Protein AF-0000000085122090 (afdb_homodimer)

pLDDT: mean 95.07, std 5.49, range [49.62, 98.88]

Structure (mmCIF, N/CA/C/O backbone):
data_AF-0000000085122090-model_v1
#
loop_
_entity.id
_entity.type
_entity.pdbx_description
1 polymer 'CoA-binding domain protein'
#
loop_
_atom_site.group_PDB
_atom_site.id
_atom_site.type_symbol
_atom_site.label_atom_id
_atom_site.label_alt_id
_atom_site.label_comp_id
_atom_site.label_asym_id
_atom_site.label_entity_id
_atom_site.label_seq_id
_atom_site.pdbx_PDB_ins_code
_atom_site.Cartn_x
_atom_site.Cartn_y
_atom_site.Cartn_z
_atom_site.occupancy
_atom_site.B_iso_or_equiv
_atom_site.auth_seq_id
_atom_site.auth_comp_id
_atom_site.auth_asym_id
_atom_site.auth_atom_id
_atom_site.pdbx_PDB_model_num
ATOM 1 N N . MET A 1 1 ? 7.195 28.812 26.5 1 97.75 1 MET A N 1
ATOM 2 C CA . MET A 1 1 ? 5.957 28.672 25.75 1 97.75 1 MET A CA 1
ATOM 3 C C . MET A 1 1 ? 4.746 28.672 26.672 1 97.75 1 MET A C 1
ATOM 5 O O . MET A 1 1 ? 4.875 28.375 27.859 1 97.75 1 MET A O 1
ATOM 9 N N . ALA A 1 2 ? 3.619 29.109 26.172 1 98.75 2 ALA A N 1
ATOM 10 C CA . ALA A 1 2 ? 2.371 29.094 26.922 1 98.75 2 ALA A CA 1
ATOM 11 C C . ALA A 1 2 ? 1.312 28.234 26.234 1 98.75 2 ALA A C 1
ATOM 13 O O . ALA A 1 2 ? 1.296 28.141 25 1 98.75 2 ALA A O 1
ATOM 14 N N . VAL A 1 3 ? 0.524 27.562 27.047 1 98.88 3 VAL A N 1
ATOM 15 C CA . VAL A 1 3 ? -0.64 26.844 26.531 1 98.88 3 VAL A CA 1
ATOM 16 C C . VAL A 1 3 ? -1.918 27.484 27.062 1 98.88 3 VAL A C 1
ATOM 18 O O . VAL A 1 3 ? -2.279 27.281 28.234 1 98.88 3 VAL A O 1
ATOM 21 N N . VAL A 1 4 ? -2.518 28.25 26.188 1 98.88 4 VAL A N 1
ATOM 22 C CA . VAL A 1 4 ? -3.76 28.922 26.547 1 98.88 4 VAL A CA 1
ATOM 23 C C . VAL A 1 4 ? -4.93 27.953 26.406 1 98.88 4 VAL A C 1
ATOM 25 O O . VAL A 1 4 ? -5.125 27.359 25.359 1 98.88 4 VAL A O 1
ATOM 28 N N . GLY A 1 5 ? -5.727 27.891 27.375 1 98.12 5 GLY A N 1
ATOM 29 C CA . GLY A 1 5 ? -6.789 26.891 27.406 1 98.12 5 GLY A CA 1
ATOM 30 C C . GLY A 1 5 ? -6.363 25.578 28.047 1 98.12 5 GLY A C 1
ATOM 31 O O . GLY A 1 5 ? -7.027 24.562 27.875 1 98.12 5 GLY A O 1
ATOM 32 N N . ALA A 1 6 ? -5.191 25.578 28.672 1 98.12 6 ALA A N 1
ATOM 33 C CA . ALA A 1 6 ? -4.812 24.422 29.469 1 98.12 6 ALA A CA 1
ATOM 34 C C . ALA A 1 6 ? -5.934 24.031 30.438 1 98.12 6 ALA A C 1
ATOM 36 O O . ALA A 1 6 ? -6.613 24.891 30.984 1 98.12 6 ALA A O 1
ATOM 37 N N . SER A 1 7 ? -6.07 22.688 30.594 1 97.25 7 SER A N 1
ATOM 38 C CA . SER A 1 7 ? -7.219 22.234 31.359 1 97.25 7 SER A CA 1
ATOM 39 C C . SER A 1 7 ? -6.824 21.125 32.344 1 97.25 7 SER A C 1
ATOM 41 O O . SER A 1 7 ? -5.879 20.375 32.094 1 97.25 7 SER A O 1
ATOM 43 N N . ARG A 1 8 ? -7.559 21.016 33.469 1 96.25 8 ARG A N 1
ATOM 44 C CA . ARG A 1 8 ? -7.402 19.906 34.406 1 96.25 8 ARG A CA 1
ATOM 45 C C . ARG A 1 8 ? -8.117 18.672 33.906 1 96.25 8 ARG A C 1
ATOM 47 O O . ARG A 1 8 ? -7.855 17.562 34.375 1 96.25 8 ARG A O 1
ATOM 54 N N . ASN A 1 9 ? -9 18.922 33 1 94.44 9 ASN A N 1
ATOM 55 C CA . ASN A 1 9 ? -9.734 17.812 32.406 1 94.44 9 ASN A CA 1
ATOM 56 C C . ASN A 1 9 ? -8.906 17.094 31.328 1 94.44 9 ASN A C 1
ATOM 58 O O . ASN A 1 9 ? -8.617 17.672 30.281 1 94.44 9 ASN A O 1
ATOM 62 N N . PRO A 1 10 ? -8.586 15.852 31.578 1 91.75 10 PRO A N 1
ATOM 63 C CA . PRO A 1 10 ? -7.676 15.117 30.688 1 91.75 10 PRO A CA 1
ATOM 64 C C . PRO A 1 10 ? -8.266 14.906 29.297 1 91.75 10 PRO A C 1
ATOM 66 O O . PRO A 1 10 ? -7.539 14.555 28.359 1 91.75 10 PRO A O 1
ATOM 69 N N . ARG A 1 11 ? -9.516 15.094 29.078 1 86.31 11 ARG A N 1
ATOM 70 C CA . ARG A 1 11 ? -10.172 14.828 27.812 1 86.31 11 ARG A CA 1
ATOM 71 C C . ARG A 1 11 ? -10.18 16.078 26.938 1 86.31 11 ARG A C 1
ATOM 73 O O . ARG A 1 11 ? -10.477 16 25.734 1 86.31 11 ARG A O 1
ATOM 80 N N . LYS A 1 12 ? -9.773 17.156 27.484 1 91.88 12 LYS A N 1
ATOM 81 C CA . LYS A 1 12 ? -9.797 18.406 26.734 1 91.88 12 LYS A CA 1
ATOM 82 C C . LYS A 1 12 ? -8.508 18.609 25.938 1 91.88 12 LYS A C 1
ATOM 84 O O . LYS A 1 12 ? -7.43 18.203 26.391 1 91.88 12 LYS A O 1
ATOM 89 N N . VAL A 1 13 ? -8.633 19.297 24.859 1 93.56 13 VAL A N 1
ATOM 90 C CA . VAL A 1 13 ? -7.535 19.516 23.922 1 93.56 13 VAL A CA 1
ATOM 91 C C . VAL A 1 13 ? -6.383 20.219 24.641 1 93.56 13 VAL A C 1
ATOM 93 O O . VAL A 1 13 ? -5.223 19.828 24.484 1 93.56 13 VAL A O 1
ATOM 96 N N . GLY A 1 14 ? -6.723 21.219 25.422 1 96.81 14 GLY A N 1
ATOM 97 C CA . GLY A 1 14 ? -5.695 21.969 26.109 1 96.81 14 GLY A CA 1
ATOM 98 C C . GLY A 1 14 ? -4.883 21.141 27.078 1 96.81 14 GLY A C 1
ATOM 99 O O . GLY A 1 14 ? -3.695 21.391 27.281 1 96.81 14 GLY A O 1
ATOM 100 N N . HIS A 1 15 ? -5.574 20.172 27.703 1 96.81 15 HIS A N 1
ATOM 101 C CA . HIS A 1 15 ? -4.871 19.25 28.594 1 96.81 15 HIS A CA 1
ATOM 102 C C . HIS A 1 15 ? -3.904 18.359 27.828 1 96.81 15 HIS A C 1
ATOM 104 O O . HIS A 1 15 ? -2.754 18.188 28.234 1 96.81 15 HIS A O 1
ATOM 110 N N . ILE A 1 16 ? -4.355 17.828 26.766 1 94.38 16 ILE A N 1
ATOM 111 C CA . ILE A 1 16 ? -3.582 16.875 25.969 1 94.38 16 ILE A CA 1
ATOM 112 C C . ILE A 1 16 ? -2.336 17.578 25.422 1 94.38 16 ILE A C 1
ATOM 114 O O . ILE A 1 16 ? -1.239 17.016 25.453 1 94.38 16 ILE A O 1
ATOM 118 N N . ILE A 1 17 ? -2.498 18.781 24.938 1 97.69 17 ILE A N 1
ATOM 119 C CA . ILE A 1 17 ? -1.385 19.531 24.375 1 97.69 17 ILE A CA 1
ATOM 120 C C . ILE A 1 17 ? -0.321 19.75 25.453 1 97.69 17 ILE A C 1
ATOM 122 O O . ILE A 1 17 ? 0.864 19.5 25.219 1 97.69 17 ILE A O 1
ATOM 126 N N . LEU A 1 18 ? -0.775 20.203 26.594 1 98.5 18 LEU A N 1
ATOM 127 C CA . LEU A 1 18 ? 0.164 20.453 27.688 1 98.5 18 LEU A CA 1
ATOM 128 C C . LEU A 1 18 ? 0.885 19.172 28.078 1 98.5 18 LEU A C 1
ATOM 130 O O . LEU A 1 18 ? 2.105 19.172 28.25 1 98.5 18 LEU A O 1
ATOM 134 N N . ARG A 1 19 ? 0.146 18.156 28.219 1 97.5 19 ARG A N 1
ATOM 135 C CA . ARG A 1 19 ? 0.72 16.859 28.578 1 97.5 19 ARG A CA 1
ATOM 136 C C . ARG A 1 19 ? 1.755 16.406 27.562 1 97.5 19 ARG A C 1
ATOM 138 O O . ARG A 1 19 ? 2.834 15.945 27.922 1 97.5 19 ARG A O 1
ATOM 145 N N . ASN A 1 20 ? 1.426 16.5 26.281 1 97 20 ASN A N 1
ATOM 146 C CA . ASN A 1 20 ? 2.338 16.094 25.219 1 97 20 ASN A CA 1
ATOM 147 C C . ASN A 1 20 ? 3.629 16.906 25.234 1 97 20 ASN A C 1
ATOM 149 O O . ASN A 1 20 ? 4.715 16.359 25.031 1 97 20 ASN A O 1
ATOM 153 N N . ILE A 1 21 ? 3.486 18.219 25.469 1 98.44 21 ILE A N 1
ATOM 154 C CA . ILE A 1 21 ? 4.668 19.062 25.547 1 98.44 21 ILE A CA 1
ATOM 155 C C . ILE A 1 21 ? 5.578 18.578 26.688 1 98.44 21 ILE A C 1
ATOM 157 O O . ILE A 1 21 ? 6.781 18.406 26.484 1 98.44 21 ILE A O 1
ATOM 161 N N . LEU A 1 22 ? 4.984 18.328 27.812 1 98.06 22 LEU A N 1
ATOM 162 C CA . LEU A 1 22 ? 5.742 17.953 29 1 98.06 22 LEU A CA 1
ATOM 163 C C . LEU A 1 22 ? 6.328 16.562 28.844 1 98.06 22 LEU A C 1
ATOM 165 O O . LEU A 1 22 ? 7.523 16.359 29.078 1 98.06 22 LEU A O 1
ATOM 169 N N . GLU A 1 23 ? 5.531 15.664 28.422 1 97.56 23 GLU A N 1
ATOM 170 C CA . GLU A 1 23 ? 5.91 14.258 28.453 1 97.56 23 GLU A CA 1
ATOM 171 C C . GLU A 1 23 ? 6.797 13.891 27.266 1 97.56 23 GLU A C 1
ATOM 173 O O . GLU A 1 23 ? 7.547 12.922 27.328 1 97.56 23 GLU A O 1
ATOM 178 N N . TYR A 1 24 ? 6.641 14.617 26.156 1 97 24 TYR A N 1
ATOM 179 C CA . TYR A 1 24 ? 7.512 14.367 25.016 1 97 24 TYR A CA 1
ATOM 180 C C . TYR A 1 24 ? 8.93 14.852 25.297 1 97 24 TYR A C 1
ATOM 182 O O . TYR A 1 24 ? 9.867 14.461 24.594 1 97 24 TYR A O 1
ATOM 190 N N . GLY A 1 25 ? 9.078 15.758 26.266 1 97.25 25 GLY A N 1
ATOM 191 C CA . GLY A 1 25 ? 10.414 16.062 26.75 1 97.25 25 GLY A CA 1
ATOM 192 C C . GLY A 1 25 ? 10.891 17.453 26.359 1 97.25 25 GLY A C 1
ATOM 193 O O . GLY A 1 25 ? 12.094 17.688 26.234 1 97.25 25 GLY A O 1
ATOM 194 N N . PHE A 1 26 ? 9.977 18.328 26.078 1 97.69 26 PHE A N 1
ATOM 195 C CA . PHE A 1 26 ? 10.367 19.703 25.797 1 97.69 26 PHE A CA 1
ATOM 196 C C . PHE A 1 26 ? 11.164 20.297 26.953 1 97.69 26 PHE A C 1
ATOM 198 O O . PHE A 1 26 ? 10.789 20.125 28.109 1 97.69 26 PHE A O 1
ATOM 205 N N . ARG A 1 27 ? 12.211 21.016 26.578 1 96.44 27 ARG A N 1
ATOM 206 C CA . ARG A 1 27 ? 13.125 21.438 27.625 1 96.44 27 ARG A CA 1
ATOM 207 C C . ARG A 1 27 ? 12.906 22.906 27.969 1 96.44 27 ARG A C 1
ATOM 209 O O . ARG A 1 27 ? 13.453 23.422 28.953 1 96.44 27 ARG A O 1
ATOM 216 N N . GLY A 1 28 ? 12.172 23.609 27.141 1 96.81 28 GLY A N 1
ATOM 217 C CA . GLY A 1 28 ? 11.875 25 27.453 1 96.81 28 GLY A CA 1
ATOM 218 C C . GLY A 1 28 ? 10.852 25.156 28.562 1 96.81 28 GLY A C 1
ATOM 219 O O . GLY A 1 28 ? 10.266 24.172 29.031 1 96.81 28 GLY A O 1
ATOM 220 N N . ARG A 1 29 ? 10.703 26.312 29.094 1 97.38 29 ARG A N 1
ATOM 221 C CA . ARG A 1 29 ? 9.695 26.609 30.109 1 97.38 29 ARG A CA 1
ATOM 222 C C . ARG A 1 29 ? 8.289 26.625 29.516 1 97.38 29 ARG A C 1
ATOM 224 O O . ARG A 1 29 ? 8.094 27.109 28.406 1 97.38 29 ARG A O 1
ATOM 231 N N . VAL A 1 30 ? 7.414 26 30.297 1 98.5 30 VAL A N 1
ATOM 232 C CA . VAL A 1 30 ? 6.039 25.891 29.812 1 98.5 30 VAL A CA 1
ATOM 233 C C . VAL A 1 30 ? 5.086 26.484 30.859 1 98.5 30 VAL A C 1
ATOM 235 O O . VAL A 1 30 ? 5.207 26.188 32.062 1 98.5 30 VAL A O 1
ATOM 238 N N . TYR A 1 31 ? 4.148 27.297 30.406 1 98.69 31 TYR A N 1
ATOM 239 C CA . TYR A 1 31 ? 3.203 27.953 31.297 1 98.69 31 TYR A CA 1
ATOM 240 C C . TYR A 1 31 ? 1.766 27.656 30.891 1 98.69 31 TYR A C 1
ATOM 242 O O . TYR A 1 31 ? 1.312 28.078 29.812 1 98.69 31 TYR A O 1
ATOM 250 N N . PRO A 1 32 ? 1.01 26.922 31.75 1 98.69 32 PRO A N 1
ATOM 251 C CA . PRO A 1 32 ? -0.425 26.797 31.484 1 98.69 32 PRO A CA 1
ATOM 252 C C . PRO A 1 32 ? -1.19 28.094 31.75 1 98.69 32 PRO A C 1
ATOM 254 O O . PRO A 1 32 ? -0.901 28.797 32.719 1 98.69 32 PRO A O 1
ATOM 257 N N . VAL A 1 33 ? -2.002 28.453 30.891 1 98.81 33 VAL A N 1
ATOM 258 C CA . VAL A 1 33 ? -2.861 29.609 31.062 1 98.81 33 VAL A CA 1
ATOM 259 C C . VAL A 1 33 ? -4.32 29.172 31.172 1 98.81 33 VAL A C 1
ATOM 261 O O . VAL A 1 33 ? -4.867 28.594 30.234 1 98.81 33 VAL A O 1
ATOM 264 N N . ASN A 1 34 ? -4.953 29.375 32.188 1 98.06 34 ASN A N 1
ATOM 265 C CA . ASN A 1 34 ? -6.332 29.047 32.531 1 98.06 34 ASN A CA 1
ATOM 266 C C . ASN A 1 34 ? -6.871 29.953 33.656 1 98.06 34 ASN A C 1
ATOM 268 O O . ASN A 1 34 ? -6.34 29.969 34.75 1 98.06 34 ASN A O 1
ATOM 272 N N . PRO A 1 35 ? -7.961 30.625 33.344 1 96.44 35 PRO A N 1
ATOM 273 C CA . PRO A 1 35 ? -8.453 31.594 34.344 1 96.44 35 PRO A CA 1
ATOM 274 C C . PRO A 1 35 ? -9.078 30.922 35.562 1 96.44 35 PRO A C 1
ATOM 276 O O . PRO A 1 35 ? -9.312 31.578 36.562 1 96.44 35 PRO A O 1
ATOM 279 N N . HIS A 1 36 ? -9.32 29.625 35.562 1 96.19 36 HIS A N 1
ATOM 280 C CA . HIS A 1 36 ? -10.109 28.984 36.594 1 96.19 36 HIS A CA 1
ATOM 281 C C . HIS A 1 36 ? -9.258 28 37.406 1 96.19 36 HIS A C 1
ATOM 283 O O . HIS A 1 36 ? -9.758 27.344 38.312 1 96.19 36 HIS A O 1
ATOM 289 N N . ALA A 1 37 ? -8.055 27.797 36.969 1 95.75 37 ALA A N 1
ATOM 290 C CA . ALA A 1 37 ? -7.203 26.812 37.656 1 95.75 37 ALA A CA 1
ATOM 291 C C . ALA A 1 37 ? -5.926 27.469 38.156 1 95.75 37 ALA A C 1
ATOM 293 O O . ALA A 1 37 ? -5.359 28.344 37.5 1 95.75 37 ALA A O 1
ATOM 294 N N . SER A 1 38 ? -5.449 26.984 39.312 1 96.25 38 SER A N 1
ATOM 295 C CA . SER A 1 38 ? -4.203 27.484 39.875 1 96.25 38 SER A CA 1
ATOM 296 C C . SER A 1 38 ? -3.023 26.594 39.5 1 96.25 38 SER A C 1
ATOM 298 O O . SER A 1 38 ? -1.885 27.062 39.438 1 96.25 38 SER A O 1
ATOM 300 N N . THR A 1 39 ? -3.334 25.297 39.344 1 97.5 39 THR A N 1
ATOM 301 C CA . THR A 1 39 ? -2.311 24.328 38.969 1 97.5 39 THR A CA 1
ATOM 302 C C . THR A 1 39 ? -2.855 23.328 37.969 1 97.5 39 THR A C 1
ATOM 304 O O . THR A 1 39 ? -4 22.875 38.062 1 97.5 39 THR A O 1
ATOM 307 N N . ILE A 1 40 ? -2.078 23 37.031 1 98.19 40 ILE A N 1
ATOM 308 C CA . ILE A 1 40 ? -2.406 22 36 1 98.19 40 ILE A CA 1
ATOM 309 C C . ILE A 1 40 ? -1.176 21.141 35.719 1 98.19 40 ILE A C 1
ATOM 311 O O . ILE A 1 40 ? -0.129 21.672 35.312 1 98.19 40 ILE A O 1
ATOM 315 N N . LEU A 1 41 ? -1.269 19.828 35.812 1 97.62 41 LEU A N 1
ATOM 316 C CA . LEU A 1 41 ? -0.192 18.875 35.594 1 97.62 41 LEU A CA 1
ATOM 317 C C . LEU A 1 41 ? 1.059 19.266 36.375 1 97.62 41 LEU A C 1
ATOM 319 O O . LEU A 1 41 ? 2.168 19.234 35.844 1 97.62 41 LEU A O 1
ATOM 323 N N . GLY A 1 42 ? 0.836 19.766 37.562 1 96.94 42 GLY A N 1
ATOM 324 C CA . GLY A 1 42 ? 1.931 20.078 38.469 1 96.94 42 GLY A CA 1
ATOM 325 C C . GLY A 1 42 ? 2.551 21.438 38.219 1 96.94 42 GLY A C 1
ATOM 326 O O . GLY A 1 42 ? 3.479 21.844 38.938 1 96.94 42 GLY A O 1
ATOM 327 N N . LEU A 1 43 ? 2.043 22.203 37.281 1 98.12 43 LEU A N 1
ATOM 328 C CA . LEU A 1 43 ? 2.568 23.531 36.969 1 98.12 43 LEU A CA 1
ATOM 329 C C . LEU A 1 43 ? 1.612 24.625 37.438 1 98.12 43 LEU A C 1
ATOM 331 O O . LEU A 1 43 ? 0.392 24.469 37.344 1 98.12 43 LEU A O 1
ATOM 335 N N . ARG A 1 44 ? 2.162 25.703 37.844 1 97.94 44 ARG A N 1
ATOM 336 C CA . ARG A 1 44 ? 1.331 26.844 38.156 1 97.94 44 ARG A CA 1
ATOM 337 C C . ARG A 1 44 ? 0.627 27.391 36.938 1 97.94 44 ARG A C 1
ATOM 339 O O . ARG A 1 44 ? 1.258 27.578 35.875 1 97.94 44 ARG A O 1
ATOM 346 N N . ALA A 1 45 ? -0.669 27.562 37.062 1 98.44 45 ALA A N 1
ATOM 347 C CA . ALA A 1 45 ? -1.458 28.125 35.969 1 98.44 45 ALA A CA 1
ATOM 348 C C . ALA A 1 45 ? -1.647 29.641 36.125 1 98.44 45 ALA A C 1
ATOM 350 O O . ALA A 1 45 ? -1.661 30.141 37.25 1 98.44 45 ALA A O 1
ATOM 351 N N . TYR A 1 46 ? -1.72 30.359 35.062 1 98.62 46 TYR A N 1
ATOM 352 C CA . TYR A 1 46 ? -1.919 31.812 35.062 1 98.62 46 TYR A CA 1
ATOM 353 C C . TYR A 1 46 ? -3.23 32.156 34.375 1 98.62 46 TYR A C 1
ATOM 355 O O . TYR A 1 46 ? -3.688 31.453 33.469 1 98.62 46 TYR A O 1
ATOM 363 N N . PRO A 1 47 ? -3.898 33.219 34.688 1 97.62 47 PRO A N 1
ATOM 364 C CA . PRO A 1 47 ? -5.23 33.5 34.156 1 97.62 47 PRO A CA 1
ATOM 365 C C . PRO A 1 47 ? -5.188 34.062 32.75 1 97.62 47 PRO A C 1
ATOM 367 O O . PRO A 1 47 ? -6.18 33.969 32 1 97.62 47 PRO A O 1
ATOM 370 N N . SER A 1 48 ? -4.059 34.688 32.375 1 97.69 48 SER A N 1
ATOM 371 C CA . SER A 1 48 ? -3.912 35.281 31.047 1 97.69 48 SER A CA 1
ATOM 372 C C . SER A 1 48 ? -2.449 35.312 30.609 1 97.69 48 SER A C 1
ATOM 374 O O . SER A 1 48 ? -1.552 35.062 31.422 1 97.69 48 SER A O 1
ATOM 376 N N . LEU A 1 49 ? -2.287 35.625 29.312 1 98.62 49 LEU A N 1
ATOM 377 C CA . LEU A 1 49 ? -0.929 35.719 28.781 1 98.62 49 LEU A CA 1
ATOM 378 C C . LEU A 1 49 ? -0.2 36.938 29.391 1 98.62 49 LEU A C 1
ATOM 380 O O . LEU A 1 49 ? 1.013 36.875 29.594 1 98.62 49 LEU A O 1
ATOM 384 N N . THR A 1 50 ? -0.931 37.969 29.703 1 98.19 50 THR A N 1
ATOM 385 C CA . THR A 1 50 ? -0.322 39.188 30.219 1 98.19 50 THR A CA 1
ATOM 386 C C . THR A 1 50 ? 0.101 39 31.672 1 98.19 50 THR A C 1
ATOM 388 O O . THR A 1 50 ? 0.875 39.781 32.219 1 98.19 50 THR A O 1
ATOM 391 N N . SER A 1 51 ? -0.381 37.969 32.312 1 97.94 51 SER A N 1
ATOM 392 C CA . SER A 1 51 ? -0.077 37.719 33.719 1 97.94 51 SER A CA 1
ATOM 393 C C . SER A 1 51 ? 1.149 36.844 33.875 1 97.94 51 SER A C 1
ATOM 395 O O . SER A 1 51 ? 1.606 36.594 35 1 97.94 51 SER A O 1
ATOM 397 N N . LEU A 1 52 ? 1.695 36.375 32.812 1 98.19 52 LEU A N 1
ATOM 398 C CA . LEU A 1 52 ? 2.855 35.469 32.875 1 98.19 52 LEU A CA 1
ATOM 399 C C . LEU A 1 52 ? 4.051 36.188 33.5 1 98.19 52 LEU A C 1
ATOM 401 O O . LEU A 1 52 ? 4.191 37.406 33.344 1 98.19 52 LEU A O 1
ATOM 405 N N . PRO A 1 53 ? 4.93 35.469 34.156 1 97.19 53 PRO A N 1
ATOM 406 C CA . PRO A 1 53 ? 6.086 36.094 34.812 1 97.19 53 PRO A CA 1
ATOM 407 C C . PRO A 1 53 ? 7.156 36.531 33.812 1 97.19 53 PRO A C 1
ATOM 409 O O . PRO A 1 53 ? 8.062 37.281 34.188 1 97.19 53 PRO A O 1
ATOM 412 N N . GLU A 1 54 ? 7.184 36.031 32.625 1 97.19 54 GLU A N 1
ATOM 413 C CA . GLU A 1 54 ? 8.086 36.406 31.531 1 97.19 54 GLU A CA 1
ATOM 414 C C . GLU A 1 54 ? 7.402 36.312 30.172 1 97.19 54 GLU A C 1
ATOM 416 O O . GLU A 1 54 ? 6.352 35.688 30.047 1 97.19 54 GLU A O 1
ATOM 421 N N . THR A 1 55 ? 8.016 37.062 29.234 1 97.06 55 THR A N 1
ATOM 422 C CA . THR A 1 55 ? 7.512 36.938 27.859 1 97.06 55 THR A CA 1
ATOM 423 C C . THR A 1 55 ? 7.941 35.594 27.234 1 97.06 55 THR A C 1
ATOM 425 O O . THR A 1 55 ? 9.117 35.25 27.281 1 97.06 55 THR A O 1
ATOM 428 N N . VAL A 1 56 ? 6.945 34.906 26.688 1 97.81 56 VAL A N 1
ATOM 429 C CA . VAL A 1 56 ? 7.266 33.625 26.062 1 97.81 56 VAL A CA 1
ATOM 430 C C . VAL A 1 56 ? 7.43 33.812 24.547 1 97.81 56 VAL A C 1
ATOM 432 O O . VAL A 1 56 ? 7.062 34.844 24.016 1 97.81 56 VAL A O 1
ATOM 435 N N . ASP A 1 57 ? 8.023 32.844 23.891 1 97.44 57 ASP A N 1
ATOM 436 C CA . ASP A 1 57 ? 8.297 32.906 22.469 1 97.44 57 ASP A CA 1
ATOM 437 C C . ASP A 1 57 ? 7.066 32.5 21.656 1 97.44 57 ASP A C 1
ATOM 439 O O . ASP A 1 57 ? 6.863 32.969 20.531 1 97.44 57 ASP A O 1
ATOM 443 N N . VAL A 1 58 ? 6.305 31.531 22.156 1 98.19 58 VAL A N 1
ATOM 444 C CA . VAL A 1 58 ? 5.176 30.953 21.438 1 98.19 58 VAL A CA 1
ATOM 445 C C . VAL A 1 58 ? 4.039 30.656 22.406 1 98.19 58 VAL A C 1
ATOM 447 O O . VAL A 1 58 ? 4.281 30.281 23.562 1 98.19 58 VAL A O 1
ATOM 450 N N . ALA A 1 59 ? 2.83 30.906 21.969 1 98.81 59 ALA A N 1
ATOM 451 C CA . ALA A 1 59 ? 1.652 30.453 22.719 1 98.81 59 ALA A CA 1
ATOM 452 C C . ALA A 1 59 ? 0.774 29.547 21.844 1 98.81 59 ALA A C 1
ATOM 454 O O . ALA A 1 59 ? 0.502 29.875 20.688 1 98.81 59 ALA A O 1
ATOM 455 N N . VAL A 1 60 ? 0.422 28.422 22.391 1 98.88 60 VAL A N 1
ATOM 456 C CA . VAL A 1 60 ? -0.536 27.516 21.766 1 98.88 60 VAL A CA 1
ATOM 457 C C . VAL A 1 60 ? -1.935 27.766 22.328 1 98.88 60 VAL A C 1
ATOM 459 O O . VAL A 1 60 ? -2.15 27.703 23.531 1 98.88 60 VAL A O 1
ATOM 462 N N . VAL A 1 61 ? -2.844 28.062 21.422 1 98.88 61 VAL A N 1
ATOM 463 C CA . VAL A 1 61 ? -4.152 28.547 21.828 1 98.88 61 VAL A CA 1
ATOM 464 C C . VAL A 1 61 ? -5.211 27.484 21.594 1 98.88 61 VAL A C 1
ATOM 466 O O . VAL A 1 61 ? -5.492 27.125 20.438 1 98.88 61 VAL A O 1
ATOM 469 N N . ALA A 1 62 ? -5.793 27 22.625 1 97.69 62 ALA A N 1
ATOM 470 C CA . ALA A 1 62 ? -6.844 25.984 22.578 1 97.69 62 ALA A CA 1
ATOM 471 C C . ALA A 1 62 ? -8.062 26.406 23.391 1 97.69 62 ALA A C 1
ATOM 473 O O . ALA A 1 62 ? -8.422 25.766 24.375 1 97.69 62 ALA A O 1
ATOM 474 N N . VAL A 1 63 ? -8.719 27.484 22.984 1 97.75 63 VAL A N 1
ATOM 475 C CA . VAL A 1 63 ? -9.938 27.984 23.594 1 97.75 63 VAL A CA 1
ATOM 476 C C . VAL A 1 63 ? -11.023 28.125 22.531 1 97.75 63 VAL A C 1
ATOM 478 O O . VAL A 1 63 ? -10.75 28.047 21.344 1 97.75 63 VAL A O 1
ATOM 481 N N . PRO A 1 64 ? -12.234 28.266 22.938 1 96.12 64 PRO A N 1
ATOM 482 C CA . PRO A 1 64 ? -13.289 28.469 21.938 1 96.12 64 PRO A CA 1
ATOM 483 C C . PRO A 1 64 ? -13.008 29.656 21.016 1 96.12 64 PRO A C 1
ATOM 485 O O . PRO A 1 64 ? -12.445 30.656 21.453 1 96.12 64 PRO A O 1
ATOM 488 N N . ALA A 1 65 ? -13.461 29.562 19.828 1 96.75 65 ALA A N 1
ATOM 489 C CA . ALA A 1 65 ? -13.148 30.5 18.766 1 96.75 65 ALA A CA 1
ATOM 490 C C . ALA A 1 65 ? -13.492 31.938 19.172 1 96.75 65 ALA A C 1
ATOM 492 O O . ALA A 1 65 ? -12.75 32.875 18.875 1 96.75 65 ALA A O 1
ATOM 493 N N . GLU A 1 66 ? -14.531 32.094 19.891 1 97 66 GLU A N 1
ATOM 494 C CA . GLU A 1 66 ? -15.031 33.406 20.25 1 97 66 GLU A CA 1
ATOM 495 C C . GLU A 1 66 ? -14.078 34.125 21.203 1 97 66 GLU A C 1
ATOM 497 O O . GLU A 1 66 ? -14.094 35.344 21.312 1 97 66 GLU A O 1
ATOM 502 N N . LYS A 1 67 ? -13.25 33.375 21.844 1 98 67 LYS A N 1
ATOM 503 C CA . LYS A 1 67 ? -12.328 33.906 22.828 1 98 67 LYS A CA 1
ATOM 504 C C . LYS A 1 67 ? -10.961 34.219 22.219 1 98 67 LYS A C 1
ATOM 506 O O . LYS A 1 67 ? -10.141 34.906 22.828 1 98 67 LYS A O 1
ATOM 511 N N . VAL A 1 68 ? -10.711 33.781 21.047 1 98.69 68 VAL A N 1
ATOM 512 C CA . VAL A 1 68 ? -9.391 33.812 20.438 1 98.69 68 VAL A CA 1
ATOM 513 C C . VAL A 1 68 ? -8.961 35.25 20.172 1 98.69 68 VAL A C 1
ATOM 515 O O . VAL A 1 68 ? -7.801 35.594 20.391 1 98.69 68 VAL A O 1
ATOM 518 N N . PRO A 1 69 ? -9.891 36.156 19.719 1 98.56 69 PRO A N 1
ATOM 519 C CA . PRO A 1 69 ? -9.461 37.531 19.5 1 98.56 69 PRO A CA 1
ATOM 520 C C . PRO A 1 69 ? -8.867 38.188 20.766 1 98.56 69 PRO A C 1
ATOM 522 O O . PRO A 1 69 ? -7.848 38.875 20.672 1 98.56 69 PRO A O 1
ATOM 525 N N . ARG A 1 70 ? -9.5 37.906 21.812 1 98.25 70 ARG A N 1
ATOM 526 C CA . ARG A 1 70 ? -8.984 38.438 23.078 1 98.25 70 ARG A CA 1
ATOM 527 C C . ARG A 1 70 ? -7.609 37.844 23.391 1 98.25 70 ARG A C 1
ATOM 529 O O . ARG A 1 70 ? -6.73 38.562 23.891 1 98.25 70 ARG A O 1
ATOM 536 N N . VAL A 1 71 ? -7.422 36.594 23.203 1 98.69 71 VAL A N 1
ATOM 537 C CA . VAL A 1 71 ? -6.145 35.938 23.453 1 98.69 71 VAL A CA 1
ATOM 538 C C . VAL A 1 71 ? -5.07 36.562 22.562 1 98.69 71 VAL A C 1
ATOM 540 O O . VAL A 1 71 ? -3.934 36.75 23 1 98.69 71 VAL A O 1
ATOM 543 N N . VAL A 1 72 ? -5.398 36.812 21.297 1 98.75 72 VAL A N 1
ATOM 544 C CA . VAL A 1 72 ? -4.445 37.438 20.375 1 98.75 72 VAL A CA 1
ATOM 545 C C . VAL A 1 72 ? -4.051 38.812 20.875 1 98.75 72 VAL A C 1
ATOM 547 O O . VAL A 1 72 ? -2.879 39.188 20.812 1 98.75 72 VAL A O 1
ATOM 550 N N . GLN A 1 73 ? -5.023 39.531 21.359 1 98.5 73 GLN A N 1
ATOM 551 C CA . GLN A 1 73 ? -4.746 40.844 21.922 1 98.5 73 GLN A CA 1
ATOM 552 C C . GLN A 1 73 ? -3.805 40.75 23.125 1 98.5 73 GLN A C 1
ATOM 554 O O . GLN A 1 73 ? -2.828 41.5 23.219 1 98.5 73 GLN A O 1
ATOM 559 N N . ASP A 1 74 ? -4.133 39.812 24 1 98.5 74 ASP A N 1
ATOM 560 C CA . ASP A 1 74 ? -3.281 39.562 25.172 1 98.5 74 ASP A CA 1
ATOM 561 C C . ASP A 1 74 ? -1.852 39.25 24.734 1 98.5 74 ASP A C 1
ATOM 563 O O . ASP A 1 74 ? -0.893 39.719 25.359 1 98.5 74 ASP A O 1
ATOM 567 N N . ALA A 1 75 ? -1.706 38.406 23.75 1 98.69 75 ALA A N 1
ATOM 568 C CA . ALA A 1 75 ? -0.388 38 23.25 1 98.69 75 ALA A CA 1
ATOM 569 C C . ALA A 1 75 ? 0.387 39.219 22.75 1 98.69 75 ALA A C 1
ATOM 571 O O . ALA A 1 75 ? 1.575 39.375 23.047 1 98.69 75 ALA A O 1
ATOM 572 N N . GLY A 1 76 ? -0.299 40.062 21.953 1 98.38 76 GLY A N 1
ATOM 573 C CA . GLY A 1 76 ? 0.32 41.281 21.469 1 98.38 76 GLY A CA 1
ATOM 574 C C . GLY A 1 76 ? 0.8 42.188 22.594 1 98.38 76 GLY A C 1
ATOM 575 O O . GLY A 1 76 ? 1.922 42.688 22.547 1 98.38 76 GLY A O 1
ATOM 576 N N . GLU A 1 77 ? -0.069 42.344 23.547 1 98.19 77 GLU A N 1
ATOM 577 C CA . GLU A 1 77 ? 0.248 43.188 24.688 1 98.19 77 GLU A CA 1
ATOM 578 C C . GLU A 1 77 ? 1.409 42.625 25.5 1 98.19 77 GLU A C 1
ATOM 580 O O . GLU A 1 77 ? 2.209 43.375 26.062 1 98.19 77 GLU A O 1
ATOM 585 N N . ALA A 1 78 ? 1.49 41.375 25.516 1 98.25 78 ALA A N 1
ATOM 586 C CA . ALA A 1 78 ? 2.535 40.688 26.281 1 98.25 78 ALA A CA 1
ATOM 587 C C . ALA A 1 78 ? 3.814 40.562 25.453 1 98.25 78 ALA A C 1
ATOM 589 O O . ALA A 1 78 ? 4.844 40.094 25.969 1 98.25 78 ALA A O 1
ATOM 590 N N . GLY A 1 79 ? 3.803 40.906 24.172 1 98.19 79 GLY A N 1
ATOM 591 C CA . GLY A 1 79 ? 4.98 40.875 23.312 1 98.19 79 GLY A CA 1
ATOM 592 C C . GLY A 1 79 ? 5.285 39.5 22.766 1 98.19 79 GLY A C 1
ATOM 593 O O . GLY A 1 79 ? 6.434 39.188 22.422 1 98.19 79 GLY A O 1
ATOM 594 N N . ILE A 1 80 ? 4.363 38.594 22.766 1 98.25 80 ILE A N 1
ATOM 595 C CA . ILE A 1 80 ? 4.543 37.25 22.234 1 98.25 80 ILE A CA 1
ATOM 596 C C . ILE A 1 80 ? 4.477 37.281 20.719 1 98.25 80 ILE A C 1
ATOM 598 O O . ILE A 1 80 ? 3.465 37.688 20.141 1 98.25 80 ILE A O 1
ATOM 602 N N . PRO A 1 81 ? 5.465 36.844 20.062 1 98.06 81 PRO A N 1
ATOM 603 C CA . PRO A 1 81 ? 5.535 37.062 18.609 1 98.06 81 PRO A CA 1
ATOM 604 C C . PRO A 1 81 ? 4.797 36 17.812 1 98.06 81 PRO A C 1
ATOM 606 O O . PRO A 1 81 ? 4.469 36.219 16.641 1 98.06 81 PRO A O 1
ATOM 609 N N . PHE A 1 82 ? 4.547 34.781 18.391 1 98.12 82 PHE A N 1
ATOM 610 C CA . PHE A 1 82 ? 4.047 33.688 17.594 1 98.12 82 PHE A CA 1
ATOM 611 C C . PHE A 1 82 ? 2.908 32.969 18.312 1 98.12 82 PHE A C 1
ATOM 613 O O . PHE A 1 82 ? 3.004 32.688 19.5 1 98.12 82 PHE A O 1
ATOM 620 N N . LEU A 1 83 ? 1.833 32.719 17.562 1 98.75 83 LEU A N 1
ATOM 621 C CA . LEU A 1 83 ? 0.699 31.984 18.078 1 98.75 83 LEU A CA 1
ATOM 622 C C . LEU A 1 83 ? 0.402 30.766 17.203 1 98.75 83 LEU A C 1
ATOM 624 O O . LEU A 1 83 ? 0.494 30.844 15.969 1 98.75 83 LEU A O 1
ATOM 628 N N . VAL A 1 84 ? 0.154 29.641 17.812 1 98.81 84 VAL A N 1
ATOM 629 C CA . VAL A 1 84 ? -0.455 28.469 17.172 1 98.81 84 VAL A CA 1
ATOM 630 C C . VAL A 1 84 ? -1.898 28.312 17.641 1 98.81 84 VAL A C 1
ATOM 632 O O . VAL A 1 84 ? -2.145 27.953 18.797 1 98.81 84 VAL A O 1
ATOM 635 N N . ILE A 1 85 ? -2.832 28.594 16.75 1 98.75 85 ILE A N 1
ATOM 636 C CA . ILE A 1 85 ? -4.234 28.594 17.156 1 98.75 85 ILE A CA 1
ATOM 637 C C . ILE A 1 85 ? -4.879 27.266 16.75 1 98.75 85 ILE A C 1
ATOM 639 O O . ILE A 1 85 ? -5.32 27.109 15.617 1 98.75 85 ILE A O 1
ATOM 643 N N . VAL A 1 86 ? -5.039 26.406 17.703 1 97.06 86 VAL A N 1
ATOM 644 C CA . VAL A 1 86 ? -5.566 25.062 17.516 1 97.06 86 VAL A CA 1
ATOM 645 C C . VAL A 1 86 ? -7.086 25.125 17.359 1 97.06 86 VAL A C 1
ATOM 647 O O . VAL A 1 86 ? -7.68 24.281 16.672 1 97.06 86 VAL A O 1
ATOM 650 N N . SER A 1 87 ? -7.691 26.156 17.812 1 95.62 87 SER A N 1
ATOM 651 C CA . SER A 1 87 ? -9.141 26.312 17.875 1 95.62 87 SER A CA 1
ATOM 652 C C . SER A 1 87 ? -9.766 26.281 16.484 1 95.62 87 SER A C 1
ATOM 654 O O . SER A 1 87 ? -9.211 26.844 15.539 1 95.62 87 SER A O 1
ATOM 656 N N . SER A 1 88 ? -10.836 25.562 16.422 1 91.94 88 SER A N 1
ATOM 657 C CA . SER A 1 88 ? -11.68 25.578 15.227 1 91.94 88 SER A CA 1
ATOM 658 C C . SER A 1 88 ? -12.852 26.547 15.398 1 91.94 88 SER A C 1
ATOM 660 O O . SER A 1 88 ? -13.008 27.156 16.469 1 91.94 88 SER A O 1
ATOM 662 N N . GLY A 1 89 ? -13.633 26.781 14.297 1 91.12 89 GLY A N 1
ATOM 663 C CA . GLY A 1 89 ? -14.82 27.609 14.406 1 91.12 89 GLY A CA 1
ATOM 664 C C . GLY A 1 89 ? -14.695 28.938 13.68 1 91.12 89 GLY A C 1
ATOM 665 O O . GLY A 1 89 ? -15.328 29.922 14.055 1 91.12 89 GLY A O 1
ATOM 666 N N . PHE A 1 90 ? -13.961 28.953 12.734 1 94.25 90 PHE A N 1
ATOM 667 C CA . PHE A 1 90 ? -13.727 30.172 11.984 1 94.25 90 PHE A CA 1
ATOM 668 C C . PHE A 1 90 ? -14.297 30.062 10.578 1 94.25 90 PHE A C 1
ATOM 670 O O . PHE A 1 90 ? -15.477 29.734 10.406 1 94.25 90 PHE A O 1
ATOM 677 N N . ARG A 1 91 ? -13.516 30.328 9.508 1 91.44 91 ARG A N 1
ATOM 678 C CA . ARG A 1 91 ? -14.07 30.406 8.164 1 91.44 91 ARG A CA 1
ATOM 679 C C . ARG A 1 91 ? -14.617 29.062 7.711 1 91.44 91 ARG A C 1
ATOM 681 O O . ARG A 1 91 ? -15.57 29 6.934 1 91.44 91 ARG A O 1
ATOM 688 N N . GLU A 1 92 ? -14.047 27.922 8.203 1 86.75 92 GLU A N 1
ATOM 689 C CA . GLU A 1 92 ? -14.484 26.594 7.781 1 86.75 92 GLU A CA 1
ATOM 690 C C . GLU A 1 92 ? -15.938 26.344 8.18 1 86.75 92 GLU A C 1
ATOM 692 O O . GLU A 1 92 ? -16.594 25.453 7.629 1 86.75 92 GLU A O 1
ATOM 697 N N . VAL A 1 93 ? -16.406 27.172 9.18 1 86.31 93 VAL A N 1
ATOM 698 C CA . VAL A 1 93 ? -17.812 27.031 9.57 1 86.31 93 VAL A CA 1
ATOM 699 C C . VAL A 1 93 ? -18.562 28.328 9.234 1 86.31 93 VAL A C 1
ATOM 701 O O . VAL A 1 93 ? -19.609 28.609 9.82 1 86.31 93 VAL A O 1
ATOM 704 N N . GLY A 1 94 ? -17.953 29.156 8.453 1 88.06 94 GLY A N 1
ATOM 705 C CA . GLY A 1 94 ? -18.641 30.328 7.922 1 88.06 94 GLY A CA 1
ATOM 706 C C . GLY A 1 94 ? -18.359 31.594 8.703 1 88.06 94 GLY A C 1
ATOM 707 O O . GLY A 1 94 ? -18.859 32.656 8.359 1 88.06 94 GLY A O 1
ATOM 708 N N . ARG A 1 95 ? -17.5 31.469 9.711 1 92.69 95 ARG A N 1
ATOM 709 C CA . ARG A 1 95 ? -17.219 32.625 10.539 1 92.69 95 ARG A CA 1
ATOM 710 C C . ARG A 1 95 ? -15.992 33.375 10.039 1 92.69 95 ARG A C 1
ATOM 712 O O . ARG A 1 95 ? -15 33.5 10.75 1 92.69 95 ARG A O 1
ATOM 719 N N . HIS A 1 96 ? -16.141 33.938 8.891 1 94.25 96 HIS A N 1
ATOM 720 C CA . HIS A 1 96 ? -15.086 34.75 8.273 1 94.25 96 HIS A CA 1
ATOM 721 C C . HIS A 1 96 ? -14.797 36 9.102 1 94.25 96 HIS A C 1
ATOM 723 O O . HIS A 1 96 ? -13.648 36.438 9.188 1 94.25 96 HIS A O 1
ATOM 729 N N . ASP A 1 97 ? -15.812 36.469 9.664 1 96.44 97 ASP A N 1
ATOM 730 C CA . ASP A 1 97 ? -15.711 37.688 10.469 1 96.44 97 ASP A CA 1
ATOM 731 C C . ASP A 1 97 ? -14.734 37.5 11.633 1 96.44 97 ASP A C 1
ATOM 733 O O . ASP A 1 97 ? -13.875 38.344 11.875 1 96.44 97 ASP A O 1
ATOM 737 N N . LEU A 1 98 ? -14.914 36.438 12.312 1 96.38 98 LEU A N 1
ATOM 738 C CA . LEU A 1 98 ? -14.062 36.125 13.453 1 96.38 98 LEU A CA 1
ATOM 739 C C . LEU A 1 98 ? -12.609 35.969 13.023 1 96.38 98 LEU A C 1
ATOM 741 O O . LEU A 1 98 ? -11.695 36.438 13.727 1 96.38 98 LEU A O 1
ATOM 745 N N . GLU A 1 99 ? -12.391 35.312 12 1 95.81 99 GLU A N 1
ATOM 746 C CA . GLU A 1 99 ? -11.047 35.094 11.469 1 95.81 99 GLU A CA 1
ATOM 747 C C . GLU A 1 99 ? -10.398 36.438 11.055 1 95.81 99 GLU A C 1
ATOM 749 O O . GLU A 1 99 ? -9.211 36.656 11.32 1 95.81 99 GLU A O 1
ATOM 754 N N . GLU A 1 100 ? -11.156 37.281 10.398 1 97.38 100 GLU A N 1
ATOM 755 C CA . GLU A 1 100 ? -10.664 38.594 10 1 97.38 100 GLU A CA 1
ATOM 756 C C . GLU A 1 100 ? -10.297 39.438 11.219 1 97.38 100 GLU A C 1
ATOM 758 O O . GLU A 1 100 ? -9.312 40.188 11.195 1 97.38 100 GLU A O 1
ATOM 763 N N . GLU A 1 101 ? -11.094 39.312 12.211 1 98.31 101 GLU A N 1
ATOM 764 C CA . GLU A 1 101 ? -10.812 40.031 13.453 1 98.31 101 GLU A CA 1
ATOM 765 C C . GLU A 1 101 ? -9.484 39.562 14.062 1 98.31 101 GLU A C 1
ATOM 767 O O . GLU A 1 101 ? -8.672 40.406 14.469 1 98.31 101 GLU A O 1
ATOM 772 N N . VAL A 1 102 ? -9.305 38.312 14.109 1 98.44 102 VAL A N 1
ATOM 773 C CA . VAL A 1 102 ? -8.07 37.75 14.633 1 98.44 102 VAL A CA 1
ATOM 774 C C . VAL A 1 102 ? -6.875 38.281 13.852 1 98.44 102 VAL A C 1
ATOM 776 O O . VAL A 1 102 ? -5.875 38.688 14.438 1 98.44 102 VAL A O 1
ATOM 779 N N . LEU A 1 103 ? -6.949 38.281 12.547 1 98.25 103 LEU A N 1
ATOM 780 C CA . LEU A 1 103 ? -5.863 38.719 11.688 1 98.25 103 LEU A CA 1
ATOM 781 C C . LEU A 1 103 ? -5.582 40.219 11.898 1 98.25 103 LEU A C 1
ATOM 783 O O . LEU A 1 103 ? -4.426 40.625 11.93 1 98.25 103 LEU A O 1
ATOM 787 N N . ARG A 1 104 ? -6.652 40.969 11.992 1 98.31 104 ARG A N 1
ATOM 788 C CA . ARG A 1 104 ? -6.52 42.406 12.195 1 98.31 104 ARG A CA 1
ATOM 789 C C . ARG A 1 104 ? -5.758 42.719 13.484 1 98.31 104 ARG A C 1
ATOM 791 O O . ARG A 1 104 ? -4.84 43.531 13.5 1 98.31 104 ARG A O 1
ATOM 798 N N . ILE A 1 105 ? -6.133 42.062 14.555 1 98.69 105 ILE A N 1
ATOM 799 C CA . ILE A 1 105 ? -5.488 42.281 15.844 1 98.69 105 ILE A CA 1
ATOM 800 C C . ILE A 1 105 ? -4.027 41.844 15.773 1 98.69 105 ILE A C 1
ATOM 802 O O . ILE A 1 105 ? -3.135 42.531 16.266 1 98.69 105 ILE A O 1
ATOM 806 N N . ALA A 1 106 ? -3.768 40.688 15.227 1 98.69 106 ALA A N 1
ATOM 807 C CA . ALA A 1 106 ? -2.414 40.156 15.102 1 98.69 106 ALA A CA 1
ATOM 808 C C . ALA A 1 106 ? -1.508 41.125 14.359 1 98.69 106 ALA A C 1
ATOM 810 O O . ALA A 1 106 ? -0.367 41.375 14.773 1 98.69 106 ALA A O 1
ATOM 811 N N . ARG A 1 107 ? -2.012 41.688 13.25 1 98.12 107 ARG A N 1
ATOM 812 C CA . ARG A 1 107 ? -1.24 42.625 12.445 1 98.12 107 ARG A CA 1
ATOM 813 C C . ARG A 1 107 ? -0.922 43.906 13.242 1 98.12 107 ARG A C 1
ATOM 815 O O . ARG A 1 107 ? 0.177 44.438 13.133 1 98.12 107 ARG A O 1
ATOM 822 N N . LYS A 1 108 ? -1.88 44.312 13.961 1 98.19 108 LYS A N 1
ATOM 823 C CA . LYS A 1 108 ? -1.692 45.5 14.797 1 98.19 108 LYS A CA 1
ATOM 824 C C . LYS A 1 108 ? -0.497 45.312 15.727 1 98.19 108 LYS A C 1
ATOM 826 O O . LYS A 1 108 ? 0.263 46.281 15.945 1 98.19 108 LYS A O 1
ATOM 831 N N . TYR A 1 109 ? -0.273 44.156 16.281 1 98.25 109 TYR A N 1
ATOM 832 C CA . TYR A 1 109 ? 0.741 43.938 17.297 1 98.25 109 TYR A CA 1
ATOM 833 C C . TYR A 1 109 ? 1.957 43.219 16.719 1 98.25 109 TYR A C 1
ATOM 835 O O . TYR A 1 109 ? 2.945 42.969 17.422 1 98.25 109 TYR A O 1
ATOM 843 N N . GLY A 1 110 ? 1.863 42.875 15.438 1 97.88 110 GLY A N 1
ATOM 844 C CA . GLY A 1 110 ? 2.969 42.188 14.797 1 97.88 110 GLY A CA 1
ATOM 845 C C . GLY A 1 110 ? 3.088 40.719 15.219 1 97.88 110 GLY A C 1
ATOM 846 O O . GLY A 1 110 ? 4.191 40.188 15.289 1 97.88 110 GLY A O 1
ATOM 847 N N . VAL A 1 111 ? 1.993 40.094 15.625 1 98.31 111 VAL A N 1
ATOM 848 C CA . VAL A 1 111 ? 1.965 38.688 16.016 1 98.31 111 VAL A CA 1
ATOM 849 C C . VAL A 1 111 ? 1.749 37.781 14.797 1 98.31 111 VAL A C 1
ATOM 851 O O . VAL A 1 111 ? 0.855 38.062 13.984 1 98.31 111 VAL A O 1
ATOM 854 N N . ARG A 1 112 ? 2.588 36.781 14.602 1 98.5 112 ARG A N 1
ATOM 855 C CA . ARG A 1 112 ? 2.404 35.812 13.516 1 98.5 112 ARG A CA 1
ATOM 856 C C . ARG A 1 112 ? 1.587 34.625 13.984 1 98.5 112 ARG A C 1
ATOM 858 O O . ARG A 1 112 ? 1.648 34.25 15.156 1 98.5 112 ARG A O 1
ATOM 865 N N . ILE A 1 113 ? 0.848 34.062 13.016 1 98.69 113 ILE A N 1
ATOM 866 C CA . ILE A 1 113 ? -0.119 33.062 13.43 1 98.69 113 ILE A CA 1
ATOM 867 C C . ILE A 1 113 ? -0.016 31.828 12.523 1 98.69 113 ILE A C 1
ATOM 869 O O . ILE A 1 113 ? -0.011 31.969 11.297 1 98.69 113 ILE A O 1
ATOM 873 N N . ILE A 1 114 ? 0.126 30.641 13.086 1 98.25 114 ILE A N 1
ATOM 874 C CA . ILE A 1 114 ? -0.219 29.391 12.414 1 98.25 114 ILE A CA 1
ATOM 875 C C . ILE A 1 114 ? -1.659 29 12.75 1 98.25 114 ILE A C 1
ATOM 877 O O . ILE A 1 114 ? -2.029 28.922 13.922 1 98.25 114 ILE A O 1
ATOM 881 N N . GLY A 1 115 ? -2.477 28.719 11.734 1 97.25 115 GLY A N 1
ATOM 882 C CA . GLY A 1 115 ? -3.877 28.391 11.945 1 97.25 115 GLY A CA 1
ATOM 883 C C . GLY A 1 115 ? -4.82 29.516 11.539 1 97.25 115 GLY A C 1
ATOM 884 O O . GLY A 1 115 ? -4.504 30.297 10.648 1 97.25 115 GLY A O 1
ATOM 885 N N . PRO A 1 116 ? -5.949 29.578 12.125 1 97.19 116 PRO A N 1
ATOM 886 C CA . PRO A 1 116 ? -6.5 28.688 13.148 1 97.19 116 PRO A CA 1
ATOM 887 C C . PRO A 1 116 ? -6.898 27.312 12.602 1 97.19 116 PRO A C 1
ATOM 889 O O . PRO A 1 116 ? -6.547 26.984 11.469 1 97.19 116 PRO A O 1
ATOM 892 N N . ASN A 1 117 ? -7.59 26.484 13.391 1 93.94 117 ASN A N 1
ATOM 893 C CA . ASN A 1 117 ? -8.086 25.172 13.008 1 93.94 117 ASN A CA 1
ATOM 894 C C . ASN A 1 117 ? -6.945 24.234 12.609 1 93.94 117 ASN A C 1
ATOM 896 O O . ASN A 1 117 ? -6.93 23.703 11.5 1 93.94 117 ASN A O 1
ATOM 900 N N . VAL A 1 118 ? -6.035 24.062 13.609 1 96.12 118 VAL A N 1
ATOM 901 C CA . VAL A 1 118 ? -4.875 23.219 13.32 1 96.12 118 VAL A CA 1
ATOM 902 C C . VAL A 1 118 ? -4.742 22.141 14.398 1 96.12 118 VAL A C 1
ATOM 904 O O . VAL A 1 118 ? -5.363 22.234 15.461 1 96.12 118 VAL A O 1
ATOM 907 N N . ALA A 1 119 ? -3.949 21.125 14.055 1 95.12 119 ALA A N 1
ATOM 908 C CA . ALA A 1 119 ? -3.639 20.062 15.023 1 95.12 119 ALA A CA 1
ATOM 909 C C . ALA A 1 119 ? -2.463 20.469 15.906 1 95.12 119 ALA A C 1
ATOM 911 O O . ALA A 1 119 ? -2.236 19.859 16.953 1 95.12 119 ALA A O 1
ATOM 912 N N . GLY A 1 120 ? -1.709 21.422 15.523 1 97.12 120 GLY A N 1
ATOM 913 C CA . GLY A 1 120 ? -0.537 21.859 16.266 1 97.12 120 GLY A CA 1
ATOM 914 C C . GLY A 1 120 ? 0.763 21.625 15.516 1 97.12 120 GLY A C 1
ATOM 915 O O . GLY A 1 120 ? 0.775 21.578 14.281 1 97.12 120 GLY A O 1
ATOM 916 N N . ILE A 1 121 ? 1.865 21.609 16.297 1 98.12 121 ILE A N 1
ATOM 917 C CA . ILE A 1 121 ? 3.176 21.484 15.664 1 98.12 121 ILE A CA 1
ATOM 918 C C . ILE A 1 121 ? 4.035 20.5 16.453 1 98.12 121 ILE A C 1
ATOM 920 O O . ILE A 1 121 ? 3.93 20.422 17.672 1 98.12 121 ILE A O 1
ATOM 924 N N . VAL A 1 122 ? 4.785 19.797 15.766 1 98.19 122 VAL A N 1
ATOM 925 C CA . VAL A 1 122 ? 5.832 18.938 16.297 1 98.19 122 VAL A CA 1
ATOM 926 C C . VAL A 1 122 ? 7.184 19.344 15.719 1 98.19 122 VAL A C 1
ATOM 928 O O . VAL A 1 122 ? 7.289 19.641 14.523 1 98.19 122 VAL A O 1
ATOM 931 N N . TYR A 1 123 ? 8.18 19.484 16.5 1 98.38 123 TYR A N 1
ATOM 932 C CA . TYR A 1 123 ? 9.578 19.656 16.094 1 98.38 123 TYR A CA 1
ATOM 933 C C . TYR A 1 123 ? 10.492 18.781 16.953 1 98.38 123 TYR A C 1
ATOM 935 O O . TYR A 1 123 ? 10.898 19.172 18.047 1 98.38 123 TYR A O 1
ATOM 943 N N . THR A 1 124 ? 10.883 17.688 16.469 1 98 124 THR A N 1
ATOM 944 C CA . THR A 1 124 ? 11.492 16.625 17.25 1 98 124 THR A CA 1
ATOM 945 C C . THR A 1 124 ? 12.883 17.031 17.734 1 98 124 THR A C 1
ATOM 947 O O . THR A 1 124 ? 13.32 16.625 18.812 1 98 124 THR A O 1
ATOM 950 N N . PRO A 1 125 ? 13.656 17.844 16.938 1 98 125 PRO A N 1
ATOM 951 C CA . PRO A 1 125 ? 14.961 18.25 17.453 1 98 125 PRO A CA 1
ATOM 952 C C . PRO A 1 125 ? 14.859 19.016 18.781 1 98 125 PRO A C 1
ATOM 954 O O . PRO A 1 125 ? 15.797 18.984 19.578 1 98 125 PRO A O 1
ATOM 957 N N . ALA A 1 126 ? 13.758 19.625 18.984 1 97.75 126 ALA A N 1
ATOM 958 C CA . ALA A 1 126 ? 13.539 20.375 20.234 1 97.75 126 ALA A CA 1
ATOM 959 C C . ALA A 1 126 ? 12.703 19.562 21.219 1 97.75 126 ALA A C 1
ATOM 961 O O . ALA A 1 126 ? 12.297 20.078 22.266 1 97.75 126 ALA A O 1
ATOM 962 N N . ARG A 1 127 ? 12.328 18.328 20.812 1 97.88 127 ARG A N 1
ATOM 963 C CA . ARG A 1 127 ? 11.461 17.469 21.594 1 97.88 127 ARG A CA 1
ATOM 964 C C . ARG A 1 127 ? 10.133 18.156 21.891 1 97.88 127 ARG A C 1
ATOM 966 O O . ARG A 1 127 ? 9.641 18.094 23.031 1 97.88 127 ARG A O 1
ATOM 973 N N . LEU A 1 128 ? 9.664 18.859 20.938 1 98.31 128 LEU A N 1
ATOM 974 C CA . LEU A 1 128 ? 8.414 19.594 21.078 1 98.31 128 LEU A CA 1
ATOM 975 C C . LEU A 1 128 ? 7.27 18.875 20.359 1 98.31 128 LEU A C 1
ATOM 977 O O . LEU A 1 128 ? 7.32 18.656 19.156 1 98.31 128 LEU A O 1
ATOM 981 N N . ASN A 1 129 ? 6.309 18.422 21.062 1 97.94 129 ASN A N 1
ATOM 982 C CA . ASN A 1 129 ? 5.016 17.969 20.547 1 97.94 129 ASN A CA 1
ATOM 983 C C . ASN A 1 129 ? 3.873 18.812 21.109 1 97.94 129 ASN A C 1
ATOM 985 O O . ASN A 1 129 ? 3.324 18.484 22.172 1 97.94 129 ASN A O 1
ATOM 989 N N . ALA A 1 130 ? 3.529 19.859 20.406 1 98.25 130 ALA A N 1
ATOM 990 C CA . ALA A 1 130 ? 2.424 20.734 20.812 1 98.25 130 ALA A CA 1
ATOM 991 C C . ALA A 1 130 ? 1.169 20.422 20 1 98.25 130 ALA A C 1
ATOM 993 O O . ALA A 1 130 ? 0.66 21.297 19.281 1 98.25 130 ALA A O 1
ATOM 994 N N . THR A 1 131 ? 0.756 19.156 20.031 1 96.38 131 THR A N 1
ATOM 995 C CA . THR A 1 131 ? -0.439 18.688 19.344 1 96.38 131 THR A CA 1
ATOM 996 C C . THR A 1 131 ? -1.358 17.938 20.297 1 96.38 131 THR A C 1
ATOM 998 O O . THR A 1 131 ? -0.99 17.672 21.453 1 96.38 131 THR A O 1
ATOM 1001 N N . PHE A 1 132 ? -2.498 17.719 19.891 1 92.62 132 PHE A N 1
ATOM 1002 C CA . PHE A 1 132 ? -3.396 16.859 20.656 1 92.62 132 PHE A CA 1
ATOM 1003 C C . PHE A 1 132 ? -3.469 15.469 20.047 1 92.62 132 PHE A C 1
ATOM 1005 O O . PHE A 1 132 ? -4.484 14.781 20.172 1 92.62 132 PHE A O 1
ATOM 1012 N N . GLY A 1 133 ? -2.43 15.133 19.25 1 91.31 133 GLY A N 1
ATOM 1013 C CA . GLY A 1 133 ? -2.266 13.789 18.719 1 91.31 133 GLY A CA 1
ATOM 1014 C C . GLY A 1 133 ? -1.484 12.875 19.656 1 91.31 133 GLY A C 1
ATOM 1015 O O . GLY A 1 133 ? -1.36 13.148 20.844 1 91.31 133 GLY A O 1
ATOM 1016 N N . PRO A 1 134 ? -0.986 11.812 19.109 1 89.38 134 PRO A N 1
ATOM 1017 C CA . PRO A 1 134 ? -0.169 10.906 19.906 1 89.38 134 PRO A CA 1
ATOM 1018 C C . PRO A 1 134 ? 1.083 11.578 20.469 1 89.38 134 PRO A C 1
ATOM 1020 O O . PRO A 1 134 ? 1.668 12.445 19.812 1 89.38 134 PRO A O 1
ATOM 1023 N N . ARG A 1 135 ? 1.434 11.125 21.625 1 89.56 135 ARG A N 1
ATOM 1024 C CA . ARG A 1 135 ? 2.574 11.703 22.328 1 89.56 135 ARG A CA 1
ATOM 1025 C C . ARG A 1 135 ? 3.877 11.406 21.594 1 89.56 135 ARG A C 1
ATOM 1027 O O . ARG A 1 135 ? 4.688 12.312 21.359 1 89.56 135 ARG A O 1
ATOM 1034 N N . ASP A 1 136 ? 3.992 10.117 21.266 1 90 136 ASP A N 1
ATOM 1035 C CA . ASP A 1 136 ? 5.293 9.672 20.766 1 90 136 ASP A CA 1
ATOM 1036 C C . ASP A 1 136 ? 5.398 9.836 19.266 1 90 136 ASP A C 1
ATOM 1038 O O . ASP A 1 136 ? 4.496 9.43 18.516 1 90 136 ASP A O 1
ATOM 1042 N N . VAL A 1 137 ? 6.332 10.516 18.828 1 94.19 137 VAL A N 1
ATOM 1043 C CA . VAL A 1 137 ? 6.73 10.711 17.438 1 94.19 137 VAL A CA 1
ATOM 1044 C C . VAL A 1 137 ? 8.211 10.375 17.281 1 94.19 137 VAL A C 1
ATOM 1046 O O . VAL A 1 137 ? 9.039 10.766 18.094 1 94.19 137 VAL A O 1
ATOM 1049 N N . ILE A 1 138 ? 8.531 9.609 16.266 1 94.5 138 ILE A N 1
ATOM 1050 C CA . ILE A 1 138 ? 9.914 9.18 16.062 1 94.5 138 ILE A CA 1
ATOM 1051 C C . ILE A 1 138 ? 10.688 10.281 15.336 1 94.5 138 ILE A C 1
ATOM 1053 O O . ILE A 1 138 ? 10.242 10.789 14.305 1 94.5 138 ILE A O 1
ATOM 1057 N N . PRO A 1 139 ? 11.836 10.648 15.969 1 96.12 139 PRO A N 1
ATOM 1058 C CA . PRO A 1 139 ? 12.633 11.68 15.305 1 96.12 139 PRO A CA 1
ATOM 1059 C C . PRO A 1 139 ? 13.234 11.211 13.984 1 96.12 139 PRO A C 1
ATOM 1061 O O . PRO A 1 139 ? 13.531 10.023 13.82 1 96.12 139 PRO A O 1
ATOM 1064 N N . GLY A 1 140 ? 13.375 12.094 13.094 1 96.12 140 GLY A N 1
ATOM 1065 C CA . GLY A 1 140 ? 13.969 11.859 11.781 1 96.12 140 GLY A CA 1
ATOM 1066 C C . GLY A 1 140 ? 14.188 13.133 10.984 1 96.12 140 GLY A C 1
ATOM 1067 O O . GLY A 1 140 ? 14.383 14.203 11.562 1 96.12 140 GLY A O 1
ATOM 1068 N N . SER A 1 141 ? 14.219 13.055 9.664 1 97.31 141 SER A N 1
ATOM 1069 C CA . SER A 1 141 ? 14.641 14.203 8.875 1 97.31 141 SER A CA 1
ATOM 1070 C C . SER A 1 141 ? 13.562 14.625 7.883 1 97.31 141 SER A C 1
ATOM 1072 O O . SER A 1 141 ? 13.828 15.391 6.953 1 97.31 141 SER A O 1
ATOM 1074 N N . ILE A 1 142 ? 12.359 14.094 8.031 1 97.5 142 ILE A N 1
ATOM 1075 C CA . ILE A 1 142 ? 11.242 14.43 7.148 1 97.5 142 ILE A CA 1
ATOM 1076 C C . ILE A 1 142 ? 10.383 15.516 7.797 1 97.5 142 ILE A C 1
ATOM 1078 O O . ILE A 1 142 ? 9.961 15.375 8.945 1 97.5 142 ILE A O 1
ATOM 1082 N N . ALA A 1 143 ? 10.133 16.562 7.176 1 98.62 143 ALA A N 1
ATOM 1083 C CA . ALA A 1 143 ? 9.148 17.547 7.621 1 98.62 143 ALA A CA 1
ATOM 1084 C C . ALA A 1 143 ? 7.812 17.359 6.902 1 98.62 143 ALA A C 1
ATOM 1086 O O . ALA A 1 143 ? 7.781 17.156 5.688 1 98.62 143 ALA A O 1
ATOM 1087 N N . PHE A 1 144 ? 6.789 17.375 7.621 1 97.81 144 PHE A N 1
ATOM 1088 C CA . PHE A 1 144 ? 5.453 17.219 7.062 1 97.81 144 PHE A CA 1
ATOM 1089 C C . PHE A 1 144 ? 4.598 18.438 7.324 1 97.81 144 PHE A C 1
ATOM 1091 O O . PHE A 1 144 ? 4.301 18.766 8.477 1 97.81 144 PHE A O 1
ATOM 1098 N N . ILE A 1 145 ? 4.223 19.156 6.293 1 98.31 145 ILE A N 1
ATOM 1099 C CA . ILE A 1 145 ? 3.299 20.281 6.34 1 98.31 145 ILE A CA 1
ATOM 1100 C C . ILE A 1 145 ? 1.919 19.828 5.855 1 98.31 145 ILE A C 1
ATOM 1102 O O . ILE A 1 145 ? 1.771 19.375 4.723 1 98.31 145 ILE A O 1
ATOM 1106 N N . SER A 1 146 ? 0.933 20.016 6.703 1 97 146 SER A N 1
ATOM 1107 C CA . SER A 1 146 ? -0.362 19.469 6.312 1 97 146 SER A CA 1
ATOM 1108 C C . SER A 1 146 ? -1.479 20.484 6.516 1 97 146 SER A C 1
ATOM 1110 O O . SER A 1 146 ? -1.635 21.047 7.605 1 97 146 SER A O 1
ATOM 1112 N N . GLN A 1 147 ? -2.199 20.734 5.539 1 94.62 147 GLN A N 1
ATOM 1113 C CA . GLN A 1 147 ? -3.414 21.516 5.684 1 94.62 147 GLN A CA 1
ATOM 1114 C C . GLN A 1 147 ? -4.484 20.75 6.453 1 94.62 147 GLN A C 1
ATOM 1116 O O . GLN A 1 147 ? -5.316 21.359 7.137 1 94.62 147 GLN A O 1
ATOM 1121 N N . SER A 1 148 ? -4.504 19.469 6.387 1 93.44 148 SER A N 1
ATOM 1122 C CA . SER A 1 148 ? -5.414 18.609 7.133 1 93.44 148 SER A CA 1
ATOM 1123 C C . SER A 1 148 ? -4.844 18.266 8.508 1 93.44 148 SER A C 1
ATOM 1125 O O . SER A 1 148 ? -3.844 17.547 8.609 1 93.44 148 SER A O 1
ATOM 1127 N N . GLY A 1 149 ? -5.527 18.734 9.531 1 93.5 149 GLY A N 1
ATOM 1128 C CA . GLY A 1 149 ? -5.109 18.391 10.875 1 93.5 149 GLY A CA 1
ATOM 1129 C C . GLY A 1 149 ? -5.148 16.891 11.141 1 93.5 149 GLY A C 1
ATOM 1130 O O . GLY A 1 149 ? -4.258 16.359 11.805 1 93.5 149 GLY A O 1
ATOM 1131 N N . ALA A 1 150 ? -6.156 16.25 10.594 1 91.62 150 ALA A N 1
ATOM 1132 C CA . ALA A 1 150 ? -6.293 14.812 10.773 1 91.62 150 ALA A CA 1
ATOM 1133 C C . ALA A 1 150 ? -5.109 14.07 10.164 1 91.62 150 ALA A C 1
ATOM 1135 O O . ALA A 1 150 ? -4.605 13.109 10.75 1 91.62 150 ALA A O 1
ATOM 1136 N N . PHE A 1 151 ? -4.66 14.445 9.008 1 92.5 151 PHE A N 1
ATOM 1137 C CA . PHE A 1 151 ? -3.508 13.812 8.375 1 92.5 151 PHE A CA 1
ATOM 1138 C C . PHE A 1 151 ? -2.232 14.102 9.156 1 92.5 151 PHE A C 1
ATOM 1140 O O . PHE A 1 151 ? -1.35 13.242 9.25 1 92.5 151 PHE A O 1
ATOM 1147 N N . ALA A 1 152 ? -2.145 15.281 9.695 1 94.44 152 ALA A N 1
ATOM 1148 C CA . ALA A 1 152 ? -0.998 15.602 10.539 1 94.44 152 ALA A CA 1
ATOM 1149 C C . ALA A 1 152 ? -0.904 14.648 11.727 1 94.44 152 ALA A C 1
ATOM 1151 O O . ALA A 1 152 ? 0.16 14.086 12 1 94.44 152 ALA A O 1
ATOM 1152 N N . ILE A 1 153 ? -1.99 14.508 12.359 1 92 153 ILE A N 1
ATOM 1153 C CA . ILE A 1 153 ? -2.021 13.664 13.547 1 92 153 ILE A CA 1
ATOM 1154 C C . ILE A 1 153 ? -1.803 12.203 13.148 1 92 153 ILE A C 1
ATOM 1156 O O . ILE A 1 153 ? -1.057 11.477 13.812 1 92 153 ILE A O 1
ATOM 1160 N N . ALA A 1 154 ? -2.434 11.828 12.094 1 87.12 154 ALA A N 1
ATOM 1161 C CA . ALA A 1 154 ? -2.297 10.445 11.641 1 87.12 154 ALA A CA 1
ATOM 1162 C C . ALA A 1 154 ? -0.842 10.117 11.312 1 87.12 154 ALA A C 1
ATOM 1164 O O . ALA A 1 154 ? -0.379 9.008 11.562 1 87.12 154 ALA A O 1
ATOM 1165 N N . LEU A 1 155 ? -0.175 11.078 10.727 1 89.06 155 LEU A N 1
ATOM 1166 C CA . LEU A 1 155 ? 1.234 10.875 10.414 1 89.06 155 LEU A CA 1
ATOM 1167 C C . LEU A 1 155 ? 2.045 10.625 11.68 1 89.06 155 LEU A C 1
ATOM 1169 O O . LEU A 1 155 ? 2.996 9.836 11.672 1 89.06 155 LEU A O 1
ATOM 1173 N N . MET A 1 156 ? 1.72 11.266 12.758 1 91.88 156 MET A N 1
ATOM 1174 C CA . MET A 1 156 ? 2.436 11.07 14.016 1 91.88 156 MET A CA 1
ATOM 1175 C C . MET A 1 156 ? 2.434 9.594 14.414 1 91.88 156 MET A C 1
ATOM 1177 O O . MET A 1 156 ? 3.48 9.039 14.75 1 91.88 156 MET A O 1
ATOM 1181 N N . GLY A 1 157 ? 1.261 9.047 14.281 1 87.5 157 GLY A N 1
ATOM 1182 C CA . GLY A 1 157 ? 1.164 7.625 14.586 1 87.5 157 GLY A CA 1
ATOM 1183 C C . GLY A 1 157 ? 1.895 6.754 13.578 1 87.5 157 GLY A C 1
ATOM 1184 O O . GLY A 1 157 ? 2.504 5.75 13.953 1 87.5 157 GLY A O 1
ATOM 1185 N N . ALA A 1 158 ? 1.809 7.148 12.352 1 84.94 158 ALA A N 1
ATOM 1186 C CA . ALA A 1 158 ? 2.402 6.375 11.266 1 84.94 158 ALA A CA 1
ATOM 1187 C C . ALA A 1 158 ? 3.922 6.32 11.398 1 84.94 158 ALA A C 1
ATOM 1189 O O . ALA A 1 158 ? 4.559 5.379 10.922 1 84.94 158 ALA A O 1
ATOM 1190 N N . THR A 1 159 ? 4.551 7.328 12.055 1 90 159 THR A N 1
ATOM 1191 C CA . THR A 1 159 ? 5.992 7.316 12.266 1 90 159 THR A CA 1
ATOM 1192 C C . THR A 1 159 ? 6.414 6.066 13.031 1 90 159 THR A C 1
ATOM 1194 O O . THR A 1 159 ? 7.465 5.48 12.75 1 90 159 THR A O 1
ATOM 1197 N N . ILE A 1 160 ? 5.562 5.668 13.883 1 88.38 160 ILE A N 1
ATOM 1198 C CA . ILE A 1 160 ? 5.863 4.512 14.719 1 88.38 160 ILE A CA 1
ATOM 1199 C C . ILE A 1 160 ? 5.703 3.23 13.914 1 88.38 160 ILE A C 1
ATOM 1201 O O . ILE A 1 160 ? 6.598 2.379 13.898 1 88.38 160 ILE A O 1
ATOM 1205 N N . ASN A 1 161 ? 4.664 3.145 13.195 1 86.62 161 ASN A N 1
ATOM 1206 C CA . ASN A 1 161 ? 4.367 1.952 12.414 1 86.62 161 ASN A CA 1
ATOM 1207 C C . ASN A 1 161 ? 5.449 1.69 11.367 1 86.62 161 ASN A C 1
ATOM 1209 O O . ASN A 1 161 ? 5.832 0.542 11.141 1 86.62 161 ASN A O 1
ATOM 1213 N N . GLU A 1 162 ? 5.871 2.75 10.734 1 83.25 162 GLU A N 1
ATOM 1214 C CA . GLU A 1 162 ? 6.754 2.627 9.578 1 83.25 162 GLU A CA 1
ATOM 1215 C C . GLU A 1 162 ? 8.211 2.807 9.969 1 83.25 162 GLU A C 1
ATOM 1217 O O . GLU A 1 162 ? 9.117 2.602 9.156 1 83.25 162 GLU A O 1
ATOM 1222 N N . GLY A 1 163 ? 8.43 3.209 11.172 1 85 163 GLY A N 1
ATOM 1223 C CA . GLY A 1 163 ? 9.781 3.521 11.594 1 85 163 GLY A CA 1
ATOM 1224 C C . GLY A 1 163 ? 10.367 4.73 10.891 1 85 163 GLY A C 1
ATOM 1225 O O . GLY A 1 163 ? 11.586 4.855 10.766 1 85 163 GLY A O 1
ATOM 1226 N N . MET A 1 164 ? 9.469 5.445 10.328 1 87.44 164 MET A N 1
ATOM 1227 C CA . MET A 1 164 ? 9.891 6.656 9.633 1 87.44 164 MET A CA 1
ATOM 1228 C C . MET A 1 164 ? 9.945 7.844 10.586 1 87.44 164 MET A C 1
ATOM 1230 O O . MET A 1 164 ? 9.016 8.062 11.367 1 87.44 164 MET A O 1
ATOM 1234 N N . GLY A 1 165 ? 11.047 8.539 10.68 1 92.88 165 GLY A N 1
ATOM 1235 C CA . GLY A 1 165 ? 11.211 9.664 11.602 1 92.88 165 GLY A CA 1
ATOM 1236 C C . GLY A 1 165 ? 10.945 11.008 10.953 1 92.88 165 GLY A C 1
ATOM 1237 O O . GLY A 1 165 ? 11.18 11.18 9.75 1 92.88 165 GLY A O 1
ATOM 1238 N N . VAL A 1 166 ? 10.445 11.938 11.742 1 97 166 VAL A N 1
ATOM 1239 C CA . VAL A 1 166 ? 10.125 13.266 11.234 1 97 166 VAL A CA 1
ATOM 1240 C C . VAL A 1 166 ? 10.938 14.312 11.992 1 97 166 VAL A C 1
ATOM 1242 O O . VAL A 1 166 ? 11.258 14.133 13.164 1 97 166 VAL A O 1
ATOM 1245 N N . SER A 1 167 ? 11.359 15.32 11.289 1 98.25 167 SER A N 1
ATOM 1246 C CA . SER A 1 167 ? 11.93 16.5 11.938 1 98.25 167 SER A CA 1
ATOM 1247 C C . SER A 1 167 ? 10.836 17.422 12.469 1 98.25 167 SER A C 1
ATOM 1249 O O . SER A 1 167 ? 10.953 17.969 13.562 1 98.25 167 SER A O 1
ATOM 1251 N N . ALA A 1 168 ? 9.742 17.438 11.633 1 98.5 168 ALA A N 1
ATOM 1252 C CA . ALA A 1 168 ? 8.664 18.359 12.008 1 98.5 168 ALA A CA 1
ATOM 1253 C C . ALA A 1 168 ? 7.332 17.891 11.422 1 98.5 168 ALA A C 1
ATOM 1255 O O . ALA A 1 168 ? 7.297 17.25 10.367 1 98.5 168 ALA A O 1
ATOM 1256 N N . ILE A 1 169 ? 6.32 18.125 12.102 1 98 169 ILE A N 1
ATOM 1257 C CA . ILE A 1 169 ? 4.941 18.078 11.625 1 98 169 ILE A CA 1
ATOM 1258 C C . ILE A 1 169 ? 4.254 19.406 11.922 1 98 169 ILE A C 1
ATOM 1260 O O . ILE A 1 169 ? 4.168 19.828 13.078 1 98 169 ILE A O 1
ATOM 1264 N N . VAL A 1 170 ? 3.771 20.062 10.891 1 98.56 170 VAL A N 1
ATOM 1265 C CA . VAL A 1 170 ? 3.105 21.344 11.086 1 98.56 170 VAL A CA 1
ATOM 1266 C C . VAL A 1 170 ? 1.733 21.328 10.414 1 98.56 170 VAL A C 1
ATOM 1268 O O . VAL A 1 170 ? 1.634 21.219 9.195 1 98.56 170 VAL A O 1
ATOM 1271 N N . SER A 1 171 ? 0.745 21.359 11.195 1 97.31 171 SER A N 1
ATOM 1272 C CA . SER A 1 171 ? -0.608 21.578 10.695 1 97.31 171 SER A CA 1
ATOM 1273 C C . SER A 1 171 ? -0.869 23.062 10.438 1 97.31 171 SER A C 1
ATOM 1275 O O . SER A 1 171 ? -0.712 23.891 11.336 1 97.31 171 SER A O 1
ATOM 1277 N N . VAL A 1 172 ? -1.382 23.391 9.219 1 96.94 172 VAL A N 1
ATOM 1278 C CA . VAL A 1 172 ? -1.478 24.812 8.906 1 96.94 172 VAL A CA 1
ATOM 1279 C C . VAL A 1 172 ? -2.943 25.234 8.898 1 96.94 172 VAL A C 1
ATOM 1281 O O . VAL A 1 172 ? -3.248 26.422 9.008 1 96.94 172 VAL A O 1
ATOM 1284 N N . GLY A 1 173 ? -3.848 24.359 8.703 1 94.62 173 GLY A N 1
ATOM 1285 C CA . GLY A 1 173 ? -5.266 24.656 8.836 1 94.62 173 GLY A CA 1
ATOM 1286 C C . GLY A 1 173 ? -5.738 25.734 7.875 1 94.62 173 GLY A C 1
ATOM 1287 O O . GLY A 1 173 ? -5.504 25.641 6.668 1 94.62 173 GLY A O 1
ATOM 1288 N N . ASN A 1 174 ? -6.363 26.844 8.438 1 94.38 174 ASN A N 1
ATOM 1289 C CA . ASN A 1 174 ? -6.98 27.875 7.621 1 94.38 174 ASN A CA 1
ATOM 1290 C C . ASN A 1 174 ? -5.938 28.828 7.043 1 94.38 174 ASN A C 1
ATOM 1292 O O . ASN A 1 174 ? -6.23 29.578 6.109 1 94.38 174 ASN A O 1
ATOM 1296 N N . LYS A 1 175 ? -4.797 28.812 7.539 1 94.94 175 LYS A N 1
ATOM 1297 C CA . LYS A 1 175 ? -3.688 29.609 7.008 1 94.94 175 LYS A CA 1
ATOM 1298 C C . LYS A 1 175 ? -4.043 31.094 6.941 1 94.94 175 LYS A C 1
ATOM 1300 O O . LYS A 1 175 ? -3.9 31.719 5.895 1 94.94 175 LYS A O 1
ATOM 1305 N N . VAL A 1 176 ? -4.406 31.625 8.062 1 95.31 176 VAL A N 1
ATOM 1306 C CA . VAL A 1 176 ? -4.832 33.031 8.039 1 95.31 176 VAL A CA 1
ATOM 1307 C C . VAL A 1 176 ? -3.615 33.938 7.863 1 95.31 176 VAL A C 1
ATOM 1309 O O . VAL A 1 176 ? -3.725 35.031 7.305 1 95.31 176 VAL A O 1
ATOM 1312 N N . ASP A 1 177 ? -2.445 33.5 8.32 1 97 177 ASP A N 1
ATOM 1313 C CA . ASP A 1 177 ? -1.212 34.281 8.25 1 97 177 ASP A CA 1
ATOM 1314 C C . ASP A 1 177 ? -0.064 33.438 7.691 1 97 177 ASP A C 1
ATOM 1316 O O . ASP A 1 177 ? 0.098 33.312 6.477 1 97 177 ASP A O 1
ATOM 1320 N N . ILE A 1 178 ? 0.609 32.594 8.516 1 97.06 178 ILE A N 1
ATOM 1321 C CA . ILE A 1 178 ? 1.668 31.703 8.047 1 97.06 178 ILE A CA 1
ATOM 1322 C C . ILE A 1 178 ? 1.064 30.562 7.219 1 97.06 178 ILE A C 1
ATOM 1324 O O . ILE A 1 178 ? 0.105 29.922 7.641 1 97.06 178 ILE A O 1
ATOM 1328 N N . ASP A 1 179 ? 1.604 30.422 5.996 1 95.75 179 ASP A N 1
ATOM 1329 C CA . ASP A 1 179 ? 1.049 29.375 5.133 1 95.75 179 ASP A CA 1
ATOM 1330 C C . ASP A 1 179 ? 2.125 28.375 4.711 1 95.75 179 ASP A C 1
ATOM 1332 O O . ASP A 1 179 ? 3.215 28.359 5.285 1 95.75 179 ASP A O 1
ATOM 1336 N N . ASP A 1 180 ? 1.784 27.484 3.777 1 94.44 180 ASP A N 1
ATOM 1337 C CA . ASP A 1 180 ? 2.646 26.406 3.289 1 94.44 180 ASP A CA 1
ATOM 1338 C C . ASP A 1 180 ? 3.967 26.969 2.762 1 94.44 180 ASP A C 1
ATOM 1340 O O . ASP A 1 180 ? 5.027 26.391 2.994 1 94.44 180 ASP A O 1
ATOM 1344 N N . VAL A 1 181 ? 3.859 28.047 2.113 1 96.56 181 VAL A N 1
ATOM 1345 C CA . VAL A 1 181 ? 5.016 28.609 1.416 1 96.56 181 VAL A CA 1
ATOM 1346 C C . VAL A 1 181 ? 6.008 29.172 2.43 1 96.56 181 VAL A C 1
ATOM 1348 O O . VAL A 1 181 ? 7.223 29.047 2.262 1 96.56 181 VAL A O 1
ATOM 1351 N N . ASP A 1 182 ? 5.469 29.875 3.467 1 97.38 182 ASP A N 1
ATOM 1352 C CA . ASP A 1 182 ? 6.316 30.344 4.559 1 97.38 182 ASP A CA 1
ATOM 1353 C C . ASP A 1 182 ? 7.113 29.203 5.176 1 97.38 182 ASP A C 1
ATOM 1355 O O . ASP A 1 182 ? 8.312 29.328 5.434 1 97.38 182 ASP A O 1
ATOM 1359 N N . LEU A 1 183 ? 6.441 28.141 5.402 1 98.06 183 LEU A N 1
ATOM 1360 C CA . LEU A 1 183 ? 7.07 26.984 6.039 1 98.06 183 LEU A CA 1
ATOM 1361 C C . LEU A 1 183 ? 8.078 26.328 5.102 1 98.06 183 LEU A C 1
ATOM 1363 O O . LEU A 1 183 ? 9.125 25.859 5.543 1 98.06 183 LEU A O 1
ATOM 1367 N N . LEU A 1 184 ? 7.699 26.234 3.869 1 97.62 184 LEU A N 1
ATOM 1368 C CA . LEU A 1 184 ? 8.633 25.703 2.883 1 97.62 184 LEU A CA 1
ATOM 1369 C C . LEU A 1 184 ? 9.938 26.5 2.891 1 97.62 184 LEU A C 1
ATOM 1371 O O . LEU A 1 184 ? 11.023 25.922 2.822 1 97.62 184 LEU A O 1
ATOM 1375 N N . GLU A 1 185 ? 9.797 27.781 2.943 1 97 185 GLU A N 1
ATOM 1376 C CA . GLU A 1 185 ? 10.977 28.641 3.01 1 97 185 GLU A CA 1
ATOM 1377 C C . GLU A 1 185 ? 11.797 28.359 4.266 1 97 185 GLU A C 1
ATOM 1379 O O . GLU A 1 185 ? 13.023 28.328 4.215 1 97 185 GLU A O 1
ATOM 1384 N N . TYR A 1 186 ? 11.141 28.203 5.352 1 97.44 186 TYR A N 1
ATOM 1385 C CA . TYR A 1 186 ? 11.828 27.891 6.598 1 97.44 186 TYR A CA 1
ATOM 1386 C C . TYR A 1 186 ? 12.617 26.594 6.465 1 97.44 186 TYR A C 1
ATOM 1388 O O . TYR A 1 186 ? 13.781 26.516 6.883 1 97.44 186 TYR A O 1
ATOM 1396 N N . PHE A 1 187 ? 12.031 25.547 5.891 1 98.06 187 PHE A N 1
ATOM 1397 C CA . PHE A 1 187 ? 12.633 24.219 5.859 1 98.06 187 PHE A CA 1
ATOM 1398 C C . PHE A 1 187 ? 13.75 24.141 4.824 1 98.06 187 PHE A C 1
ATOM 1400 O O . PHE A 1 187 ? 14.562 23.219 4.836 1 98.06 187 PHE A O 1
ATOM 1407 N N . GLU A 1 188 ? 13.75 25.141 3.916 1 97.12 188 GLU A N 1
ATOM 1408 C CA . GLU A 1 188 ? 14.867 25.234 2.986 1 97.12 188 GLU A CA 1
ATOM 1409 C C . GLU A 1 188 ? 16.203 25.219 3.729 1 97.12 188 GLU A C 1
ATOM 1411 O O . GLU A 1 188 ? 17.156 24.562 3.301 1 97.12 188 GLU A O 1
ATOM 1416 N N . THR A 1 189 ? 16.234 25.938 4.871 1 96.81 189 THR A N 1
ATOM 1417 C CA . THR A 1 189 ? 17.516 26.141 5.551 1 96.81 189 THR A CA 1
ATOM 1418 C C . THR A 1 189 ? 17.578 25.328 6.84 1 96.81 189 THR A C 1
ATOM 1420 O O . THR A 1 189 ? 18.609 25.281 7.508 1 96.81 189 THR A O 1
ATOM 1423 N N . ASP A 1 190 ? 16.5 24.688 7.207 1 97.94 190 ASP A N 1
ATOM 1424 C CA . ASP A 1 190 ? 16.516 23.859 8.398 1 97.94 190 ASP A CA 1
ATOM 1425 C C . ASP A 1 190 ? 17.422 22.641 8.211 1 97.94 190 ASP A C 1
ATOM 1427 O O . ASP A 1 190 ? 17.109 21.734 7.438 1 97.94 190 ASP A O 1
ATOM 1431 N N . SER A 1 191 ? 18.5 22.562 8.969 1 97.88 191 SER A N 1
ATOM 1432 C CA . SER A 1 191 ? 19.516 21.531 8.781 1 97.88 191 SER A CA 1
ATOM 1433 C C . SER A 1 191 ? 19.016 20.172 9.273 1 97.88 191 SER A C 1
ATOM 1435 O O . SER A 1 191 ? 19.609 19.141 8.945 1 97.88 191 SER A O 1
ATOM 1437 N N . ASN A 1 192 ? 17.906 20.156 10.039 1 98.19 192 ASN A N 1
ATOM 1438 C CA . ASN A 1 192 ? 17.375 18.906 10.57 1 98.19 192 ASN A CA 1
ATOM 1439 C C . ASN A 1 192 ? 16.406 18.234 9.594 1 98.19 192 ASN A C 1
ATOM 1441 O O . ASN A 1 192 ? 15.953 17.125 9.828 1 98.19 192 ASN A O 1
ATOM 1445 N N . THR A 1 193 ? 16.125 18.875 8.469 1 98.25 193 THR A N 1
ATOM 1446 C CA . THR A 1 193 ? 15.172 18.391 7.488 1 98.25 193 THR A CA 1
ATOM 1447 C C . THR A 1 193 ? 15.867 18.094 6.156 1 98.25 193 THR A C 1
ATOM 1449 O O . THR A 1 193 ? 16.578 18.953 5.621 1 98.25 193 THR A O 1
ATOM 1452 N N . SER A 1 194 ? 15.648 16.906 5.668 1 97.62 194 SER A N 1
ATOM 1453 C CA . SER A 1 194 ? 16.266 16.547 4.395 1 97.62 194 SER A CA 1
ATOM 1454 C C . SER A 1 194 ? 15.219 16.438 3.289 1 97.62 194 SER A C 1
ATOM 1456 O O . SER A 1 194 ? 15.547 16.516 2.104 1 97.62 194 SER A O 1
ATOM 1458 N N . VAL A 1 195 ? 13.984 16.203 3.625 1 98.12 195 VAL A N 1
ATOM 1459 C CA . VAL A 1 195 ? 12.875 16.078 2.68 1 98.12 195 VAL A CA 1
ATOM 1460 C C . VAL A 1 195 ? 11.625 16.734 3.254 1 98.12 195 VAL A C 1
ATOM 1462 O O . VAL A 1 195 ? 11.375 16.672 4.461 1 98.12 195 VAL A O 1
ATOM 1465 N N . VAL A 1 196 ? 10.844 17.422 2.416 1 98.62 196 VAL A N 1
ATOM 1466 C CA . VAL A 1 196 ? 9.609 18.078 2.84 1 98.62 196 VAL A CA 1
ATOM 1467 C C . VAL A 1 196 ? 8.414 17.406 2.168 1 98.62 196 VAL A C 1
ATOM 1469 O O . VAL A 1 196 ? 8.383 17.266 0.944 1 98.62 196 VAL A O 1
ATOM 1472 N N . LEU A 1 197 ? 7.539 16.938 2.945 1 97.69 197 LEU A N 1
ATOM 1473 C CA . LEU A 1 197 ? 6.258 16.391 2.514 1 97.69 197 LEU A CA 1
ATOM 1474 C C . LEU A 1 197 ? 5.125 17.375 2.799 1 97.69 197 LEU A C 1
ATOM 1476 O O . LEU A 1 197 ? 5.066 17.969 3.881 1 97.69 197 LEU A O 1
ATOM 1480 N N . MET A 1 198 ? 4.23 17.562 1.813 1 97.88 198 MET A N 1
ATOM 1481 C CA . MET A 1 198 ? 3.141 18.516 1.995 1 97.88 198 MET A CA 1
ATOM 1482 C C . MET A 1 198 ? 1.808 17.906 1.566 1 97.88 198 MET A C 1
ATOM 1484 O O . MET A 1 198 ? 1.72 17.266 0.515 1 97.88 198 MET A O 1
ATOM 1488 N N . TYR A 1 199 ? 0.859 18.047 2.359 1 97 199 TYR A N 1
ATOM 1489 C CA . TYR A 1 199 ? -0.526 17.859 1.945 1 97 199 TYR A CA 1
ATOM 1490 C C . TYR A 1 199 ? -1.214 19.203 1.703 1 97 199 TYR A C 1
ATOM 1492 O O . TYR A 1 199 ? -1.398 19.984 2.633 1 97 199 TYR A O 1
ATOM 1500 N N . VAL A 1 200 ? -1.718 19.391 0.434 1 95.5 200 VAL A N 1
ATOM 1501 C CA . VAL A 1 200 ? -2.186 20.703 0.028 1 95.5 200 VAL A CA 1
ATOM 1502 C C . VAL A 1 200 ? -3.596 20.594 -0.549 1 95.5 200 VAL A C 1
ATOM 1504 O O . VAL A 1 200 ? -3.834 19.828 -1.48 1 95.5 200 VAL A O 1
ATOM 1507 N N . GLU A 1 201 ? -4.48 21.328 -0.014 1 93.5 201 GLU A N 1
ATOM 1508 C CA . GLU A 1 201 ? -5.828 21.438 -0.571 1 93.5 201 GLU A CA 1
ATOM 1509 C C . GLU A 1 201 ? -5.969 22.672 -1.441 1 93.5 201 GLU A C 1
ATOM 1511 O O . GLU A 1 201 ? -6.734 22.688 -2.408 1 93.5 201 GLU A O 1
ATOM 1516 N N . GLY A 1 202 ? -5.215 23.688 -1.103 1 91.5 202 GLY A N 1
ATOM 1517 C CA . GLY A 1 202 ? -5.172 24.938 -1.841 1 91.5 202 GLY A CA 1
ATOM 1518 C C . GLY A 1 202 ? -3.996 25.812 -1.462 1 91.5 202 GLY A C 1
ATOM 1519 O O . GLY A 1 202 ? -3.514 25.766 -0.329 1 91.5 202 GLY A O 1
ATOM 1520 N N . LEU A 1 203 ? -3.535 26.594 -2.418 1 90.81 203 LEU A N 1
ATOM 1521 C CA . LEU A 1 203 ? -2.482 27.578 -2.188 1 90.81 203 LEU A CA 1
ATOM 1522 C C . LEU A 1 203 ? -3.006 29 -2.391 1 90.81 203 LEU A C 1
ATOM 1524 O O . LEU A 1 203 ? -3.811 29.25 -3.293 1 90.81 203 LEU A O 1
ATOM 1528 N N . ARG A 1 204 ? -2.574 29.844 -1.624 1 86.31 204 ARG A N 1
ATOM 1529 C CA . ARG A 1 204 ? -3.049 31.234 -1.677 1 86.31 204 ARG A CA 1
ATOM 1530 C C . ARG A 1 204 ? -2.348 32 -2.785 1 86.31 204 ARG A C 1
ATOM 1532 O O . ARG A 1 204 ? -2.984 32.781 -3.516 1 86.31 204 ARG A O 1
ATOM 1539 N N . ASP A 1 205 ? -1.059 31.875 -2.891 1 90.19 205 ASP A N 1
ATOM 1540 C CA . ASP A 1 205 ? -0.23 32.625 -3.83 1 90.19 205 ASP A CA 1
ATOM 1541 C C . ASP A 1 205 ? 0.596 31.688 -4.707 1 90.19 205 ASP A C 1
ATOM 1543 O O . ASP A 1 205 ? 1.722 31.328 -4.352 1 90.19 205 ASP A O 1
ATOM 1547 N N . GLY A 1 206 ? 0.076 31.484 -5.914 1 91.75 206 GLY A N 1
ATOM 1548 C CA . GLY A 1 206 ? 0.72 30.547 -6.816 1 91.75 206 GLY A CA 1
ATOM 1549 C C . GLY A 1 206 ? 2.088 31 -7.281 1 91.75 206 GLY A C 1
ATOM 1550 O O . GLY A 1 206 ? 3.008 30.203 -7.422 1 91.75 206 GLY A O 1
ATOM 1551 N N . ARG A 1 207 ? 2.195 32.281 -7.512 1 93.94 207 ARG A N 1
ATOM 1552 C CA . ARG A 1 207 ? 3.463 32.844 -7.984 1 93.94 207 ARG A CA 1
ATOM 1553 C C . ARG A 1 207 ? 4.543 32.719 -6.91 1 93.94 207 ARG A C 1
ATOM 1555 O O . ARG A 1 207 ? 5.684 32.375 -7.207 1 93.94 207 ARG A O 1
ATOM 1562 N N . ARG A 1 208 ? 4.148 33.125 -5.77 1 95.56 208 ARG A N 1
ATOM 1563 C CA . ARG A 1 208 ? 5.098 33 -4.664 1 95.56 208 ARG A CA 1
ATOM 1564 C C . ARG A 1 208 ? 5.5 31.547 -4.449 1 95.56 208 ARG A C 1
ATOM 1566 O O . ARG A 1 208 ? 6.672 31.25 -4.195 1 95.56 208 ARG A O 1
ATOM 1573 N N . PHE A 1 209 ? 4.559 30.703 -4.582 1 96.12 209 PHE A N 1
ATOM 1574 C CA . PHE A 1 209 ? 4.84 29.281 -4.438 1 96.12 209 PHE A CA 1
ATOM 1575 C C . PHE A 1 209 ? 5.867 28.828 -5.469 1 96.12 209 PHE A C 1
ATOM 1577 O O . PHE A 1 209 ? 6.84 28.156 -5.129 1 96.12 209 PHE A O 1
ATOM 1584 N N . LEU A 1 210 ? 5.613 29.188 -6.68 1 96.5 210 LEU A N 1
ATOM 1585 C CA . LEU A 1 210 ? 6.5 28.781 -7.766 1 96.5 210 LEU A CA 1
ATOM 1586 C C . LEU A 1 210 ? 7.93 29.234 -7.496 1 96.5 210 LEU A C 1
ATOM 1588 O O . LEU A 1 210 ? 8.875 28.469 -7.68 1 96.5 210 LEU A O 1
ATOM 1592 N N . ARG A 1 211 ? 8.086 30.406 -7.031 1 96.38 211 ARG A N 1
ATOM 1593 C CA . ARG A 1 211 ? 9.398 30.969 -6.766 1 96.38 211 ARG A CA 1
ATOM 1594 C C . ARG A 1 211 ? 10.086 30.25 -5.609 1 96.38 211 ARG A C 1
ATOM 1596 O O . ARG A 1 211 ? 11.227 29.812 -5.734 1 96.38 211 ARG A O 1
ATOM 1603 N N . VAL A 1 212 ? 9.391 30.094 -4.52 1 97.69 212 VAL A N 1
ATOM 1604 C CA . VAL A 1 212 ? 9.969 29.516 -3.311 1 97.69 212 VAL A CA 1
ATOM 1605 C C . VAL A 1 212 ? 10.234 28.031 -3.523 1 97.69 212 VAL A C 1
ATOM 1607 O O . VAL A 1 212 ? 11.312 27.531 -3.182 1 97.69 212 VAL A O 1
ATOM 1610 N N . ALA A 1 213 ? 9.289 27.344 -4.086 1 98.19 213 ALA A N 1
ATOM 1611 C CA . ALA A 1 213 ? 9.43 25.906 -4.312 1 98.19 213 ALA A CA 1
ATOM 1612 C C . ALA A 1 213 ? 10.586 25.609 -5.258 1 98.19 213 ALA A C 1
ATOM 1614 O O . ALA A 1 213 ? 11.281 24.609 -5.102 1 98.19 213 ALA A O 1
ATOM 1615 N N . SER A 1 214 ? 10.734 26.469 -6.301 1 98.06 214 SER A N 1
ATOM 1616 C CA . SER A 1 214 ? 11.844 26.281 -7.223 1 98.06 214 SER A CA 1
ATOM 1617 C C . SER A 1 214 ? 13.188 26.375 -6.5 1 98.06 214 SER A C 1
ATOM 1619 O O . SER A 1 214 ? 14.094 25.594 -6.754 1 98.06 214 SER A O 1
ATOM 1621 N N . LYS A 1 215 ? 13.242 27.312 -5.617 1 97.06 215 LYS A N 1
ATOM 1622 C CA . LYS A 1 215 ? 14.477 27.5 -4.848 1 97.06 215 LYS A CA 1
ATOM 1623 C C . LYS A 1 215 ? 14.711 26.328 -3.906 1 97.06 215 LYS A C 1
ATOM 1625 O O . LYS A 1 215 ? 15.82 25.797 -3.83 1 97.06 215 LYS A O 1
ATOM 1630 N N . VAL A 1 216 ? 13.719 25.922 -3.188 1 98.25 216 VAL A N 1
ATOM 1631 C CA . VAL A 1 216 ? 13.828 24.844 -2.197 1 98.25 216 VAL A CA 1
ATOM 1632 C C . VAL A 1 216 ? 14.164 23.531 -2.891 1 98.25 216 VAL A C 1
ATOM 1634 O O . VAL A 1 216 ? 14.977 22.75 -2.387 1 98.25 216 VAL A O 1
ATOM 1637 N N . SER A 1 217 ? 13.57 23.297 -4.051 1 97.88 217 SER A N 1
ATOM 1638 C CA . SER A 1 217 ? 13.727 22.016 -4.746 1 97.88 217 SER A CA 1
ATOM 1639 C C . SER A 1 217 ? 15.148 21.844 -5.258 1 97.88 217 SER A C 1
ATOM 1641 O O . SER A 1 217 ? 15.57 20.719 -5.566 1 97.88 217 SER A O 1
ATOM 1643 N N . LEU A 1 218 ? 15.898 22.922 -5.379 1 97.31 218 LEU A N 1
ATOM 1644 C CA . LEU A 1 218 ? 17.297 22.812 -5.781 1 97.31 218 LEU A CA 1
ATOM 1645 C C . LEU A 1 218 ? 18.141 22.219 -4.664 1 97.31 218 LEU A C 1
ATOM 1647 O O . LEU A 1 218 ? 19.234 21.688 -4.914 1 97.31 218 LEU A O 1
ATOM 1651 N N . ARG A 1 219 ? 17.594 22.297 -3.471 1 96.5 219 ARG A N 1
ATOM 1652 C CA . ARG A 1 219 ? 18.375 21.891 -2.316 1 96.5 219 ARG A CA 1
ATOM 1653 C C . ARG A 1 219 ? 17.812 20.609 -1.688 1 96.5 219 ARG A C 1
ATOM 1655 O O . ARG A 1 219 ? 18.578 19.766 -1.226 1 96.5 219 ARG A O 1
ATOM 1662 N N . LYS A 1 220 ? 16.469 20.578 -1.569 1 97.88 220 LYS A N 1
ATOM 1663 C CA . LYS A 1 220 ? 15.797 19.453 -0.904 1 97.88 220 LYS A CA 1
ATOM 1664 C C . LYS A 1 220 ? 14.594 18.984 -1.708 1 97.88 220 LYS A C 1
ATOM 1666 O O . LYS A 1 220 ? 13.891 19.797 -2.312 1 97.88 220 LYS A O 1
ATOM 1671 N N . PRO A 1 221 ? 14.375 17.625 -1.698 1 98.62 221 PRO A N 1
ATOM 1672 C CA . PRO A 1 221 ? 13.148 17.141 -2.336 1 98.62 221 PRO A CA 1
ATOM 1673 C C . PRO A 1 221 ? 11.883 17.641 -1.634 1 98.62 221 PRO A C 1
ATOM 1675 O O . PRO A 1 221 ? 11.844 17.688 -0.403 1 98.62 221 PRO A O 1
ATOM 1678 N N . VAL A 1 222 ? 10.922 18.062 -2.416 1 98.81 222 VAL A N 1
ATOM 1679 C CA . VAL A 1 222 ? 9.586 18.438 -1.952 1 98.81 222 VAL A CA 1
ATOM 1680 C C . VAL A 1 222 ? 8.539 17.547 -2.6 1 98.81 222 VAL A C 1
ATOM 1682 O O . VAL A 1 222 ? 8.453 17.469 -3.828 1 98.81 222 VAL A O 1
ATOM 1685 N N . ILE A 1 223 ? 7.812 16.828 -1.793 1 98.69 223 ILE A N 1
ATOM 1686 C CA . ILE A 1 223 ? 6.754 15.93 -2.256 1 98.69 223 ILE A CA 1
ATOM 1687 C C . ILE A 1 223 ? 5.395 16.484 -1.842 1 98.69 223 ILE A C 1
ATOM 1689 O O . ILE A 1 223 ? 5.168 16.781 -0.666 1 98.69 223 ILE A O 1
ATOM 1693 N N . ILE A 1 224 ? 4.457 16.625 -2.77 1 98.31 224 ILE A N 1
ATOM 1694 C CA . ILE A 1 224 ? 3.152 17.188 -2.449 1 98.31 224 ILE A CA 1
ATOM 1695 C C . ILE A 1 224 ? 2.053 16.188 -2.799 1 98.31 224 ILE A C 1
ATOM 1697 O O . ILE A 1 224 ? 2.088 15.57 -3.863 1 98.31 224 ILE A O 1
ATOM 1701 N N . ILE A 1 225 ? 1.18 15.992 -1.912 1 97.19 225 ILE A N 1
ATOM 1702 C CA . ILE A 1 225 ? -0.131 15.398 -2.168 1 97.19 225 ILE A CA 1
ATOM 1703 C C . ILE A 1 225 ? -1.159 16.516 -2.385 1 97.19 225 ILE A C 1
ATOM 1705 O O . ILE A 1 225 ? -1.488 17.25 -1.455 1 97.19 225 ILE A O 1
ATOM 1709 N N . LYS A 1 226 ? -1.589 16.594 -3.578 1 96.56 226 LYS A N 1
ATOM 1710 C CA . LYS A 1 226 ? -2.592 17.609 -3.885 1 96.56 226 LYS A CA 1
ATOM 1711 C C . LYS A 1 226 ? -4.004 17.031 -3.789 1 96.56 226 LYS A C 1
ATOM 1713 O O . LYS A 1 226 ? -4.355 16.109 -4.535 1 96.56 226 LYS A O 1
ATOM 1718 N N . ALA A 1 227 ? -4.762 17.516 -2.842 1 94.44 227 ALA A N 1
ATOM 1719 C CA . ALA A 1 227 ? -6.168 17.141 -2.723 1 94.44 227 ALA A CA 1
ATOM 1720 C C . ALA A 1 227 ? -7.031 17.891 -3.727 1 94.44 227 ALA A C 1
ATOM 1722 O O . ALA A 1 227 ? -6.648 18.969 -4.195 1 94.44 227 ALA A O 1
ATOM 1723 N N . GLY A 1 228 ? -8.227 17.344 -3.979 1 94.5 228 GLY A N 1
ATOM 1724 C CA . GLY A 1 228 ? -9.125 18 -4.922 1 94.5 228 GLY A CA 1
ATOM 1725 C C . GLY A 1 228 ? -8.656 17.891 -6.363 1 94.5 228 GLY A C 1
ATOM 1726 O O . GLY A 1 228 ? -8.688 18.859 -7.109 1 94.5 228 GLY A O 1
ATOM 1727 N N . ARG A 1 229 ? -8.133 16.703 -6.719 1 94.75 229 ARG A N 1
ATOM 1728 C CA . ARG A 1 229 ? -7.621 16.453 -8.062 1 94.75 229 ARG A CA 1
ATOM 1729 C C . ARG A 1 229 ? -8.758 16.328 -9.07 1 94.75 229 ARG A C 1
ATOM 1731 O O . ARG A 1 229 ? -8.562 16.531 -10.266 1 94.75 229 ARG A O 1
ATOM 1738 N N . THR A 1 230 ? -9.898 16.016 -8.609 1 93.88 230 THR A N 1
ATOM 1739 C CA . THR A 1 230 ? -11.102 15.891 -9.422 1 93.88 230 THR A CA 1
ATOM 1740 C C . THR A 1 230 ? -12.086 17.016 -9.109 1 93.88 230 THR A C 1
ATOM 1742 O O . THR A 1 230 ? -11.938 17.719 -8.109 1 93.88 230 THR A O 1
ATOM 1745 N N . GLU A 1 231 ? -13.102 17.125 -9.945 1 91.38 231 GLU A N 1
ATOM 1746 C CA . GLU A 1 231 ? -14.117 18.156 -9.695 1 91.38 231 GLU A CA 1
ATOM 1747 C C . GLU A 1 231 ? -14.836 17.906 -8.375 1 91.38 231 GLU A C 1
ATOM 1749 O O . GLU A 1 231 ? -15.008 18.828 -7.574 1 91.38 231 GLU A O 1
ATOM 1754 N N . ALA A 1 232 ? -15.242 16.703 -8.148 1 91.75 232 ALA A N 1
ATOM 1755 C CA . ALA A 1 232 ? -15.922 16.359 -6.906 1 91.75 232 ALA A CA 1
ATOM 1756 C C . ALA A 1 232 ? -14.992 16.516 -5.711 1 91.75 232 ALA A C 1
ATOM 1758 O O . ALA A 1 232 ? -15.414 16.969 -4.641 1 91.75 232 ALA A O 1
ATOM 1759 N N . GLY A 1 233 ? -13.781 16.109 -5.91 1 91.81 233 GLY A N 1
ATOM 1760 C CA . GLY A 1 233 ? -12.789 16.312 -4.863 1 91.81 233 GLY A CA 1
ATOM 1761 C C . GLY A 1 233 ? -12.562 17.781 -4.535 1 91.81 233 GLY A C 1
ATOM 1762 O O . GLY A 1 233 ? -12.414 18.141 -3.367 1 91.81 233 GLY A O 1
ATOM 1763 N N . ALA A 1 234 ? -12.523 18.594 -5.562 1 92.25 234 ALA A N 1
ATOM 1764 C CA . ALA A 1 234 ? -12.344 20.031 -5.375 1 92.25 234 ALA A CA 1
ATOM 1765 C C . ALA A 1 234 ? -13.516 20.641 -4.602 1 92.25 234 ALA A C 1
ATOM 1767 O O . ALA A 1 234 ? -13.32 21.5 -3.748 1 92.25 234 ALA A O 1
ATOM 1768 N N . LYS A 1 235 ? -14.68 20.203 -4.91 1 90.5 235 LYS A N 1
ATOM 1769 C CA . LYS A 1 235 ? -15.859 20.672 -4.188 1 90.5 235 LYS A CA 1
ATOM 1770 C C . LYS A 1 235 ? -15.797 20.266 -2.717 1 90.5 235 LYS A C 1
ATOM 1772 O O . LYS A 1 235 ? -16.141 21.047 -1.834 1 90.5 235 LYS A O 1
ATOM 1777 N N . ALA A 1 236 ? -15.414 19.047 -2.494 1 89.69 236 ALA A N 1
ATOM 1778 C CA . ALA A 1 236 ? -15.258 18.562 -1.125 1 89.69 236 ALA A CA 1
ATOM 1779 C C . ALA A 1 236 ? -14.203 19.375 -0.374 1 89.69 236 ALA A C 1
ATOM 1781 O O . ALA A 1 236 ? -14.391 19.719 0.795 1 89.69 236 ALA A O 1
ATOM 1782 N N . ALA A 1 237 ? -13.133 19.641 -1.047 1 88.88 237 ALA A N 1
ATOM 1783 C CA . ALA A 1 237 ? -12.062 20.438 -0.444 1 88.88 237 ALA A CA 1
ATOM 1784 C C . ALA A 1 237 ? -12.547 21.844 -0.11 1 88.88 237 ALA A C 1
ATOM 1786 O O . ALA A 1 237 ? -12.234 22.375 0.957 1 88.88 237 ALA A O 1
ATOM 1787 N N . ALA A 1 238 ? -13.242 22.422 -1.025 1 86.94 238 ALA A N 1
ATOM 1788 C CA . ALA A 1 238 ? -13.781 23.766 -0.81 1 86.94 238 ALA A CA 1
ATOM 1789 C C . ALA A 1 238 ? -14.719 23.797 0.392 1 86.94 238 ALA A C 1
ATOM 1791 O O . ALA A 1 238 ? -14.711 24.75 1.173 1 86.94 238 ALA A O 1
ATOM 1792 N N . SER A 1 239 ? -15.461 22.781 0.47 1 80.81 239 SER A N 1
ATOM 1793 C CA . SER A 1 239 ? -16.391 22.688 1.599 1 80.81 239 SER A CA 1
ATOM 1794 C C . SER A 1 239 ? -15.633 22.5 2.91 1 80.81 239 SER A C 1
ATOM 1796 O O . SER A 1 239 ? -16.031 23.031 3.945 1 80.81 239 SER A O 1
ATOM 1798 N N . HIS A 1 240 ? -14.633 21.828 2.838 1 83.38 240 HIS A N 1
ATOM 1799 C CA . HIS A 1 240 ? -13.82 21.516 4.008 1 83.38 240 HIS A CA 1
ATOM 1800 C C . HIS A 1 240 ? -13.039 22.734 4.484 1 83.38 240 HIS A C 1
ATOM 1802 O O . HIS A 1 240 ? -12.906 22.953 5.691 1 83.38 240 HIS A O 1
ATOM 1808 N N . THR A 1 241 ? -12.523 23.531 3.545 1 77.31 241 THR A N 1
ATOM 1809 C CA . THR A 1 241 ? -11.648 24.641 3.926 1 77.31 241 THR A CA 1
ATOM 1810 C C . THR A 1 241 ? -12.383 25.969 3.838 1 77.31 241 THR A C 1
ATOM 1812 O O . THR A 1 241 ? -11.914 26.984 4.359 1 77.31 241 THR A O 1
ATOM 1815 N N . GLY A 1 242 ? -13.477 25.938 3.105 1 69.94 242 GLY A N 1
ATOM 1816 C CA . GLY A 1 242 ? -14.18 27.188 2.861 1 69.94 242 GLY A CA 1
ATOM 1817 C C . GLY A 1 242 ? -13.523 28.031 1.788 1 69.94 242 GLY A C 1
ATOM 1818 O O . GLY A 1 242 ? -13.797 29.234 1.687 1 69.94 242 GLY A O 1
ATOM 1819 N N . SER A 1 243 ? -12.531 27.438 1.028 1 68.12 243 SER A N 1
ATOM 1820 C CA . SER A 1 243 ? -11.828 28.156 -0.024 1 68.12 243 SER A CA 1
ATOM 1821 C C . SER A 1 243 ? -11.852 27.391 -1.34 1 68.12 243 SER A C 1
ATOM 1823 O O . SER A 1 243 ? -12.055 26.172 -1.351 1 68.12 243 SER A O 1
ATOM 1825 N N . LEU A 1 244 ? -11.859 28.141 -2.455 1 68.12 244 LEU A N 1
ATOM 1826 C CA . LEU A 1 244 ? -11.891 27.516 -3.773 1 68.12 244 LEU A CA 1
ATOM 1827 C C . LEU A 1 244 ? -10.648 26.672 -4.008 1 68.12 244 LEU A C 1
ATOM 1829 O O . LEU A 1 244 ? -9.547 27.062 -3.615 1 68.12 244 LEU A O 1
ATOM 1833 N N . ALA A 1 245 ? -11.07 25.469 -4.609 1 66.94 245 ALA A N 1
ATOM 1834 C CA . ALA A 1 245 ? -9.984 24.578 -4.984 1 66.94 245 ALA A CA 1
ATOM 1835 C C . ALA A 1 245 ? -9.523 24.844 -6.41 1 66.94 245 ALA A C 1
ATOM 1837 O O . ALA A 1 245 ? -10.336 25.125 -7.293 1 66.94 245 ALA A O 1
ATOM 1838 N N . GLY A 1 246 ? -8.258 25.375 -6.75 1 73.38 246 GLY A N 1
ATOM 1839 C CA . GLY A 1 246 ? -7.656 25.625 -8.055 1 73.38 246 GLY A CA 1
ATOM 1840 C C . GLY A 1 246 ? -7.668 24.391 -8.953 1 73.38 246 GLY A C 1
ATOM 1841 O O . GLY A 1 246 ? -7.961 23.281 -8.5 1 73.38 246 GLY A O 1
ATOM 1842 N N . SER A 1 247 ? -7.566 24.594 -10.273 1 86.5 247 SER A N 1
ATOM 1843 C CA . SER A 1 247 ? -7.492 23.531 -11.266 1 86.5 247 SER A CA 1
ATOM 1844 C C . SER A 1 247 ? -6.277 22.625 -11.031 1 86.5 247 SER A C 1
ATOM 1846 O O . SER A 1 247 ? -5.156 23.125 -10.883 1 86.5 247 SER A O 1
ATOM 1848 N N . PHE A 1 248 ? -6.555 21.375 -11.023 1 92.44 248 PHE A N 1
ATOM 1849 C CA . PHE A 1 248 ? -5.48 20.422 -10.781 1 92.44 248 PHE A CA 1
ATOM 1850 C C . PHE A 1 248 ? -4.402 20.531 -11.852 1 92.44 248 PHE A C 1
ATOM 1852 O O . PHE A 1 248 ? -3.215 20.375 -11.57 1 92.44 248 PHE A O 1
ATOM 1859 N N . ASP A 1 249 ? -4.773 20.797 -13.031 1 92.5 249 ASP A N 1
ATOM 1860 C CA . ASP A 1 249 ? -3.816 20.891 -14.125 1 92.5 249 ASP A CA 1
ATOM 1861 C C . ASP A 1 249 ? -2.842 22.047 -13.906 1 92.5 249 ASP A C 1
ATOM 1863 O O . ASP A 1 249 ? -1.664 21.953 -14.258 1 92.5 249 ASP A O 1
ATOM 1867 N N . VAL A 1 250 ? -3.348 23.094 -13.391 1 92.75 250 VAL A N 1
ATOM 1868 C CA . VAL A 1 250 ? -2.506 24.25 -13.086 1 92.75 250 VAL A CA 1
ATOM 1869 C C . VAL A 1 250 ? -1.499 23.875 -12 1 92.75 250 VAL A C 1
ATOM 1871 O O . VAL A 1 250 ? -0.317 24.219 -12.102 1 92.75 250 VAL A O 1
ATOM 1874 N N . TYR A 1 251 ? -1.983 23.203 -10.984 1 94.06 251 TYR A N 1
ATOM 1875 C CA . TYR A 1 251 ? -1.099 22.75 -9.914 1 94.06 251 TYR A CA 1
ATOM 1876 C C . TYR A 1 251 ? -0.017 21.828 -10.453 1 94.06 251 TYR A C 1
ATOM 1878 O O . TYR A 1 251 ? 1.165 21.984 -10.141 1 94.06 251 TYR A O 1
ATOM 1886 N N . ARG A 1 252 ? -0.425 20.875 -11.219 1 94.94 252 ARG A N 1
ATOM 1887 C CA . ARG A 1 252 ? 0.503 19.891 -11.766 1 94.94 252 ARG A CA 1
ATOM 1888 C C . ARG A 1 252 ? 1.606 20.578 -12.57 1 94.94 252 ARG A C 1
ATOM 1890 O O . ARG A 1 252 ? 2.781 20.219 -12.445 1 94.94 252 ARG A O 1
ATOM 1897 N N . ALA A 1 253 ? 1.245 21.516 -13.422 1 94.56 253 ALA A N 1
ATOM 1898 C CA . ALA A 1 253 ? 2.211 22.266 -14.219 1 94.56 253 ALA A CA 1
ATOM 1899 C C . ALA A 1 253 ? 3.162 23.047 -13.328 1 94.56 253 ALA A C 1
ATOM 1901 O O . ALA A 1 253 ? 4.371 23.078 -13.57 1 94.56 253 ALA A O 1
ATOM 1902 N N . ALA A 1 254 ? 2.572 23.672 -12.305 1 95.31 254 ALA A N 1
ATOM 1903 C CA . ALA A 1 254 ? 3.383 24.453 -11.383 1 95.31 254 ALA A CA 1
ATOM 1904 C C . ALA A 1 254 ? 4.371 23.578 -10.625 1 95.31 254 ALA A C 1
ATOM 1906 O O . ALA A 1 254 ? 5.508 23.969 -10.375 1 95.31 254 ALA A O 1
ATOM 1907 N N . PHE A 1 255 ? 3.893 22.391 -10.234 1 97 255 PHE A N 1
ATOM 1908 C CA . PHE A 1 255 ? 4.754 21.469 -9.516 1 97 255 PHE A CA 1
ATOM 1909 C C . PHE A 1 255 ? 5.926 21.031 -10.391 1 97 255 PHE A C 1
ATOM 1911 O O . PHE A 1 255 ? 7.078 21.047 -9.953 1 97 255 PHE A O 1
ATOM 1918 N N . ARG A 1 256 ? 5.637 20.734 -11.609 1 95.06 256 ARG A N 1
ATOM 1919 C CA . ARG A 1 256 ? 6.684 20.328 -12.547 1 95.06 256 ARG A CA 1
ATOM 1920 C C . ARG A 1 256 ? 7.688 21.469 -12.758 1 95.06 256 ARG A C 1
ATOM 1922 O O . ARG A 1 256 ? 8.898 21.234 -12.75 1 95.06 256 ARG A O 1
ATOM 1929 N N . GLN A 1 257 ? 7.195 22.625 -12.938 1 96.12 257 GLN A N 1
ATOM 1930 C CA . GLN A 1 257 ? 8.031 23.781 -13.211 1 96.12 257 GLN A CA 1
ATOM 1931 C C . GLN A 1 257 ? 8.914 24.125 -12.008 1 96.12 257 GLN A C 1
ATOM 1933 O O . GLN A 1 257 ? 10.008 24.672 -12.172 1 96.12 257 GLN A O 1
ATOM 1938 N N . SER A 1 258 ? 8.453 23.766 -10.844 1 97.81 258 SER A N 1
ATOM 1939 C CA . SER A 1 258 ? 9.172 24.156 -9.641 1 97.81 258 SER A CA 1
ATOM 1940 C C . SER A 1 258 ? 9.984 23 -9.07 1 97.81 258 SER A C 1
ATOM 1942 O O . SER A 1 258 ? 10.609 23.141 -8.023 1 97.81 258 SER A O 1
ATOM 1944 N N . GLY A 1 259 ? 10 21.844 -9.688 1 98.19 259 GLY A N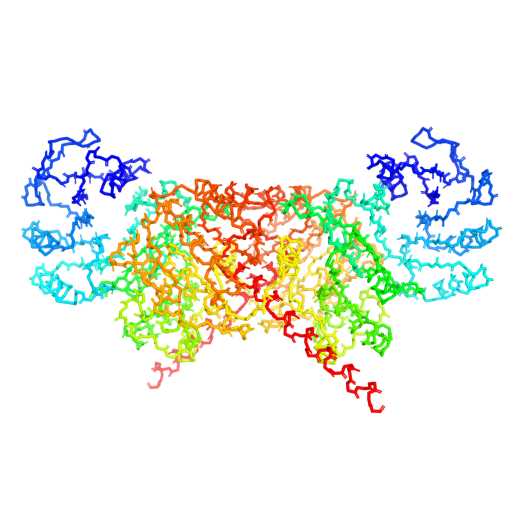 1
ATOM 1945 C CA . GLY A 1 259 ? 10.797 20.703 -9.25 1 98.19 259 GLY A CA 1
ATOM 1946 C C . GLY A 1 259 ? 10.148 19.938 -8.117 1 98.19 259 GLY A C 1
ATOM 1947 O O . GLY A 1 259 ? 10.82 19.156 -7.438 1 98.19 259 GLY A O 1
ATOM 1948 N N . VAL A 1 260 ? 8.859 20.219 -7.887 1 98.25 260 VAL A N 1
ATOM 1949 C CA . VAL A 1 260 ? 8.102 19.531 -6.844 1 98.25 260 VAL A CA 1
ATOM 1950 C C . VAL A 1 260 ? 7.586 18.203 -7.371 1 98.25 260 VAL A C 1
ATOM 1952 O O . VAL A 1 260 ? 7.152 18.109 -8.523 1 98.25 260 VAL A O 1
ATOM 1955 N N . LEU A 1 261 ? 7.77 17.156 -6.547 1 98.62 261 LEU A N 1
ATOM 1956 C CA . LEU A 1 261 ? 7.273 15.828 -6.891 1 98.62 261 LEU A CA 1
ATOM 1957 C C . LEU A 1 261 ? 5.82 15.664 -6.453 1 98.62 261 LEU A C 1
ATOM 1959 O O . LEU A 1 261 ? 5.449 16.078 -5.355 1 98.62 261 LEU A O 1
ATOM 1963 N N . LEU A 1 262 ? 5.031 15.148 -7.34 1 98 262 LEU A N 1
ATOM 1964 C CA . LEU A 1 262 ? 3.617 14.922 -7.062 1 98 262 LEU A CA 1
ATOM 1965 C C . LEU A 1 262 ? 3.363 13.469 -6.68 1 98 262 LEU A C 1
ATOM 1967 O O . LEU A 1 262 ? 3.729 12.555 -7.422 1 98 262 LEU A O 1
ATOM 1971 N N . ALA A 1 263 ? 2.82 13.203 -5.488 1 97.25 263 ALA A N 1
ATOM 1972 C CA . ALA A 1 263 ? 2.346 11.883 -5.07 1 97.25 263 ALA A CA 1
ATOM 1973 C C . ALA A 1 263 ? 0.826 11.797 -5.164 1 97.25 263 ALA A C 1
ATOM 1975 O O . ALA A 1 263 ? 0.124 12.781 -4.934 1 97.25 263 ALA A O 1
ATOM 1976 N N . THR A 1 264 ? 0.292 10.609 -5.367 1 92.94 264 THR A N 1
ATOM 1977 C CA . THR A 1 264 ? -1.139 10.461 -5.602 1 92.94 264 THR A CA 1
ATOM 1978 C C . THR A 1 264 ? -1.829 9.867 -4.375 1 92.94 264 THR A C 1
ATOM 1980 O O . THR A 1 264 ? -3.055 9.742 -4.348 1 92.94 264 THR A O 1
ATOM 1983 N N . SER A 1 265 ? -1.095 9.469 -3.424 1 94.38 265 SER A N 1
ATOM 1984 C CA . SER A 1 265 ? -1.645 8.914 -2.191 1 94.38 265 SER A CA 1
ATOM 1985 C C . SER A 1 265 ? -0.708 9.156 -1.011 1 94.38 265 SER A C 1
ATOM 1987 O O . SER A 1 265 ? 0.469 9.469 -1.199 1 94.38 265 SER A O 1
ATOM 1989 N N . MET A 1 266 ? -1.251 9 0.17 1 93.5 266 MET A N 1
ATOM 1990 C CA . MET A 1 266 ? -0.454 9.133 1.386 1 93.5 266 MET A CA 1
ATOM 1991 C C . MET A 1 266 ? 0.639 8.07 1.438 1 93.5 266 MET A C 1
ATOM 1993 O O . MET A 1 266 ? 1.779 8.359 1.801 1 93.5 266 MET A O 1
ATOM 1997 N N . GLU A 1 267 ? 0.271 6.898 1.066 1 93.75 267 GLU A N 1
ATOM 1998 C CA . GLU A 1 267 ? 1.227 5.793 1.072 1 93.75 267 GLU A CA 1
ATOM 1999 C C . GLU A 1 267 ? 2.389 6.066 0.121 1 93.75 267 GLU A C 1
ATOM 2001 O O . GLU A 1 267 ? 3.551 5.863 0.478 1 93.75 267 GLU A O 1
ATOM 2006 N N . GLU A 1 268 ? 2.045 6.465 -1.038 1 96.12 268 GLU A N 1
ATOM 2007 C CA . GLU A 1 268 ? 3.061 6.785 -2.035 1 96.12 268 GLU A CA 1
ATOM 2008 C C . GLU A 1 268 ? 3.982 7.898 -1.548 1 96.12 268 GLU A C 1
ATOM 2010 O O . GLU A 1 268 ? 5.199 7.832 -1.732 1 96.12 268 GLU A O 1
ATOM 2015 N N . ALA A 1 269 ? 3.408 8.922 -0.972 1 95.94 269 ALA A N 1
ATOM 2016 C CA . ALA A 1 269 ? 4.188 10.047 -0.458 1 95.94 269 ALA A CA 1
ATOM 2017 C C . ALA A 1 269 ? 5.133 9.602 0.649 1 95.94 269 ALA A C 1
ATOM 2019 O O . ALA A 1 269 ? 6.297 10.016 0.686 1 95.94 269 ALA A O 1
ATOM 2020 N N . PHE A 1 270 ? 4.641 8.758 1.498 1 94.12 270 PHE A N 1
ATOM 2021 C CA . PHE A 1 270 ? 5.461 8.273 2.6 1 94.12 270 PHE A CA 1
ATOM 2022 C C . PHE A 1 270 ? 6.586 7.383 2.082 1 94.12 270 PHE A C 1
ATOM 2024 O O . PHE A 1 270 ? 7.715 7.453 2.57 1 94.12 270 PHE A O 1
ATOM 2031 N N . ASP A 1 271 ? 6.238 6.527 1.127 1 96.31 271 ASP A N 1
ATOM 2032 C CA . ASP A 1 271 ? 7.254 5.672 0.517 1 96.31 271 ASP A CA 1
ATOM 2033 C C . ASP A 1 271 ? 8.383 6.508 -0.081 1 96.31 271 ASP A C 1
ATOM 2035 O O . ASP A 1 271 ? 9.562 6.199 0.119 1 96.31 271 ASP A O 1
ATOM 2039 N N . ALA A 1 272 ? 7.984 7.547 -0.795 1 97.81 272 ALA A N 1
ATOM 2040 C CA . ALA A 1 272 ? 8.969 8.422 -1.429 1 97.81 272 ALA A CA 1
ATOM 2041 C C . ALA A 1 272 ? 9.805 9.148 -0.384 1 97.81 272 ALA A C 1
ATOM 2043 O O . ALA A 1 272 ? 11.031 9.234 -0.516 1 97.81 272 ALA A O 1
ATOM 2044 N N . ALA A 1 273 ? 9.148 9.688 0.623 1 96.81 273 ALA A N 1
ATOM 2045 C CA . ALA A 1 273 ? 9.852 10.422 1.673 1 96.81 273 ALA A CA 1
ATOM 2046 C C . ALA A 1 273 ? 10.883 9.531 2.363 1 96.81 273 ALA A C 1
ATOM 2048 O O . ALA A 1 273 ? 12.008 9.961 2.629 1 96.81 273 ALA A O 1
ATOM 2049 N N . LYS A 1 274 ? 10.5 8.32 2.641 1 95.69 274 LYS A N 1
ATOM 2050 C CA . LYS A 1 274 ? 11.406 7.352 3.254 1 95.69 274 LYS A CA 1
ATOM 2051 C C . LYS A 1 274 ? 12.625 7.098 2.367 1 95.69 274 LYS A C 1
ATOM 2053 O O . LYS A 1 274 ? 13.758 7.047 2.855 1 95.69 274 LYS A O 1
ATOM 2058 N N . ALA A 1 275 ? 12.383 6.891 1.085 1 97.81 275 ALA A N 1
ATOM 2059 C CA . ALA A 1 275 ? 13.469 6.664 0.141 1 97.81 275 ALA A CA 1
ATOM 2060 C C . ALA A 1 275 ? 14.445 7.84 0.14 1 97.81 275 ALA A C 1
ATOM 2062 O O . ALA A 1 275 ? 15.664 7.645 0.155 1 97.81 275 ALA A O 1
ATOM 2063 N N . PHE A 1 276 ? 13.922 9.062 0.143 1 98.12 276 PHE A N 1
ATOM 2064 C CA . PHE A 1 276 ? 14.766 10.258 0.136 1 98.12 276 PHE A CA 1
ATOM 2065 C C . PHE A 1 276 ? 15.539 10.383 1.443 1 98.12 276 PHE A C 1
ATOM 2067 O O . PHE A 1 276 ? 16.719 10.75 1.443 1 98.12 276 PHE A O 1
ATOM 2074 N N . ALA A 1 277 ? 14.867 10.133 2.568 1 96.5 277 ALA A N 1
ATOM 2075 C CA . ALA A 1 277 ? 15.461 10.32 3.891 1 96.5 277 ALA A CA 1
ATOM 2076 C C . ALA A 1 277 ? 16.641 9.375 4.113 1 96.5 277 ALA A C 1
ATOM 2078 O O . ALA A 1 277 ? 17.578 9.703 4.828 1 96.5 277 ALA A O 1
ATOM 2079 N N . TRP A 1 278 ? 16.625 8.195 3.436 1 96.5 278 TRP A N 1
ATOM 2080 C CA . TRP A 1 278 ? 17.547 7.145 3.844 1 96.5 278 TRP A CA 1
ATOM 2081 C C . TRP A 1 278 ? 18.5 6.785 2.707 1 96.5 278 TRP A C 1
ATOM 2083 O O . TRP A 1 278 ? 19.328 5.883 2.844 1 96.5 278 TRP A O 1
ATOM 2093 N N . ASN A 1 279 ? 18.375 7.473 1.566 1 97.75 279 ASN A N 1
ATOM 2094 C CA . ASN A 1 279 ? 19.25 7.168 0.434 1 97.75 279 ASN A CA 1
ATOM 2095 C C . ASN A 1 279 ? 19.969 8.414 -0.068 1 97.75 279 ASN A C 1
ATOM 2097 O O . ASN A 1 279 ? 19.469 9.531 0.056 1 97.75 279 ASN A O 1
ATOM 2101 N N . PRO A 1 280 ? 21.188 8.258 -0.583 1 97.44 280 PRO A N 1
ATOM 2102 C CA . PRO A 1 280 ? 21.75 9.32 -1.417 1 97.44 280 PRO A CA 1
ATOM 2103 C C . PRO A 1 280 ? 21 9.492 -2.736 1 97.44 280 PRO A C 1
ATOM 2105 O O . PRO A 1 280 ? 20.203 8.625 -3.121 1 97.44 280 PRO A O 1
ATOM 2108 N N . LEU A 1 281 ? 21.203 10.562 -3.365 1 97.88 281 LEU A N 1
ATOM 2109 C CA . LEU A 1 281 ? 20.641 10.758 -4.695 1 97.88 281 LEU A CA 1
ATOM 2110 C C . LEU A 1 281 ? 21.438 9.984 -5.742 1 97.88 281 LEU A C 1
ATOM 2112 O O . LEU A 1 281 ? 22.656 9.875 -5.641 1 97.88 281 LEU A O 1
ATOM 2116 N N . PRO A 1 282 ? 20.719 9.422 -6.719 1 97.56 282 PRO A N 1
ATOM 2117 C CA . PRO A 1 282 ? 21.453 8.758 -7.793 1 97.56 282 PRO A CA 1
ATOM 2118 C C . PRO A 1 282 ? 22.25 9.734 -8.648 1 97.56 282 PRO A C 1
ATOM 2120 O O . PRO A 1 282 ? 21.828 10.875 -8.859 1 97.56 282 PRO A O 1
ATOM 2123 N N . ARG A 1 283 ? 23.328 9.289 -9.164 1 95.81 283 ARG A N 1
ATOM 2124 C CA . ARG A 1 283 ? 24.188 10.109 -10.023 1 95.81 283 ARG A CA 1
ATOM 2125 C C . ARG A 1 283 ? 23.656 10.141 -11.453 1 95.81 283 ARG A C 1
ATOM 2127 O O . ARG A 1 283 ? 24.047 11 -12.242 1 95.81 283 ARG A O 1
ATOM 2134 N N . GLY A 1 284 ? 22.891 9.195 -11.789 1 94.75 284 GLY A N 1
ATOM 2135 C CA . GLY A 1 284 ? 22.281 9.055 -13.102 1 94.75 284 GLY A CA 1
ATOM 2136 C C . GLY A 1 284 ? 20.938 8.344 -13.055 1 94.75 284 GLY A C 1
ATOM 2137 O O . GLY A 1 284 ? 20.312 8.25 -12 1 94.75 284 GLY A O 1
ATOM 2138 N N . ASP A 1 285 ? 20.453 7.91 -14.219 1 95.5 285 ASP A N 1
ATOM 2139 C CA . ASP A 1 285 ? 19.094 7.391 -14.281 1 95.5 285 ASP A CA 1
ATOM 2140 C C . ASP A 1 285 ? 19.094 5.906 -14.641 1 95.5 285 ASP A C 1
ATOM 2142 O O . ASP A 1 285 ? 18.047 5.355 -15.008 1 95.5 285 ASP A O 1
ATOM 2146 N N . ARG A 1 286 ? 20.281 5.238 -14.578 1 96.94 286 ARG A N 1
ATOM 2147 C CA . ARG A 1 286 ? 20.359 3.811 -1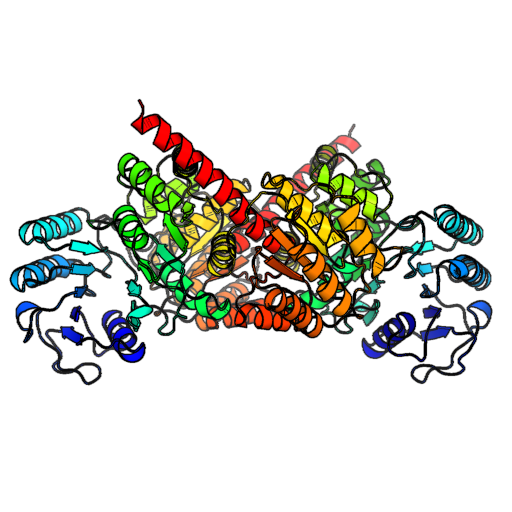4.875 1 96.94 286 ARG A CA 1
ATOM 2148 C C . ARG A 1 286 ? 20.016 2.979 -13.641 1 96.94 286 ARG A C 1
ATOM 2150 O O . ARG A 1 286 ? 20.844 2.863 -12.719 1 96.94 286 ARG A O 1
ATOM 2157 N N . VAL A 1 287 ? 18.844 2.35 -13.688 1 98.44 287 VAL A N 1
ATOM 2158 C CA . VAL A 1 287 ? 18.359 1.56 -12.562 1 98.44 287 VAL A CA 1
ATOM 2159 C C . VAL A 1 287 ? 18.578 0.073 -12.844 1 98.44 287 VAL A C 1
ATOM 2161 O O . VAL A 1 287 ? 18.188 -0.421 -13.914 1 98.44 287 VAL A O 1
ATOM 2164 N N . LEU A 1 288 ? 19.203 -0.592 -11.969 1 98.62 288 LEU A N 1
ATOM 2165 C CA . LEU A 1 288 ? 19.344 -2.041 -12.039 1 98.62 288 LEU A CA 1
ATOM 2166 C C . LEU A 1 288 ? 18.391 -2.73 -11.07 1 98.62 288 LEU A C 1
ATOM 2168 O O . LEU A 1 288 ? 18.328 -2.371 -9.891 1 98.62 288 LEU A O 1
ATOM 2172 N N . VAL A 1 289 ? 17.641 -3.686 -11.562 1 98.75 289 VAL A N 1
ATOM 2173 C CA . VAL A 1 289 ? 16.734 -4.477 -10.742 1 98.75 289 VAL A CA 1
ATOM 2174 C C . VAL A 1 289 ? 17.328 -5.855 -10.492 1 98.75 289 VAL A C 1
ATOM 2176 O O . VAL A 1 289 ? 17.734 -6.551 -11.43 1 98.75 289 VAL A O 1
ATOM 2179 N N . ILE A 1 290 ? 17.438 -6.219 -9.234 1 98.62 290 ILE A N 1
ATOM 2180 C CA . ILE A 1 290 ? 17.906 -7.531 -8.812 1 98.62 290 ILE A CA 1
ATOM 2181 C C . ILE A 1 290 ? 16.781 -8.266 -8.086 1 98.62 290 ILE A C 1
ATOM 2183 O O . ILE A 1 290 ? 16.172 -7.73 -7.16 1 98.62 290 ILE A O 1
ATOM 2187 N N . THR A 1 291 ? 16.516 -9.461 -8.492 1 97.62 291 THR A N 1
ATOM 2188 C CA . THR A 1 291 ? 15.367 -10.156 -7.918 1 97.62 291 THR A CA 1
ATOM 2189 C C . THR A 1 291 ? 15.625 -11.656 -7.848 1 97.62 291 THR A C 1
ATOM 2191 O O . THR A 1 291 ? 16.547 -12.164 -8.492 1 97.62 291 THR A O 1
ATOM 2194 N N . ASN A 1 292 ? 14.844 -12.359 -7.004 1 94.88 292 ASN A N 1
ATOM 2195 C CA . ASN A 1 292 ? 14.844 -13.82 -7.027 1 94.88 292 ASN A CA 1
ATOM 2196 C C . ASN A 1 292 ? 13.547 -14.375 -7.609 1 94.88 292 ASN A C 1
ATOM 2198 O O . ASN A 1 292 ? 13.289 -15.57 -7.531 1 94.88 292 ASN A O 1
ATOM 2202 N N . GLY A 1 293 ? 12.734 -13.539 -8.078 1 93.12 293 GLY A N 1
ATOM 2203 C CA . GLY A 1 293 ? 11.469 -13.914 -8.688 1 93.12 293 GLY A CA 1
ATOM 2204 C C . GLY A 1 293 ? 11.18 -13.156 -9.969 1 93.12 293 GLY A C 1
ATOM 2205 O O . GLY A 1 293 ? 10.961 -11.938 -9.938 1 93.12 293 GLY A O 1
ATOM 2206 N N . GLY A 1 294 ? 11.109 -13.875 -11.031 1 93 294 GLY A N 1
ATOM 2207 C CA . GLY A 1 294 ? 10.914 -13.25 -12.328 1 93 294 GLY A CA 1
ATOM 2208 C C . GLY A 1 294 ? 9.695 -12.352 -12.367 1 93 294 GLY A C 1
ATOM 2209 O O . GLY A 1 294 ? 9.742 -11.25 -12.938 1 93 294 GLY A O 1
ATOM 2210 N N . GLY A 1 295 ? 8.562 -12.766 -11.805 1 94.94 295 GLY A N 1
ATOM 2211 C CA . GLY A 1 295 ? 7.355 -11.953 -11.766 1 94.94 295 GLY A CA 1
ATOM 2212 C C . GLY A 1 295 ? 7.559 -10.617 -11.078 1 94.94 295 GLY A C 1
ATOM 2213 O O . GLY A 1 295 ? 7.102 -9.586 -11.57 1 94.94 295 GLY A O 1
ATOM 2214 N N . ALA A 1 296 ? 8.25 -10.68 -9.953 1 96.56 296 ALA A N 1
ATOM 2215 C CA . ALA A 1 296 ? 8.547 -9.453 -9.211 1 96.56 296 ALA A CA 1
ATOM 2216 C C . ALA A 1 296 ? 9.398 -8.5 -10.047 1 96.56 296 ALA A C 1
ATOM 2218 O O . ALA A 1 296 ? 9.172 -7.285 -10.031 1 96.56 296 ALA A O 1
ATOM 2219 N N . GLY A 1 297 ? 10.352 -9.062 -10.727 1 97.5 297 GLY A N 1
ATOM 2220 C CA . GLY A 1 297 ? 11.18 -8.258 -11.609 1 97.5 297 GLY A CA 1
ATOM 2221 C C . GLY A 1 297 ? 10.391 -7.559 -12.703 1 97.5 297 GLY A C 1
ATOM 2222 O O . GLY A 1 297 ? 10.594 -6.367 -12.961 1 97.5 297 GLY A O 1
ATOM 2223 N N . ILE A 1 298 ? 9.523 -8.289 -13.344 1 96.56 298 ILE A N 1
ATOM 2224 C CA . ILE A 1 298 ? 8.711 -7.746 -14.43 1 96.56 298 ILE A CA 1
ATOM 2225 C C . ILE A 1 298 ? 7.828 -6.617 -13.898 1 96.56 298 ILE A C 1
ATOM 2227 O O . ILE A 1 298 ? 7.711 -5.566 -14.531 1 96.56 298 ILE A O 1
ATOM 2231 N N . GLN A 1 299 ? 7.199 -6.816 -12.711 1 97.5 299 GLN A N 1
ATOM 2232 C CA . GLN A 1 299 ? 6.355 -5.793 -12.102 1 97.5 299 GLN A CA 1
ATOM 2233 C C . GLN A 1 299 ? 7.156 -4.527 -11.805 1 97.5 299 GLN A C 1
ATOM 2235 O O . GLN A 1 299 ? 6.664 -3.414 -12 1 97.5 299 GLN A O 1
ATOM 2240 N N . ALA A 1 300 ? 8.344 -4.73 -11.305 1 98.25 300 ALA A N 1
ATOM 2241 C CA . ALA A 1 300 ? 9.203 -3.588 -11.016 1 98.25 300 ALA A CA 1
ATOM 2242 C C . ALA A 1 300 ? 9.562 -2.83 -12.289 1 98.25 300 ALA A C 1
ATOM 2244 O O . ALA A 1 300 ? 9.516 -1.598 -12.32 1 98.25 300 ALA A O 1
ATOM 2245 N N . VAL A 1 301 ? 9.891 -3.561 -13.344 1 97.75 301 VAL A N 1
ATOM 2246 C CA . VAL A 1 301 ? 10.258 -2.953 -14.617 1 97.75 301 VAL A CA 1
ATOM 2247 C C . VAL A 1 301 ? 9.062 -2.188 -15.188 1 97.75 301 VAL A C 1
ATOM 2249 O O . VAL A 1 301 ? 9.203 -1.047 -15.633 1 97.75 301 VAL A O 1
ATOM 2252 N N . ASP A 1 302 ? 7.891 -2.82 -15.188 1 97.69 302 ASP A N 1
ATOM 2253 C CA . ASP A 1 302 ? 6.68 -2.137 -15.633 1 97.69 302 ASP A CA 1
ATOM 2254 C C . ASP A 1 302 ? 6.469 -0.835 -14.859 1 97.69 302 ASP A C 1
ATOM 2256 O O . ASP A 1 302 ? 6.172 0.204 -15.453 1 97.69 302 ASP A O 1
ATOM 2260 N N . THR A 1 303 ? 6.633 -0.904 -13.531 1 98.19 303 THR A N 1
ATOM 2261 C CA . THR A 1 303 ? 6.426 0.258 -12.68 1 98.19 303 THR A CA 1
ATOM 2262 C C . THR A 1 303 ? 7.418 1.365 -13.016 1 98.19 303 THR A C 1
ATOM 2264 O O . THR A 1 303 ? 7.031 2.527 -13.172 1 98.19 303 THR A O 1
ATOM 2267 N N . LEU A 1 304 ? 8.68 1.022 -13.172 1 98.38 304 LEU A N 1
ATOM 2268 C CA . LEU A 1 304 ? 9.719 1.997 -13.484 1 98.38 304 LEU A CA 1
ATOM 2269 C C . LEU A 1 304 ? 9.453 2.66 -14.836 1 98.38 304 LEU A C 1
ATOM 2271 O O . LEU A 1 304 ? 9.516 3.885 -14.953 1 98.38 304 LEU A O 1
ATOM 2275 N N . VAL A 1 305 ? 9.086 1.848 -15.805 1 97.44 305 VAL A N 1
ATOM 2276 C CA . VAL A 1 305 ? 8.867 2.357 -17.156 1 97.44 305 VAL A CA 1
ATOM 2277 C C . VAL A 1 305 ? 7.629 3.246 -17.188 1 97.44 305 VAL A C 1
ATOM 2279 O O . VAL A 1 305 ? 7.617 4.285 -17.844 1 97.44 305 VAL A O 1
ATOM 2282 N N . GLU A 1 306 ? 6.605 2.844 -16.5 1 96.69 306 GLU A N 1
ATOM 2283 C CA . GLU A 1 306 ? 5.395 3.654 -16.406 1 96.69 306 GLU A CA 1
ATOM 2284 C C . GLU A 1 306 ? 5.676 5.004 -15.75 1 96.69 306 GLU A C 1
ATOM 2286 O O . GLU A 1 306 ? 4.973 5.984 -16 1 96.69 306 GLU A O 1
ATOM 2291 N N . ARG A 1 307 ? 6.695 5.055 -14.922 1 96.69 307 ARG A N 1
ATOM 2292 C CA . ARG A 1 307 ? 7.141 6.289 -14.281 1 96.69 307 ARG A CA 1
ATOM 2293 C C . ARG A 1 307 ? 8.203 6.988 -15.117 1 96.69 307 ARG A C 1
ATOM 2295 O O . ARG A 1 307 ? 8.891 7.891 -14.633 1 96.69 307 ARG A O 1
ATOM 2302 N N . ARG A 1 308 ? 8.445 6.516 -16.312 1 95.25 308 ARG A N 1
ATOM 2303 C CA . ARG A 1 308 ? 9.328 7.098 -17.312 1 95.25 308 ARG A CA 1
ATOM 2304 C C . ARG A 1 308 ? 10.797 6.922 -16.922 1 95.25 308 ARG A C 1
ATOM 2306 O O . ARG A 1 308 ? 11.617 7.809 -17.156 1 95.25 308 ARG A O 1
ATOM 2313 N N . ILE A 1 309 ? 11.023 5.852 -16.219 1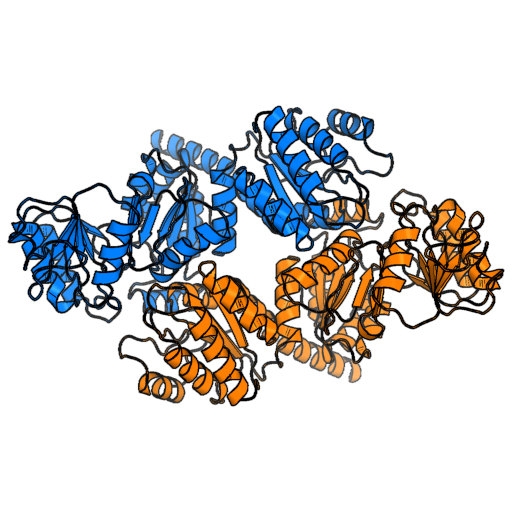 95.94 309 ILE A N 1
ATOM 2314 C CA . ILE A 1 309 ? 12.398 5.48 -15.914 1 95.94 309 ILE A CA 1
ATOM 2315 C C . ILE A 1 309 ? 12.875 4.406 -16.891 1 95.94 309 ILE A C 1
ATOM 2317 O O . ILE A 1 309 ? 12.172 3.422 -17.125 1 95.94 309 ILE A O 1
ATOM 2321 N N . ARG A 1 310 ? 13.938 4.586 -17.422 1 86.38 310 ARG A N 1
ATOM 2322 C CA . ARG A 1 310 ? 14.484 3.648 -18.391 1 86.38 310 ARG A CA 1
ATOM 2323 C C . ARG A 1 310 ? 15.133 2.455 -17.703 1 86.38 310 ARG A C 1
ATOM 2325 O O . ARG A 1 310 ? 15.82 2.615 -16.688 1 86.38 310 ARG A O 1
ATOM 2332 N N . VAL A 1 311 ? 14.844 1.333 -18.172 1 94.81 311 VAL A N 1
ATOM 2333 C CA . VAL A 1 311 ? 15.461 0.087 -17.734 1 94.81 311 VAL A CA 1
ATOM 2334 C C . VAL A 1 311 ? 16.25 -0.534 -18.891 1 94.81 311 VAL A C 1
ATOM 2336 O O . VAL A 1 311 ? 15.688 -1.246 -19.719 1 94.81 311 VAL A O 1
ATOM 2339 N N . GLU A 1 312 ? 17.562 -0.316 -18.844 1 95.38 312 GLU A N 1
ATOM 2340 C CA . GLU A 1 312 ? 18.453 -0.73 -19.938 1 95.38 312 GLU A CA 1
ATOM 2341 C C . GLU A 1 312 ? 19.188 -2.021 -19.594 1 95.38 312 GLU A C 1
ATOM 2343 O O . GLU A 1 312 ? 19.297 -2.383 -18.422 1 95.38 312 GLU A O 1
ATOM 2348 N N . GLU A 1 313 ? 19.609 -2.641 -20.656 1 95.56 313 GLU A N 1
ATOM 2349 C CA . GLU A 1 313 ? 20.422 -3.838 -20.484 1 95.56 313 GLU A CA 1
ATOM 2350 C C . GLU A 1 313 ? 21.797 -3.492 -19.891 1 95.56 313 GLU A C 1
ATOM 2352 O O . GLU A 1 313 ? 22.438 -2.535 -20.328 1 95.56 313 GLU A O 1
ATOM 2357 N N . PRO A 1 314 ? 22.188 -4.234 -18.859 1 97.31 314 PRO A N 1
ATOM 2358 C CA . PRO A 1 314 ? 23.531 -3.994 -18.328 1 97.31 314 PRO A CA 1
ATOM 2359 C C . PRO A 1 314 ? 24.625 -4.324 -19.344 1 97.31 314 PRO A C 1
ATOM 2361 O O . PRO A 1 314 ? 24.422 -5.172 -20.219 1 97.31 314 PRO A O 1
ATOM 2364 N N . PRO A 1 315 ? 25.75 -3.623 -19.219 1 97.81 315 PRO A N 1
ATOM 2365 C CA . PRO A 1 315 ? 26.859 -3.953 -20.125 1 97.81 315 PRO A CA 1
ATOM 2366 C C . PRO A 1 315 ? 27.391 -5.367 -19.906 1 97.81 315 PRO A C 1
ATOM 2368 O O . PRO A 1 315 ? 27.219 -5.941 -18.828 1 97.81 315 PRO A O 1
ATOM 2371 N N . THR A 1 316 ? 28.016 -5.91 -20.922 1 97.56 316 THR A N 1
ATOM 2372 C CA . THR A 1 316 ? 28.516 -7.281 -20.922 1 97.56 316 THR A CA 1
ATOM 2373 C C . THR A 1 316 ? 29.453 -7.512 -19.734 1 97.56 316 THR A C 1
ATOM 2375 O O . THR A 1 316 ? 29.453 -8.594 -19.156 1 97.56 316 THR A O 1
ATOM 2378 N N . GLU A 1 317 ? 30.172 -6.535 -19.422 1 97.75 317 GLU A N 1
ATOM 2379 C CA . GLU A 1 317 ? 31.125 -6.66 -18.312 1 97.75 317 GLU A CA 1
ATOM 2380 C C . GLU A 1 317 ? 30.406 -6.961 -17 1 97.75 317 GLU A C 1
ATOM 2382 O O . GLU A 1 317 ? 30.828 -7.844 -16.25 1 97.75 317 GLU A O 1
ATOM 2387 N N . LEU A 1 318 ? 29.375 -6.211 -16.719 1 98 318 LEU A N 1
ATOM 2388 C CA . LEU A 1 318 ? 28.609 -6.441 -15.5 1 98 318 LEU A CA 1
ATOM 2389 C C . LEU A 1 318 ? 27.922 -7.805 -15.539 1 98 318 LEU A C 1
ATOM 2391 O O . LEU A 1 318 ? 27.891 -8.516 -14.539 1 98 318 LEU A O 1
ATOM 2395 N N . GLN A 1 319 ? 27.391 -8.156 -16.703 1 97.94 319 GLN A N 1
ATOM 2396 C CA . GLN A 1 319 ? 26.75 -9.461 -16.859 1 97.94 319 GLN A CA 1
ATOM 2397 C C . GLN A 1 319 ? 27.719 -10.594 -16.578 1 97.94 319 GLN A C 1
ATOM 2399 O O . GLN A 1 319 ? 27.375 -11.57 -15.914 1 97.94 319 GLN A O 1
ATOM 2404 N N . ASP A 1 320 ? 28.906 -10.438 -17.094 1 97.44 320 ASP A N 1
ATOM 2405 C CA . ASP A 1 320 ? 29.938 -11.453 -16.906 1 97.44 320 ASP A CA 1
ATOM 2406 C C . ASP A 1 320 ? 30.312 -11.586 -15.43 1 97.44 320 ASP A C 1
ATOM 2408 O O . ASP A 1 320 ? 30.547 -12.695 -14.938 1 97.44 320 ASP A O 1
ATOM 2412 N N . ARG A 1 321 ? 30.406 -10.484 -14.766 1 97.44 321 ARG A N 1
ATOM 2413 C CA . ARG A 1 321 ? 30.688 -10.508 -13.328 1 97.44 321 ARG A CA 1
ATOM 2414 C C . ARG A 1 321 ? 29.594 -11.258 -12.57 1 97.44 321 ARG A C 1
ATOM 2416 O O . ARG A 1 321 ? 29.891 -12.047 -11.672 1 97.44 321 ARG A O 1
ATOM 2423 N N . MET A 1 322 ? 28.359 -10.984 -12.93 1 97.75 322 MET A N 1
ATOM 2424 C CA . MET A 1 322 ? 27.234 -11.664 -12.297 1 97.75 322 MET A CA 1
ATOM 2425 C C . MET A 1 322 ? 27.281 -13.164 -12.586 1 97.75 322 MET A C 1
ATOM 2427 O O . MET A 1 322 ? 27.031 -13.977 -11.695 1 97.75 322 MET A O 1
ATOM 2431 N N . LYS A 1 323 ? 27.625 -13.57 -13.82 1 96.44 323 LYS A N 1
ATOM 2432 C CA . LYS A 1 323 ? 27.656 -14.961 -14.25 1 96.44 323 LYS A CA 1
ATOM 2433 C C . LYS A 1 323 ? 28.703 -15.758 -13.477 1 96.44 323 LYS A C 1
ATOM 2435 O O . LYS A 1 323 ? 28.594 -16.969 -13.336 1 96.44 323 LYS A O 1
ATOM 2440 N N . SER A 1 324 ? 29.656 -15.086 -12.969 1 96.44 324 SER A N 1
ATOM 2441 C CA . SER A 1 324 ? 30.781 -15.742 -12.32 1 96.44 324 SER A CA 1
ATOM 2442 C C . SER A 1 324 ? 30.359 -16.453 -11.039 1 96.44 324 SER A C 1
ATOM 2444 O O . SER A 1 324 ? 31.062 -17.344 -10.562 1 96.44 324 SER A O 1
ATOM 2446 N N . PHE A 1 325 ? 29.219 -16.047 -10.477 1 95.94 325 PHE A N 1
ATOM 2447 C CA . PHE A 1 325 ? 28.828 -16.688 -9.227 1 95.94 325 PHE A CA 1
ATOM 2448 C C . PHE A 1 325 ? 27.391 -17.188 -9.297 1 95.94 325 PHE A C 1
ATOM 2450 O O . PHE A 1 325 ? 26.922 -17.859 -8.375 1 95.94 325 PHE A O 1
ATOM 2457 N N . LEU A 1 326 ? 26.703 -16.875 -10.344 1 94.88 326 LEU A N 1
ATOM 2458 C CA . LEU A 1 326 ? 25.312 -17.312 -10.5 1 94.88 326 LEU A CA 1
ATOM 2459 C C . LEU A 1 326 ? 25.234 -18.578 -11.344 1 94.88 326 LEU A C 1
ATOM 2461 O O . LEU A 1 326 ? 26.109 -18.844 -12.164 1 94.88 326 LEU A O 1
ATOM 2465 N N . PRO A 1 327 ? 24.266 -19.359 -11.117 1 89 327 PRO A N 1
ATOM 2466 C CA . PRO A 1 327 ? 24.078 -20.516 -11.992 1 89 327 PRO A CA 1
ATOM 2467 C C . PRO A 1 327 ? 23.734 -20.141 -13.43 1 89 327 PRO A C 1
ATOM 2469 O O . PRO A 1 327 ? 23.297 -19 -13.68 1 89 327 PRO A O 1
ATOM 2472 N N . ASN A 1 328 ? 23.844 -21.047 -14.297 1 85.38 328 ASN A N 1
ATOM 2473 C CA . ASN A 1 328 ? 23.703 -20.781 -15.727 1 85.38 328 ASN A CA 1
ATOM 2474 C C . ASN A 1 328 ? 22.25 -20.438 -16.078 1 85.38 328 ASN A C 1
ATOM 2476 O O . ASN A 1 328 ? 22 -19.812 -17.109 1 85.38 328 ASN A O 1
ATOM 2480 N N . PHE A 1 329 ? 21.375 -20.781 -15.242 1 82.38 329 PHE A N 1
ATOM 2481 C CA . PHE A 1 329 ? 19.969 -20.547 -15.586 1 82.38 329 PHE A CA 1
ATOM 2482 C C . PHE A 1 329 ? 19.469 -19.234 -15.016 1 82.38 329 PHE A C 1
ATOM 2484 O O . PHE A 1 329 ? 18.328 -18.859 -15.227 1 82.38 329 PHE A O 1
ATOM 2491 N N . ALA A 1 330 ? 20.328 -18.547 -14.328 1 89.94 330 ALA A N 1
ATOM 2492 C CA . ALA A 1 330 ? 20.016 -17.188 -13.891 1 89.94 330 ALA A CA 1
ATOM 2493 C C . ALA A 1 330 ? 20.062 -16.219 -15.07 1 89.94 330 ALA A C 1
ATOM 2495 O O . ALA A 1 330 ? 20.75 -16.469 -16.062 1 89.94 330 ALA A O 1
ATOM 2496 N N . SER A 1 331 ? 19.25 -15.242 -15.008 1 92.19 331 SER A N 1
ATOM 2497 C CA . SER A 1 331 ? 19.297 -14.188 -16.016 1 92.19 331 SER A CA 1
ATOM 2498 C C . SER A 1 331 ? 20.141 -13.008 -15.555 1 92.19 331 SER A C 1
ATOM 2500 O O . SER A 1 331 ? 19.938 -12.484 -14.461 1 92.19 331 SER A O 1
ATOM 2502 N N . THR A 1 332 ? 21.078 -12.602 -16.391 1 95.06 332 THR A N 1
ATOM 2503 C CA . THR A 1 332 ? 21.938 -11.484 -16.031 1 95.06 332 THR A CA 1
ATOM 2504 C C . THR A 1 332 ? 21.531 -10.227 -16.797 1 95.06 332 THR A C 1
ATOM 2506 O O . THR A 1 332 ? 22.25 -9.227 -16.781 1 95.06 332 THR A O 1
ATOM 2509 N N . ARG A 1 333 ? 20.438 -10.32 -17.438 1 93.88 333 ARG A N 1
ATOM 2510 C CA . ARG A 1 333 ? 19.844 -9.125 -18.031 1 93.88 333 ARG A CA 1
ATOM 2511 C C . ARG A 1 333 ? 19.125 -8.289 -16.984 1 93.88 333 ARG A C 1
ATOM 2513 O O . ARG A 1 333 ? 19.125 -8.633 -15.805 1 93.88 333 ARG A O 1
ATOM 2520 N N . ASN A 1 334 ? 18.594 -7.188 -17.406 1 96.44 334 ASN A N 1
ATOM 2521 C CA . ASN A 1 334 ? 17.828 -6.348 -16.5 1 96.44 334 ASN A CA 1
ATOM 2522 C C . ASN A 1 334 ? 16.328 -6.609 -16.641 1 96.44 334 ASN A C 1
ATOM 2524 O O . ASN A 1 334 ? 15.711 -6.234 -17.641 1 96.44 334 ASN A O 1
ATOM 2528 N N . PRO A 1 335 ? 15.734 -7.199 -15.617 1 96.75 335 PRO A N 1
ATOM 2529 C CA . PRO A 1 335 ? 16.188 -7.477 -14.25 1 96.75 335 PRO A CA 1
ATOM 2530 C C . PRO A 1 335 ? 17.125 -8.68 -14.18 1 96.75 335 PRO A C 1
ATOM 2532 O O . PRO A 1 335 ? 16.938 -9.656 -14.914 1 96.75 335 PRO A O 1
ATOM 2535 N N . ILE A 1 336 ? 18.047 -8.516 -13.305 1 97.56 336 ILE A N 1
ATOM 2536 C CA . ILE A 1 336 ? 18.844 -9.68 -12.938 1 97.56 336 ILE A CA 1
ATOM 2537 C C . ILE A 1 336 ? 18.016 -10.625 -12.07 1 97.56 336 ILE A C 1
ATOM 2539 O O . ILE A 1 336 ? 17.562 -10.25 -10.992 1 97.56 336 ILE A O 1
ATOM 2543 N N . ASP A 1 337 ? 17.828 -11.789 -12.555 1 95.5 337 ASP A N 1
ATOM 2544 C CA . ASP A 1 337 ? 17.047 -12.797 -11.828 1 95.5 337 ASP A CA 1
ATOM 2545 C C . ASP A 1 337 ? 17.969 -13.867 -11.234 1 95.5 337 ASP A C 1
ATOM 2547 O O . ASP A 1 337 ? 18.422 -14.766 -11.938 1 95.5 337 ASP A O 1
ATOM 2551 N N . LEU A 1 338 ? 18.078 -13.805 -9.945 1 95.25 338 LEU A N 1
ATOM 2552 C CA . LEU A 1 338 ? 18.953 -14.734 -9.227 1 95.25 338 LEU A CA 1
ATOM 2553 C C . LEU A 1 338 ? 18.312 -16.109 -9.141 1 95.25 338 LEU A C 1
ATOM 2555 O O . LEU A 1 338 ? 18.969 -17.094 -8.773 1 95.25 338 LEU A O 1
ATOM 2559 N N . THR A 1 339 ? 17.094 -16.203 -9.383 1 88.44 339 THR A N 1
ATOM 2560 C CA . THR A 1 339 ? 16.297 -17.422 -9.391 1 88.44 339 THR A CA 1
ATOM 2561 C C . THR A 1 339 ? 15.656 -17.672 -8.031 1 88.44 339 THR A C 1
ATOM 2563 O O . THR A 1 339 ? 16.109 -17.109 -7.023 1 88.44 339 THR A O 1
ATOM 2566 N N . GLY A 1 340 ? 14.68 -18.5 -8.031 1 86.69 340 GLY A N 1
ATOM 2567 C CA . GLY A 1 340 ? 13.961 -18.828 -6.812 1 86.69 340 GLY A CA 1
ATOM 2568 C C . GLY A 1 340 ? 14.82 -19.531 -5.781 1 86.69 340 GLY A C 1
ATOM 2569 O O . GLY A 1 340 ? 14.453 -19.609 -4.609 1 86.69 340 GLY A O 1
ATOM 2570 N N . MET A 1 341 ? 15.961 -19.953 -6.164 1 82.44 341 MET A N 1
ATOM 2571 C CA . MET A 1 341 ? 16.859 -20.688 -5.277 1 82.44 341 MET A CA 1
ATOM 2572 C C . MET A 1 341 ? 17.906 -19.766 -4.672 1 82.44 341 MET A C 1
ATOM 2574 O O . MET A 1 341 ? 18.797 -20.219 -3.945 1 82.44 341 MET A O 1
ATOM 2578 N N . ALA A 1 342 ? 17.75 -18.531 -4.953 1 89.31 342 ALA A N 1
ATOM 2579 C CA . ALA A 1 342 ? 18.781 -17.578 -4.543 1 89.31 342 ALA A CA 1
ATOM 2580 C C . ALA A 1 342 ? 18.969 -17.609 -3.029 1 89.31 342 ALA A C 1
ATOM 2582 O O . ALA A 1 342 ? 18.016 -17.406 -2.275 1 89.31 342 ALA A O 1
ATOM 2583 N N . HIS A 1 343 ? 20.234 -17.891 -2.646 1 90 343 HIS A N 1
ATOM 2584 C CA . HIS A 1 343 ? 20.625 -17.75 -1.25 1 90 343 HIS A CA 1
ATOM 2585 C C . HIS A 1 343 ? 21.078 -16.328 -0.949 1 90 343 HIS A C 1
ATOM 2587 O O . HIS A 1 343 ? 21.312 -15.539 -1.867 1 90 343 HIS A O 1
ATOM 2593 N N . ALA A 1 344 ? 21.219 -16.109 0.36 1 95.19 344 ALA A N 1
ATOM 2594 C CA . ALA A 1 344 ? 21.594 -14.773 0.84 1 95.19 344 ALA A CA 1
ATOM 2595 C C . ALA A 1 344 ? 22.906 -14.32 0.205 1 95.19 344 ALA A C 1
ATOM 2597 O O . ALA A 1 344 ? 23.062 -13.141 -0.115 1 95.19 344 ALA A O 1
ATOM 2598 N N . ASP A 1 345 ? 23.75 -15.25 -0.036 1 96.06 345 ASP A N 1
ATOM 2599 C CA . ASP A 1 345 ? 25.062 -14.922 -0.572 1 96.06 345 ASP A CA 1
ATOM 2600 C C . ASP A 1 345 ? 24.953 -14.367 -1.991 1 96.06 345 ASP A C 1
ATOM 2602 O O . ASP A 1 345 ? 25.75 -13.508 -2.389 1 96.06 345 ASP A O 1
ATOM 2606 N N . TRP A 1 346 ? 24.062 -14.852 -2.805 1 97.25 346 TRP A N 1
ATOM 2607 C CA . TRP A 1 346 ? 23.906 -14.359 -4.168 1 97.25 346 TRP A CA 1
ATOM 2608 C C . TRP A 1 346 ? 23.422 -12.906 -4.164 1 97.25 346 TRP A C 1
ATOM 2610 O O . TRP A 1 346 ? 23.844 -12.102 -4.988 1 97.25 346 TRP A O 1
ATOM 2620 N N . PHE A 1 347 ? 22.547 -12.594 -3.248 1 97.88 347 PHE A N 1
ATOM 2621 C CA . PHE A 1 347 ? 22.125 -11.211 -3.092 1 97.88 347 PHE A CA 1
ATOM 2622 C C . PHE A 1 347 ? 23.297 -10.32 -2.701 1 97.88 347 PHE A C 1
ATOM 2624 O O . PHE A 1 347 ? 23.5 -9.258 -3.285 1 97.88 347 PHE A O 1
ATOM 2631 N N . TYR A 1 348 ? 23.984 -10.844 -1.684 1 98.25 348 TYR A N 1
ATOM 2632 C CA . TYR A 1 348 ? 25.156 -10.109 -1.191 1 98.25 348 TYR A CA 1
ATOM 2633 C C . TYR A 1 348 ? 26.109 -9.773 -2.328 1 98.25 348 TYR A C 1
ATOM 2635 O O . TYR A 1 348 ? 26.453 -8.609 -2.533 1 98.25 348 TYR A O 1
ATOM 2643 N N . ARG A 1 349 ? 26.438 -10.727 -3.102 1 98.19 349 ARG A N 1
ATOM 2644 C CA . ARG A 1 349 ? 27.422 -10.562 -4.168 1 98.19 349 ARG A CA 1
ATOM 2645 C C . ARG A 1 349 ? 26.875 -9.711 -5.301 1 98.19 349 ARG A C 1
ATOM 2647 O O . ARG A 1 349 ? 27.578 -8.859 -5.848 1 98.19 349 ARG A O 1
ATOM 2654 N N . ALA A 1 350 ? 25.625 -9.977 -5.684 1 98.62 350 ALA A N 1
ATOM 2655 C CA . ALA A 1 350 ? 25.016 -9.219 -6.766 1 98.62 350 ALA A CA 1
ATOM 2656 C C . ALA A 1 350 ? 24.938 -7.73 -6.434 1 98.62 350 ALA A C 1
ATOM 2658 O O . ALA A 1 350 ? 25.234 -6.883 -7.281 1 98.62 350 ALA A O 1
ATOM 2659 N N . ILE A 1 351 ? 24.562 -7.418 -5.219 1 98.56 351 ILE A N 1
ATOM 2660 C CA . ILE A 1 351 ? 24.438 -6.027 -4.793 1 98.56 351 ILE A CA 1
ATOM 2661 C C . ILE A 1 351 ? 25.812 -5.371 -4.758 1 98.56 351 ILE A C 1
ATOM 2663 O O . ILE A 1 351 ? 25.984 -4.223 -5.176 1 98.56 351 ILE A O 1
ATOM 2667 N N . LYS A 1 352 ? 26.797 -6.113 -4.293 1 98.25 352 LYS A N 1
ATOM 2668 C CA . LYS A 1 352 ? 28.141 -5.574 -4.266 1 98.25 352 LYS A CA 1
ATOM 2669 C C . LYS A 1 352 ? 28.625 -5.223 -5.672 1 98.25 352 LYS A C 1
ATOM 2671 O O . LYS A 1 352 ? 29.172 -4.137 -5.895 1 98.25 352 LYS A O 1
ATOM 2676 N N . GLU A 1 353 ? 28.438 -6.195 -6.598 1 98.19 353 GLU A N 1
ATOM 2677 C CA . GLU A 1 353 ? 28.828 -5.934 -7.98 1 98.19 353 GLU A CA 1
ATOM 2678 C C . GLU A 1 353 ? 28.094 -4.723 -8.547 1 98.19 353 GLU A C 1
ATOM 2680 O O . GLU A 1 353 ? 28.688 -3.904 -9.25 1 98.19 353 GLU A O 1
ATOM 2685 N N . ALA A 1 354 ? 26.812 -4.629 -8.273 1 98.12 354 ALA A N 1
ATOM 2686 C CA . ALA A 1 354 ? 26 -3.508 -8.742 1 98.12 354 ALA A CA 1
ATOM 2687 C C . ALA A 1 354 ? 26.5 -2.188 -8.156 1 98.12 354 ALA A C 1
ATOM 2689 O O . ALA A 1 354 ? 26.562 -1.175 -8.859 1 98.12 354 ALA A O 1
ATOM 2690 N N . MET A 1 355 ? 26.844 -2.191 -6.867 1 97.81 355 MET A N 1
ATOM 2691 C CA . MET A 1 355 ? 27.297 -0.993 -6.172 1 97.81 355 MET A CA 1
ATOM 2692 C C . MET A 1 355 ? 28.625 -0.508 -6.738 1 97.81 355 MET A C 1
ATOM 2694 O O . MET A 1 355 ? 28.875 0.698 -6.832 1 97.81 355 MET A O 1
ATOM 2698 N N . ARG A 1 356 ? 29.422 -1.426 -7.164 1 96.88 356 ARG A N 1
ATOM 2699 C CA . ARG A 1 356 ? 30.781 -1.104 -7.605 1 96.88 356 ARG A CA 1
ATOM 2700 C C . ARG A 1 356 ? 30.781 -0.648 -9.062 1 96.88 356 ARG A C 1
ATOM 2702 O O . ARG A 1 356 ? 31.625 0.163 -9.453 1 96.88 356 ARG A O 1
ATOM 2709 N N . HIS A 1 357 ? 29.906 -1.159 -9.82 1 97.5 357 HIS A N 1
ATOM 2710 C CA . HIS A 1 357 ? 29.969 -0.939 -11.266 1 97.5 357 HIS A CA 1
ATOM 2711 C C . HIS A 1 357 ? 29.516 0.471 -11.625 1 97.5 357 HIS A C 1
ATOM 2713 O O . HIS A 1 357 ? 28.438 0.898 -11.234 1 97.5 357 HIS A O 1
ATOM 2719 N N . PRO A 1 358 ? 30.234 1.163 -12.461 1 96.69 358 PRO A N 1
ATOM 2720 C CA . PRO A 1 358 ? 29.938 2.57 -12.742 1 96.69 358 PRO A CA 1
ATOM 2721 C C . PRO A 1 358 ? 28.688 2.752 -13.586 1 96.69 358 PRO A C 1
ATOM 2723 O O . PRO A 1 358 ? 28.078 3.83 -13.586 1 96.69 358 PRO A O 1
ATOM 2726 N N . TRP A 1 359 ? 28.281 1.688 -14.305 1 97.31 359 TRP A N 1
ATOM 2727 C CA . TRP A 1 359 ? 27.094 1.759 -15.148 1 97.31 359 TRP A CA 1
ATOM 2728 C C . TRP A 1 359 ? 25.828 1.842 -14.305 1 97.31 359 TRP A C 1
ATOM 2730 O O . TRP A 1 359 ? 24.812 2.383 -14.75 1 97.31 359 TRP A O 1
ATOM 2740 N N . VAL A 1 360 ? 25.844 1.383 -13.102 1 97.94 360 VAL A N 1
ATOM 2741 C CA . VAL A 1 360 ? 24.672 1.352 -12.234 1 97.94 360 VAL A CA 1
ATOM 2742 C C . VAL A 1 360 ? 24.578 2.652 -11.438 1 97.94 360 VAL A C 1
ATOM 2744 O O . VAL A 1 360 ? 25.531 3.031 -10.75 1 97.94 360 VAL A O 1
ATOM 2747 N N . ASP A 1 361 ? 23.438 3.332 -11.508 1 98 361 ASP A N 1
ATOM 2748 C CA . ASP A 1 361 ? 23.25 4.566 -10.75 1 98 361 ASP A CA 1
ATOM 2749 C C . ASP A 1 361 ? 22.344 4.336 -9.547 1 98 361 ASP A C 1
ATOM 2751 O O . ASP A 1 361 ? 22.406 5.074 -8.555 1 98 361 ASP A O 1
ATOM 2755 N N . ALA A 1 362 ? 21.469 3.381 -9.617 1 98.44 362 ALA A N 1
ATOM 2756 C CA . ALA A 1 362 ? 20.484 3.076 -8.586 1 98.44 362 ALA A CA 1
ATOM 2757 C C . ALA A 1 362 ? 20.109 1.6 -8.617 1 98.44 362 ALA A C 1
ATOM 2759 O O . ALA A 1 362 ? 20.156 0.958 -9.664 1 98.44 362 ALA A O 1
ATOM 2760 N N . ILE A 1 363 ? 19.703 1.028 -7.484 1 98.75 363 ILE A N 1
ATOM 2761 C CA . ILE A 1 363 ? 19.484 -0.412 -7.391 1 98.75 363 ILE A CA 1
ATOM 2762 C C . ILE A 1 363 ? 18.141 -0.69 -6.723 1 98.75 363 ILE A C 1
ATOM 2764 O O . ILE A 1 363 ? 17.859 -0.154 -5.648 1 98.75 363 ILE A O 1
ATOM 2768 N N . VAL A 1 364 ? 17.312 -1.439 -7.332 1 98.88 364 VAL A N 1
ATOM 2769 C CA . VAL A 1 364 ? 16.109 -2 -6.734 1 98.88 364 VAL A CA 1
ATOM 2770 C C . VAL A 1 364 ? 16.312 -3.488 -6.461 1 98.88 364 VAL A C 1
ATOM 2772 O O . VAL A 1 364 ? 16.578 -4.266 -7.383 1 98.88 364 VAL A O 1
ATOM 2775 N N . VAL A 1 365 ? 16.203 -3.877 -5.215 1 98.88 365 VAL A N 1
ATOM 2776 C CA . VAL A 1 365 ? 16.359 -5.27 -4.812 1 98.88 365 VAL A CA 1
ATOM 2777 C C . VAL A 1 365 ? 15.008 -5.859 -4.434 1 98.88 365 VAL A C 1
ATOM 2779 O O . VAL A 1 365 ? 14.297 -5.309 -3.59 1 98.88 365 VAL A O 1
ATOM 2782 N N . LEU A 1 366 ? 14.727 -6.961 -5.051 1 98.31 366 LEU A N 1
ATOM 2783 C CA . LEU A 1 366 ? 13.43 -7.598 -4.824 1 98.31 366 LEU A CA 1
ATOM 2784 C C . LEU A 1 366 ? 13.609 -9.023 -4.324 1 98.31 366 LEU A C 1
ATOM 2786 O O . LEU A 1 366 ? 14.32 -9.82 -4.945 1 98.31 366 LEU A O 1
ATOM 2790 N N . TYR A 1 367 ? 12.977 -9.273 -3.232 1 96.81 367 TYR A N 1
ATOM 2791 C CA . TYR A 1 367 ? 12.977 -10.609 -2.643 1 96.81 367 TYR A CA 1
ATOM 2792 C C . TYR A 1 367 ? 11.562 -11.148 -2.518 1 96.81 367 TYR A C 1
ATOM 2794 O O . TYR A 1 367 ? 10.695 -10.508 -1.917 1 96.81 367 TYR A O 1
ATOM 2802 N N . THR A 1 368 ? 11.312 -12.211 -3.107 1 93.94 368 THR A N 1
ATOM 2803 C CA . THR A 1 368 ? 10.086 -12.977 -2.906 1 93.94 368 THR A CA 1
ATOM 2804 C C . THR A 1 368 ? 10.359 -14.242 -2.102 1 93.94 368 THR A C 1
ATOM 2806 O O . THR A 1 368 ? 11.234 -15.031 -2.461 1 93.94 368 THR A O 1
ATOM 2809 N N . GLN A 1 369 ? 9.594 -14.391 -1.093 1 90.56 369 GLN A N 1
ATOM 2810 C CA . GLN A 1 369 ? 9.828 -15.5 -0.176 1 90.56 369 GLN A CA 1
ATOM 2811 C C . GLN A 1 369 ? 9.555 -16.844 -0.853 1 90.56 369 GLN A C 1
ATOM 2813 O O . GLN A 1 369 ? 8.539 -17 -1.529 1 90.56 369 GLN A O 1
ATOM 2818 N N . THR A 1 370 ? 10.523 -17.641 -0.659 1 82.88 370 THR A N 1
ATOM 2819 C CA . THR A 1 370 ? 10.391 -19.031 -1.063 1 82.88 370 THR A CA 1
ATOM 2820 C C . THR A 1 370 ? 10.664 -19.969 0.113 1 82.88 370 THR A C 1
ATOM 2822 O O . THR A 1 370 ? 10.852 -19.516 1.243 1 82.88 370 THR A O 1
ATOM 2825 N N . GLY A 1 371 ? 10.5 -21.25 0.005 1 76.62 371 GLY A N 1
ATOM 2826 C CA . GLY A 1 371 ? 10.836 -22.188 1.057 1 76.62 371 GLY A CA 1
ATOM 2827 C C . GLY A 1 371 ? 12.32 -22.484 1.152 1 76.62 371 GLY A C 1
ATOM 2828 O O . GLY A 1 371 ? 12.758 -23.203 2.053 1 76.62 371 GLY A O 1
ATOM 2829 N N . LEU A 1 372 ? 13.094 -21.766 0.345 1 76.69 372 LEU A N 1
ATOM 2830 C CA . LEU A 1 372 ? 14.484 -22.172 0.202 1 76.69 372 LEU A CA 1
ATOM 2831 C C . LEU A 1 372 ? 15.422 -21.125 0.781 1 76.69 372 LEU A C 1
ATOM 2833 O O . LEU A 1 372 ? 16.594 -21.406 1.061 1 76.69 372 LEU A O 1
ATOM 2837 N N . SER A 1 373 ? 14.992 -19.875 0.885 1 78.62 373 SER A N 1
ATOM 2838 C CA . SER A 1 373 ? 15.812 -18.797 1.423 1 78.62 373 SER A CA 1
ATOM 2839 C C . SER A 1 373 ? 15.078 -18.047 2.529 1 78.62 373 SER A C 1
ATOM 2841 O O . SER A 1 373 ? 13.859 -17.844 2.445 1 78.62 373 SER A O 1
ATOM 2843 N N . GLY A 1 374 ? 15.867 -17.703 3.576 1 88.44 374 GLY A N 1
ATOM 2844 C CA . GLY A 1 374 ? 15.258 -17.016 4.699 1 88.44 374 GLY A CA 1
ATOM 2845 C C . GLY A 1 374 ? 15.227 -15.508 4.52 1 88.44 374 GLY A C 1
ATOM 2846 O O . GLY A 1 374 ? 16.234 -14.898 4.164 1 88.44 374 GLY A O 1
ATOM 2847 N N . PRO A 1 375 ? 14.102 -14.914 4.652 1 93.31 375 PRO A N 1
ATOM 2848 C CA . PRO A 1 375 ? 13.953 -13.469 4.488 1 93.31 375 PRO A CA 1
ATOM 2849 C C . PRO A 1 375 ? 14.914 -12.672 5.371 1 93.31 375 PRO A C 1
ATOM 2851 O O . PRO A 1 375 ? 15.531 -11.711 4.906 1 93.31 375 PRO A O 1
ATOM 2854 N N . VAL A 1 376 ? 15.109 -13.062 6.609 1 96.38 376 VAL A N 1
ATOM 2855 C CA . VAL A 1 376 ? 15.938 -12.32 7.555 1 96.38 376 VAL A CA 1
ATOM 2856 C C . VAL A 1 376 ? 17.406 -12.445 7.156 1 96.38 376 VAL A C 1
ATOM 2858 O O . VAL A 1 376 ? 18.156 -11.461 7.188 1 96.38 376 VAL A O 1
ATOM 2861 N N . GLU A 1 377 ? 17.797 -13.68 6.793 1 96.69 377 GLU A N 1
ATOM 2862 C CA . GLU A 1 377 ? 19.156 -13.883 6.312 1 96.69 377 GLU A CA 1
ATOM 2863 C C . GLU A 1 377 ? 19.438 -13.039 5.074 1 96.69 377 GLU A C 1
ATOM 2865 O O . GLU A 1 377 ? 20.531 -12.492 4.93 1 96.69 377 GLU A O 1
ATOM 2870 N N . THR A 1 378 ? 18.5 -12.992 4.191 1 97.31 378 THR A N 1
ATOM 2871 C CA . THR A 1 378 ? 18.641 -12.188 2.979 1 97.31 378 THR A CA 1
ATOM 2872 C C . THR A 1 378 ? 18.75 -10.703 3.318 1 97.31 378 THR A C 1
ATOM 2874 O O . THR A 1 378 ? 19.578 -9.992 2.742 1 97.31 378 THR A O 1
ATOM 2877 N N . ALA A 1 379 ? 17.891 -10.234 4.254 1 98.31 379 ALA A N 1
ATOM 2878 C CA . ALA A 1 379 ? 17.969 -8.844 4.691 1 98.31 379 ALA A CA 1
ATOM 2879 C C . ALA A 1 379 ? 19.344 -8.508 5.242 1 98.31 379 ALA A C 1
ATOM 2881 O O . ALA A 1 379 ? 19.891 -7.438 4.957 1 98.31 379 ALA A O 1
ATOM 2882 N N . LYS A 1 380 ? 19.891 -9.414 6.027 1 98.12 380 LYS A N 1
ATOM 2883 C CA . LYS A 1 380 ? 21.234 -9.211 6.578 1 98.12 380 LYS A CA 1
ATOM 2884 C C . LYS A 1 380 ? 22.281 -9.133 5.473 1 98.12 380 LYS A C 1
ATOM 2886 O O . LYS A 1 380 ? 23.203 -8.32 5.535 1 98.12 380 LYS A O 1
ATOM 2891 N N . ALA A 1 381 ? 22.141 -9.992 4.492 1 98.19 381 ALA A N 1
ATOM 2892 C CA . ALA A 1 381 ? 23.062 -9.977 3.352 1 98.19 381 ALA A CA 1
ATOM 2893 C C . ALA A 1 381 ? 22.984 -8.656 2.6 1 98.19 381 ALA A C 1
ATOM 2895 O O . ALA A 1 381 ? 24 -8.117 2.17 1 98.19 381 ALA A O 1
ATOM 2896 N N . ILE A 1 382 ? 21.781 -8.156 2.402 1 98.38 382 ILE A N 1
ATOM 2897 C CA . ILE A 1 382 ? 21.578 -6.867 1.75 1 98.38 382 ILE A CA 1
ATOM 2898 C C . ILE A 1 382 ? 22.266 -5.766 2.551 1 98.38 382 ILE A C 1
ATOM 2900 O O . ILE A 1 382 ? 23.016 -4.953 1.991 1 98.38 382 ILE A O 1
ATOM 2904 N N . LEU A 1 383 ? 22.047 -5.781 3.887 1 98.25 383 LEU A N 1
ATOM 2905 C CA . LEU A 1 383 ? 22.641 -4.789 4.777 1 98.25 383 LEU A CA 1
ATOM 2906 C C . LEU A 1 383 ? 24.156 -4.84 4.711 1 98.25 383 LEU A C 1
ATOM 2908 O O . LEU A 1 383 ? 24.828 -3.801 4.625 1 98.25 383 LEU A O 1
ATOM 2912 N N . ASP A 1 384 ? 24.656 -6.055 4.754 1 98.12 384 ASP A N 1
ATOM 2913 C CA . ASP A 1 384 ? 26.109 -6.234 4.715 1 98.12 384 ASP A CA 1
ATOM 2914 C C . ASP A 1 384 ? 26.703 -5.684 3.42 1 98.12 384 ASP A C 1
ATOM 2916 O O . ASP A 1 384 ? 27.719 -4.996 3.441 1 98.12 384 ASP A O 1
ATOM 2920 N N . ALA A 1 385 ? 26.047 -5.949 2.314 1 98.25 385 ALA A N 1
ATOM 2921 C CA . ALA A 1 385 ? 26.531 -5.461 1.024 1 98.25 385 ALA A CA 1
ATOM 2922 C C . ALA A 1 385 ? 26.531 -3.936 0.984 1 98.25 385 ALA A C 1
ATOM 2924 O O . ALA A 1 385 ? 27.516 -3.324 0.548 1 98.25 385 ALA A O 1
ATOM 2925 N N . ILE A 1 386 ? 25.453 -3.318 1.442 1 97.62 386 ILE A N 1
ATOM 2926 C CA . ILE A 1 386 ? 25.297 -1.867 1.424 1 97.62 386 ILE A CA 1
ATOM 2927 C C . ILE A 1 386 ? 26.359 -1.228 2.326 1 97.62 386 ILE A C 1
ATOM 2929 O O . ILE A 1 386 ? 27.016 -0.266 1.931 1 97.62 386 ILE A O 1
ATOM 2933 N N . ARG A 1 387 ? 26.531 -1.782 3.506 1 96.25 387 ARG A N 1
ATOM 2934 C CA . ARG A 1 387 ? 27.469 -1.239 4.492 1 96.25 387 ARG A CA 1
ATOM 2935 C C . ARG A 1 387 ? 28.906 -1.323 3.988 1 96.25 387 ARG A C 1
ATOM 2937 O O . ARG A 1 387 ? 29.672 -0.362 4.109 1 96.25 387 ARG A O 1
ATOM 2944 N N . GLU A 1 388 ? 29.219 -2.416 3.492 1 96.75 388 GLU A N 1
ATOM 2945 C CA . GLU A 1 388 ? 30.594 -2.658 3.061 1 96.75 388 GLU A CA 1
ATOM 2946 C C . GLU A 1 388 ? 30.953 -1.774 1.872 1 96.75 388 GLU A C 1
ATOM 2948 O O . GLU A 1 388 ? 32.094 -1.342 1.744 1 96.75 388 GLU A O 1
ATOM 2953 N N . GLU A 1 389 ? 30.016 -1.465 1.047 1 94.25 389 GLU A N 1
ATOM 2954 C CA . GLU A 1 389 ? 30.281 -0.666 -0.142 1 94.25 389 GLU A CA 1
ATOM 2955 C C . GLU A 1 389 ? 30.078 0.821 0.129 1 94.25 389 GLU A C 1
ATOM 2957 O O . GLU A 1 389 ? 30.406 1.663 -0.707 1 94.25 389 GLU A O 1
ATOM 2962 N N . GLY A 1 390 ? 29.469 1.189 1.308 1 91.06 390 GLY A N 1
ATOM 2963 C CA . GLY A 1 390 ? 29.359 2.572 1.747 1 91.06 390 GLY A CA 1
ATOM 2964 C C . GLY A 1 390 ? 28.094 3.254 1.277 1 91.06 390 GLY A C 1
ATOM 2965 O O . GLY A 1 390 ? 28.047 4.48 1.161 1 91.06 390 GLY A O 1
ATOM 2966 N N . HIS A 1 391 ? 27.109 2.619 0.88 1 90.38 391 HIS A N 1
ATOM 2967 C CA . HIS A 1 391 ? 25.797 3.131 0.496 1 90.38 391 HIS A CA 1
ATOM 2968 C C . HIS A 1 391 ? 25.922 4.32 -0.449 1 90.38 391 HIS A C 1
ATOM 2970 O O . HIS A 1 391 ? 25.25 5.34 -0.265 1 90.38 391 HIS A O 1
ATOM 2976 N N . ALA A 1 392 ? 26.766 4.246 -1.444 1 92.88 392 ALA A N 1
ATOM 2977 C CA . ALA A 1 392 ? 27.062 5.344 -2.365 1 92.88 392 ALA A CA 1
ATOM 2978 C C . ALA A 1 392 ? 25.953 5.488 -3.408 1 92.88 392 ALA A C 1
ATOM 2980 O O . ALA A 1 392 ? 25.844 6.535 -4.055 1 92.88 392 ALA A O 1
ATOM 2981 N N . LYS A 1 393 ? 25.219 4.441 -3.623 1 97.81 393 LYS A N 1
ATOM 2982 C CA . LYS A 1 393 ? 24.078 4.422 -4.539 1 97.81 393 LYS A CA 1
ATOM 2983 C C . LYS A 1 393 ? 22.781 4.121 -3.793 1 97.81 393 LYS A C 1
ATOM 2985 O O . LYS A 1 393 ? 22.781 3.373 -2.812 1 97.81 393 LYS A O 1
ATOM 2990 N N . PRO A 1 394 ? 21.688 4.801 -4.227 1 98.44 394 PRO A N 1
ATOM 2991 C CA . PRO A 1 394 ? 20.438 4.48 -3.555 1 98.44 394 PRO A CA 1
ATOM 2992 C C . PRO A 1 394 ? 19.984 3.037 -3.783 1 98.44 394 PRO A C 1
ATOM 2994 O O . PRO A 1 394 ? 20.188 2.494 -4.875 1 98.44 394 PRO A O 1
ATOM 2997 N N . VAL A 1 395 ? 19.438 2.43 -2.744 1 98.81 395 VAL A N 1
ATOM 2998 C CA . VAL A 1 395 ? 18.906 1.07 -2.766 1 98.81 395 VAL A CA 1
ATOM 2999 C C . VAL A 1 395 ? 17.5 1.054 -2.164 1 98.81 395 VAL A C 1
ATOM 3001 O O . VAL A 1 395 ? 17.297 1.539 -1.049 1 98.81 395 VAL A O 1
ATOM 3004 N N . THR A 1 396 ? 16.547 0.663 -2.9 1 98.81 396 THR A N 1
ATOM 3005 C CA . THR A 1 396 ? 15.234 0.336 -2.361 1 98.81 396 THR A CA 1
ATOM 3006 C C . THR A 1 396 ? 14.992 -1.17 -2.402 1 98.81 396 THR A C 1
ATOM 3008 O O . THR A 1 396 ? 15.422 -1.849 -3.336 1 98.81 396 THR A O 1
ATOM 3011 N N . VAL A 1 397 ? 14.297 -1.694 -1.383 1 98.81 397 VAL A N 1
ATOM 3012 C CA . VAL A 1 397 ? 14.133 -3.139 -1.24 1 98.81 397 VAL A CA 1
ATOM 3013 C C . VAL A 1 397 ? 12.648 -3.488 -1.147 1 98.81 397 VAL A C 1
ATOM 3015 O O . VAL A 1 397 ? 11.914 -2.898 -0.352 1 98.81 397 VAL A O 1
ATOM 3018 N N . GLY A 1 398 ? 12.211 -4.332 -1.996 1 97.94 398 GLY A N 1
ATOM 3019 C CA . GLY A 1 398 ? 10.883 -4.914 -1.895 1 97.94 398 GLY A CA 1
ATOM 3020 C C . GLY A 1 398 ? 10.891 -6.344 -1.395 1 97.94 398 GLY A C 1
ATOM 3021 O O . GLY A 1 398 ? 11.555 -7.207 -1.979 1 97.94 398 GLY A O 1
ATOM 3022 N N . LEU A 1 399 ? 10.211 -6.613 -0.3 1 96.56 399 LEU A N 1
ATOM 3023 C CA . LEU A 1 399 ? 10.117 -7.949 0.27 1 96.56 399 LEU A CA 1
ATOM 3024 C C . LEU A 1 399 ? 8.672 -8.43 0.305 1 96.56 399 LEU A C 1
ATOM 3026 O O . LEU A 1 399 ? 7.852 -7.879 1.042 1 96.56 399 LEU A O 1
ATOM 3030 N N . LEU A 1 400 ? 8.406 -9.383 -0.455 1 93.88 400 LEU A N 1
ATOM 3031 C CA . LEU A 1 400 ? 7.055 -9.922 -0.505 1 93.88 400 LEU A CA 1
ATOM 3032 C C . LEU A 1 400 ? 7.004 -11.32 0.104 1 93.88 400 LEU A C 1
ATOM 3034 O O . LEU A 1 400 ? 7.762 -12.203 -0.299 1 93.88 400 LEU A O 1
ATOM 3038 N N . GLY A 1 401 ? 6.16 -11.539 1.038 1 92.19 401 GLY A N 1
ATOM 3039 C CA . GLY A 1 401 ? 6.031 -12.828 1.688 1 92.19 401 GLY A CA 1
ATOM 3040 C C . GLY A 1 401 ? 5.246 -12.773 2.984 1 92.19 401 GLY A C 1
ATOM 3041 O O . GLY A 1 401 ? 4.316 -11.969 3.117 1 92.19 401 GLY A O 1
ATOM 3042 N N . GLY A 1 402 ? 5.562 -13.688 3.902 1 91.06 402 GLY A N 1
ATOM 3043 C CA . GLY A 1 402 ? 4.828 -13.82 5.152 1 91.06 402 GLY A CA 1
ATOM 3044 C C . GLY A 1 402 ? 5.453 -13.047 6.297 1 91.06 402 GLY A C 1
ATOM 3045 O O . GLY A 1 402 ? 6.129 -12.039 6.07 1 91.06 402 GLY A O 1
ATOM 3046 N N . PRO A 1 403 ? 5.176 -13.438 7.527 1 90.75 403 PRO A N 1
ATOM 3047 C CA . PRO A 1 403 ? 5.641 -12.734 8.727 1 90.75 403 PRO A CA 1
ATOM 3048 C C . PRO A 1 403 ? 7.156 -12.57 8.766 1 90.75 403 PRO A C 1
ATOM 3050 O O . PRO A 1 403 ? 7.664 -11.578 9.289 1 90.75 403 PRO A O 1
ATOM 3053 N N . GLU A 1 404 ? 7.848 -13.523 8.195 1 92.69 404 GLU A N 1
ATOM 3054 C CA . GLU A 1 404 ? 9.305 -13.43 8.195 1 92.69 404 GLU A CA 1
ATOM 3055 C C . GLU A 1 404 ? 9.773 -12.273 7.309 1 92.69 404 GLU A C 1
ATOM 3057 O O . GLU A 1 404 ? 10.797 -11.648 7.594 1 92.69 404 GLU A O 1
ATOM 3062 N N . CYS A 1 405 ? 9.062 -12.055 6.254 1 94.31 405 CYS A N 1
ATOM 3063 C CA . CYS A 1 405 ? 9.391 -10.914 5.402 1 94.31 405 CYS A CA 1
ATOM 3064 C C . CYS A 1 405 ? 9.125 -9.602 6.129 1 94.31 405 CYS A C 1
ATOM 3066 O O . CYS A 1 405 ? 9.852 -8.617 5.93 1 94.31 405 CYS A O 1
ATOM 3068 N N . ILE A 1 406 ? 8.078 -9.57 6.957 1 93 406 ILE A N 1
ATOM 3069 C CA . ILE A 1 406 ? 7.805 -8.391 7.77 1 93 406 ILE A CA 1
ATOM 3070 C C . ILE A 1 406 ? 8.969 -8.141 8.719 1 93 406 ILE A C 1
ATOM 3072 O O . ILE A 1 406 ? 9.422 -7.004 8.875 1 93 406 ILE A O 1
ATOM 3076 N N . ARG A 1 407 ? 9.438 -9.188 9.344 1 94.69 407 ARG A N 1
ATOM 3077 C CA . ARG A 1 407 ? 10.578 -9.078 10.242 1 94.69 407 ARG A CA 1
ATOM 3078 C C . ARG A 1 407 ? 11.82 -8.602 9.5 1 94.69 407 ARG A C 1
ATOM 3080 O O . ARG A 1 407 ? 12.578 -7.77 10.008 1 94.69 407 ARG A O 1
ATOM 3087 N N . ALA A 1 408 ? 12.008 -9.164 8.305 1 96.94 408 ALA A N 1
ATOM 3088 C CA . ALA A 1 408 ? 13.141 -8.758 7.473 1 96.94 408 ALA A CA 1
ATOM 3089 C C . ALA A 1 408 ? 13.055 -7.273 7.125 1 96.94 408 ALA A C 1
ATOM 3091 O O . ALA A 1 408 ? 14.055 -6.559 7.18 1 96.94 408 ALA A O 1
ATOM 3092 N N . ALA A 1 409 ? 11.898 -6.852 6.762 1 95.81 409 ALA A N 1
ATOM 3093 C CA . ALA A 1 409 ? 11.688 -5.441 6.426 1 95.81 409 ALA A CA 1
ATOM 3094 C C . ALA A 1 409 ? 11.984 -4.547 7.629 1 95.81 409 ALA A C 1
ATOM 3096 O O . ALA A 1 409 ? 12.555 -3.467 7.48 1 95.81 409 ALA A O 1
ATOM 3097 N N . ARG A 1 410 ? 11.547 -4.949 8.805 1 94 410 ARG A N 1
ATOM 3098 C CA . ARG A 1 410 ? 11.797 -4.195 10.031 1 94 410 ARG A CA 1
ATOM 3099 C C . ARG A 1 410 ? 13.289 -4.07 10.305 1 94 410 ARG A C 1
ATOM 3101 O O . ARG A 1 410 ? 13.758 -3.021 10.75 1 94 410 ARG A O 1
ATOM 3108 N N . LEU A 1 411 ? 13.992 -5.16 10.055 1 96.75 411 LEU A N 1
ATOM 3109 C CA . LEU A 1 411 ? 15.438 -5.152 10.227 1 96.75 411 LEU A CA 1
ATOM 3110 C C . LEU A 1 411 ? 16.094 -4.125 9.305 1 96.75 411 LEU A C 1
ATOM 3112 O O . LEU A 1 411 ? 16.953 -3.363 9.734 1 96.75 411 LEU A O 1
ATOM 3116 N N . LEU A 1 412 ? 15.688 -4.145 8.062 1 97.56 412 LEU A N 1
ATOM 3117 C CA . LEU A 1 412 ? 16.219 -3.182 7.105 1 97.56 412 LEU A CA 1
ATOM 3118 C C . LEU A 1 412 ? 15.859 -1.755 7.516 1 97.56 412 LEU A C 1
ATOM 3120 O O . LEU A 1 412 ? 16.703 -0.863 7.469 1 97.56 412 LEU A O 1
ATOM 3124 N N . THR A 1 413 ? 14.664 -1.578 7.973 1 94.5 413 THR A N 1
ATOM 3125 C CA . THR A 1 413 ? 14.172 -0.268 8.383 1 94.5 413 THR A CA 1
ATOM 3126 C C . THR A 1 413 ? 14.953 0.255 9.586 1 94.5 413 THR A C 1
ATOM 3128 O O . THR A 1 413 ? 15.297 1.438 9.641 1 94.5 413 THR A O 1
ATOM 3131 N N . LYS A 1 414 ? 15.195 -0.595 10.531 1 93.75 414 LYS A N 1
ATOM 3132 C CA . LYS A 1 414 ? 15.977 -0.221 11.711 1 93.75 414 LYS A CA 1
ATOM 3133 C C . LYS A 1 414 ? 17.344 0.32 11.312 1 93.75 414 LYS A C 1
ATOM 3135 O O . LYS A 1 414 ? 17.891 1.194 11.984 1 93.75 414 LYS A O 1
ATOM 3140 N N . GLU A 1 415 ? 17.828 -0.223 10.203 1 95.38 415 GLU A N 1
ATOM 3141 C CA . GLU A 1 415 ? 19.141 0.185 9.727 1 95.38 415 GLU A CA 1
ATOM 3142 C C . GLU A 1 415 ? 19.016 1.255 8.641 1 95.38 415 GLU A C 1
ATOM 3144 O O . GLU A 1 415 ? 19.984 1.535 7.934 1 95.38 415 GLU A O 1
ATOM 3149 N N . ARG A 1 416 ? 17.844 1.788 8.445 1 94.5 416 ARG A N 1
ATOM 3150 C CA . ARG A 1 416 ? 17.547 2.896 7.539 1 94.5 416 ARG A CA 1
ATOM 3151 C C . ARG A 1 416 ? 17.781 2.498 6.09 1 94.5 416 ARG A C 1
ATOM 3153 O O . ARG A 1 416 ? 18.375 3.258 5.32 1 94.5 416 ARG A O 1
ATOM 3160 N N . VAL A 1 417 ? 17.547 1.303 5.789 1 97.25 417 VAL A N 1
ATOM 3161 C CA . VAL A 1 417 ? 17.422 0.857 4.402 1 97.25 417 VAL A CA 1
ATOM 3162 C C . VAL A 1 417 ? 15.953 0.841 3.998 1 97.25 417 VAL A C 1
ATOM 3164 O O . VAL A 1 417 ? 15.125 0.208 4.66 1 97.25 417 VAL A O 1
ATOM 3167 N N . ALA A 1 418 ? 15.617 1.563 2.969 1 97.19 418 ALA A N 1
ATOM 3168 C CA . ALA A 1 418 ? 14.227 1.737 2.555 1 97.19 418 ALA A CA 1
ATOM 3169 C C . ALA A 1 418 ? 13.641 0.427 2.033 1 97.19 418 ALA A C 1
ATOM 3171 O O . ALA A 1 418 ? 13.883 0.049 0.884 1 97.19 418 ALA A O 1
ATOM 3172 N N . ALA A 1 419 ? 12.812 -0.222 2.859 1 97.56 419 ALA A N 1
ATOM 3173 C CA . ALA A 1 419 ? 12.188 -1.499 2.527 1 97.56 419 ALA A CA 1
ATOM 3174 C C . ALA A 1 419 ? 10.68 -1.347 2.381 1 97.56 419 ALA A C 1
ATOM 3176 O O . ALA A 1 419 ? 10.055 -0.563 3.102 1 97.56 419 ALA A O 1
ATOM 3177 N N . TYR A 1 420 ? 10.133 -2.041 1.479 1 96.69 420 TYR A N 1
ATOM 3178 C CA . TYR A 1 420 ? 8.719 -1.973 1.135 1 96.69 420 TYR A CA 1
ATOM 3179 C C . TYR A 1 420 ? 8.125 -3.367 0.987 1 96.69 420 TYR A C 1
ATOM 3181 O O . TYR A 1 420 ? 8.852 -4.34 0.771 1 96.69 420 TYR A O 1
ATOM 3189 N N . PRO A 1 421 ? 6.816 -3.49 0.989 1 94.19 421 PRO A N 1
ATOM 3190 C CA . PRO A 1 421 ? 6.203 -4.82 1.03 1 94.19 421 PRO A CA 1
ATOM 3191 C C . PRO A 1 421 ? 6.016 -5.426 -0.358 1 94.19 421 PRO A C 1
ATOM 3193 O O . PRO A 1 421 ? 5.734 -6.621 -0.48 1 94.19 421 PRO A O 1
ATOM 3196 N N . THR A 1 422 ? 6.102 -4.652 -1.39 1 96.06 422 THR A N 1
ATOM 3197 C CA . THR A 1 422 ? 5.871 -5.18 -2.73 1 96.06 422 THR A CA 1
ATOM 3198 C C . THR A 1 422 ? 6.938 -4.672 -3.701 1 96.06 422 THR A C 1
ATOM 3200 O O . THR A 1 422 ? 7.578 -3.65 -3.447 1 96.06 422 THR A O 1
ATOM 3203 N N . PRO A 1 423 ? 7.133 -5.391 -4.828 1 97.69 423 PRO A N 1
ATOM 3204 C CA . PRO A 1 423 ? 8.078 -4.93 -5.844 1 97.69 423 PRO A CA 1
ATOM 3205 C C . PRO A 1 423 ? 7.699 -3.574 -6.438 1 97.69 423 PRO A C 1
ATOM 3207 O O . PRO A 1 423 ? 8.578 -2.752 -6.719 1 97.69 423 PRO A O 1
ATOM 3210 N N . GLU A 1 424 ? 6.406 -3.387 -6.605 1 98.19 424 GLU A N 1
ATOM 3211 C CA . GLU A 1 424 ? 5.926 -2.152 -7.215 1 98.19 424 GLU A CA 1
ATOM 3212 C C . GLU A 1 424 ? 6.23 -0.945 -6.332 1 98.19 424 GLU A C 1
ATOM 3214 O O . GLU A 1 424 ? 6.68 0.093 -6.824 1 98.19 424 GLU A O 1
ATOM 3219 N N . ARG A 1 425 ? 6.055 -1.1 -5.043 1 98.06 425 ARG A N 1
ATOM 3220 C CA . ARG A 1 425 ? 6.293 0.017 -4.133 1 98.06 425 ARG A CA 1
ATOM 3221 C C . ARG A 1 425 ? 7.781 0.336 -4.031 1 98.06 425 ARG A C 1
ATOM 3223 O O . ARG A 1 425 ? 8.164 1.503 -3.939 1 98.06 425 ARG A O 1
ATOM 3230 N N . ALA A 1 426 ? 8.617 -0.7 -4.035 1 98.75 426 ALA A N 1
ATOM 3231 C CA . ALA A 1 426 ? 10.062 -0.477 -4.039 1 98.75 426 ALA A CA 1
ATOM 3232 C C . ALA A 1 426 ? 10.5 0.257 -5.305 1 98.75 426 ALA A C 1
ATOM 3234 O O . ALA A 1 426 ? 11.281 1.21 -5.238 1 98.75 426 ALA A O 1
ATOM 3235 N N . ALA A 1 427 ? 10 -0.213 -6.445 1 98.81 427 ALA A N 1
ATOM 3236 C CA . ALA A 1 427 ? 10.336 0.396 -7.73 1 98.81 427 ALA A CA 1
ATOM 3237 C C . ALA A 1 427 ? 9.812 1.828 -7.809 1 98.81 427 ALA A C 1
ATOM 3239 O O . ALA A 1 427 ? 10.508 2.723 -8.297 1 98.81 427 ALA A O 1
ATOM 3240 N N . ASN A 1 428 ? 8.609 2.008 -7.359 1 98.69 428 ASN A N 1
ATOM 3241 C CA . ASN A 1 428 ? 8.008 3.338 -7.387 1 98.69 428 ASN A CA 1
ATOM 3242 C C . ASN A 1 428 ? 8.789 4.32 -6.516 1 98.69 428 ASN A C 1
ATOM 3244 O O . ASN A 1 428 ? 8.992 5.473 -6.902 1 98.69 428 ASN A O 1
ATOM 3248 N N . ALA A 1 429 ? 9.172 3.883 -5.344 1 98.62 429 ALA A N 1
ATOM 3249 C CA . ALA A 1 429 ? 9.977 4.734 -4.469 1 98.62 429 ALA A CA 1
ATOM 3250 C C . ALA A 1 429 ? 11.281 5.145 -5.152 1 98.62 429 ALA A C 1
ATOM 3252 O O . ALA A 1 429 ? 11.672 6.312 -5.098 1 98.62 429 ALA A O 1
ATOM 3253 N N . MET A 1 430 ? 11.93 4.207 -5.797 1 98.75 430 MET A N 1
ATOM 3254 C CA . MET A 1 430 ? 13.148 4.508 -6.531 1 98.75 430 MET A CA 1
ATOM 3255 C C . MET A 1 430 ? 12.891 5.512 -7.645 1 98.75 430 MET A C 1
ATOM 3257 O O . MET A 1 430 ? 13.703 6.402 -7.891 1 98.75 430 MET A O 1
ATOM 3261 N N . SER A 1 431 ? 11.75 5.391 -8.273 1 98.69 431 SER A N 1
ATOM 3262 C CA . SER A 1 431 ? 11.43 6.289 -9.375 1 98.69 431 SER A CA 1
ATOM 3263 C C . SER A 1 431 ? 11.359 7.738 -8.906 1 98.69 431 SER A C 1
ATOM 3265 O O . SER A 1 431 ? 11.711 8.656 -9.656 1 98.69 431 SER A O 1
ATOM 3267 N N . PHE A 1 432 ? 10.898 7.988 -7.676 1 98.75 432 PHE A N 1
ATOM 3268 C CA . PHE A 1 432 ? 10.844 9.336 -7.133 1 98.75 432 PHE A CA 1
ATOM 3269 C C . PHE A 1 432 ? 12.242 9.93 -7.016 1 98.75 432 PHE A C 1
ATOM 3271 O O . PHE A 1 432 ? 12.445 11.117 -7.293 1 98.75 432 PHE A O 1
ATOM 3278 N N . LEU A 1 433 ? 13.203 9.117 -6.598 1 98.62 433 LEU A N 1
ATOM 3279 C CA . LEU A 1 433 ? 14.578 9.594 -6.484 1 98.62 433 LEU A CA 1
ATOM 3280 C C . LEU A 1 433 ? 15.125 10.016 -7.844 1 98.62 433 LEU A C 1
ATOM 3282 O O . LEU A 1 433 ? 15.703 11.102 -7.973 1 98.62 433 LEU A O 1
ATOM 3286 N N . VAL A 1 434 ? 14.914 9.195 -8.828 1 98.31 434 VAL A N 1
ATOM 3287 C CA . VAL A 1 434 ? 15.43 9.453 -10.164 1 98.31 434 VAL A CA 1
ATOM 3288 C C . VAL A 1 434 ? 14.719 10.664 -10.766 1 98.31 434 VAL A C 1
ATOM 3290 O O . VAL A 1 434 ? 15.352 11.523 -11.375 1 98.31 434 VAL A O 1
ATOM 3293 N N . GLU A 1 435 ? 13.422 10.727 -10.602 1 98 435 GLU A N 1
ATOM 3294 C CA . GLU A 1 435 ? 12.625 11.844 -11.117 1 98 435 GLU A CA 1
ATOM 3295 C C . GLU A 1 435 ? 13.07 13.164 -10.5 1 98 435 GLU A C 1
ATOM 3297 O O . GLU A 1 435 ? 13.125 14.188 -11.188 1 98 435 GLU A O 1
ATOM 3302 N N . TYR A 1 436 ? 13.383 13.164 -9.227 1 98.38 436 TYR A N 1
ATOM 3303 C CA . TYR A 1 436 ? 13.805 14.383 -8.547 1 98.38 436 TYR A CA 1
ATOM 3304 C C . TYR A 1 436 ? 15.07 14.953 -9.172 1 98.38 436 TYR A C 1
ATOM 3306 O O . TYR A 1 436 ? 15.164 16.156 -9.406 1 98.38 436 TYR A O 1
ATOM 3314 N N . VAL A 1 437 ? 16 14.062 -9.398 1 97.62 437 VAL A N 1
ATOM 3315 C CA . VAL A 1 437 ? 17.266 14.516 -9.969 1 97.62 437 VAL A CA 1
ATOM 3316 C C . VAL A 1 437 ? 17.031 15.156 -11.328 1 97.62 437 VAL A C 1
ATOM 3318 O O . VAL A 1 437 ? 17.578 16.219 -11.633 1 97.62 437 VAL A O 1
ATOM 3321 N N . ARG A 1 438 ? 16.172 14.562 -12.102 1 96.5 438 ARG A N 1
ATOM 3322 C CA . ARG A 1 438 ? 15.82 15.102 -13.406 1 96.5 438 ARG A CA 1
ATOM 3323 C C . ARG A 1 438 ? 15.141 16.469 -13.273 1 96.5 438 ARG A C 1
ATOM 3325 O O . ARG A 1 438 ? 15.477 17.406 -14 1 96.5 438 ARG A O 1
ATOM 3332 N N . LEU A 1 439 ? 14.211 16.562 -12.391 1 97 439 LEU A N 1
ATOM 3333 C CA . LEU A 1 439 ? 13.453 17.797 -12.188 1 97 439 LEU A CA 1
ATOM 3334 C C . LEU A 1 439 ? 14.352 18.906 -11.641 1 97 439 LEU A C 1
ATOM 3336 O O . LEU A 1 439 ? 14.219 20.062 -12.031 1 97 439 LEU A O 1
ATOM 3340 N N . ARG A 1 440 ? 15.133 18.531 -10.695 1 97.12 440 ARG A N 1
ATOM 3341 C CA . ARG A 1 440 ? 16.062 19.484 -10.117 1 97.12 440 ARG A CA 1
ATOM 3342 C C . ARG A 1 440 ? 16.969 20.094 -11.195 1 97.12 440 ARG A C 1
ATOM 3344 O O . ARG A 1 440 ? 17.188 21.297 -11.211 1 97.12 440 ARG A O 1
ATOM 3351 N N . ASP A 1 441 ? 17.469 19.266 -12.094 1 96.44 441 ASP A N 1
ATOM 3352 C CA . ASP A 1 441 ? 18.297 19.734 -13.188 1 96.44 441 ASP A CA 1
ATOM 3353 C C . ASP A 1 441 ? 17.5 20.656 -14.125 1 96.44 441 ASP A C 1
ATOM 3355 O O . ASP A 1 441 ? 18.031 21.672 -14.594 1 96.44 441 ASP A O 1
ATOM 3359 N N . TYR A 1 442 ? 16.344 20.266 -14.352 1 96.25 442 TYR A N 1
ATOM 3360 C CA . TYR A 1 442 ? 15.461 21.078 -15.172 1 96.25 442 TYR A CA 1
ATOM 3361 C C . TYR A 1 442 ? 15.266 22.453 -14.547 1 96.25 442 TYR A C 1
ATOM 3363 O O . TYR A 1 442 ? 15.352 23.484 -15.242 1 96.25 442 TYR A O 1
ATOM 3371 N N . VAL A 1 443 ? 14.945 22.516 -13.266 1 97.56 443 VAL A N 1
ATOM 3372 C CA . VAL A 1 443 ? 14.695 23.766 -12.555 1 97.56 443 VAL A CA 1
ATOM 3373 C C . VAL A 1 443 ? 15.961 24.625 -12.562 1 97.56 443 VAL A C 1
ATOM 3375 O O . VAL A 1 443 ? 15.883 25.844 -12.742 1 97.56 443 VAL A O 1
ATOM 3378 N N . LYS A 1 444 ? 17.078 23.984 -12.336 1 96.69 444 LYS A N 1
ATOM 3379 C CA . LYS A 1 444 ? 18.344 24.688 -12.367 1 96.69 444 LYS A CA 1
ATOM 3380 C C . LYS A 1 444 ? 18.562 25.391 -13.711 1 96.69 444 LYS A C 1
ATOM 3382 O O . LYS A 1 444 ? 18.938 26.562 -13.75 1 96.69 444 LYS A O 1
ATOM 3387 N N . GLU A 1 445 ? 18.312 24.703 -14.734 1 95.94 445 GLU A N 1
ATOM 3388 C CA . GLU A 1 445 ? 18.453 25.25 -16.078 1 95.94 445 GLU A CA 1
ATOM 3389 C C . GLU A 1 445 ? 17.453 26.375 -16.312 1 95.94 445 GLU A C 1
ATOM 3391 O O . GLU A 1 445 ? 17.812 27.422 -16.875 1 95.94 445 GLU A O 1
ATOM 3396 N N . ARG A 1 446 ? 16.297 26.109 -15.914 1 94.25 446 ARG A N 1
ATOM 3397 C CA . ARG A 1 446 ? 15.242 27.109 -16.094 1 94.25 446 ARG A CA 1
ATOM 3398 C C . ARG A 1 446 ? 15.578 28.406 -15.383 1 94.25 446 ARG A C 1
ATOM 3400 O O . ARG A 1 446 ? 15.414 29.484 -15.945 1 94.25 446 ARG A O 1
ATOM 3407 N N . LEU A 1 447 ? 16.016 28.297 -14.141 1 94.06 447 LEU A N 1
ATOM 3408 C CA . LEU A 1 447 ? 16.312 29.484 -13.344 1 94.06 447 LEU A CA 1
ATOM 3409 C C . LEU A 1 447 ? 17.531 30.203 -13.883 1 94.06 447 LEU A C 1
ATOM 3411 O O . LEU A 1 447 ? 17.641 31.422 -13.781 1 94.06 447 LEU A O 1
ATOM 3415 N N . SER A 1 448 ? 18.469 29.484 -14.375 1 91.81 448 SER A N 1
ATOM 3416 C CA . SER A 1 448 ? 19.641 30.094 -14.984 1 91.81 448 SER A CA 1
ATOM 3417 C C . SER A 1 448 ? 19.281 30.906 -16.219 1 91.81 448 SER A C 1
ATOM 3419 O O . SER A 1 448 ? 19.875 31.953 -16.469 1 91.81 448 SER A O 1
ATOM 3421 N N . GLU A 1 449 ? 18.359 30.469 -16.922 1 88.69 449 GLU A N 1
ATOM 3422 C CA . GLU A 1 449 ? 17.922 31.156 -18.141 1 88.69 449 GLU A CA 1
ATOM 3423 C C . GLU A 1 449 ? 17.172 32.438 -17.797 1 88.69 449 GLU A C 1
ATOM 3425 O O . GLU A 1 449 ? 17.219 33.406 -18.531 1 88.69 449 GLU A O 1
ATOM 3430 N N . LEU A 1 450 ? 16.438 32.344 -16.734 1 81.12 450 LEU A N 1
ATOM 3431 C CA . LEU A 1 450 ? 15.672 33.531 -16.312 1 81.12 450 LEU A CA 1
ATOM 3432 C C . LEU A 1 450 ? 16.594 34.625 -15.797 1 81.12 450 LEU A C 1
ATOM 3434 O O . LEU A 1 450 ? 16.266 35.812 -15.906 1 81.12 450 LEU A O 1
ATOM 3438 N N . GLN A 1 451 ? 17.609 34.188 -15.211 1 73.12 451 GLN A N 1
ATOM 3439 C CA . GLN A 1 451 ? 18.578 35.188 -14.742 1 73.12 451 GLN A CA 1
ATOM 3440 C C . GLN A 1 451 ? 19.266 35.875 -15.914 1 73.12 451 GLN A C 1
ATOM 3442 O O . GLN A 1 451 ? 19.609 37.062 -15.828 1 73.12 451 GLN A O 1
ATOM 3447 N N . TYR A 1 452 ? 19.391 35.062 -16.953 1 64.12 452 TYR A N 1
ATOM 3448 C CA . TYR A 1 452 ? 20.062 35.625 -18.109 1 64.12 452 TYR A CA 1
ATOM 3449 C C . TYR A 1 452 ? 19.062 36.312 -19.031 1 64.12 452 TYR A C 1
ATOM 3451 O O . TYR A 1 452 ? 19.453 37.062 -19.938 1 64.12 452 TYR A O 1
ATOM 3459 N N . ALA A 1 453 ? 17.859 36.219 -18.781 1 49.81 453 ALA A N 1
ATOM 3460 C CA . ALA A 1 453 ? 16.891 36.906 -19.625 1 49.81 453 ALA A CA 1
ATOM 3461 C C . ALA A 1 453 ? 16.516 38.25 -19.047 1 49.81 453 ALA A C 1
ATOM 3463 O O . ALA A 1 453 ? 16.531 38.438 -17.828 1 49.81 453 ALA A O 1
ATOM 3464 N N . MET B 1 1 ? -2.182 -39.688 -3.443 1 97.75 1 MET B N 1
ATOM 3465 C CA . MET B 1 1 ? -1.253 -38.844 -4.211 1 97.75 1 MET B CA 1
ATOM 3466 C C . MET B 1 1 ? 0.179 -39.344 -4.047 1 97.75 1 MET B C 1
ATOM 3468 O O . MET B 1 1 ? 0.49 -40.062 -3.084 1 97.75 1 MET B O 1
ATOM 3472 N N . ALA B 1 2 ? 1 -39.094 -5.027 1 98.75 2 ALA B N 1
ATOM 3473 C CA . ALA B 1 2 ? 2.412 -39.438 -4.98 1 98.75 2 ALA B CA 1
ATOM 3474 C C . ALA B 1 2 ? 3.307 -38.219 -5.098 1 98.75 2 ALA B C 1
ATOM 3476 O O . ALA B 1 2 ? 2.943 -37.25 -5.75 1 98.75 2 ALA B O 1
ATOM 3477 N N . VAL B 1 3 ? 4.402 -38.25 -4.371 1 98.88 3 VAL B N 1
ATOM 3478 C CA . VAL B 1 3 ? 5.43 -37.219 -4.52 1 98.88 3 VAL B CA 1
ATOM 3479 C C . VAL B 1 3 ? 6.703 -37.844 -5.086 1 98.88 3 VAL B C 1
ATOM 3481 O O . VAL B 1 3 ? 7.445 -38.531 -4.371 1 98.88 3 VAL B O 1
ATOM 3484 N N . VAL B 1 4 ? 6.867 -37.625 -6.379 1 98.81 4 VAL B N 1
ATOM 3485 C CA . VAL B 1 4 ? 8.047 -38.156 -7.055 1 98.81 4 VAL B CA 1
ATOM 3486 C C . VAL B 1 4 ? 9.242 -37.25 -6.797 1 98.81 4 VAL B C 1
ATOM 3488 O O . VAL B 1 4 ? 9.172 -36.031 -7.035 1 98.81 4 VAL B O 1
ATOM 3491 N N . GLY B 1 5 ? 10.312 -37.781 -6.434 1 98.12 5 GLY B N 1
ATOM 3492 C CA . GLY B 1 5 ? 11.461 -37 -6.027 1 98.12 5 GLY B CA 1
ATOM 3493 C C . GLY B 1 5 ? 11.469 -36.688 -4.543 1 98.12 5 GLY B C 1
ATOM 3494 O O . GLY B 1 5 ? 12.188 -35.781 -4.105 1 98.12 5 GLY B O 1
ATOM 3495 N N . ALA B 1 6 ? 10.57 -37.312 -3.789 1 98.06 6 ALA B N 1
ATOM 3496 C CA . ALA B 1 6 ? 10.656 -37.188 -2.334 1 98.06 6 ALA B CA 1
ATOM 3497 C C . ALA B 1 6 ? 12.07 -37.5 -1.844 1 98.06 6 ALA B C 1
ATOM 3499 O O . ALA B 1 6 ? 12.75 -38.375 -2.379 1 98.06 6 ALA B O 1
ATOM 3500 N N . SER B 1 7 ? 12.453 -36.719 -0.811 1 97.25 7 SER B N 1
ATOM 3501 C CA . SER B 1 7 ? 13.852 -36.812 -0.387 1 97.25 7 SER B CA 1
ATOM 3502 C C . SER B 1 7 ? 13.961 -36.844 1.133 1 97.25 7 SER B C 1
ATOM 3504 O O . SER B 1 7 ? 13.109 -36.312 1.844 1 97.25 7 SER B O 1
ATOM 3506 N N . ARG B 1 8 ? 15.023 -37.531 1.628 1 96.31 8 ARG B N 1
ATOM 3507 C CA . ARG B 1 8 ? 15.344 -37.5 3.051 1 96.31 8 ARG B CA 1
ATOM 3508 C C . ARG B 1 8 ? 16.031 -36.219 3.449 1 96.31 8 ARG B C 1
ATOM 3510 O O . ARG B 1 8 ? 16.109 -35.875 4.633 1 96.31 8 ARG B O 1
ATOM 3517 N N . ASN B 1 9 ? 16.547 -35.562 2.438 1 94.44 9 ASN B N 1
ATOM 3518 C CA . ASN B 1 9 ? 17.203 -34.281 2.674 1 94.44 9 ASN B CA 1
ATOM 3519 C C . ASN B 1 9 ? 16.188 -33.156 2.844 1 94.44 9 ASN B C 1
ATOM 3521 O O . ASN B 1 9 ? 15.492 -32.812 1.895 1 94.44 9 ASN B O 1
ATOM 3525 N N . PRO B 1 10 ? 16.156 -32.562 4.023 1 91.75 10 PRO B N 1
ATOM 3526 C CA . PRO B 1 10 ? 15.133 -31.578 4.332 1 91.75 10 PRO B CA 1
ATOM 3527 C C . PRO B 1 10 ? 15.258 -30.312 3.48 1 91.75 10 PRO B C 1
ATOM 3529 O O . PRO B 1 10 ? 14.336 -29.5 3.428 1 91.75 10 PRO B O 1
ATOM 3532 N N . ARG B 1 11 ? 16.344 -30.094 2.818 1 86.38 11 ARG B N 1
ATOM 3533 C CA . ARG B 1 11 ? 16.578 -28.891 2.047 1 86.38 11 ARG B CA 1
ATOM 3534 C C . ARG B 1 11 ? 16.109 -29.047 0.604 1 86.38 11 ARG B C 1
ATOM 3536 O O . ARG B 1 11 ? 16.016 -28.078 -0.139 1 86.38 11 ARG B O 1
ATOM 3543 N N . LYS B 1 12 ? 15.742 -30.234 0.252 1 91.88 12 LYS B N 1
ATOM 3544 C CA . LYS B 1 12 ? 15.336 -30.5 -1.125 1 91.88 12 LYS B CA 1
ATOM 3545 C C . LYS B 1 12 ? 13.844 -30.234 -1.317 1 91.88 12 LYS B C 1
ATOM 3547 O O . LYS B 1 12 ? 13.039 -30.469 -0.409 1 91.88 12 LYS B O 1
ATOM 3552 N N . VAL B 1 13 ? 13.508 -29.859 -2.516 1 93.56 13 VAL B N 1
ATOM 3553 C CA . VAL B 1 13 ? 12.148 -29.469 -2.877 1 93.56 13 VAL B CA 1
ATOM 3554 C C . VAL B 1 13 ? 11.195 -30.641 -2.605 1 93.56 13 VAL B C 1
ATOM 3556 O O . VAL B 1 13 ? 10.125 -30.438 -2.031 1 93.56 13 VAL B O 1
ATOM 3559 N N . GLY B 1 14 ? 11.609 -31.797 -2.982 1 96.81 14 GLY B N 1
ATOM 3560 C CA . GLY B 1 14 ? 10.758 -32.969 -2.805 1 96.81 14 GLY B CA 1
ATOM 3561 C C . GLY B 1 14 ? 10.438 -33.25 -1.35 1 96.81 14 GLY B C 1
ATOM 3562 O O . GLY B 1 14 ? 9.352 -33.75 -1.033 1 96.81 14 GLY B O 1
ATOM 3563 N N . HIS B 1 15 ? 11.438 -33 -0.482 1 96.81 15 HIS B N 1
ATOM 3564 C CA . HIS B 1 15 ? 11.203 -33.156 0.948 1 96.81 15 HIS B CA 1
ATOM 3565 C C . HIS B 1 15 ? 10.188 -32.156 1.464 1 96.81 15 HIS B C 1
ATOM 3567 O O . HIS B 1 15 ? 9.273 -32.5 2.207 1 96.81 15 HIS B O 1
ATOM 3573 N N . ILE B 1 16 ? 10.352 -30.953 1.095 1 94.38 16 ILE B N 1
ATOM 3574 C CA . ILE B 1 16 ? 9.516 -29.859 1.569 1 94.38 16 ILE B CA 1
ATOM 3575 C C . ILE B 1 16 ? 8.07 -30.078 1.137 1 94.38 16 ILE B C 1
ATOM 3577 O O . ILE B 1 16 ? 7.141 -29.906 1.931 1 94.38 16 ILE B O 1
ATOM 3581 N N . ILE B 1 17 ? 7.883 -30.5 -0.087 1 97.69 17 ILE B N 1
ATOM 3582 C CA . ILE B 1 17 ? 6.547 -30.734 -0.617 1 97.69 17 ILE B CA 1
ATOM 3583 C C . ILE B 1 17 ? 5.863 -31.844 0.191 1 97.69 17 ILE B C 1
ATOM 3585 O O . ILE B 1 17 ? 4.723 -31.688 0.629 1 97.69 17 ILE B O 1
ATOM 3589 N N . LEU B 1 18 ? 6.594 -32.906 0.383 1 98.5 18 LEU B N 1
ATOM 3590 C CA . LEU B 1 18 ? 6.031 -34.031 1.144 1 98.5 18 LEU B CA 1
ATOM 3591 C C . LEU B 1 18 ? 5.68 -33.594 2.561 1 98.5 18 LEU B C 1
ATOM 3593 O O . LEU B 1 18 ? 4.594 -33.906 3.059 1 98.5 18 LEU B O 1
ATOM 3597 N N . ARG B 1 19 ? 6.562 -32.906 3.158 1 97.5 19 ARG B N 1
ATOM 3598 C CA . ARG B 1 19 ? 6.34 -32.438 4.516 1 97.5 19 ARG B CA 1
ATOM 3599 C C . ARG B 1 19 ? 5.109 -31.531 4.582 1 97.5 19 ARG B C 1
ATOM 3601 O O . ARG B 1 19 ? 4.289 -31.656 5.492 1 97.5 19 ARG B O 1
ATOM 3608 N N . ASN B 1 20 ? 4.992 -30.578 3.65 1 96.94 20 ASN B N 1
ATOM 3609 C CA . ASN B 1 20 ? 3.857 -29.656 3.619 1 96.94 20 ASN B CA 1
ATOM 3610 C C . ASN B 1 20 ? 2.535 -30.406 3.451 1 96.94 20 ASN B C 1
ATOM 3612 O O . ASN B 1 20 ? 1.536 -30.062 4.082 1 96.94 20 ASN B O 1
ATOM 3616 N N . ILE B 1 21 ? 2.555 -31.422 2.574 1 98.44 21 ILE B N 1
ATOM 3617 C CA . ILE B 1 21 ? 1.347 -32.219 2.373 1 98.44 21 ILE B CA 1
ATOM 3618 C C . ILE B 1 21 ? 0.936 -32.875 3.688 1 98.44 21 ILE B C 1
ATOM 3620 O O . ILE B 1 21 ? -0.225 -32.781 4.094 1 98.44 21 ILE B O 1
ATOM 3624 N N . LEU B 1 22 ? 1.881 -33.469 4.344 1 98.06 22 LEU B N 1
ATOM 3625 C CA . LEU B 1 22 ? 1.614 -34.219 5.566 1 98.06 22 LEU B CA 1
ATOM 3626 C C . LEU B 1 22 ? 1.229 -33.281 6.707 1 98.06 22 LEU B C 1
ATOM 3628 O O . LEU B 1 22 ? 0.215 -33.469 7.375 1 98.06 22 LEU B O 1
ATOM 3632 N N . GLU B 1 23 ? 1.967 -32.25 6.859 1 97.56 23 GLU B N 1
ATOM 3633 C CA . GLU B 1 23 ? 1.836 -31.406 8.047 1 97.56 23 GLU B CA 1
ATOM 3634 C C . GLU B 1 23 ? 0.679 -30.422 7.906 1 97.56 23 GLU B C 1
ATOM 3636 O O . GLU B 1 23 ? 0.144 -29.938 8.906 1 97.56 23 GLU B O 1
ATOM 3641 N N . TYR B 1 24 ? 0.361 -30.062 6.66 1 96.94 24 TYR B N 1
ATOM 3642 C CA . TYR B 1 24 ? -0.781 -29.172 6.461 1 96.94 24 TYR B CA 1
ATOM 3643 C C . TYR B 1 24 ? -2.092 -29.906 6.715 1 96.94 24 TYR B C 1
ATOM 3645 O O . TYR B 1 24 ? -3.137 -29.281 6.902 1 96.94 24 TYR B O 1
ATOM 3653 N N . GLY B 1 25 ? -2.051 -31.234 6.66 1 97.19 25 GLY B N 1
ATOM 3654 C CA . GLY B 1 25 ? -3.184 -32 7.148 1 97.19 25 GLY B CA 1
ATOM 3655 C C . GLY B 1 25 ? -3.969 -32.688 6.043 1 97.19 25 GLY B C 1
ATOM 3656 O O . GLY B 1 25 ? -5.172 -32.906 6.18 1 97.19 25 GLY B O 1
ATOM 3657 N N . PHE B 1 26 ? -3.342 -32.906 4.926 1 97.62 26 PHE B N 1
ATOM 3658 C CA . PHE B 1 26 ? -4.004 -33.656 3.863 1 97.62 26 PHE B CA 1
ATOM 3659 C C . PHE B 1 26 ? -4.465 -35.031 4.367 1 97.62 26 PHE B C 1
ATOM 3661 O O . PHE B 1 26 ? -3.717 -35.719 5.051 1 97.62 26 PHE B O 1
ATOM 3668 N N . ARG B 1 27 ? -5.672 -35.375 3.955 1 96.38 27 ARG B N 1
ATOM 3669 C CA . ARG B 1 27 ? -6.25 -36.594 4.547 1 96.38 27 ARG B CA 1
ATOM 3670 C C . ARG B 1 27 ? -6.156 -37.75 3.59 1 96.38 27 ARG B C 1
ATOM 3672 O O . ARG B 1 27 ? -6.438 -38.906 3.971 1 96.38 27 ARG B O 1
ATOM 3679 N N . GLY B 1 28 ? -5.848 -37.5 2.352 1 96.81 28 GLY B N 1
ATOM 3680 C CA . GLY B 1 28 ? -5.676 -38.594 1.406 1 96.81 28 GLY B CA 1
ATOM 3681 C C . GLY B 1 28 ? -4.391 -39.375 1.617 1 96.81 28 GLY B C 1
ATOM 3682 O O . GLY B 1 28 ? -3.547 -38.969 2.426 1 96.81 28 GLY B O 1
ATOM 3683 N N . ARG B 1 29 ? -4.242 -40.5 1.033 1 97.38 29 ARG B N 1
ATOM 3684 C CA . ARG B 1 29 ? -3.016 -41.281 1.094 1 97.38 29 ARG B CA 1
ATOM 3685 C C . ARG B 1 29 ? -1.902 -40.625 0.283 1 97.38 29 ARG B C 1
ATOM 3687 O O . ARG B 1 29 ? -2.146 -40.094 -0.802 1 97.38 29 ARG B O 1
ATOM 3694 N N . VAL B 1 30 ? -0.742 -40.688 0.917 1 98.5 30 VAL B N 1
ATOM 3695 C CA . VAL B 1 30 ? 0.407 -40.062 0.276 1 98.5 30 VAL B CA 1
ATOM 3696 C C . VAL B 1 30 ? 1.546 -41.062 0.149 1 98.5 30 VAL B C 1
ATOM 3698 O O . VAL B 1 30 ? 1.861 -41.781 1.104 1 98.5 30 VAL B O 1
ATOM 3701 N N . TYR B 1 31 ? 2.146 -41.125 -1.025 1 98.69 31 TYR B N 1
ATOM 3702 C CA . TYR B 1 31 ? 3.219 -42.062 -1.297 1 98.69 31 TYR B CA 1
ATOM 3703 C C . TYR B 1 31 ? 4.477 -41.344 -1.775 1 98.69 31 TYR B C 1
ATOM 3705 O O . TYR B 1 31 ? 4.492 -40.781 -2.865 1 98.69 31 TYR B O 1
ATOM 3713 N N . PRO B 1 32 ? 5.574 -41.406 -0.971 1 98.69 32 PRO B N 1
ATOM 3714 C CA . PRO B 1 32 ? 6.848 -40.906 -1.496 1 98.69 32 PRO B CA 1
ATOM 3715 C C . PRO B 1 32 ? 7.453 -41.844 -2.547 1 98.69 32 PRO B C 1
ATOM 3717 O O . PRO B 1 32 ? 7.391 -43.062 -2.404 1 98.69 32 PRO B O 1
ATOM 3720 N N . VAL B 1 33 ? 7.879 -41.312 -3.578 1 98.81 33 VAL B N 1
ATOM 3721 C CA . VAL B 1 33 ? 8.562 -42.094 -4.621 1 98.81 33 VAL B CA 1
ATOM 3722 C C . VAL B 1 33 ? 10.023 -41.656 -4.707 1 98.81 33 VAL B C 1
ATOM 3724 O O . VAL B 1 33 ? 10.32 -40.5 -5.008 1 98.81 33 VAL B O 1
ATOM 3727 N N . ASN B 1 34 ? 10.914 -42.438 -4.461 1 98.06 34 ASN B N 1
ATOM 3728 C CA . ASN B 1 34 ? 12.367 -42.281 -4.461 1 98.06 34 ASN B CA 1
ATOM 3729 C C . ASN B 1 34 ? 13.086 -43.594 -4.656 1 98.06 34 ASN B C 1
ATOM 3731 O O . ASN B 1 34 ? 12.953 -44.5 -3.834 1 98.06 34 ASN B O 1
ATOM 3735 N N . PRO B 1 35 ? 13.906 -43.656 -5.688 1 96.44 35 PRO B N 1
ATOM 3736 C CA . PRO B 1 35 ? 14.539 -44.938 -5.98 1 96.44 35 PRO B CA 1
ATOM 3737 C C . PRO B 1 35 ? 15.617 -45.312 -4.965 1 96.44 35 PRO B C 1
ATOM 3739 O O . PRO B 1 35 ? 16.062 -46.469 -4.93 1 96.44 35 PRO B O 1
ATOM 3742 N N . HIS B 1 36 ? 16.047 -44.438 -4.074 1 96.19 36 HIS B N 1
ATOM 3743 C CA . HIS B 1 36 ? 17.219 -44.688 -3.232 1 96.19 36 HIS B CA 1
ATOM 3744 C C . HIS B 1 36 ? 16.844 -44.719 -1.758 1 96.19 36 HIS B C 1
ATOM 3746 O O . HIS B 1 36 ? 17.703 -44.875 -0.892 1 96.19 36 HIS B O 1
ATOM 3752 N N . ALA B 1 37 ? 15.594 -44.5 -1.48 1 95.75 37 ALA B N 1
ATOM 3753 C CA . ALA B 1 37 ? 15.164 -44.469 -0.085 1 95.75 37 ALA B CA 1
ATOM 3754 C C . ALA B 1 37 ? 14.039 -45.469 0.153 1 95.75 37 ALA B C 1
ATOM 3756 O O . ALA B 1 37 ? 13.164 -45.656 -0.701 1 95.75 37 ALA B O 1
ATOM 3757 N N . SER B 1 38 ? 14.047 -46.094 1.354 1 96.19 38 SER B N 1
ATOM 3758 C CA . SER B 1 38 ? 12.984 -47.031 1.719 1 96.19 38 SER B CA 1
ATOM 3759 C C . SER B 1 38 ? 11.898 -46.344 2.535 1 96.19 38 SER B C 1
ATOM 3761 O O . SER B 1 38 ? 10.734 -46.75 2.52 1 96.19 38 SER B O 1
ATOM 3763 N N . THR B 1 39 ? 12.336 -45.312 3.312 1 97.5 39 THR B N 1
ATOM 3764 C CA . THR B 1 39 ? 11.406 -44.562 4.145 1 97.5 39 THR B CA 1
ATOM 3765 C C . THR B 1 39 ? 11.734 -43.062 4.105 1 97.5 39 THR B C 1
ATOM 3767 O O . THR B 1 39 ? 12.906 -42.688 4.125 1 97.5 39 THR B O 1
ATOM 3770 N N . ILE B 1 40 ? 10.758 -42.281 4.039 1 98.12 40 ILE B N 1
ATOM 3771 C CA . ILE B 1 40 ? 10.891 -40.812 4.078 1 98.12 40 ILE B CA 1
ATOM 3772 C C . ILE B 1 40 ? 9.773 -40.219 4.934 1 98.12 40 ILE B C 1
ATOM 3774 O O . ILE B 1 40 ? 8.594 -40.438 4.66 1 98.12 40 ILE B O 1
ATOM 3778 N N . LEU B 1 41 ? 10.102 -39.438 5.93 1 97.56 41 LEU B N 1
ATOM 3779 C CA . LEU B 1 41 ? 9.164 -38.781 6.855 1 97.56 41 LEU B CA 1
ATOM 3780 C C . LEU B 1 41 ? 8.195 -39.812 7.434 1 97.56 41 LEU B C 1
ATOM 3782 O O . LEU B 1 41 ? 6.988 -39.562 7.504 1 97.56 41 LEU B O 1
ATOM 3786 N N . GLY B 1 42 ? 8.711 -41 7.695 1 96.94 42 GLY B N 1
ATOM 3787 C CA . GLY B 1 42 ? 7.938 -42.031 8.359 1 96.94 42 GLY B CA 1
ATOM 3788 C C . GLY B 1 42 ? 7.07 -42.844 7.406 1 96.94 42 GLY B C 1
ATOM 3789 O O . GLY B 1 42 ? 6.379 -43.781 7.824 1 96.94 42 GLY B O 1
ATOM 3790 N N . LEU B 1 43 ? 7.117 -42.562 6.117 1 98.12 43 LEU B N 1
ATOM 3791 C CA . LEU B 1 43 ? 6.32 -43.281 5.121 1 98.12 43 LEU B CA 1
ATOM 3792 C C . LEU B 1 43 ? 7.199 -44.188 4.281 1 98.12 43 LEU B C 1
ATOM 3794 O O . LEU B 1 43 ? 8.336 -43.844 3.955 1 98.12 43 LEU B O 1
ATOM 3798 N N . ARG B 1 44 ? 6.656 -45.281 3.906 1 97.88 44 ARG B N 1
ATOM 3799 C CA . ARG B 1 44 ? 7.359 -46.156 2.973 1 97.88 44 ARG B CA 1
ATOM 3800 C C . ARG B 1 44 ? 7.535 -45.469 1.617 1 97.88 44 ARG B C 1
ATOM 3802 O O . ARG B 1 44 ? 6.578 -44.906 1.066 1 97.88 44 ARG B O 1
ATOM 3809 N N . ALA B 1 45 ? 8.758 -45.5 1.14 1 98.44 45 ALA B N 1
ATOM 3810 C CA . ALA B 1 45 ? 9.055 -44.938 -0.177 1 98.44 45 ALA B CA 1
ATOM 3811 C C . ALA B 1 45 ? 9.062 -46.031 -1.246 1 98.44 45 ALA B C 1
ATOM 3813 O O . ALA B 1 45 ? 9.352 -47.188 -0.956 1 98.44 45 ALA B O 1
ATOM 3814 N N . TYR B 1 46 ? 8.688 -45.719 -2.438 1 98.62 46 TYR B N 1
ATOM 3815 C CA . TYR B 1 46 ? 8.648 -46.625 -3.582 1 98.62 46 TYR B CA 1
ATOM 3816 C C . TYR B 1 46 ? 9.594 -46.156 -4.68 1 98.62 46 TYR B C 1
ATOM 3818 O O . TYR B 1 46 ? 9.836 -44.938 -4.828 1 98.62 46 TYR B O 1
ATOM 3826 N N . PRO B 1 47 ? 10.156 -46.969 -5.469 1 97.62 47 PRO B N 1
ATOM 3827 C CA . PRO B 1 47 ? 11.188 -46.562 -6.43 1 97.62 47 PRO B CA 1
ATOM 3828 C C . PRO B 1 47 ? 10.602 -45.875 -7.664 1 97.62 47 PRO B C 1
ATOM 3830 O O . PRO B 1 47 ? 11.305 -45.125 -8.352 1 97.62 47 PRO B O 1
ATOM 3833 N N . SER B 1 48 ? 9.328 -46.188 -8 1 97.69 48 SER B N 1
ATOM 3834 C CA . SER B 1 48 ? 8.68 -45.625 -9.172 1 97.69 48 SER B CA 1
ATOM 3835 C C . SER B 1 48 ? 7.168 -45.531 -8.984 1 97.69 48 SER B C 1
ATOM 3837 O O . SER B 1 48 ? 6.629 -46.094 -8.031 1 97.69 48 SER B O 1
ATOM 3839 N N . LEU B 1 49 ? 6.551 -44.812 -9.914 1 98.62 49 LEU B N 1
ATOM 3840 C CA . LEU B 1 49 ? 5.098 -44.688 -9.859 1 98.62 49 LEU B CA 1
ATOM 3841 C C . LEU B 1 49 ? 4.43 -46.031 -10.156 1 98.62 49 LEU B C 1
ATOM 3843 O O . LEU B 1 49 ? 3.373 -46.344 -9.602 1 98.62 49 LEU B O 1
ATOM 3847 N N . THR B 1 50 ? 5.055 -46.844 -10.984 1 98.19 50 THR B N 1
ATOM 3848 C CA . THR B 1 50 ? 4.473 -48.125 -11.375 1 98.19 50 THR B CA 1
ATOM 3849 C C . THR B 1 50 ? 4.578 -49.125 -10.234 1 98.19 50 THR B C 1
ATOM 3851 O O . THR B 1 50 ? 3.912 -50.156 -10.258 1 98.19 50 THR B O 1
ATOM 3854 N N . SER B 1 51 ? 5.398 -48.875 -9.258 1 97.88 51 SER B N 1
ATOM 3855 C CA . SER B 1 51 ? 5.609 -49.781 -8.148 1 97.88 51 SER B CA 1
ATOM 3856 C C . SER B 1 51 ? 4.645 -49.5 -7 1 97.88 51 SER B C 1
ATOM 3858 O O . SER B 1 51 ? 4.617 -50.219 -6.008 1 97.88 51 SER B O 1
ATOM 3860 N N . LEU B 1 52 ? 3.857 -48.469 -7.109 1 98.19 52 LEU B N 1
ATOM 3861 C CA . LEU B 1 52 ? 2.924 -48.125 -6.047 1 98.19 52 LEU B CA 1
ATOM 3862 C C . LEU B 1 52 ? 1.899 -49.219 -5.824 1 98.19 52 LEU B C 1
ATOM 3864 O O . LEU B 1 52 ? 1.542 -49.938 -6.762 1 98.19 52 LEU B O 1
ATOM 3868 N N . PRO B 1 53 ? 1.413 -49.375 -4.605 1 97.25 53 PRO B N 1
ATOM 3869 C CA . PRO B 1 53 ? 0.455 -50.438 -4.301 1 97.25 53 PRO B CA 1
ATOM 3870 C C . PRO B 1 53 ? -0.934 -50.156 -4.875 1 97.25 53 PRO B C 1
ATOM 3872 O O . PRO B 1 53 ? -1.772 -51.062 -4.93 1 97.25 53 PRO B O 1
ATOM 3875 N N . GLU B 1 54 ? -1.272 -48.938 -5.195 1 97.19 54 GLU B N 1
ATOM 3876 C CA . GLU B 1 54 ? -2.523 -48.531 -5.828 1 97.19 54 GLU B CA 1
ATOM 3877 C C . GLU B 1 54 ? -2.309 -47.375 -6.773 1 97.19 54 GLU B C 1
ATOM 3879 O O . GLU B 1 54 ? -1.272 -46.688 -6.719 1 97.19 54 GLU B O 1
ATOM 3884 N N . THR B 1 55 ? -3.295 -47.25 -7.691 1 97.06 55 THR B N 1
ATOM 3885 C CA . THR B 1 55 ? -3.252 -46.062 -8.57 1 97.06 55 THR B CA 1
ATOM 3886 C C . THR B 1 55 ? -3.658 -44.812 -7.82 1 97.06 55 THR B C 1
ATOM 3888 O O . THR B 1 55 ? -4.695 -44.781 -7.16 1 97.06 55 THR B O 1
ATOM 3891 N N . VAL B 1 56 ? -2.799 -43.781 -7.938 1 97.81 56 VAL B N 1
ATOM 3892 C CA . VAL B 1 56 ? -3.107 -42.531 -7.258 1 97.81 56 VAL B CA 1
ATOM 3893 C C . VAL B 1 56 ? -3.777 -41.562 -8.234 1 97.81 56 VAL B C 1
ATOM 3895 O O . VAL B 1 56 ? -3.768 -41.781 -9.445 1 97.81 56 VAL B O 1
ATOM 3898 N N . ASP B 1 57 ? -4.406 -40.531 -7.715 1 97.44 57 ASP B N 1
ATOM 3899 C CA . ASP B 1 57 ? -5.129 -39.562 -8.523 1 97.44 57 ASP B CA 1
ATOM 3900 C C . ASP B 1 57 ? -4.184 -38.5 -9.094 1 97.44 57 ASP B C 1
ATOM 3902 O O . ASP B 1 57 ? -4.426 -37.969 -10.172 1 97.44 57 ASP B O 1
ATOM 3906 N N . VAL B 1 58 ? -3.166 -38.125 -8.336 1 98.19 58 VAL B N 1
ATOM 3907 C CA . VAL B 1 58 ? -2.256 -37.062 -8.695 1 98.19 58 VAL B CA 1
ATOM 3908 C C . VAL B 1 58 ? -0.834 -37.406 -8.273 1 98.19 58 VAL B C 1
ATOM 3910 O O . VAL B 1 58 ? -0.632 -38.031 -7.23 1 98.19 58 VAL B O 1
ATOM 3913 N N . ALA B 1 59 ? 0.122 -37.062 -9.086 1 98.81 59 ALA B N 1
ATOM 3914 C CA . ALA B 1 59 ? 1.528 -37.125 -8.695 1 98.81 59 ALA B CA 1
ATOM 3915 C C . ALA B 1 59 ? 2.201 -35.781 -8.828 1 98.81 59 ALA B C 1
ATOM 3917 O O . ALA B 1 59 ? 2.035 -35.062 -9.836 1 98.81 59 ALA B O 1
ATOM 3918 N N . VAL B 1 60 ? 2.877 -35.375 -7.781 1 98.88 60 VAL B N 1
ATOM 3919 C CA . VAL B 1 60 ? 3.701 -34.156 -7.793 1 98.88 60 VAL B CA 1
ATOM 3920 C C . VAL B 1 60 ? 5.148 -34.531 -8.109 1 98.88 60 VAL B C 1
ATOM 3922 O O . VAL B 1 60 ? 5.754 -35.344 -7.406 1 98.88 60 VAL B O 1
ATOM 3925 N N . VAL B 1 61 ? 5.664 -33.906 -9.141 1 98.88 61 VAL B N 1
ATOM 3926 C CA . VAL B 1 61 ? 6.945 -34.344 -9.695 1 98.88 61 VAL B CA 1
ATOM 3927 C C . VAL B 1 61 ? 8.016 -33.312 -9.383 1 98.88 61 VAL B C 1
ATOM 3929 O O . VAL B 1 61 ? 7.961 -32.188 -9.891 1 98.88 61 VAL B O 1
ATOM 3932 N N . ALA B 1 62 ? 8.969 -33.688 -8.602 1 97.62 62 ALA B N 1
ATOM 3933 C CA . ALA B 1 62 ? 10.086 -32.812 -8.219 1 97.62 62 ALA B CA 1
ATOM 3934 C C . ALA B 1 62 ? 11.422 -33.531 -8.453 1 97.62 62 ALA B C 1
ATOM 3936 O O . ALA B 1 62 ? 12.18 -33.75 -7.508 1 97.62 62 ALA B O 1
ATOM 3937 N N . VAL B 1 63 ? 11.742 -33.812 -9.68 1 97.75 63 VAL B N 1
ATOM 3938 C CA . VAL B 1 63 ? 13.008 -34.438 -10.102 1 97.75 63 VAL B CA 1
ATOM 3939 C C . VAL B 1 63 ? 13.656 -33.562 -11.18 1 97.75 63 VAL B C 1
ATOM 3941 O O . VAL B 1 63 ? 13.023 -32.688 -11.734 1 97.75 63 VAL B O 1
ATOM 3944 N N . PRO B 1 64 ? 14.906 -33.781 -11.438 1 96.06 64 PRO B N 1
ATOM 3945 C CA . PRO B 1 64 ? 15.531 -33 -12.516 1 96.06 64 PRO B CA 1
ATOM 3946 C C . PRO B 1 64 ? 14.797 -33.125 -13.844 1 96.06 64 PRO B C 1
ATOM 3948 O O . PRO B 1 64 ? 14.266 -34.219 -14.156 1 96.06 64 PRO B O 1
ATOM 3951 N N . ALA B 1 65 ? 14.844 -32.125 -14.617 1 96.69 65 ALA B N 1
ATOM 3952 C CA . ALA B 1 65 ? 14.062 -32 -15.852 1 96.69 65 ALA B CA 1
ATOM 3953 C C . ALA B 1 65 ? 14.305 -33.188 -16.781 1 96.69 65 ALA B C 1
ATOM 3955 O O . ALA B 1 65 ? 13.367 -33.688 -17.406 1 96.69 65 ALA B O 1
ATOM 3956 N N . GLU B 1 66 ? 15.484 -33.656 -16.812 1 96.94 66 GLU B N 1
ATOM 3957 C CA . GLU B 1 66 ? 15.867 -34.719 -17.734 1 96.94 66 GLU B CA 1
ATOM 3958 C C . GLU B 1 66 ? 15.18 -36.031 -17.375 1 96.94 66 GLU B C 1
ATOM 3960 O O . GLU B 1 66 ? 15.047 -36.938 -18.234 1 96.94 66 GLU B O 1
ATOM 3965 N N . LYS B 1 67 ? 14.727 -36.156 -16.188 1 98 67 LYS B N 1
ATOM 3966 C CA . LYS B 1 67 ? 14.109 -37.375 -15.711 1 98 67 LYS B CA 1
ATOM 3967 C C . LYS B 1 67 ? 12.586 -37.312 -15.852 1 98 67 LYS B C 1
ATOM 3969 O O . LYS B 1 67 ? 11.914 -38.344 -15.742 1 98 67 LYS B O 1
ATOM 3974 N N . VAL B 1 68 ? 12.047 -36.219 -16.141 1 98.62 68 VAL B N 1
ATOM 3975 C CA . VAL B 1 68 ? 10.609 -35.969 -16.078 1 98.62 68 VAL B CA 1
ATOM 3976 C C . VAL B 1 68 ? 9.906 -36.781 -17.172 1 98.62 68 VAL B C 1
ATOM 3978 O O . VAL B 1 68 ? 8.836 -37.375 -16.922 1 98.62 68 VAL B O 1
ATOM 3981 N N . PRO B 1 69 ? 10.492 -36.906 -18.406 1 98.56 69 PRO B N 1
ATOM 3982 C CA . PRO B 1 69 ? 9.812 -37.719 -19.422 1 98.56 69 PRO B CA 1
ATOM 3983 C C . PRO B 1 69 ? 9.562 -39.156 -18.969 1 98.56 69 PRO B C 1
ATOM 3985 O O . PRO B 1 69 ? 8.484 -39.719 -19.203 1 98.56 69 PRO B O 1
ATOM 3988 N N . ARG B 1 70 ? 10.539 -39.656 -18.344 1 98.25 70 ARG B N 1
ATOM 3989 C CA . ARG B 1 70 ? 10.383 -41.031 -17.828 1 98.25 70 ARG B CA 1
ATOM 3990 C C . ARG B 1 70 ? 9.289 -41.094 -16.766 1 98.25 70 ARG B C 1
ATOM 3992 O O . ARG B 1 70 ? 8.516 -42.062 -16.719 1 98.25 70 ARG B O 1
ATOM 3999 N N . VAL B 1 71 ? 9.242 -40.156 -15.883 1 98.69 71 VAL B N 1
ATOM 4000 C CA . VAL B 1 71 ? 8.227 -40.094 -14.836 1 98.69 71 VAL B CA 1
ATOM 4001 C C . VAL B 1 71 ? 6.84 -40 -15.469 1 98.69 71 VAL B C 1
ATOM 4003 O O . VAL B 1 71 ? 5.891 -40.625 -15 1 98.69 71 VAL B O 1
ATOM 4006 N N . VAL B 1 72 ? 6.691 -39.188 -16.531 1 98.75 72 VAL B N 1
ATOM 4007 C CA . VAL B 1 72 ? 5.414 -39.031 -17.219 1 98.75 72 VAL B CA 1
ATOM 4008 C C . VAL B 1 72 ? 4.996 -40.375 -17.828 1 98.75 72 VAL B C 1
ATOM 4010 O O . VAL B 1 72 ? 3.826 -40.75 -17.75 1 98.75 72 VAL B O 1
ATOM 4013 N N . GLN B 1 73 ? 5.957 -41.062 -18.391 1 98.5 73 GLN B N 1
ATOM 4014 C CA . GLN B 1 73 ? 5.684 -42.406 -18.922 1 98.5 73 GLN B CA 1
ATOM 4015 C C . GLN B 1 73 ? 5.207 -43.344 -17.844 1 98.5 73 GLN B C 1
ATOM 4017 O O . GLN B 1 73 ? 4.215 -44.062 -18.016 1 98.5 73 GLN B O 1
ATOM 4022 N N . ASP B 1 74 ? 5.934 -43.344 -16.734 1 98.5 74 ASP B N 1
ATOM 4023 C CA . ASP B 1 74 ? 5.547 -44.188 -15.602 1 98.5 74 ASP B CA 1
ATOM 4024 C C . ASP B 1 74 ? 4.125 -43.875 -15.148 1 98.5 74 ASP B C 1
ATOM 4026 O O . ASP B 1 74 ? 3.363 -44.781 -14.805 1 98.5 74 ASP B O 1
ATOM 4030 N N . ALA B 1 75 ? 3.797 -42.594 -15.062 1 98.69 75 ALA B N 1
ATOM 4031 C CA . ALA B 1 75 ? 2.461 -42.188 -14.648 1 98.69 75 ALA B CA 1
ATOM 4032 C C . ALA B 1 75 ? 1.394 -42.719 -15.594 1 98.69 75 ALA B C 1
ATOM 4034 O O . ALA B 1 75 ? 0.358 -43.219 -15.148 1 98.69 75 ALA B O 1
ATOM 4035 N N . GLY B 1 76 ? 1.65 -42.562 -16.891 1 98.31 76 GLY B N 1
ATOM 4036 C CA . GLY B 1 76 ? 0.735 -43.094 -17.891 1 98.31 76 GLY B CA 1
ATOM 4037 C C . GLY B 1 76 ? 0.513 -44.594 -17.734 1 98.31 76 GLY B C 1
ATOM 4038 O O . GLY B 1 76 ? -0.625 -45.062 -17.781 1 98.31 76 GLY B O 1
ATOM 4039 N N . GLU B 1 77 ? 1.611 -45.281 -17.578 1 98.12 77 GLU B N 1
ATOM 4040 C CA . GLU B 1 77 ? 1.557 -46.719 -17.422 1 98.12 77 GLU B CA 1
ATOM 4041 C C . GLU B 1 77 ? 0.818 -47.125 -16.156 1 98.12 77 GLU B C 1
ATOM 4043 O O . GLU B 1 77 ? 0.142 -48.156 -16.125 1 98.12 77 GLU B O 1
ATOM 4048 N N . ALA B 1 78 ? 0.944 -46.344 -15.172 1 98.25 78 ALA B N 1
ATOM 4049 C CA . ALA B 1 78 ? 0.316 -46.625 -13.883 1 98.25 78 ALA B CA 1
ATOM 4050 C C . ALA B 1 78 ? -1.127 -46.125 -13.859 1 98.25 78 ALA B C 1
ATOM 4052 O O . ALA B 1 78 ? -1.855 -46.344 -12.891 1 98.25 78 ALA B O 1
ATOM 4053 N N . GLY B 1 79 ? -1.574 -45.375 -14.875 1 98.19 79 GLY B N 1
ATOM 4054 C CA . GLY B 1 79 ? -2.947 -44.906 -14.977 1 98.19 79 GLY B CA 1
ATOM 4055 C C . GLY B 1 79 ? -3.203 -43.656 -14.188 1 98.19 79 GLY B C 1
ATOM 4056 O O . GLY B 1 79 ? -4.344 -43.375 -13.805 1 98.19 79 GLY B O 1
ATOM 4057 N N . ILE B 1 80 ? -2.209 -42.938 -13.812 1 98.25 80 ILE B N 1
ATOM 4058 C CA . ILE B 1 80 ? -2.348 -41.656 -13.07 1 98.25 80 ILE B CA 1
ATOM 4059 C C . ILE B 1 80 ? -2.785 -40.562 -14.023 1 98.25 80 ILE B C 1
ATOM 4061 O O . ILE B 1 80 ? -2.086 -40.25 -14.984 1 98.25 80 ILE B O 1
ATOM 4065 N N . PRO B 1 81 ? -3.863 -39.938 -13.773 1 98.06 81 PRO B N 1
ATOM 4066 C CA . PRO B 1 81 ? -4.43 -39.031 -14.773 1 98.06 81 PRO B CA 1
ATOM 4067 C C . PRO B 1 81 ? -3.842 -37.625 -14.695 1 98.06 81 PRO B C 1
ATOM 4069 O O . PRO B 1 81 ? -3.955 -36.844 -15.656 1 98.06 81 PRO B O 1
ATOM 4072 N N . PHE B 1 82 ? -3.23 -37.25 -13.547 1 98.12 82 PHE B N 1
ATOM 4073 C CA . PHE B 1 82 ? -2.865 -35.844 -13.352 1 98.12 82 PHE B CA 1
ATOM 4074 C C . PHE B 1 82 ? -1.467 -35.719 -12.758 1 98.12 82 PHE B C 1
ATOM 4076 O O . PHE B 1 82 ? -1.128 -36.438 -11.805 1 98.12 82 PHE B O 1
ATOM 4083 N N . LEU B 1 83 ? -0.657 -34.844 -13.383 1 98.75 83 LEU B N 1
ATOM 4084 C CA . LEU B 1 83 ? 0.684 -34.562 -12.875 1 98.75 83 LEU B CA 1
ATOM 4085 C C . LEU B 1 83 ? 0.858 -33.062 -12.602 1 98.75 83 LEU B C 1
ATOM 4087 O O . LEU B 1 83 ? 0.366 -32.219 -13.359 1 98.75 83 LEU B O 1
ATOM 4091 N N . VAL B 1 84 ? 1.455 -32.75 -11.477 1 98.75 84 VAL B N 1
ATOM 4092 C CA . VAL B 1 84 ? 1.989 -31.406 -11.195 1 98.75 84 VAL B CA 1
ATOM 4093 C C . VAL B 1 84 ? 3.514 -31.438 -11.266 1 98.75 84 VAL B C 1
ATOM 4095 O O . VAL B 1 84 ? 4.172 -32 -10.391 1 98.75 84 VAL B O 1
ATOM 4098 N N . ILE B 1 85 ? 4.062 -30.828 -12.305 1 98.75 85 ILE B N 1
ATOM 4099 C CA . ILE B 1 85 ? 5.504 -30.906 -12.508 1 98.75 85 ILE B CA 1
ATOM 4100 C C . ILE B 1 85 ? 6.176 -29.641 -11.977 1 98.75 85 ILE B C 1
ATOM 4102 O O . ILE B 1 85 ? 6.227 -28.625 -12.664 1 98.75 85 ILE B O 1
ATOM 4106 N N . VAL B 1 86 ? 6.758 -29.766 -10.828 1 97 86 VAL B N 1
ATOM 4107 C CA . VAL B 1 86 ? 7.391 -28.656 -10.117 1 97 86 VAL B CA 1
ATOM 4108 C C . VAL B 1 86 ? 8.75 -28.344 -10.734 1 97 86 VAL B C 1
ATOM 4110 O O . VAL B 1 86 ? 9.203 -27.203 -10.719 1 97 86 VAL B O 1
ATOM 4113 N N . SER B 1 87 ? 9.305 -29.266 -11.438 1 95.5 87 SER B N 1
ATOM 4114 C CA . SER B 1 87 ? 10.656 -29.203 -11.984 1 95.5 87 SER B CA 1
ATOM 4115 C C . SER B 1 87 ? 10.797 -28.062 -12.984 1 95.5 87 SER B C 1
ATOM 4117 O O . SER B 1 87 ? 9.898 -27.812 -13.781 1 95.5 87 SER B O 1
ATOM 4119 N N . SER B 1 88 ? 11.875 -27.359 -12.828 1 91.81 88 SER B N 1
ATOM 4120 C CA . SER B 1 88 ? 12.273 -26.375 -13.828 1 91.81 88 SER B CA 1
ATOM 4121 C C . SER B 1 88 ? 13.281 -26.953 -14.812 1 91.81 88 SER B C 1
ATOM 4123 O O . SER B 1 88 ? 13.68 -28.109 -14.68 1 91.81 88 SER B O 1
ATOM 4125 N N . GLY B 1 89 ? 13.633 -26.172 -15.883 1 90.94 89 GLY B N 1
ATOM 4126 C CA . GLY B 1 89 ? 14.656 -26.625 -16.812 1 90.94 89 GLY B CA 1
ATOM 4127 C C . GLY B 1 89 ? 14.109 -26.969 -18.188 1 90.94 89 GLY B C 1
ATOM 4128 O O . GLY B 1 89 ? 14.672 -27.797 -18.891 1 90.94 89 GLY B O 1
ATOM 4129 N N . PHE B 1 90 ? 13.117 -26.406 -18.516 1 94.19 90 PHE B N 1
ATOM 4130 C CA . PHE B 1 90 ? 12.461 -26.688 -19.797 1 94.19 90 PHE B CA 1
ATOM 4131 C C . PHE B 1 90 ? 12.562 -25.484 -20.734 1 94.19 90 PHE B C 1
ATOM 4133 O O . PHE B 1 90 ? 13.656 -24.953 -20.953 1 94.19 90 PHE B O 1
ATOM 4140 N N . ARG B 1 91 ? 11.453 -24.984 -21.297 1 91.31 91 ARG B N 1
ATOM 4141 C CA . ARG B 1 91 ? 11.523 -23.953 -22.344 1 91.31 91 ARG B CA 1
ATOM 4142 C C . ARG B 1 91 ? 12.094 -22.656 -21.781 1 91.31 91 ARG B C 1
ATOM 4144 O O . ARG B 1 91 ? 12.742 -21.891 -22.5 1 91.31 91 ARG B O 1
ATOM 4151 N N . GLU B 1 92 ? 11.891 -22.359 -20.469 1 86.62 92 GLU B N 1
ATOM 4152 C CA . GLU B 1 92 ? 12.359 -21.109 -19.875 1 86.62 92 GLU B CA 1
ATOM 4153 C C . GLU B 1 92 ? 13.883 -21.031 -19.922 1 86.62 92 GLU B C 1
ATOM 4155 O O . GLU B 1 92 ? 14.453 -19.938 -19.797 1 86.62 92 GLU B O 1
ATOM 4160 N N . VAL B 1 93 ? 14.523 -22.234 -20.078 1 86.19 93 VAL B N 1
ATOM 4161 C CA . VAL B 1 93 ? 15.977 -22.219 -20.219 1 86.19 93 VAL B CA 1
ATOM 4162 C C . VAL B 1 93 ? 16.375 -22.719 -21.609 1 86.19 93 VAL B C 1
ATOM 4164 O O . VAL B 1 93 ? 17.5 -23.172 -21.812 1 86.19 93 VAL B O 1
ATOM 4167 N N . GLY B 1 94 ? 15.438 -22.766 -22.484 1 88.06 94 GLY B N 1
ATOM 4168 C CA . GLY B 1 94 ? 15.727 -23.031 -23.891 1 88.06 94 GLY B CA 1
ATOM 4169 C C . GLY B 1 94 ? 15.516 -24.484 -24.266 1 88.06 94 GLY B C 1
ATOM 4170 O O . GLY B 1 94 ? 15.719 -24.875 -25.422 1 88.06 94 GLY B O 1
ATOM 4171 N N . ARG B 1 95 ? 15.055 -25.281 -23.312 1 92.62 95 ARG B N 1
ATOM 4172 C CA . ARG B 1 95 ? 14.883 -26.703 -23.594 1 92.62 95 ARG B CA 1
ATOM 4173 C C . ARG B 1 95 ? 13.461 -27 -24.047 1 92.62 95 ARG B C 1
ATOM 4175 O O . ARG B 1 95 ? 12.742 -27.766 -23.391 1 92.62 95 ARG B O 1
ATOM 4182 N N . HIS B 1 96 ? 13.141 -26.516 -25.188 1 94.19 96 HIS B N 1
ATOM 4183 C CA . HIS B 1 96 ? 11.844 -26.75 -25.812 1 94.19 96 HIS B CA 1
ATOM 4184 C C . HIS B 1 96 ? 11.648 -28.219 -26.156 1 94.19 96 HIS B C 1
ATOM 4186 O O . HIS B 1 96 ? 10.539 -28.734 -26.062 1 94.19 96 HIS B O 1
ATOM 4192 N N . ASP B 1 97 ? 12.711 -28.781 -26.484 1 96.44 97 ASP B N 1
ATOM 4193 C CA . ASP B 1 97 ? 12.695 -30.188 -26.875 1 96.44 97 ASP B CA 1
ATOM 4194 C C . ASP B 1 97 ? 12.188 -31.062 -25.734 1 96.44 97 ASP B C 1
ATOM 4196 O O . ASP B 1 97 ? 11.336 -31.938 -25.953 1 96.44 97 ASP B O 1
ATOM 4200 N N . LEU B 1 98 ? 12.734 -30.844 -24.609 1 96.31 98 LEU B N 1
ATOM 4201 C CA . LEU B 1 98 ? 12.352 -31.625 -23.438 1 96.31 98 LEU B CA 1
ATOM 4202 C C . LEU B 1 98 ? 10.875 -31.422 -23.109 1 96.31 98 LEU B C 1
ATOM 4204 O O . LEU B 1 98 ? 10.188 -32.375 -22.75 1 96.31 98 LEU B O 1
ATOM 4208 N N . GLU B 1 99 ? 10.438 -30.266 -23.172 1 95.81 99 GLU B N 1
ATOM 4209 C CA . GLU B 1 99 ? 9.047 -29.938 -22.891 1 95.81 99 GLU B CA 1
ATOM 4210 C C . GLU B 1 99 ? 8.109 -30.594 -23.891 1 95.81 99 GLU B C 1
ATOM 4212 O O . GLU B 1 99 ? 7.055 -31.125 -23.531 1 95.81 99 GLU B O 1
ATOM 4217 N N . GLU B 1 100 ? 8.477 -30.562 -25.156 1 97.38 100 GLU B N 1
ATOM 4218 C CA . GLU B 1 100 ? 7.695 -31.203 -26.203 1 97.38 100 GLU B CA 1
ATOM 4219 C C . GLU B 1 100 ? 7.621 -32.719 -25.984 1 97.38 100 GLU B C 1
ATOM 4221 O O . GLU B 1 100 ? 6.582 -33.344 -26.234 1 97.38 100 GLU B O 1
ATOM 4226 N N . GLU B 1 101 ? 8.703 -33.25 -25.578 1 98.31 101 GLU B N 1
ATOM 4227 C CA . GLU B 1 101 ? 8.734 -34.688 -25.281 1 98.31 101 GLU B CA 1
ATOM 4228 C C . GLU B 1 101 ? 7.766 -35.031 -24.156 1 98.31 101 GLU B C 1
ATOM 4230 O O . GLU B 1 101 ? 7.012 -36 -24.25 1 98.31 101 GLU B O 1
ATOM 4235 N N . VAL B 1 102 ? 7.789 -34.281 -23.141 1 98.44 102 VAL B N 1
ATOM 4236 C CA . VAL B 1 102 ? 6.895 -34.469 -22 1 98.44 102 VAL B CA 1
ATOM 4237 C C . VAL B 1 102 ? 5.441 -34.406 -22.469 1 98.44 102 VAL B C 1
ATOM 4239 O O . VAL B 1 102 ? 4.637 -35.281 -22.109 1 98.44 102 VAL B O 1
ATOM 4242 N N . LEU B 1 103 ? 5.098 -33.438 -23.266 1 98.25 103 LEU B N 1
ATOM 4243 C CA . LEU B 1 103 ? 3.734 -33.281 -23.766 1 98.25 103 LEU B CA 1
ATOM 4244 C C . LEU B 1 103 ? 3.318 -34.438 -24.656 1 98.25 103 LEU B C 1
ATOM 4246 O O . LEU B 1 103 ? 2.184 -34.906 -24.562 1 98.25 103 LEU B O 1
ATOM 4250 N N . ARG B 1 104 ? 4.234 -34.844 -25.5 1 98.31 104 ARG B N 1
ATOM 4251 C CA . ARG B 1 104 ? 3.959 -35.969 -26.406 1 98.31 104 ARG B CA 1
ATOM 4252 C C . ARG B 1 104 ? 3.619 -37.219 -25.609 1 98.31 104 ARG B C 1
ATOM 4254 O O . ARG B 1 104 ? 2.641 -37.906 -25.922 1 98.31 104 ARG B O 1
ATOM 4261 N N . ILE B 1 105 ? 4.41 -37.531 -24.641 1 98.69 105 ILE B N 1
ATOM 4262 C CA . ILE B 1 105 ? 4.195 -38.719 -23.812 1 98.69 105 ILE B CA 1
ATOM 4263 C C . ILE B 1 105 ? 2.875 -38.594 -23.062 1 98.69 105 ILE B C 1
ATOM 4265 O O . ILE B 1 105 ? 2.092 -39.562 -23 1 98.69 105 ILE B O 1
ATOM 4269 N N . ALA B 1 106 ? 2.629 -37.5 -22.453 1 98.62 106 ALA B N 1
ATOM 4270 C CA . ALA B 1 106 ? 1.402 -37.25 -21.688 1 98.62 106 ALA B CA 1
ATOM 4271 C C . ALA B 1 106 ? 0.169 -37.469 -22.562 1 98.62 106 ALA B C 1
ATOM 4273 O O . ALA B 1 106 ? -0.798 -38.094 -22.125 1 98.62 106 ALA B O 1
ATOM 4274 N N . ARG B 1 107 ? 0.194 -36.938 -23.797 1 98.12 107 ARG B N 1
ATOM 4275 C CA . ARG B 1 107 ? -0.928 -37.094 -24.719 1 98.12 107 ARG B CA 1
ATOM 4276 C C . ARG B 1 107 ? -1.159 -38.531 -25.078 1 98.12 107 ARG B C 1
ATOM 4278 O O . ARG B 1 107 ? -2.305 -39 -25.188 1 98.12 107 ARG B O 1
ATOM 4285 N N . LYS B 1 108 ? -0.086 -39.219 -25.266 1 98.12 108 LYS B N 1
ATOM 4286 C CA . LYS B 1 108 ? -0.17 -40.625 -25.578 1 98.12 108 LYS B CA 1
ATOM 4287 C C . LYS B 1 108 ? -0.958 -41.375 -24.516 1 98.12 108 LYS B C 1
ATOM 4289 O O . LYS B 1 108 ? -1.741 -42.281 -24.844 1 98.12 108 LYS B O 1
ATOM 4294 N N . TYR B 1 109 ? -0.813 -41.031 -23.25 1 98.25 109 TYR B N 1
ATOM 4295 C CA . TYR B 1 109 ? -1.395 -41.812 -22.156 1 98.25 109 TYR B CA 1
ATOM 4296 C C . TYR B 1 109 ? -2.609 -41.094 -21.578 1 98.25 109 TYR B C 1
ATOM 4298 O O . TYR B 1 109 ? -3.268 -41.625 -20.672 1 98.25 109 TYR B O 1
ATOM 4306 N N . GLY B 1 110 ? -2.898 -39.906 -22.109 1 97.88 110 GLY B N 1
ATOM 4307 C CA . GLY B 1 110 ? -4.035 -39.156 -21.625 1 97.88 110 GLY B CA 1
ATOM 4308 C C . GLY B 1 110 ? -3.795 -38.531 -20.266 1 97.88 110 GLY B C 1
ATOM 4309 O O . GLY B 1 110 ? -4.723 -38.406 -19.469 1 97.88 110 GLY B O 1
ATOM 4310 N N . VAL B 1 111 ? -2.539 -38.25 -19.891 1 98.31 111 VAL B N 1
ATOM 4311 C CA . VAL B 1 111 ? -2.176 -37.625 -18.625 1 98.31 111 VAL B CA 1
ATOM 4312 C C . VAL B 1 111 ? -2.236 -36.094 -18.766 1 98.31 111 VAL B C 1
ATOM 4314 O O . VAL B 1 111 ? -1.697 -35.531 -19.734 1 98.31 111 VAL B O 1
ATOM 4317 N N . ARG B 1 112 ? -2.941 -35.438 -17.875 1 98.5 112 ARG B N 1
ATOM 4318 C CA . ARG B 1 112 ? -2.971 -33.969 -17.859 1 98.5 112 ARG B CA 1
ATOM 4319 C C . ARG B 1 112 ? -1.876 -33.406 -16.969 1 98.5 112 ARG B C 1
ATOM 4321 O O . ARG B 1 112 ? -1.492 -34.031 -15.977 1 98.5 112 ARG B O 1
ATOM 4328 N N . ILE B 1 113 ? -1.409 -32.188 -17.359 1 98.69 113 ILE B N 1
ATOM 4329 C CA . ILE B 1 113 ? -0.219 -31.703 -16.672 1 98.69 113 ILE B CA 1
ATOM 4330 C C . ILE B 1 113 ? -0.427 -30.234 -16.281 1 98.69 113 ILE B C 1
ATOM 4332 O O . ILE B 1 113 ? -0.854 -29.422 -17.094 1 98.69 113 ILE B O 1
ATOM 4336 N N . ILE B 1 114 ? -0.191 -29.891 -15.016 1 98.25 114 ILE B N 1
ATOM 4337 C CA . ILE B 1 114 ? 0.105 -28.531 -14.602 1 98.25 114 ILE B CA 1
ATOM 4338 C C . ILE B 1 114 ? 1.616 -28.297 -14.594 1 98.25 114 ILE B C 1
ATOM 4340 O O . ILE B 1 114 ? 2.355 -29.062 -13.953 1 98.25 114 ILE B O 1
ATOM 4344 N N . GLY B 1 115 ? 2.098 -27.25 -15.242 1 97.19 115 GLY B N 1
ATOM 4345 C CA . GLY B 1 115 ? 3.523 -26.984 -15.328 1 97.19 115 GLY B CA 1
ATOM 4346 C C . GLY B 1 115 ? 4.102 -27.266 -16.703 1 97.19 115 GLY B C 1
ATOM 4347 O O . GLY B 1 115 ? 3.402 -27.188 -17.703 1 97.19 115 GLY B O 1
ATOM 4348 N N . PRO B 1 116 ? 5.332 -27.578 -16.766 1 97.19 116 PRO B N 1
ATOM 4349 C CA . PRO B 1 116 ? 6.309 -27.672 -15.68 1 97.19 116 PRO B CA 1
ATOM 4350 C C . PRO B 1 116 ? 6.707 -26.312 -15.117 1 97.19 116 PRO B C 1
ATOM 4352 O O . PRO B 1 116 ? 6.066 -25.297 -15.422 1 97.19 116 PRO B O 1
ATOM 4355 N N . ASN B 1 117 ? 7.734 -26.234 -14.258 1 93.81 117 ASN B N 1
ATOM 4356 C CA . ASN B 1 117 ? 8.273 -25.016 -13.664 1 93.81 117 ASN B CA 1
ATOM 4357 C C . ASN B 1 117 ? 7.219 -24.281 -12.844 1 93.81 117 ASN B C 1
ATOM 4359 O O . ASN B 1 117 ? 6.926 -23.109 -13.094 1 93.81 117 ASN B O 1
ATOM 4363 N N . VAL B 1 118 ? 6.715 -25.031 -11.844 1 96.06 118 VAL B N 1
ATOM 4364 C CA . VAL B 1 118 ? 5.664 -24.453 -11.016 1 96.06 118 VAL B CA 1
ATOM 4365 C C . VAL B 1 118 ? 6.047 -24.562 -9.539 1 96.06 118 VAL B C 1
ATOM 4367 O O . VAL B 1 118 ? 6.949 -25.312 -9.18 1 96.06 118 VAL B O 1
ATOM 4370 N N . ALA B 1 119 ? 5.359 -23.766 -8.727 1 95.06 119 ALA B N 1
ATOM 4371 C CA . ALA B 1 119 ? 5.539 -23.828 -7.277 1 95.06 119 ALA B CA 1
ATOM 4372 C C . ALA B 1 119 ? 4.672 -24.922 -6.668 1 95.06 119 ALA B C 1
ATOM 4374 O O . ALA B 1 119 ? 4.895 -25.328 -5.527 1 95.06 119 ALA B O 1
ATOM 4375 N N . GLY B 1 120 ? 3.693 -25.375 -7.367 1 97.06 120 GLY B N 1
ATOM 4376 C CA . GLY B 1 120 ? 2.773 -26.391 -6.871 1 97.06 120 GLY B CA 1
ATOM 4377 C C . GLY B 1 120 ? 1.353 -25.891 -6.719 1 97.06 120 GLY B C 1
ATOM 4378 O O . GLY B 1 120 ? 0.951 -24.938 -7.398 1 97.06 120 GLY B O 1
ATOM 4379 N N . ILE B 1 121 ? 0.572 -26.609 -5.891 1 98.06 121 ILE B N 1
ATOM 4380 C CA . ILE B 1 121 ? -0.836 -26.266 -5.746 1 98.06 121 ILE B CA 1
ATOM 4381 C C . ILE B 1 121 ? -1.236 -26.328 -4.273 1 98.06 121 ILE B C 1
ATOM 4383 O O . ILE B 1 121 ? -0.728 -27.156 -3.521 1 98.06 121 ILE B O 1
ATOM 4387 N N . VAL B 1 122 ? -2.043 -25.469 -3.916 1 98.12 122 VAL B N 1
ATOM 4388 C CA . VAL B 1 122 ? -2.717 -25.453 -2.623 1 98.12 122 VAL B CA 1
ATOM 4389 C C . VAL B 1 122 ? -4.23 -25.5 -2.828 1 98.12 122 VAL B C 1
ATOM 4391 O O . VAL B 1 122 ? -4.762 -24.828 -3.719 1 98.12 122 VAL B O 1
ATOM 4394 N N . TYR B 1 123 ? -4.934 -26.328 -2.152 1 98.31 123 TYR B N 1
ATOM 4395 C CA . TYR B 1 123 ? -6.387 -26.344 -2.062 1 98.31 123 TYR B CA 1
ATOM 4396 C C . TYR B 1 123 ? -6.84 -26.547 -0.62 1 98.31 123 TYR B C 1
ATOM 4398 O O . TYR B 1 123 ? -6.926 -27.672 -0.135 1 98.31 123 TYR B O 1
ATOM 4406 N N . THR B 1 124 ? -7.199 -25.516 0.036 1 97.94 124 THR B N 1
ATOM 4407 C CA . THR B 1 124 ? -7.352 -25.484 1.486 1 97.94 124 THR B CA 1
ATOM 4408 C C . THR B 1 124 ? -8.555 -26.328 1.919 1 97.94 124 THR B C 1
ATOM 4410 O O . THR B 1 124 ? -8.555 -26.922 2.996 1 97.94 124 THR B O 1
ATOM 4413 N N . PRO B 1 125 ? -9.656 -26.391 1.101 1 97.94 125 PRO B N 1
ATOM 4414 C CA . PRO B 1 125 ? -10.773 -27.234 1.521 1 97.94 125 PRO B CA 1
ATOM 4415 C C . PRO B 1 125 ? -10.367 -28.703 1.705 1 97.94 125 PRO B C 1
ATOM 4417 O O . PRO B 1 125 ? -10.969 -29.422 2.506 1 97.94 125 PRO B O 1
ATOM 4420 N N . ALA B 1 126 ? -9.359 -29.094 1.019 1 97.69 126 ALA B N 1
ATOM 4421 C CA . ALA B 1 126 ? -8.867 -30.469 1.129 1 97.69 126 ALA B CA 1
ATOM 4422 C C . ALA B 1 126 ? -7.641 -30.531 2.039 1 97.69 126 ALA B C 1
ATOM 4424 O O . ALA B 1 126 ? -7 -31.578 2.143 1 97.69 126 ALA B O 1
ATOM 4425 N N . ARG B 1 127 ? -7.242 -29.375 2.59 1 97.81 127 ARG B N 1
ATOM 4426 C CA . ARG B 1 127 ? -6.043 -29.25 3.41 1 97.81 127 ARG B CA 1
ATOM 4427 C C . ARG B 1 127 ? -4.809 -29.719 2.648 1 97.81 127 ARG B C 1
ATOM 4429 O O . ARG B 1 127 ? -3.973 -30.438 3.197 1 97.81 127 ARG B O 1
ATOM 4436 N N . LEU B 1 128 ? -4.789 -29.406 1.411 1 98.31 128 LEU B N 1
ATOM 4437 C CA . LEU B 1 128 ? -3.689 -29.797 0.541 1 98.31 128 LEU B CA 1
ATOM 4438 C C . LEU B 1 128 ? -2.742 -28.641 0.29 1 98.31 128 LEU B C 1
ATOM 4440 O O . LEU B 1 128 ? -3.148 -27.609 -0.249 1 98.31 128 LEU B O 1
ATOM 4444 N N . ASN B 1 129 ? -1.56 -28.703 0.719 1 97.88 129 ASN B N 1
ATOM 4445 C CA . ASN B 1 129 ? -0.449 -27.844 0.333 1 97.88 129 ASN B CA 1
ATOM 4446 C C . ASN B 1 129 ? 0.679 -28.641 -0.319 1 97.88 129 ASN B C 1
ATOM 4448 O O . ASN B 1 129 ? 1.575 -29.141 0.368 1 97.88 129 ASN B O 1
ATOM 4452 N N . ALA B 1 130 ? 0.619 -28.75 -1.615 1 98.19 130 ALA B N 1
ATOM 4453 C CA . ALA B 1 130 ? 1.646 -29.453 -2.383 1 98.19 130 ALA B CA 1
ATOM 4454 C C . ALA B 1 130 ? 2.604 -28.469 -3.045 1 98.19 130 ALA B C 1
ATOM 4456 O O . ALA B 1 130 ? 2.721 -28.422 -4.27 1 98.19 130 ALA B O 1
ATOM 4457 N N . THR B 1 131 ? 3.191 -27.594 -2.217 1 96.38 131 THR B N 1
ATOM 4458 C CA . THR B 1 131 ? 4.156 -26.594 -2.664 1 96.38 131 THR B CA 1
ATOM 4459 C C . THR B 1 131 ? 5.434 -26.672 -1.836 1 96.38 131 THR B C 1
ATOM 4461 O O . THR B 1 131 ? 5.5 -27.406 -0.849 1 96.38 131 THR B O 1
ATOM 4464 N N . PHE B 1 132 ? 6.41 -26.047 -2.279 1 92.56 132 PHE B N 1
ATOM 4465 C CA . PHE B 1 132 ? 7.625 -25.922 -1.483 1 92.56 132 PHE B CA 1
ATOM 4466 C C . PHE B 1 132 ? 7.699 -24.547 -0.835 1 92.56 132 PHE B C 1
ATOM 4468 O O . PHE B 1 132 ? 8.789 -24.031 -0.579 1 92.56 132 PHE B O 1
ATOM 4475 N N . GLY B 1 133 ? 6.523 -23.906 -0.723 1 91.25 133 GLY B N 1
ATOM 4476 C CA . GLY B 1 133 ? 6.398 -22.656 0.014 1 91.25 133 GLY B CA 1
ATOM 4477 C C . GLY B 1 133 ? 6.105 -22.859 1.488 1 91.25 133 GLY B C 1
ATOM 4478 O O . GLY B 1 133 ? 6.336 -23.953 2.027 1 91.25 133 GLY B O 1
ATOM 4479 N N . PRO B 1 134 ? 5.625 -21.844 2.107 1 89.19 134 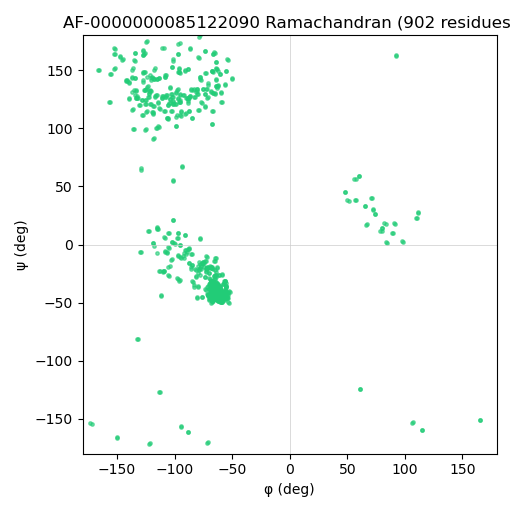PRO B N 1
ATOM 4480 C CA . PRO B 1 134 ? 5.258 -21.969 3.521 1 89.19 134 PRO B CA 1
ATOM 4481 C C . PRO B 1 134 ? 4.172 -23.016 3.76 1 89.19 134 PRO B C 1
ATOM 4483 O O . PRO B 1 134 ? 3.281 -23.188 2.924 1 89.19 134 PRO B O 1
ATOM 4486 N N . ARG B 1 135 ? 4.281 -23.625 4.879 1 89.38 135 ARG B N 1
ATOM 4487 C CA . ARG B 1 135 ? 3.355 -24.688 5.234 1 89.38 135 ARG B CA 1
ATOM 4488 C C . ARG B 1 135 ? 1.947 -24.156 5.445 1 89.38 135 ARG B C 1
ATOM 4490 O O . ARG B 1 135 ? 0.979 -24.688 4.906 1 89.38 135 ARG B O 1
ATOM 4497 N N . ASP B 1 136 ? 1.924 -23.078 6.254 1 89.62 136 ASP B N 1
ATOM 4498 C CA . ASP B 1 136 ? 0.622 -22.609 6.723 1 89.62 136 ASP B CA 1
ATOM 4499 C C . ASP B 1 136 ? 0.008 -21.609 5.746 1 89.62 136 ASP B C 1
ATOM 4501 O O . ASP B 1 136 ? 0.666 -20.656 5.336 1 89.62 136 ASP B O 1
ATOM 4505 N N . VAL B 1 137 ? -1.103 -21.906 5.277 1 94 137 VAL B N 1
ATOM 4506 C CA . VAL B 1 137 ? -1.948 -21.062 4.434 1 94 137 VAL B CA 1
ATOM 4507 C C . VAL B 1 137 ? -3.334 -20.938 5.062 1 94 137 VAL B C 1
ATOM 4509 O O . VAL B 1 137 ? -3.908 -21.922 5.527 1 94 137 VAL B O 1
ATOM 4512 N N . ILE B 1 138 ? -3.842 -19.719 5.129 1 94.25 138 ILE B N 1
ATOM 4513 C CA . ILE B 1 138 ? -5.133 -19.484 5.766 1 94.25 138 ILE B CA 1
ATOM 4514 C C . ILE B 1 138 ? -6.258 -19.797 4.777 1 94.25 138 ILE B C 1
ATOM 4516 O O . ILE B 1 138 ? -6.25 -19.297 3.646 1 94.25 138 ILE B O 1
ATOM 4520 N N . PRO B 1 139 ? -7.184 -20.672 5.246 1 96 139 PRO B N 1
ATOM 4521 C CA . PRO B 1 139 ? -8.297 -20.984 4.352 1 96 139 PRO B CA 1
ATOM 4522 C C . PRO B 1 139 ? -9.219 -19.781 4.113 1 96 139 PRO B C 1
ATOM 4524 O O . PRO B 1 139 ? -9.367 -18.938 4.992 1 96 139 PRO B O 1
ATOM 4527 N N . GLY B 1 140 ? -9.781 -19.734 2.99 1 96 140 GLY B N 1
ATOM 4528 C CA . GLY B 1 140 ? -10.727 -18.703 2.586 1 96 140 GLY B CA 1
ATOM 4529 C C . GLY B 1 140 ? -11.375 -18.969 1.243 1 96 140 GLY B C 1
ATOM 4530 O O . GLY B 1 140 ? -11.523 -20.141 0.851 1 96 140 GLY B O 1
ATOM 4531 N N . SER B 1 141 ? -11.812 -17.953 0.535 1 97.19 141 SER B N 1
ATOM 4532 C CA . SER B 1 141 ? -12.641 -18.188 -0.646 1 97.19 141 SER B CA 1
ATOM 4533 C C . SER B 1 141 ? -12.008 -17.562 -1.889 1 97.19 141 SER B C 1
ATOM 4535 O O . SER B 1 141 ? -12.672 -17.422 -2.92 1 97.19 141 SER B O 1
ATOM 4537 N N . ILE B 1 142 ? -10.758 -17.141 -1.798 1 97.38 142 ILE B N 1
ATOM 4538 C CA . ILE B 1 142 ? -10.055 -16.547 -2.924 1 97.38 142 ILE B CA 1
ATOM 4539 C C . ILE B 1 142 ? -9.203 -17.594 -3.623 1 97.38 142 ILE B C 1
ATOM 4541 O O . ILE B 1 142 ? -8.414 -18.297 -2.98 1 97.38 142 ILE B O 1
ATOM 4545 N N . ALA B 1 143 ? -9.336 -17.797 -4.848 1 98.56 143 ALA B N 1
ATOM 4546 C CA . ALA B 1 143 ? -8.422 -18.625 -5.633 1 98.56 143 ALA B CA 1
ATOM 4547 C C . ALA B 1 143 ? -7.379 -17.766 -6.344 1 98.56 143 ALA B C 1
ATOM 4549 O O . ALA B 1 143 ? -7.707 -16.719 -6.91 1 98.56 143 ALA B O 1
ATOM 4550 N N . PHE B 1 144 ? -6.191 -18.156 -6.281 1 97.75 144 PHE B N 1
ATOM 4551 C CA . PHE B 1 144 ? -5.102 -17.438 -6.918 1 97.75 144 PHE B CA 1
ATOM 4552 C C . PHE B 1 144 ? -4.402 -18.312 -7.957 1 97.75 144 PHE B C 1
ATOM 4554 O O . PHE B 1 144 ? -3.811 -19.328 -7.617 1 97.75 144 PHE B O 1
ATOM 4561 N N . ILE B 1 145 ? -4.492 -17.953 -9.195 1 98.25 145 ILE B N 1
ATOM 4562 C CA . ILE B 1 145 ? -3.781 -18.578 -10.305 1 98.25 145 ILE B CA 1
ATOM 4563 C C . ILE B 1 145 ? -2.582 -17.719 -10.703 1 98.25 145 ILE B C 1
ATOM 4565 O O . ILE B 1 145 ? -2.736 -16.562 -11.07 1 98.25 145 ILE B O 1
ATOM 4569 N N . SER B 1 146 ? -1.42 -18.328 -10.672 1 96.94 146 SER B N 1
ATOM 4570 C CA . SER B 1 146 ? -0.251 -17.484 -10.906 1 96.94 146 SER B CA 1
ATOM 4571 C C . SER B 1 146 ? 0.703 -18.125 -11.906 1 96.94 146 SER B C 1
ATOM 4573 O O . SER B 1 146 ? 1.119 -19.281 -11.719 1 96.94 146 SER B O 1
ATOM 4575 N N . GLN B 1 147 ? 1.027 -17.453 -12.891 1 94.62 147 GLN B N 1
ATOM 4576 C CA . GLN B 1 147 ? 2.09 -17.891 -13.781 1 94.62 147 GLN B CA 1
ATOM 4577 C C . GLN B 1 147 ? 3.455 -17.797 -13.109 1 94.62 147 GLN B C 1
ATOM 4579 O O . GLN B 1 147 ? 4.359 -18.578 -13.414 1 94.62 147 GLN B O 1
ATOM 4584 N N . SER B 1 148 ? 3.648 -16.906 -12.203 1 93.31 148 SER B N 1
ATOM 4585 C CA . SER B 1 148 ? 4.871 -16.766 -11.422 1 93.31 148 SER B CA 1
ATOM 4586 C C . SER B 1 148 ? 4.832 -17.641 -10.172 1 93.31 148 SER B C 1
ATOM 4588 O O . SER B 1 148 ? 4.039 -17.406 -9.266 1 93.31 148 SER B O 1
ATOM 4590 N N . GLY B 1 149 ? 5.727 -18.609 -10.156 1 93.44 149 GLY B N 1
ATOM 4591 C CA . GLY B 1 149 ? 5.824 -19.438 -8.969 1 93.44 149 GLY B CA 1
ATOM 4592 C C . GLY B 1 149 ? 6.172 -18.656 -7.715 1 93.44 149 GLY B C 1
ATOM 4593 O O . GLY B 1 149 ? 5.633 -18.922 -6.641 1 93.44 149 GLY B O 1
ATOM 4594 N N . ALA B 1 150 ? 7.035 -17.688 -7.879 1 91.62 150 ALA B N 1
ATOM 4595 C CA . ALA B 1 150 ? 7.441 -16.859 -6.75 1 91.62 150 ALA B CA 1
ATOM 4596 C C . ALA B 1 150 ? 6.25 -16.094 -6.172 1 91.62 150 ALA B C 1
ATOM 4598 O O . ALA B 1 150 ? 6.113 -15.977 -4.953 1 91.62 150 ALA B O 1
ATOM 4599 N N . PHE B 1 151 ? 5.398 -15.547 -6.992 1 92.31 151 PHE B N 1
ATOM 4600 C CA . PHE B 1 151 ? 4.219 -14.836 -6.523 1 92.31 151 PHE B CA 1
ATOM 4601 C C . PHE B 1 151 ? 3.234 -15.789 -5.863 1 92.31 151 PHE B C 1
ATOM 4603 O O . PHE B 1 151 ? 2.57 -15.43 -4.887 1 92.31 151 PHE B O 1
ATOM 4610 N N . ALA B 1 152 ? 3.146 -16.969 -6.383 1 94.25 152 ALA B N 1
ATOM 4611 C CA . ALA B 1 152 ? 2.295 -17.984 -5.754 1 94.25 152 ALA B CA 1
ATOM 4612 C C . ALA B 1 152 ? 2.736 -18.25 -4.316 1 94.25 152 ALA B C 1
ATOM 4614 O O . ALA B 1 152 ? 1.916 -18.234 -3.396 1 94.25 152 ALA B O 1
ATOM 4615 N N . ILE B 1 153 ? 3.973 -18.469 -4.199 1 91.88 153 ILE B N 1
ATOM 4616 C CA . ILE B 1 153 ? 4.516 -18.797 -2.883 1 91.88 153 ILE B CA 1
ATOM 4617 C C . ILE B 1 153 ? 4.406 -17.578 -1.97 1 91.88 153 ILE B C 1
ATOM 4619 O O . ILE B 1 153 ? 4.023 -17.703 -0.803 1 91.88 153 ILE B O 1
ATOM 4623 N N . ALA B 1 154 ? 4.727 -16.453 -2.51 1 87.06 154 ALA B N 1
ATOM 4624 C CA . ALA B 1 154 ? 4.664 -15.227 -1.715 1 87.06 154 ALA B CA 1
ATOM 4625 C C . ALA B 1 154 ? 3.25 -14.984 -1.197 1 87.06 154 ALA B C 1
ATOM 4627 O O . ALA B 1 154 ? 3.068 -14.508 -0.075 1 87.06 154 ALA B O 1
ATOM 4628 N N . LEU B 1 155 ? 2.289 -15.273 -2.029 1 88.88 155 LEU B N 1
ATOM 4629 C CA . LEU B 1 155 ? 0.9 -15.109 -1.613 1 88.88 155 LEU B CA 1
ATOM 4630 C C . LEU B 1 155 ? 0.582 -16 -0.418 1 88.88 155 LEU B C 1
ATOM 4632 O O . LEU B 1 155 ? -0.193 -15.617 0.461 1 88.88 155 LEU B O 1
ATOM 4636 N N . MET B 1 156 ? 1.135 -17.172 -0.364 1 91.69 156 MET B N 1
ATOM 4637 C CA . MET B 1 156 ? 0.893 -18.078 0.755 1 91.69 156 MET B CA 1
ATOM 4638 C C . MET B 1 156 ? 1.25 -17.406 2.08 1 91.69 156 MET B C 1
ATOM 4640 O O . MET B 1 156 ? 0.465 -17.453 3.029 1 91.69 156 MET B O 1
ATOM 4644 N N . GLY B 1 157 ? 2.395 -16.781 2.037 1 87.06 157 GLY B N 1
ATOM 4645 C CA . GLY B 1 157 ? 2.799 -16.062 3.232 1 87.06 157 GLY B CA 1
ATOM 4646 C C . GLY B 1 157 ? 1.933 -14.852 3.521 1 87.06 157 GLY B C 1
ATOM 4647 O O . GLY B 1 157 ? 1.632 -14.562 4.68 1 87.06 157 GLY B O 1
ATOM 4648 N N . ALA B 1 158 ? 1.565 -14.18 2.48 1 84.12 158 ALA B N 1
ATOM 4649 C CA . ALA B 1 158 ? 0.787 -12.953 2.604 1 84.12 158 ALA B CA 1
ATOM 4650 C C . ALA B 1 158 ? -0.588 -13.234 3.201 1 84.12 158 ALA B C 1
ATOM 4652 O O . ALA B 1 158 ? -1.19 -12.359 3.824 1 84.12 158 ALA B O 1
ATOM 4653 N N . THR B 1 159 ? -1.123 -14.461 3.039 1 89.62 159 THR B N 1
ATOM 4654 C CA . THR B 1 159 ? -2.406 -14.82 3.633 1 89.62 159 THR B CA 1
ATOM 4655 C C . THR B 1 159 ? -2.371 -14.641 5.148 1 89.62 159 THR B C 1
ATOM 4657 O O . THR B 1 159 ? -3.352 -14.195 5.75 1 89.62 159 THR B O 1
ATOM 4660 N N . ILE B 1 160 ? -1.251 -14.898 5.668 1 88 160 ILE B N 1
ATOM 4661 C CA . ILE B 1 160 ? -1.094 -14.805 7.117 1 88 160 ILE B CA 1
ATOM 4662 C C . ILE B 1 160 ? -1.009 -13.344 7.539 1 88 160 ILE B C 1
ATOM 4664 O O . ILE B 1 160 ? -1.721 -12.914 8.445 1 88 160 ILE B O 1
ATOM 4668 N N . ASN B 1 161 ? -0.257 -12.609 6.844 1 86.38 161 ASN B N 1
ATOM 4669 C CA . ASN B 1 161 ? -0.053 -11.195 7.168 1 86.38 161 ASN B CA 1
ATOM 4670 C C . ASN B 1 161 ? -1.358 -10.414 7.09 1 86.38 161 ASN B C 1
ATOM 4672 O O . ASN B 1 161 ? -1.616 -9.547 7.926 1 86.38 161 ASN B O 1
ATOM 4676 N N . GLU B 1 162 ? -2.119 -10.703 6.078 1 82.88 162 GLU B N 1
ATOM 4677 C CA . GLU B 1 162 ? -3.293 -9.891 5.766 1 82.88 162 GLU B CA 1
ATOM 4678 C C . GLU B 1 162 ? -4.562 -10.523 6.336 1 82.88 162 GLU B C 1
ATOM 4680 O O . GLU B 1 162 ? -5.637 -9.914 6.293 1 82.88 162 GLU B O 1
ATOM 4685 N N . GLY B 1 163 ? -4.438 -11.703 6.805 1 84.5 163 GLY B N 1
ATOM 4686 C CA . GLY B 1 163 ? -5.613 -12.43 7.266 1 84.5 163 GLY B CA 1
ATOM 4687 C C . GLY B 1 163 ? -6.566 -12.789 6.141 1 84.5 163 GLY B C 1
ATOM 4688 O O . GLY B 1 163 ? -7.77 -12.953 6.371 1 84.5 163 GLY B O 1
ATOM 4689 N N . MET B 1 164 ? -6.027 -12.719 5 1 87.25 164 MET B N 1
ATOM 4690 C CA . MET B 1 164 ? -6.824 -13.07 3.828 1 87.25 164 MET B CA 1
ATOM 4691 C C . MET B 1 164 ? -6.738 -14.562 3.533 1 87.25 164 MET B C 1
ATOM 4693 O O . MET B 1 164 ? -5.645 -15.133 3.525 1 87.25 164 MET B O 1
ATOM 4697 N N . GLY B 1 165 ? -7.852 -15.258 3.432 1 92.81 165 GLY B N 1
ATOM 4698 C CA . GLY B 1 165 ? -7.867 -16.703 3.201 1 92.81 165 GLY B CA 1
ATOM 4699 C C . GLY B 1 165 ? -8.039 -17.062 1.74 1 92.81 165 GLY B C 1
ATOM 4700 O O . GLY B 1 165 ? -8.672 -16.328 0.979 1 92.81 165 GLY B O 1
ATOM 4701 N N . VAL B 1 166 ? -7.449 -18.188 1.358 1 96.94 166 VAL B N 1
ATOM 4702 C CA . VAL B 1 166 ? -7.508 -18.641 -0.027 1 96.94 166 VAL B CA 1
ATOM 4703 C C . VAL B 1 166 ? -8.18 -20.016 -0.094 1 96.94 166 VAL B C 1
ATOM 4705 O O . VAL B 1 166 ? -8.078 -20.812 0.841 1 96.94 166 VAL B O 1
ATOM 4708 N N . SER B 1 167 ? -8.961 -20.203 -1.104 1 98.25 167 SER B N 1
ATOM 4709 C CA . SER B 1 167 ? -9.461 -21.547 -1.408 1 98.25 167 SER B CA 1
ATOM 4710 C C . SER B 1 167 ? -8.406 -22.375 -2.135 1 98.25 167 SER B C 1
ATOM 4712 O O . SER B 1 167 ? -8.234 -23.562 -1.849 1 98.25 167 SER B O 1
ATOM 4714 N N . ALA B 1 168 ? -7.664 -21.625 -2.998 1 98.44 168 ALA B N 1
ATOM 4715 C CA . ALA B 1 168 ? -6.676 -22.328 -3.807 1 98.44 168 ALA B CA 1
ATOM 4716 C C . ALA B 1 168 ? -5.547 -21.406 -4.238 1 98.44 168 ALA B C 1
ATOM 4718 O O . ALA B 1 168 ? -5.758 -20.188 -4.398 1 98.44 168 ALA B O 1
ATOM 4719 N N . ILE B 1 169 ? -4.422 -21.891 -4.34 1 97.94 169 ILE B N 1
ATOM 4720 C CA . ILE B 1 169 ? -3.281 -21.312 -5.035 1 97.94 169 ILE B CA 1
ATOM 4721 C C . ILE B 1 169 ? -2.742 -22.297 -6.07 1 97.94 169 ILE B C 1
ATOM 4723 O O . ILE B 1 169 ? -2.355 -23.406 -5.727 1 97.94 169 ILE B O 1
ATOM 4727 N N . VAL B 1 170 ? -2.719 -21.891 -7.316 1 98.5 170 VAL B N 1
ATOM 4728 C CA . VAL B 1 170 ? -2.229 -22.781 -8.367 1 98.5 170 VAL B CA 1
ATOM 4729 C C . VAL B 1 170 ? -1.16 -22.062 -9.188 1 98.5 170 VAL B C 1
ATOM 4731 O O . VAL B 1 170 ? -1.448 -21.062 -9.859 1 98.5 170 VAL B O 1
ATOM 4734 N N . SER B 1 171 ? 0.013 -22.5 -9.078 1 97.25 171 SER B N 1
ATOM 4735 C CA . SER B 1 171 ? 1.08 -22.078 -9.977 1 97.25 171 SER B CA 1
ATOM 4736 C C . SER B 1 171 ? 1.013 -22.812 -11.312 1 97.25 171 SER B C 1
ATOM 4738 O O . SER B 1 171 ? 1.027 -24.047 -11.344 1 97.25 171 SER B O 1
ATOM 4740 N N . VAL B 1 172 ? 1.05 -22.047 -12.43 1 96.88 172 VAL B N 1
ATOM 4741 C CA . VAL B 1 172 ? 0.823 -22.734 -13.695 1 96.88 172 VAL B CA 1
ATOM 4742 C C . VAL B 1 172 ? 2.123 -22.781 -14.492 1 96.88 172 VAL B C 1
ATOM 4744 O O . VAL B 1 172 ? 2.26 -23.594 -15.414 1 96.88 172 VAL B O 1
ATOM 4747 N N . GLY B 1 173 ? 3.041 -21.938 -14.258 1 94.56 173 GLY B N 1
ATOM 4748 C CA . GLY B 1 173 ? 4.363 -22.016 -14.859 1 94.56 173 GLY B CA 1
ATOM 4749 C C . GLY B 1 173 ? 4.336 -21.938 -16.375 1 94.56 173 GLY B C 1
ATOM 4750 O O . GLY B 1 173 ? 3.742 -21.031 -16.938 1 94.56 173 GLY B O 1
ATOM 4751 N N . ASN B 1 174 ? 4.938 -22.984 -17.047 1 94.25 174 ASN B N 1
ATOM 4752 C CA . ASN B 1 174 ? 5.094 -22.969 -18.5 1 94.25 174 ASN B CA 1
ATOM 4753 C C . ASN B 1 174 ? 3.789 -23.312 -19.219 1 94.25 174 ASN B C 1
ATOM 4755 O O . ASN B 1 174 ? 3.646 -23.078 -20.406 1 94.25 174 ASN B O 1
ATOM 4759 N N . LYS B 1 175 ? 2.887 -23.859 -18.547 1 94.88 175 LYS B N 1
ATOM 4760 C CA . LYS B 1 175 ? 1.56 -24.141 -19.078 1 94.88 175 LYS B CA 1
ATOM 4761 C C . LYS B 1 175 ? 1.647 -25.016 -20.328 1 94.88 175 LYS B C 1
ATOM 4763 O O . LYS B 1 175 ? 1.074 -24.672 -21.375 1 94.88 175 LYS B O 1
ATOM 4768 N N . VAL B 1 176 ? 2.268 -26.141 -20.203 1 95.25 176 VAL B N 1
ATOM 4769 C CA . VAL B 1 176 ? 2.443 -26.969 -21.375 1 95.25 176 VAL B CA 1
ATOM 4770 C C . VAL B 1 176 ? 1.113 -27.625 -21.75 1 95.25 176 VAL B C 1
ATOM 4772 O O . VAL B 1 176 ? 0.862 -27.906 -22.938 1 95.25 176 VAL B O 1
ATOM 4775 N N . ASP B 1 177 ? 0.242 -27.844 -20.781 1 96.94 177 ASP B N 1
ATOM 4776 C CA . ASP B 1 177 ? -1.051 -28.484 -21 1 96.94 177 ASP B CA 1
ATOM 4777 C C . ASP B 1 177 ? -2.176 -27.703 -20.328 1 96.94 177 ASP B C 1
ATOM 4779 O O . ASP B 1 177 ? -2.703 -26.75 -20.922 1 96.94 177 ASP B O 1
ATOM 4783 N N . ILE B 1 178 ? -2.416 -27.844 -19.016 1 97.06 178 ILE B N 1
ATOM 4784 C CA . ILE B 1 178 ? -3.424 -27.078 -18.281 1 97.06 178 ILE B CA 1
ATOM 4785 C C . ILE B 1 178 ? -2.957 -25.625 -18.141 1 97.06 178 ILE B C 1
ATOM 4787 O O . ILE B 1 178 ? -1.821 -25.375 -17.719 1 97.06 178 ILE B O 1
ATOM 4791 N N . ASP B 1 179 ? -3.826 -24.703 -18.562 1 95.75 179 ASP B N 1
ATOM 4792 C CA . ASP B 1 179 ? -3.432 -23.297 -18.484 1 95.75 179 ASP B CA 1
ATOM 4793 C C . ASP B 1 179 ? -4.422 -22.5 -17.641 1 95.75 179 ASP B C 1
ATOM 4795 O O . ASP B 1 179 ? -5.25 -23.062 -16.938 1 95.75 179 ASP B O 1
ATOM 4799 N N . ASP B 1 180 ? -4.27 -21.172 -17.625 1 94.5 180 ASP B N 1
ATOM 4800 C CA . ASP B 1 180 ? -5.07 -20.234 -16.844 1 94.5 180 ASP B CA 1
ATOM 4801 C C . ASP B 1 180 ? -6.559 -20.406 -17.141 1 94.5 180 ASP B C 1
ATOM 4803 O O . ASP B 1 180 ? -7.387 -20.375 -16.219 1 94.5 180 ASP B O 1
ATOM 4807 N N . VAL B 1 181 ? -6.832 -20.609 -18.359 1 96.56 181 VAL B N 1
ATOM 4808 C CA . VAL B 1 181 ? -8.219 -20.641 -18.812 1 96.56 181 VAL B CA 1
ATOM 4809 C C . VAL B 1 181 ? -8.906 -21.906 -18.312 1 96.56 181 VAL B C 1
ATOM 4811 O O . VAL B 1 181 ? -10.07 -21.891 -17.922 1 96.56 181 VAL B O 1
ATOM 4814 N N . ASP B 1 182 ? -8.172 -23.062 -18.391 1 97.38 182 ASP B N 1
ATOM 4815 C CA . ASP B 1 182 ? -8.68 -24.297 -17.828 1 97.38 182 ASP B CA 1
ATOM 4816 C C . ASP B 1 182 ? -9.055 -24.125 -16.359 1 97.38 182 ASP B C 1
ATOM 4818 O O . ASP B 1 182 ? -10.109 -24.594 -15.922 1 97.38 182 ASP B O 1
ATOM 4822 N N . LEU B 1 183 ? -8.195 -23.516 -15.656 1 98.06 183 LEU B N 1
ATOM 4823 C CA . LEU B 1 183 ? -8.406 -23.328 -14.219 1 98.06 183 LEU B CA 1
ATOM 4824 C C . LEU B 1 183 ? -9.555 -22.359 -13.961 1 98.06 183 LEU B C 1
ATOM 4826 O O . LEU B 1 183 ? -10.32 -22.531 -13.016 1 98.06 183 LEU B O 1
ATOM 4830 N N . LEU B 1 184 ? -9.578 -21.312 -14.75 1 97.62 184 LEU B N 1
ATOM 4831 C CA . LEU B 1 184 ? -10.688 -20.375 -14.633 1 97.62 184 LEU B CA 1
ATOM 4832 C C . LEU B 1 184 ? -12.023 -21.094 -14.797 1 97.62 184 LEU B C 1
ATOM 4834 O O . LEU B 1 184 ? -12.977 -20.828 -14.055 1 97.62 184 LEU B O 1
ATOM 4838 N N . GLU B 1 185 ? -12.07 -21.969 -15.75 1 96.94 185 GLU B N 1
ATOM 4839 C CA . GLU B 1 185 ? -13.281 -22.766 -15.969 1 96.94 185 GLU B CA 1
ATOM 4840 C C . GLU B 1 185 ? -13.594 -23.625 -14.758 1 96.94 185 GLU B C 1
ATOM 4842 O O . GLU B 1 185 ? -14.758 -23.766 -14.367 1 96.94 185 GLU B O 1
ATOM 4847 N N . TYR B 1 186 ? -12.617 -24.219 -14.219 1 97.38 186 TYR B N 1
ATOM 4848 C CA . TYR B 1 186 ? -12.805 -25.031 -13.023 1 97.38 186 TYR B CA 1
ATOM 4849 C C . TYR B 1 186 ? -13.383 -24.203 -11.883 1 97.38 186 TYR B C 1
ATOM 4851 O O . TYR B 1 186 ? -14.32 -24.641 -11.211 1 97.38 186 TYR B O 1
ATOM 4859 N N . PHE B 1 187 ? -12.867 -23.016 -11.641 1 98 187 PHE B N 1
ATOM 4860 C CA . PHE B 1 187 ? -13.234 -22.219 -10.477 1 98 187 PHE B CA 1
ATOM 4861 C C . PHE B 1 187 ? -14.602 -21.578 -10.672 1 98 187 PHE B C 1
ATOM 4863 O O . PHE B 1 187 ? -15.211 -21.094 -9.711 1 98 187 PHE B O 1
ATOM 4870 N N . GLU B 1 188 ? -15.047 -21.562 -11.938 1 97.06 188 GLU B N 1
ATOM 4871 C CA . GLU B 1 188 ? -16.406 -21.094 -12.195 1 97.06 188 GLU B CA 1
ATOM 4872 C C . GLU B 1 188 ? -17.406 -21.844 -11.32 1 97.06 188 GLU B C 1
ATOM 4874 O O . GLU B 1 188 ? -18.328 -21.234 -10.766 1 97.06 188 GLU B O 1
ATOM 4879 N N . THR B 1 189 ? -17.188 -23.172 -11.164 1 96.75 189 THR B N 1
ATOM 4880 C CA . THR B 1 189 ? -18.188 -24 -10.5 1 96.75 189 THR B CA 1
ATOM 4881 C C . THR B 1 189 ? -17.703 -24.422 -9.117 1 96.75 189 THR B C 1
ATOM 4883 O O . THR B 1 189 ? -18.438 -25.047 -8.359 1 96.75 189 THR B O 1
ATOM 4886 N N . ASP B 1 190 ? -16.469 -24.109 -8.781 1 97.94 190 ASP B N 1
ATOM 4887 C CA . ASP B 1 190 ? -15.977 -24.453 -7.453 1 97.94 190 ASP B CA 1
ATOM 4888 C C . ASP B 1 190 ? -16.703 -23.641 -6.375 1 97.94 190 ASP B C 1
ATOM 4890 O O . ASP B 1 190 ? -16.516 -22.438 -6.258 1 97.94 190 ASP B O 1
ATOM 4894 N N . SER B 1 191 ? -17.469 -24.312 -5.512 1 97.81 191 SER B N 1
ATOM 4895 C CA . SER B 1 191 ? -18.312 -23.656 -4.531 1 97.81 191 SER B CA 1
ATOM 4896 C C . SER B 1 191 ? -17.484 -23.047 -3.4 1 97.81 191 SER B C 1
ATOM 4898 O O . SER B 1 191 ? -17.984 -22.219 -2.635 1 97.81 191 SER B O 1
ATOM 4900 N N . ASN B 1 192 ? -16.203 -23.438 -3.299 1 98.12 192 ASN B N 1
ATOM 4901 C CA . ASN B 1 192 ? -15.344 -22.938 -2.232 1 98.12 192 ASN B CA 1
ATOM 4902 C C . ASN B 1 192 ? -14.656 -21.625 -2.629 1 98.12 192 ASN B C 1
ATOM 4904 O O . ASN B 1 192 ? -13.977 -21 -1.813 1 98.12 192 ASN B O 1
ATOM 4908 N N . THR B 1 193 ? -14.859 -21.172 -3.857 1 98.19 193 THR B N 1
ATOM 4909 C CA . THR B 1 193 ? -14.211 -19.984 -4.383 1 98.19 193 THR B CA 1
ATOM 4910 C C . THR B 1 193 ? -15.242 -18.906 -4.73 1 98.19 193 THR B C 1
ATOM 4912 O O . THR B 1 193 ? -16.203 -19.172 -5.449 1 98.19 193 THR B O 1
ATOM 4915 N N . SER B 1 194 ? -15.023 -17.719 -4.195 1 97.56 194 SER B N 1
ATOM 4916 C CA . SER B 1 194 ? -15.953 -16.641 -4.484 1 97.56 194 SER B CA 1
ATOM 4917 C C . SER B 1 194 ? -15.32 -15.594 -5.391 1 97.56 194 SER B C 1
ATOM 4919 O O . SER B 1 194 ? -16.031 -14.812 -6.039 1 97.56 194 SER B O 1
ATOM 4921 N N . VAL B 1 195 ? -14.016 -15.508 -5.418 1 98.06 195 VAL B N 1
ATOM 4922 C CA . VAL B 1 195 ? -13.273 -14.562 -6.242 1 98.06 195 VAL B CA 1
ATOM 4923 C C . VAL B 1 195 ? -12.023 -15.234 -6.801 1 98.06 195 VAL B C 1
ATOM 4925 O O . VAL B 1 195 ? -11.391 -16.047 -6.121 1 98.06 195 VAL B O 1
ATOM 4928 N N . VAL B 1 196 ? -11.664 -14.945 -8.055 1 98.62 196 VAL B N 1
ATOM 4929 C CA . VAL B 1 196 ? -10.477 -15.5 -8.695 1 98.62 196 VAL B CA 1
ATOM 4930 C C . VAL B 1 196 ? -9.477 -14.383 -8.984 1 98.62 196 VAL B C 1
ATOM 4932 O O . VAL B 1 196 ? -9.82 -13.383 -9.609 1 98.62 196 VAL B O 1
ATOM 4935 N N . LEU B 1 197 ? -8.336 -14.523 -8.461 1 97.56 197 LEU B N 1
ATOM 4936 C CA . LEU B 1 197 ? -7.199 -13.656 -8.727 1 97.56 197 LEU B CA 1
ATOM 4937 C C . LEU B 1 197 ? -6.199 -14.336 -9.656 1 97.56 197 LEU B C 1
ATOM 4939 O O . LEU B 1 197 ? -5.879 -15.516 -9.469 1 97.56 197 LEU B O 1
ATOM 4943 N N . MET B 1 198 ? -5.707 -13.578 -10.656 1 97.81 198 MET B N 1
ATOM 4944 C CA . MET B 1 198 ? -4.777 -14.18 -11.609 1 97.81 198 MET B CA 1
ATOM 4945 C C . MET B 1 198 ? -3.578 -13.266 -11.844 1 97.81 198 MET B C 1
ATOM 4947 O O . MET B 1 198 ? -3.74 -12.055 -12.023 1 97.81 198 MET B O 1
ATOM 4951 N N . TYR B 1 199 ? -2.461 -13.805 -11.797 1 96.94 199 TYR B N 1
ATOM 4952 C CA . TYR B 1 199 ? -1.272 -13.164 -12.344 1 96.94 199 TYR B CA 1
ATOM 4953 C C . TYR B 1 199 ? -0.909 -13.758 -13.695 1 96.94 199 TYR B C 1
ATOM 4955 O O . TYR B 1 199 ? -0.554 -14.938 -13.797 1 96.94 199 TYR B O 1
ATOM 4963 N N . VAL B 1 200 ? -0.875 -12.867 -14.75 1 95.5 200 VAL B N 1
ATOM 4964 C CA . VAL B 1 200 ? -0.77 -13.359 -16.109 1 95.5 200 VAL B CA 1
ATOM 4965 C C . VAL B 1 200 ? 0.373 -12.648 -16.828 1 95.5 200 VAL B C 1
ATOM 4967 O O . VAL B 1 200 ? 0.41 -11.414 -16.891 1 95.5 200 VAL B O 1
ATOM 4970 N N . GLU B 1 201 ? 1.263 -13.383 -17.344 1 93.56 201 GLU B N 1
ATOM 4971 C CA . GLU B 1 201 ? 2.32 -12.828 -18.188 1 93.56 201 GLU B CA 1
ATOM 4972 C C . GLU B 1 201 ? 1.981 -12.977 -19.672 1 93.56 201 GLU B C 1
ATOM 4974 O O . GLU B 1 201 ? 2.383 -12.148 -20.5 1 93.56 201 GLU B O 1
ATOM 4979 N N . GLY B 1 202 ? 1.23 -14 -19.969 1 91.44 202 GLY B N 1
ATOM 4980 C CA . GLY B 1 202 ? 0.765 -14.281 -21.328 1 91.44 202 GLY B CA 1
ATOM 4981 C C . GLY B 1 202 ? -0.342 -15.32 -21.375 1 91.44 202 GLY B C 1
ATOM 4982 O O . GLY B 1 202 ? -0.415 -16.188 -20.5 1 91.44 202 GLY B O 1
ATOM 4983 N N . LEU B 1 203 ? -1.199 -15.195 -22.359 1 90.75 203 LEU B N 1
ATOM 4984 C CA . LEU B 1 203 ? -2.256 -16.172 -22.609 1 90.75 203 LEU B CA 1
ATOM 4985 C C . LEU B 1 203 ? -2.049 -16.859 -23.953 1 90.75 203 LEU B C 1
ATOM 4987 O O . LEU B 1 203 ? -1.637 -16.219 -24.922 1 90.75 203 LEU B O 1
ATOM 4991 N N . ARG B 1 204 ? -2.324 -18.047 -24 1 86.12 204 ARG B N 1
ATOM 4992 C CA . ARG B 1 204 ? -2.107 -18.844 -25.203 1 86.12 204 ARG B CA 1
ATOM 4993 C C . ARG B 1 204 ? -3.246 -18.641 -26.203 1 86.12 204 ARG B C 1
ATOM 4995 O O . ARG B 1 204 ? -3.008 -18.484 -27.406 1 86.12 204 ARG B O 1
ATOM 5002 N N . ASP B 1 205 ? -4.473 -18.672 -25.75 1 90.06 205 ASP B N 1
ATOM 5003 C CA . ASP B 1 205 ? -5.664 -18.609 -26.594 1 90.06 205 ASP B CA 1
ATOM 5004 C C . ASP B 1 205 ? -6.578 -17.469 -26.141 1 90.06 205 ASP B C 1
ATOM 5006 O O . ASP B 1 205 ? -7.465 -17.656 -25.297 1 90.06 205 ASP B O 1
ATOM 5010 N N . GLY B 1 206 ? -6.449 -16.359 -26.859 1 91.62 206 GLY B N 1
ATOM 5011 C CA . GLY B 1 206 ? -7.203 -15.172 -26.5 1 91.62 206 GLY B CA 1
ATOM 5012 C C . GLY B 1 206 ? -8.703 -15.336 -26.672 1 91.62 206 GLY B C 1
ATOM 5013 O O . GLY B 1 206 ? -9.484 -14.844 -25.859 1 91.62 206 GLY B O 1
ATOM 5014 N N . ARG B 1 207 ? -9.062 -16.031 -27.703 1 93.94 207 ARG B N 1
ATOM 5015 C CA . ARG B 1 207 ? -10.484 -16.234 -27.984 1 93.94 207 ARG B CA 1
ATOM 5016 C C . ARG B 1 207 ? -11.125 -17.109 -26.922 1 93.94 207 ARG B C 1
ATOM 5018 O O . ARG B 1 207 ? -12.234 -16.828 -26.453 1 93.94 207 ARG B O 1
ATOM 5025 N N . ARG B 1 208 ? -10.445 -18.156 -26.656 1 95.56 208 ARG B N 1
ATOM 5026 C CA . ARG B 1 208 ? -10.953 -19.047 -25.609 1 95.56 208 ARG B CA 1
ATOM 5027 C C . ARG B 1 208 ? -11.039 -18.312 -24.281 1 95.56 208 ARG B C 1
ATOM 5029 O O . ARG B 1 208 ? -12.008 -18.484 -23.531 1 95.56 208 ARG B O 1
ATOM 5036 N N . PHE B 1 209 ? -10.078 -17.516 -24.047 1 96 209 PHE B N 1
ATOM 5037 C CA . PHE B 1 209 ? -10.086 -16.734 -22.828 1 96 209 PHE B CA 1
ATOM 5038 C C . PHE B 1 209 ? -11.305 -15.82 -22.766 1 96 209 PHE B C 1
ATOM 5040 O O . PHE B 1 209 ? -12.008 -15.773 -21.75 1 96 209 PHE B O 1
ATOM 5047 N N . LEU B 1 210 ? -11.516 -15.117 -23.812 1 96.44 210 LEU B N 1
ATOM 5048 C CA . LEU B 1 210 ? -12.641 -14.188 -23.875 1 96.44 210 LEU B CA 1
ATOM 5049 C C . LEU B 1 210 ? -13.953 -14.898 -23.594 1 96.44 210 LEU B C 1
ATOM 5051 O O . LEU B 1 210 ? -14.781 -14.398 -22.828 1 96.44 210 LEU B O 1
ATOM 5055 N N . ARG B 1 211 ? -14.109 -16.031 -24.125 1 96.31 211 ARG B N 1
ATOM 5056 C CA . ARG B 1 211 ? -15.344 -16.812 -23.953 1 96.31 211 ARG B CA 1
ATOM 5057 C C . ARG B 1 211 ? -15.492 -17.297 -22.516 1 96.31 211 ARG B C 1
ATOM 5059 O O . ARG B 1 211 ? -16.531 -17.078 -21.891 1 96.31 211 ARG B O 1
ATOM 5066 N N . VAL B 1 212 ? -14.469 -17.891 -22 1 97.62 212 VAL B N 1
ATOM 5067 C CA . VAL B 1 212 ? -14.523 -18.484 -20.672 1 97.62 212 VAL B CA 1
ATOM 5068 C C . VAL B 1 212 ? -14.625 -17.391 -19.609 1 97.62 212 VAL B C 1
ATOM 5070 O O . VAL B 1 212 ? -15.438 -17.484 -18.688 1 97.62 212 VAL B O 1
ATOM 5073 N N . ALA B 1 213 ? -13.82 -16.391 -19.734 1 98.12 213 ALA B N 1
ATOM 5074 C CA . ALA B 1 213 ? -13.805 -15.305 -18.766 1 98.12 213 ALA B CA 1
ATOM 5075 C C . ALA B 1 213 ? -15.156 -14.586 -18.719 1 98.12 213 ALA B C 1
ATOM 5077 O O . ALA B 1 213 ? -15.602 -14.148 -17.656 1 98.12 213 ALA B O 1
ATOM 5078 N N . SER B 1 214 ? -15.758 -14.406 -19.922 1 98 214 SER B N 1
ATOM 5079 C CA . SER B 1 214 ? -17.078 -13.773 -19.969 1 98 214 SER B CA 1
ATOM 5080 C C . SER B 1 214 ? -18.109 -14.578 -19.188 1 98 214 SER B C 1
ATOM 5082 O O . SER B 1 214 ? -18.906 -14.008 -18.453 1 98 214 SER B O 1
ATOM 5084 N N . LYS B 1 215 ? -18.016 -15.852 -19.344 1 97 215 LYS B N 1
ATOM 5085 C CA . LYS B 1 215 ? -18.922 -16.734 -18.625 1 97 215 LYS B CA 1
ATOM 5086 C C . LYS B 1 215 ? -18.672 -16.688 -17.125 1 97 215 LYS B C 1
ATOM 5088 O O . LYS B 1 215 ? -19.594 -16.562 -16.328 1 97 215 LYS B O 1
ATOM 5093 N N . VAL B 1 216 ? -17.453 -16.797 -16.719 1 98.25 216 VAL B N 1
ATOM 5094 C CA . VAL B 1 216 ? -17.062 -16.859 -15.312 1 98.25 216 VAL B CA 1
ATOM 5095 C C . VAL B 1 216 ? -17.406 -15.531 -14.633 1 98.25 216 VAL B C 1
ATOM 5097 O O . VAL B 1 216 ? -17.891 -15.516 -13.492 1 98.25 216 VAL B O 1
ATOM 5100 N N . SER B 1 217 ? -17.188 -14.414 -15.328 1 97.88 217 SER B N 1
ATOM 5101 C CA . SER B 1 217 ? -17.375 -13.094 -14.75 1 97.88 217 SER B CA 1
ATOM 5102 C C . SER B 1 217 ? -18.844 -12.812 -14.453 1 97.88 217 SER B C 1
ATOM 5104 O O . SER B 1 217 ? -19.172 -11.914 -13.672 1 97.88 217 SER B O 1
ATOM 5106 N N . LEU B 1 218 ? -19.75 -13.547 -15.086 1 97.25 218 LEU B N 1
ATOM 5107 C CA . LEU B 1 218 ? -21.172 -13.398 -14.789 1 97.25 218 LEU B CA 1
ATOM 5108 C C . LEU B 1 218 ? -21.516 -13.969 -13.414 1 97.25 218 LEU B C 1
ATOM 5110 O O . LEU B 1 218 ? -22.531 -13.602 -12.82 1 97.25 218 LEU B O 1
ATOM 5114 N N . ARG B 1 219 ? -20.609 -14.805 -12.961 1 96.44 219 ARG B N 1
ATOM 5115 C CA . ARG B 1 219 ? -20.906 -15.516 -11.719 1 96.44 219 ARG B CA 1
ATOM 5116 C C . ARG B 1 219 ? -20 -15.055 -10.586 1 96.44 219 ARG B C 1
ATOM 5118 O O . ARG B 1 219 ? -20.422 -14.945 -9.438 1 96.44 219 ARG B O 1
ATOM 5125 N N . LYS B 1 220 ? -18.688 -14.914 -10.914 1 97.81 220 LYS B N 1
ATOM 5126 C CA . LYS B 1 220 ? -17.688 -14.57 -9.922 1 97.81 220 LYS B CA 1
ATOM 5127 C C . LYS B 1 220 ? -16.75 -13.484 -10.438 1 97.81 220 LYS B C 1
ATOM 5129 O O . LYS B 1 220 ? -16.406 -13.461 -11.625 1 97.81 220 LYS B O 1
ATOM 5134 N N . PRO B 1 221 ? -16.344 -12.562 -9.484 1 98.62 221 PRO B N 1
ATOM 5135 C CA . PRO B 1 221 ? -15.328 -11.586 -9.906 1 98.62 221 PRO B CA 1
ATOM 5136 C C . PRO B 1 221 ? -13.992 -12.242 -10.266 1 98.62 221 PRO B C 1
ATOM 5138 O O . PRO B 1 221 ? -13.555 -13.172 -9.586 1 98.62 221 PRO B O 1
ATOM 5141 N N . VAL B 1 222 ? -13.406 -11.812 -11.352 1 98.81 222 VAL B N 1
ATOM 5142 C CA . VAL B 1 222 ? -12.07 -12.195 -11.789 1 98.81 222 VAL B CA 1
ATOM 5143 C C . VAL B 1 222 ? -11.164 -10.969 -11.844 1 98.81 222 VAL B C 1
ATOM 5145 O O . VAL B 1 222 ? -11.469 -10 -12.539 1 98.81 222 VAL B O 1
ATOM 5148 N N . ILE B 1 223 ? -10.117 -10.977 -11.07 1 98.69 223 ILE B N 1
ATOM 5149 C CA . ILE B 1 223 ? -9.148 -9.891 -11.023 1 98.69 223 ILE B CA 1
ATOM 5150 C C . ILE B 1 223 ? -7.828 -10.352 -11.633 1 98.69 223 ILE B C 1
ATOM 5152 O O . ILE B 1 223 ? -7.281 -11.383 -11.234 1 98.69 223 ILE B O 1
ATOM 5156 N N . ILE B 1 224 ? -7.273 -9.609 -12.586 1 98.31 224 ILE B N 1
ATOM 5157 C CA . ILE B 1 224 ? -6.039 -10.023 -13.242 1 98.31 224 ILE B CA 1
ATOM 5158 C C . ILE B 1 224 ? -4.973 -8.945 -13.062 1 98.31 224 ILE B C 1
ATOM 5160 O O . ILE B 1 224 ? -5.254 -7.754 -13.219 1 98.31 224 ILE B O 1
ATOM 5164 N N . ILE B 1 225 ? -3.84 -9.336 -12.68 1 97.19 225 ILE B N 1
ATOM 5165 C CA . ILE B 1 225 ? -2.611 -8.562 -12.82 1 97.19 225 ILE B CA 1
ATOM 5166 C C . ILE B 1 225 ? -1.887 -8.977 -14.102 1 97.19 225 ILE B C 1
ATOM 5168 O O . ILE B 1 225 ? -1.393 -10.102 -14.211 1 97.19 225 ILE B O 1
ATOM 5172 N N . LYS B 1 226 ? -1.882 -8.078 -15.008 1 96.62 226 LYS B N 1
ATOM 5173 C CA . LYS B 1 226 ? -1.196 -8.367 -16.266 1 96.62 226 LYS B CA 1
ATOM 5174 C C . LYS B 1 226 ? 0.238 -7.844 -16.234 1 96.62 226 LYS B C 1
ATOM 5176 O O . LYS B 1 226 ? 0.464 -6.637 -16.125 1 96.62 226 LYS B O 1
ATOM 5181 N N . ALA B 1 227 ? 1.187 -8.75 -16.281 1 94.56 227 ALA B N 1
ATOM 5182 C CA . ALA B 1 227 ? 2.596 -8.375 -16.375 1 94.56 227 ALA B CA 1
ATOM 5183 C C . ALA B 1 227 ? 2.965 -8.008 -17.812 1 94.56 227 ALA B C 1
ATOM 5185 O O . ALA B 1 227 ? 2.291 -8.414 -18.766 1 94.56 227 ALA B O 1
ATOM 5186 N N . GLY B 1 228 ? 4.09 -7.285 -17.938 1 94.62 228 GLY B N 1
ATOM 5187 C CA . GLY B 1 228 ? 4.523 -6.883 -19.266 1 94.62 228 GLY B CA 1
ATOM 5188 C C . GLY B 1 228 ? 3.639 -5.816 -19.891 1 94.62 228 GLY B C 1
ATOM 5189 O O . GLY B 1 228 ? 3.277 -5.906 -21.062 1 94.62 228 GLY B O 1
ATOM 5190 N N . ARG B 1 229 ? 3.207 -4.852 -19.062 1 94.81 229 ARG B N 1
ATOM 5191 C CA . ARG B 1 229 ? 2.332 -3.777 -19.516 1 94.81 229 ARG B CA 1
ATOM 5192 C C . ARG B 1 229 ? 3.094 -2.783 -20.391 1 94.81 229 ARG B C 1
ATOM 5194 O O . ARG B 1 229 ? 2.492 -2.064 -21.188 1 94.81 229 ARG B O 1
ATOM 5201 N N . THR B 1 230 ? 4.355 -2.732 -20.234 1 94 230 THR B N 1
ATOM 5202 C CA . THR B 1 230 ? 5.234 -1.867 -21.016 1 94 230 THR B CA 1
ATOM 5203 C C . THR B 1 230 ? 6.086 -2.688 -21.984 1 94 230 THR B C 1
ATOM 5205 O O . THR B 1 230 ? 6.16 -3.912 -21.859 1 94 230 THR B O 1
ATOM 5208 N N . GLU B 1 231 ? 6.742 -2 -22.891 1 91.62 231 GLU B N 1
ATOM 5209 C CA . GLU B 1 231 ? 7.613 -2.703 -23.828 1 91.62 231 GLU B CA 1
ATOM 5210 C C . GLU B 1 231 ? 8.75 -3.408 -23.109 1 91.62 231 GLU B C 1
ATOM 5212 O O . GLU B 1 231 ? 9.031 -4.582 -23.359 1 91.62 231 GLU B O 1
ATOM 5217 N N . ALA B 1 232 ? 9.391 -2.723 -22.203 1 92 232 ALA B N 1
ATOM 5218 C CA . ALA B 1 232 ? 10.477 -3.312 -21.422 1 92 232 ALA B CA 1
ATOM 5219 C C . ALA B 1 232 ? 9.969 -4.441 -20.547 1 92 232 ALA B C 1
ATOM 5221 O O . ALA B 1 232 ? 10.641 -5.465 -20.375 1 92 232 ALA B O 1
ATOM 5222 N N . GLY B 1 233 ? 8.836 -4.215 -19.969 1 92.19 233 GLY B N 1
ATOM 5223 C CA . GLY B 1 233 ? 8.219 -5.27 -19.172 1 92.19 233 GLY B CA 1
ATOM 5224 C C . GLY B 1 233 ? 7.887 -6.508 -19.984 1 92.19 233 GLY B C 1
ATOM 5225 O O . GLY B 1 233 ? 8.07 -7.633 -19.531 1 92.19 233 GLY B O 1
ATOM 5226 N N . ALA B 1 234 ? 7.398 -6.289 -21.188 1 92.5 234 ALA B N 1
ATOM 5227 C CA . ALA B 1 234 ? 7.074 -7.398 -22.078 1 92.5 234 ALA B CA 1
ATOM 5228 C C . ALA B 1 234 ? 8.328 -8.188 -22.453 1 92.5 234 ALA B C 1
ATOM 5230 O O . ALA B 1 234 ? 8.289 -9.422 -22.531 1 92.5 234 ALA B O 1
ATOM 5231 N N . LYS B 1 235 ? 9.383 -7.504 -22.703 1 90.81 235 LYS B N 1
ATOM 5232 C CA . LYS B 1 235 ? 10.648 -8.156 -22.984 1 90.81 235 LYS B CA 1
ATOM 5233 C C . LYS B 1 235 ? 11.125 -8.992 -21.797 1 90.81 235 LYS B C 1
ATOM 5235 O O . LYS B 1 235 ? 11.609 -10.109 -21.969 1 90.81 235 LYS B O 1
ATOM 5240 N N . ALA B 1 236 ? 11.031 -8.422 -20.656 1 90 236 ALA B N 1
ATOM 5241 C CA . ALA B 1 236 ? 11.398 -9.141 -19.438 1 90 236 ALA B CA 1
ATOM 5242 C C . ALA B 1 236 ? 10.531 -10.383 -19.25 1 90 236 ALA B C 1
ATOM 5244 O O . ALA B 1 236 ? 11.031 -11.445 -18.875 1 90 236 ALA B O 1
ATOM 5245 N N . ALA B 1 237 ? 9.266 -10.227 -19.5 1 88.94 237 ALA B N 1
ATOM 5246 C CA . ALA B 1 237 ? 8.344 -11.352 -19.391 1 88.94 237 ALA B CA 1
ATOM 5247 C C . ALA B 1 237 ? 8.695 -12.445 -20.375 1 88.94 237 ALA B C 1
ATOM 5249 O O . ALA B 1 237 ? 8.672 -13.633 -20.047 1 88.94 237 ALA B O 1
ATOM 5250 N N . ALA B 1 238 ? 8.961 -12.047 -21.578 1 87.12 238 ALA B N 1
ATOM 5251 C CA . ALA B 1 238 ? 9.336 -13.008 -22.609 1 87.12 238 ALA B CA 1
ATOM 5252 C C . ALA B 1 238 ? 10.594 -13.773 -22.219 1 87.12 238 ALA B C 1
ATOM 5254 O O . ALA B 1 238 ? 10.703 -14.977 -22.469 1 87.12 238 ALA B O 1
ATOM 5255 N N . SER B 1 239 ? 11.477 -13.062 -21.672 1 81.12 239 SER B N 1
ATOM 5256 C CA . SER B 1 239 ? 12.711 -13.688 -21.219 1 81.12 239 SER B CA 1
ATOM 5257 C C . SER B 1 239 ? 12.453 -14.656 -20.062 1 81.12 239 SER B C 1
ATOM 5259 O O . SER B 1 239 ? 13.086 -15.711 -19.984 1 81.12 239 SER B O 1
ATOM 5261 N N . HIS B 1 240 ? 11.586 -14.32 -19.297 1 83.56 240 HIS B N 1
ATOM 5262 C CA . HIS B 1 240 ? 11.25 -15.094 -18.109 1 83.56 240 HIS B CA 1
ATOM 5263 C C . HIS B 1 240 ? 10.492 -16.359 -18.469 1 83.56 240 HIS B C 1
ATOM 5265 O O . HIS B 1 240 ? 10.719 -17.422 -17.891 1 83.56 240 HIS B O 1
ATOM 5271 N N . THR B 1 241 ? 9.594 -16.266 -19.469 1 77.44 241 THR B N 1
ATOM 5272 C CA . THR B 1 241 ? 8.727 -17.406 -19.766 1 77.44 241 THR B CA 1
ATOM 5273 C C . THR B 1 241 ? 9.188 -18.109 -21.047 1 77.44 241 THR B C 1
ATOM 5275 O O . THR B 1 241 ? 8.758 -19.219 -21.344 1 77.44 241 THR B O 1
ATOM 5278 N N . GLY B 1 242 ? 9.961 -17.359 -21.812 1 70 242 GLY B N 1
ATOM 5279 C CA . GLY B 1 242 ? 10.352 -17.891 -23.109 1 70 242 GLY B CA 1
ATOM 5280 C C . GLY B 1 242 ? 9.266 -17.75 -24.172 1 70 242 GLY B C 1
ATOM 5281 O O . GLY B 1 242 ? 9.312 -18.406 -25.203 1 70 242 GLY B O 1
ATOM 5282 N N . SER B 1 243 ? 8.188 -16.938 -23.844 1 68.31 243 SER B N 1
ATOM 5283 C CA . SER B 1 243 ? 7.078 -16.734 -24.766 1 68.31 243 SER B CA 1
ATOM 5284 C C . SER B 1 243 ? 6.801 -15.25 -24.984 1 68.31 243 SER B C 1
ATOM 5286 O O . SER B 1 243 ? 7.168 -14.422 -24.156 1 68.31 243 SER B O 1
ATOM 5288 N N . LEU B 1 244 ? 6.34 -14.914 -26.203 1 68.44 244 LEU B N 1
ATOM 5289 C CA . LEU B 1 244 ? 6.043 -13.523 -26.531 1 68.44 244 LEU B CA 1
ATOM 5290 C C . LEU B 1 244 ? 4.922 -12.984 -25.656 1 68.44 244 LEU B C 1
ATOM 5292 O O . LEU B 1 244 ? 3.957 -13.688 -25.359 1 68.44 244 LEU B O 1
ATOM 5296 N N . ALA B 1 245 ? 5.301 -11.695 -25.25 1 67.06 245 ALA B N 1
ATOM 5297 C CA . ALA B 1 245 ? 4.289 -10.992 -24.469 1 67.06 245 ALA B CA 1
ATOM 5298 C C . ALA B 1 245 ? 3.355 -10.188 -25.359 1 67.06 245 ALA B C 1
ATOM 5300 O O . ALA B 1 245 ? 3.787 -9.617 -26.375 1 67.06 245 ALA B O 1
ATOM 5301 N N . GLY B 1 246 ? 1.989 -10.469 -25.531 1 73.44 246 GLY B N 1
ATOM 5302 C CA . GLY B 1 246 ? 0.982 -9.75 -26.297 1 73.44 246 GLY B CA 1
ATOM 5303 C C . GLY B 1 246 ? 0.881 -8.281 -25.922 1 73.44 246 GLY B C 1
ATOM 5304 O O . GLY B 1 246 ? 1.456 -7.852 -24.922 1 73.44 246 GLY B O 1
ATOM 5305 N N . SER B 1 247 ? 0.333 -7.453 -26.797 1 86.5 247 SER B N 1
ATOM 5306 C CA . SER B 1 247 ? 0.101 -6.031 -26.578 1 86.5 247 SER B CA 1
ATOM 5307 C C . SER B 1 247 ? -0.822 -5.805 -25.375 1 86.5 247 SER B C 1
ATOM 5309 O O . SER B 1 247 ? -1.895 -6.406 -25.297 1 86.5 247 SER B O 1
ATOM 5311 N N . PHE B 1 248 ? -0.385 -4.941 -24.547 1 92.5 248 PHE B N 1
ATOM 5312 C CA . PHE B 1 248 ? -1.163 -4.66 -23.344 1 92.5 248 PHE B CA 1
ATOM 5313 C C . PHE B 1 248 ? -2.531 -4.094 -23.703 1 92.5 248 PHE B C 1
ATOM 5315 O O . PHE B 1 248 ? -3.525 -4.383 -23.047 1 92.5 248 PHE B O 1
ATOM 5322 N N . ASP B 1 249 ? -2.598 -3.336 -24.703 1 92.44 249 ASP B N 1
ATOM 5323 C CA . ASP B 1 249 ? -3.861 -2.729 -25.125 1 92.44 249 ASP B CA 1
ATOM 5324 C C . ASP B 1 249 ? -4.875 -3.797 -25.531 1 92.44 249 ASP B C 1
ATOM 5326 O O . ASP B 1 249 ? -6.074 -3.648 -25.281 1 92.44 249 ASP B O 1
ATOM 5330 N N . VAL B 1 250 ? -4.395 -4.801 -26.172 1 92.69 250 VAL B N 1
ATOM 5331 C CA . VAL B 1 250 ? -5.258 -5.902 -26.578 1 92.69 250 VAL B CA 1
ATOM 5332 C C . VAL B 1 250 ? -5.789 -6.621 -25.328 1 92.69 250 VAL B C 1
ATOM 5334 O O . VAL B 1 250 ? -6.977 -6.945 -25.266 1 92.69 250 VAL B O 1
ATOM 5337 N N . TYR B 1 251 ? -4.918 -6.855 -24.391 1 94 251 TYR B N 1
ATOM 5338 C CA . TYR B 1 251 ? -5.328 -7.488 -23.141 1 94 251 TYR B CA 1
ATOM 5339 C C . TYR B 1 251 ? -6.371 -6.645 -22.422 1 94 251 TYR B C 1
ATOM 5341 O O . TYR B 1 251 ? -7.402 -7.164 -21.984 1 94 251 TYR B O 1
ATOM 5349 N N . ARG B 1 252 ? -6.09 -5.402 -22.312 1 94.88 252 ARG B N 1
ATOM 5350 C CA . ARG B 1 252 ? -6.988 -4.492 -21.594 1 94.88 252 ARG B CA 1
ATOM 5351 C C . ARG B 1 252 ? -8.383 -4.508 -22.219 1 94.88 252 ARG B C 1
ATOM 5353 O O . ARG B 1 252 ? -9.383 -4.547 -21.5 1 94.88 252 ARG B O 1
ATOM 5360 N N . ALA B 1 253 ? -8.461 -4.438 -23.531 1 94.56 253 ALA B N 1
ATOM 5361 C CA . ALA B 1 253 ? -9.734 -4.48 -24.234 1 94.56 253 ALA B CA 1
ATOM 5362 C C . ALA B 1 253 ? -10.453 -5.805 -24 1 94.56 253 ALA B C 1
ATOM 5364 O O . ALA B 1 253 ? -11.664 -5.828 -23.766 1 94.56 253 ALA B O 1
ATOM 5365 N N . ALA B 1 254 ? -9.664 -6.875 -24.047 1 95.25 254 ALA B N 1
ATOM 5366 C CA . ALA B 1 254 ? -10.242 -8.203 -23.812 1 95.25 254 ALA B CA 1
ATOM 5367 C C . ALA B 1 254 ? -10.789 -8.328 -22.391 1 95.25 254 ALA B C 1
ATOM 5369 O O . ALA B 1 254 ? -11.828 -8.953 -22.188 1 95.25 254 ALA B O 1
ATOM 5370 N N . PHE B 1 255 ? -10.031 -7.773 -21.453 1 96.94 255 PHE B N 1
ATOM 5371 C CA . PHE B 1 255 ? -10.469 -7.82 -20.062 1 96.94 255 PHE B CA 1
ATOM 5372 C C . PHE B 1 255 ? -11.781 -7.07 -19.875 1 96.94 255 PHE B C 1
ATOM 5374 O O . PHE B 1 255 ? -12.719 -7.582 -19.266 1 96.94 255 PHE B O 1
ATOM 5381 N N . ARG B 1 256 ? -11.859 -5.934 -20.469 1 94.94 256 ARG B N 1
ATOM 5382 C CA . ARG B 1 256 ? -13.078 -5.137 -20.391 1 94.94 256 ARG B CA 1
ATOM 5383 C C . ARG B 1 256 ? -14.258 -5.875 -21.016 1 94.94 256 ARG B C 1
ATOM 5385 O O . ARG B 1 256 ? -15.352 -5.91 -20.453 1 94.94 256 ARG B O 1
ATOM 5392 N N . GLN B 1 257 ? -14.031 -6.434 -22.141 1 96 257 GLN B N 1
ATOM 5393 C CA . GLN B 1 257 ? -15.078 -7.121 -22.891 1 96 257 GLN B CA 1
ATOM 5394 C C . GLN B 1 257 ? -15.562 -8.367 -22.141 1 96 257 GLN B C 1
ATOM 5396 O O . GLN B 1 257 ? -16.719 -8.773 -22.297 1 96 257 GLN B O 1
ATOM 5401 N N . SER B 1 258 ? -14.695 -8.914 -21.344 1 97.75 258 SER B N 1
ATOM 5402 C CA . SER B 1 258 ? -15.031 -10.172 -20.688 1 97.75 258 SER B CA 1
ATOM 5403 C C . SER B 1 258 ? -15.438 -9.961 -19.234 1 97.75 258 SER B C 1
ATOM 5405 O O . SER B 1 258 ? -15.703 -10.922 -18.516 1 97.75 258 SER B O 1
ATOM 5407 N N . GLY B 1 259 ? -15.484 -8.75 -18.75 1 98.12 259 GLY B N 1
ATOM 5408 C CA . GLY B 1 259 ? -15.914 -8.453 -17.391 1 98.12 259 GLY B CA 1
ATOM 5409 C C . GLY B 1 259 ? -14.836 -8.688 -16.359 1 98.12 259 GLY B C 1
ATOM 5410 O O . GLY B 1 259 ? -15.117 -8.789 -15.156 1 98.12 259 GLY B O 1
ATOM 5411 N N . VAL B 1 260 ? -13.586 -8.836 -16.828 1 98.25 260 VAL B N 1
ATOM 5412 C CA . VAL B 1 260 ? -12.438 -9.047 -15.969 1 98.25 260 VAL B CA 1
ATOM 5413 C C . VAL B 1 260 ? -11.922 -7.707 -15.453 1 98.25 260 VAL B C 1
ATOM 5415 O O . VAL B 1 260 ? -11.883 -6.723 -16.188 1 98.25 260 VAL B O 1
ATOM 5418 N N . LEU B 1 261 ? -11.68 -7.664 -14.133 1 98.62 261 LEU B N 1
ATOM 5419 C CA . LEU B 1 261 ? -11.125 -6.465 -13.516 1 98.62 261 LEU B CA 1
ATOM 5420 C C . LEU B 1 261 ? -9.602 -6.461 -13.609 1 98.62 261 LEU B C 1
ATOM 5422 O O . LEU B 1 261 ? -8.961 -7.492 -13.391 1 98.62 261 LEU B O 1
ATOM 5426 N N . LEU B 1 262 ? -9.07 -5.344 -14 1 98 262 LEU B N 1
ATOM 5427 C CA . LEU B 1 262 ? -7.621 -5.191 -14.133 1 98 262 LEU B CA 1
ATOM 5428 C C . LEU B 1 262 ? -7.039 -4.48 -12.914 1 98 262 LEU B C 1
ATOM 5430 O O . LEU B 1 262 ? -7.484 -3.389 -12.555 1 98 262 LEU B O 1
ATOM 5434 N N . ALA B 1 263 ? -6.105 -5.105 -12.188 1 97.19 263 ALA B N 1
ATOM 5435 C CA . ALA B 1 263 ? -5.328 -4.48 -11.125 1 97.19 263 ALA B CA 1
ATOM 5436 C C . ALA B 1 263 ? -3.924 -4.129 -11.609 1 97.19 263 ALA B C 1
ATOM 5438 O O . ALA B 1 263 ? -3.346 -4.836 -12.43 1 97.19 263 ALA B O 1
ATOM 5439 N N . THR B 1 264 ? -3.311 -3.119 -11.023 1 92.94 264 THR B N 1
ATOM 5440 C CA . THR B 1 264 ? -2.025 -2.633 -11.523 1 92.94 264 THR B CA 1
ATOM 5441 C C . THR B 1 264 ? -0.894 -3.055 -10.586 1 92.94 264 THR B C 1
ATOM 5443 O O . THR B 1 264 ? 0.28 -2.811 -10.875 1 92.94 264 THR B O 1
ATOM 5446 N N . SER B 1 265 ? -1.213 -3.615 -9.5 1 94.31 265 SER B N 1
ATOM 5447 C CA . SER B 1 265 ? -0.215 -4.082 -8.539 1 94.31 265 SER B CA 1
ATOM 5448 C C . SER B 1 265 ? -0.744 -5.25 -7.715 1 94.31 265 SER B C 1
ATOM 5450 O O . SER B 1 265 ? -1.952 -5.488 -7.676 1 94.31 265 SER B O 1
ATOM 5452 N N . MET B 1 266 ? 0.168 -5.941 -7.07 1 93.5 266 MET B N 1
ATOM 5453 C CA . MET B 1 266 ? -0.203 -7.047 -6.191 1 93.5 266 MET B CA 1
ATOM 5454 C C . MET B 1 266 ? -1.045 -6.551 -5.02 1 93.5 266 MET B C 1
ATOM 5456 O O . MET B 1 266 ? -2.039 -7.18 -4.656 1 93.5 266 MET B O 1
ATOM 5460 N N . GLU B 1 267 ? -0.644 -5.445 -4.496 1 93.69 267 GLU B N 1
ATOM 5461 C CA . GLU B 1 267 ? -1.368 -4.871 -3.367 1 93.69 267 GLU B CA 1
ATOM 5462 C C . GLU B 1 267 ? -2.803 -4.52 -3.752 1 93.69 267 GLU B C 1
ATOM 5464 O O . GLU B 1 267 ? -3.742 -4.824 -3.016 1 93.69 267 GLU B O 1
ATOM 5469 N N . GLU B 1 268 ? -2.916 -3.875 -4.84 1 96.06 268 GLU B N 1
ATOM 5470 C CA . GLU B 1 268 ? -4.238 -3.498 -5.336 1 96.06 268 GLU B CA 1
ATOM 5471 C C . GLU B 1 268 ? -5.105 -4.727 -5.578 1 96.06 268 GLU B C 1
ATOM 5473 O O . GLU B 1 268 ? -6.293 -4.73 -5.238 1 96.06 268 GLU B O 1
ATOM 5478 N N . ALA B 1 269 ? -4.539 -5.742 -6.184 1 95.88 269 ALA B N 1
ATOM 5479 C CA . ALA B 1 269 ? -5.27 -6.977 -6.461 1 95.88 269 ALA B CA 1
ATOM 5480 C C . ALA B 1 269 ? -5.73 -7.645 -5.168 1 95.88 269 ALA B C 1
ATOM 5482 O O . ALA B 1 269 ? -6.863 -8.117 -5.074 1 95.88 269 ALA B O 1
ATOM 5483 N N . PHE B 1 270 ? -4.871 -7.652 -4.203 1 94 270 PHE B N 1
ATOM 5484 C CA . PHE B 1 270 ? -5.203 -8.273 -2.928 1 94 270 PHE B CA 1
ATOM 5485 C C . PHE B 1 270 ? -6.289 -7.477 -2.209 1 94 270 PHE B C 1
ATOM 5487 O O . PHE B 1 270 ? -7.195 -8.055 -1.605 1 94 270 PHE B O 1
ATOM 5494 N N . ASP B 1 271 ? -6.145 -6.152 -2.254 1 96.25 271 ASP B N 1
ATOM 5495 C CA . ASP B 1 271 ? -7.16 -5.293 -1.651 1 96.25 271 ASP B CA 1
ATOM 5496 C C . ASP B 1 271 ? -8.539 -5.566 -2.256 1 96.25 271 ASP B C 1
ATOM 5498 O O . ASP B 1 271 ? -9.523 -5.695 -1.528 1 96.25 271 ASP B O 1
ATOM 5502 N N . ALA B 1 272 ? -8.547 -5.66 -3.568 1 97.75 272 ALA B N 1
ATOM 5503 C CA . ALA B 1 272 ? -9.805 -5.914 -4.273 1 97.75 272 ALA B CA 1
ATOM 5504 C C . ALA B 1 272 ? -10.359 -7.289 -3.92 1 97.75 272 ALA B C 1
ATOM 5506 O O . ALA B 1 272 ? -11.562 -7.438 -3.666 1 97.75 272 ALA B O 1
ATOM 5507 N N . ALA B 1 273 ? -9.5 -8.289 -3.941 1 96.69 273 ALA B N 1
ATOM 5508 C CA . ALA B 1 273 ? -9.922 -9.648 -3.633 1 96.69 273 ALA B CA 1
ATOM 5509 C C . ALA B 1 273 ? -10.531 -9.734 -2.234 1 96.69 273 ALA B C 1
ATOM 5511 O O . ALA B 1 273 ? -11.562 -10.375 -2.035 1 96.69 273 ALA B O 1
ATOM 5512 N N . LYS B 1 274 ? -9.906 -9.094 -1.298 1 95.5 274 LYS B N 1
ATOM 5513 C CA . LYS B 1 274 ? -10.406 -9.047 0.073 1 95.5 274 LYS B CA 1
ATOM 5514 C C . LYS B 1 274 ? -11.789 -8.406 0.132 1 95.5 274 LYS B C 1
ATOM 5516 O O . LYS B 1 274 ? -12.68 -8.906 0.827 1 95.5 274 LYS B O 1
ATOM 5521 N N . ALA B 1 275 ? -11.945 -7.285 -0.544 1 97.75 275 ALA B N 1
ATOM 5522 C CA . ALA B 1 275 ? -13.234 -6.605 -0.583 1 97.75 275 ALA B CA 1
ATOM 5523 C C . ALA B 1 275 ? -14.32 -7.52 -1.136 1 97.75 275 ALA B C 1
ATOM 5525 O O . ALA B 1 275 ? -15.422 -7.59 -0.587 1 97.75 275 ALA B O 1
ATOM 5526 N N . PHE B 1 276 ? -14.016 -8.25 -2.213 1 98.12 276 PHE B N 1
ATOM 5527 C CA . PHE B 1 276 ? -14.984 -9.148 -2.824 1 98.12 276 PHE B CA 1
ATOM 5528 C C . PHE B 1 276 ? -15.305 -10.312 -1.896 1 98.12 276 PHE B C 1
ATOM 5530 O O . PHE B 1 276 ? -16.453 -10.734 -1.788 1 98.12 276 PHE B O 1
ATOM 5537 N N . ALA B 1 277 ? -14.27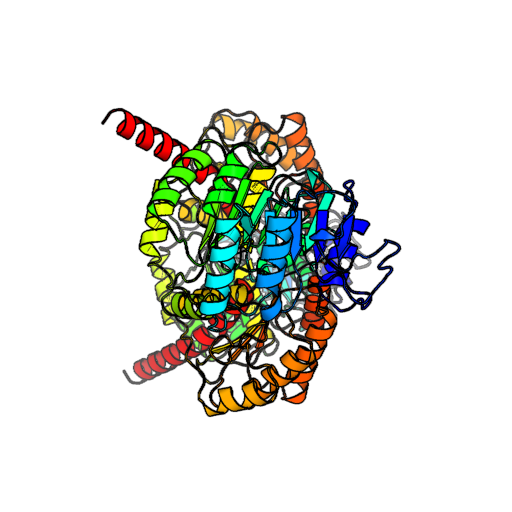3 -10.883 -1.265 1 96.44 277 ALA B N 1
ATOM 5538 C CA . ALA B 1 277 ? -14.43 -12.078 -0.437 1 96.44 277 ALA B CA 1
ATOM 5539 C C . ALA B 1 277 ? -15.305 -11.797 0.777 1 96.44 277 ALA B C 1
ATOM 5541 O O . ALA B 1 277 ? -16.016 -12.688 1.262 1 96.44 277 ALA B O 1
ATOM 5542 N N . TRP B 1 278 ? -15.344 -10.523 1.244 1 96.44 278 TRP B N 1
ATOM 5543 C CA . TRP B 1 278 ? -15.914 -10.273 2.562 1 96.44 278 TRP B CA 1
ATOM 5544 C C . TRP B 1 278 ? -17.125 -9.344 2.465 1 96.44 278 TRP B C 1
ATOM 5546 O O . TRP B 1 278 ? -17.719 -8.984 3.482 1 96.44 278 TRP B O 1
ATOM 5556 N N . ASN B 1 279 ? -17.484 -8.945 1.247 1 97.75 279 ASN B N 1
ATOM 5557 C CA . ASN B 1 279 ? -18.609 -8.039 1.087 1 97.75 279 ASN B CA 1
ATOM 5558 C C . ASN B 1 279 ? -19.641 -8.594 0.104 1 97.75 279 ASN B C 1
ATOM 5560 O O . ASN B 1 279 ? -19.297 -9.336 -0.813 1 97.75 279 ASN B O 1
ATOM 5564 N N . PRO B 1 280 ? -20.922 -8.289 0.31 1 97.44 280 PRO B N 1
ATOM 5565 C CA . PRO B 1 280 ? -21.875 -8.445 -0.787 1 97.44 280 PRO B CA 1
ATOM 5566 C C . PRO B 1 280 ? -21.625 -7.473 -1.936 1 97.44 280 PRO B C 1
ATOM 5568 O O . PRO B 1 280 ? -20.875 -6.504 -1.777 1 97.44 280 PRO B O 1
ATOM 5571 N N . LEU B 1 281 ? -22.188 -7.738 -3.037 1 97.88 281 LEU B N 1
ATOM 5572 C CA . LEU B 1 281 ? -22.109 -6.797 -4.148 1 97.88 281 LEU B CA 1
ATOM 5573 C C . LEU B 1 281 ? -23.078 -5.637 -3.936 1 97.88 281 LEU B C 1
ATOM 5575 O O . LEU B 1 281 ? -24.172 -5.824 -3.4 1 97.88 281 LEU B O 1
ATOM 5579 N N . PRO B 1 282 ? -22.656 -4.43 -4.328 1 97.56 282 PRO B N 1
ATOM 5580 C CA . PRO B 1 282 ? -23.594 -3.316 -4.227 1 97.56 282 PRO B CA 1
ATOM 5581 C C . PRO B 1 282 ? -24.766 -3.447 -5.199 1 97.56 282 PRO B C 1
ATOM 5583 O O . PRO B 1 282 ? -24.609 -3.977 -6.301 1 97.56 282 PRO B O 1
ATOM 5586 N N . ARG B 1 283 ? -25.859 -2.939 -4.82 1 95.81 283 ARG B N 1
ATOM 5587 C CA . ARG B 1 283 ? -27.062 -2.979 -5.656 1 95.81 283 ARG B CA 1
ATOM 5588 C C . ARG B 1 283 ? -27.047 -1.855 -6.688 1 95.81 283 ARG B C 1
ATOM 5590 O O . ARG B 1 283 ? -27.797 -1.896 -7.668 1 95.81 283 ARG B O 1
ATOM 5597 N N . GLY B 1 284 ? -26.297 -0.859 -6.441 1 94.69 284 GLY B N 1
ATOM 5598 C CA . GLY B 1 284 ? -26.125 0.297 -7.305 1 94.69 284 GLY B CA 1
ATOM 5599 C C . GLY B 1 284 ? -24.75 0.931 -7.188 1 94.69 284 GLY B C 1
ATOM 5600 O O . GLY B 1 284 ? -23.812 0.301 -6.699 1 94.69 284 GLY B O 1
ATOM 5601 N N . ASP B 1 285 ? -24.609 2.141 -7.719 1 95.5 285 ASP B N 1
ATOM 5602 C CA . ASP B 1 285 ? -23.281 2.73 -7.812 1 95.5 285 ASP B CA 1
ATOM 5603 C C . ASP B 1 285 ? -23.172 3.971 -6.926 1 95.5 285 ASP B C 1
ATOM 5605 O O . ASP B 1 285 ? -22.234 4.762 -7.078 1 95.5 285 ASP B O 1
ATOM 5609 N N . ARG B 1 286 ? -24.156 4.188 -6.008 1 96.88 286 ARG B N 1
ATOM 5610 C CA . ARG B 1 286 ? -24.109 5.328 -5.098 1 96.88 286 ARG B CA 1
ATOM 5611 C C . ARG B 1 286 ? -23.266 5.012 -3.863 1 96.88 286 ARG B C 1
ATOM 5613 O O . ARG B 1 286 ? -23.703 4.273 -2.979 1 96.88 286 ARG B O 1
ATOM 5620 N N . VAL B 1 287 ? -22.094 5.645 -3.805 1 98.38 287 VAL B N 1
ATOM 5621 C CA . VAL B 1 287 ? -21.156 5.398 -2.713 1 98.38 287 VAL B CA 1
ATOM 5622 C C . VAL B 1 287 ? -21.219 6.551 -1.713 1 98.38 287 VAL B C 1
ATOM 5624 O O . VAL B 1 287 ? -21.141 7.723 -2.098 1 98.38 287 VAL B O 1
ATOM 5627 N N . LEU B 1 288 ? -21.422 6.242 -0.498 1 98.62 288 LEU B N 1
ATOM 5628 C CA . LEU B 1 288 ? -21.359 7.223 0.58 1 98.62 288 LEU B CA 1
ATOM 5629 C C . LEU B 1 288 ? -20.047 7.102 1.35 1 98.62 288 LEU B C 1
ATOM 5631 O O . LEU B 1 288 ? -19.672 6.004 1.759 1 98.62 288 LEU B O 1
ATOM 5635 N N . VAL B 1 289 ? -19.375 8.195 1.519 1 98.75 289 VAL B N 1
ATOM 5636 C CA . VAL B 1 289 ? -18.141 8.25 2.293 1 98.75 289 VAL B CA 1
ATOM 5637 C C . VAL B 1 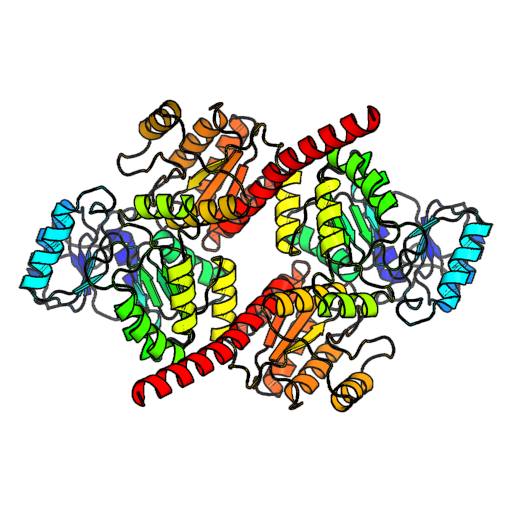289 ? -18.406 8.875 3.656 1 98.75 289 VAL B C 1
ATOM 5639 O O . VAL B 1 289 ? -18.984 9.969 3.744 1 98.75 289 VAL B O 1
ATOM 5642 N N . ILE B 1 290 ? -18.047 8.18 4.695 1 98.62 290 ILE B N 1
ATOM 5643 C CA . ILE B 1 290 ? -18.141 8.656 6.07 1 98.62 290 ILE B CA 1
ATOM 5644 C C . ILE B 1 290 ? -16.734 8.773 6.68 1 98.62 290 ILE B C 1
ATOM 5646 O O . ILE B 1 290 ? -15.953 7.824 6.625 1 98.62 290 ILE B O 1
ATOM 5650 N N . THR B 1 291 ? -16.453 9.891 7.234 1 97.62 291 THR B N 1
ATOM 5651 C CA . THR B 1 291 ? -15.086 10.094 7.723 1 97.62 291 THR B CA 1
ATOM 5652 C C . THR B 1 291 ? -15.086 10.984 8.961 1 97.62 291 THR B C 1
ATOM 5654 O O . THR B 1 291 ? -16.078 11.648 9.258 1 97.62 291 THR B O 1
ATOM 5657 N N . ASN B 1 292 ? -13.977 10.945 9.719 1 94.94 292 ASN B N 1
ATOM 5658 C CA . ASN B 1 292 ? -13.766 11.922 10.789 1 94.94 292 ASN B CA 1
ATOM 5659 C C . ASN B 1 292 ? -12.656 12.906 10.43 1 94.94 292 ASN B C 1
ATOM 5661 O O . ASN B 1 292 ? -12.203 13.672 11.289 1 94.94 292 ASN B O 1
ATOM 5665 N N . GLY B 1 293 ? -12.172 12.836 9.273 1 93.19 293 GLY B N 1
ATOM 5666 C CA . GLY B 1 293 ? -11.125 13.719 8.781 1 93.19 293 GLY B CA 1
ATOM 5667 C C . GLY B 1 293 ? -11.383 14.211 7.371 1 93.19 293 GLY B C 1
ATOM 5668 O O . GLY B 1 293 ? -11.344 13.43 6.422 1 93.19 293 GLY B O 1
ATOM 5669 N N . GLY B 1 294 ? -11.562 15.484 7.258 1 93 294 GLY B N 1
ATOM 5670 C CA . GLY B 1 294 ? -11.883 16.062 5.965 1 93 294 GLY B CA 1
ATOM 5671 C C . GLY B 1 294 ? -10.898 15.688 4.875 1 93 294 GLY B C 1
ATOM 5672 O O . GLY B 1 294 ? -11.289 15.383 3.75 1 93 294 GLY B O 1
ATOM 5673 N N . GLY B 1 295 ? -9.602 15.711 5.152 1 94.94 295 GLY B N 1
ATOM 5674 C CA . GLY B 1 295 ? -8.578 15.336 4.188 1 94.94 295 GLY B CA 1
ATOM 5675 C C . GLY B 1 295 ? -8.742 13.922 3.668 1 94.94 295 GLY B C 1
ATOM 5676 O O . GLY B 1 295 ? -8.625 13.68 2.465 1 94.94 295 GLY B O 1
ATOM 5677 N N . ALA B 1 296 ? -9.023 13.023 4.598 1 96.5 296 ALA B N 1
ATOM 5678 C CA . ALA B 1 296 ? -9.242 11.625 4.227 1 96.5 296 ALA B CA 1
ATOM 5679 C C . ALA B 1 296 ? -10.453 11.492 3.305 1 96.5 296 ALA B C 1
ATOM 5681 O O . ALA B 1 296 ? -10.414 10.719 2.34 1 96.5 296 ALA B O 1
ATOM 5682 N N . GLY B 1 297 ? -11.484 12.227 3.631 1 97.44 297 GLY B N 1
ATOM 5683 C CA . GLY B 1 297 ? -12.664 12.219 2.783 1 97.44 297 GLY B CA 1
ATOM 5684 C C . GLY B 1 297 ? -12.383 12.688 1.368 1 97.44 297 GLY B C 1
ATOM 5685 O O . GLY B 1 297 ? -12.836 12.07 0.403 1 97.44 297 GLY B O 1
ATOM 5686 N N . ILE B 1 298 ? -11.672 13.773 1.248 1 96.5 298 ILE B N 1
ATOM 5687 C CA . ILE B 1 298 ? -11.352 14.344 -0.057 1 96.5 298 ILE B CA 1
ATOM 5688 C C . ILE B 1 298 ? -10.516 13.352 -0.864 1 96.5 298 ILE B C 1
ATOM 5690 O O . ILE B 1 298 ? -10.766 13.141 -2.055 1 96.5 298 ILE B O 1
ATOM 5694 N N . GLN B 1 299 ? -9.516 12.688 -0.217 1 97.44 299 GLN B N 1
ATOM 5695 C CA . GLN B 1 299 ? -8.688 11.703 -0.894 1 97.44 299 GLN B CA 1
ATOM 5696 C C . GLN B 1 299 ? -9.523 10.531 -1.396 1 97.44 299 GLN B C 1
ATOM 5698 O O . GLN B 1 299 ? -9.297 10.023 -2.496 1 97.44 299 GLN B O 1
ATOM 5703 N N . ALA B 1 300 ? -10.438 10.109 -0.562 1 98.25 300 ALA B N 1
ATOM 5704 C CA . ALA B 1 300 ? -11.32 9.016 -0.96 1 98.25 300 ALA B CA 1
ATOM 5705 C C . ALA B 1 300 ? -12.18 9.406 -2.158 1 98.25 300 ALA B C 1
ATOM 5707 O O . ALA B 1 300 ? -12.336 8.625 -3.102 1 98.25 300 ALA B O 1
ATOM 5708 N N . VAL B 1 301 ? -12.719 10.617 -2.131 1 97.69 301 VAL B N 1
ATOM 5709 C CA . VAL B 1 301 ? -13.562 11.109 -3.213 1 97.69 301 VAL B CA 1
ATOM 5710 C C . VAL B 1 301 ? -12.75 11.203 -4.5 1 97.69 301 VAL B C 1
ATOM 5712 O O . VAL B 1 301 ? -13.203 10.766 -5.562 1 97.69 301 VAL B O 1
ATOM 5715 N N . ASP B 1 302 ? -11.562 11.805 -4.418 1 97.69 302 ASP B N 1
ATOM 5716 C CA . ASP B 1 302 ? -10.672 11.867 -5.578 1 97.69 302 ASP B CA 1
ATOM 5717 C C . ASP B 1 302 ? -10.43 10.477 -6.156 1 97.69 302 ASP B C 1
ATOM 5719 O O . ASP B 1 302 ? -10.5 10.273 -7.371 1 97.69 302 ASP B O 1
ATOM 5723 N N . THR B 1 303 ? -10.141 9.508 -5.27 1 98.19 303 THR B N 1
ATOM 5724 C CA . THR B 1 303 ? -9.844 8.141 -5.695 1 98.19 303 THR B CA 1
ATOM 5725 C C . THR B 1 303 ? -11.047 7.52 -6.395 1 98.19 303 THR B C 1
ATOM 5727 O O . THR B 1 303 ? -10.914 6.934 -7.469 1 98.19 303 THR B O 1
ATOM 5730 N N . LEU B 1 304 ? -12.227 7.672 -5.812 1 98.38 304 LEU B N 1
ATOM 5731 C CA . LEU B 1 304 ? -13.445 7.109 -6.387 1 98.38 304 LEU B CA 1
ATOM 5732 C C . LEU B 1 304 ? -13.727 7.711 -7.758 1 98.38 304 LEU B C 1
ATOM 5734 O O . LEU B 1 304 ? -14.016 6.984 -8.711 1 98.38 304 LEU B O 1
ATOM 5738 N N . VAL B 1 305 ? -13.57 9.016 -7.852 1 97.38 305 VAL B N 1
ATOM 5739 C CA . VAL B 1 305 ? -13.891 9.719 -9.094 1 97.38 305 VAL B CA 1
ATOM 5740 C C . VAL B 1 305 ? -12.875 9.336 -10.172 1 97.38 305 VAL B C 1
ATOM 5742 O O . VAL B 1 305 ? -13.234 9.148 -11.336 1 97.38 305 VAL B O 1
ATOM 5745 N N . GLU B 1 306 ? -11.633 9.242 -9.797 1 96.69 306 GLU B N 1
ATOM 5746 C CA . GLU B 1 306 ? -10.594 8.828 -10.734 1 96.69 306 GLU B CA 1
ATOM 5747 C C . GLU B 1 306 ? -10.859 7.418 -11.258 1 96.69 306 GLU B C 1
ATOM 5749 O O . GLU B 1 306 ? -10.422 7.066 -12.352 1 96.69 306 GLU B O 1
ATOM 5754 N N . ARG B 1 307 ? -11.555 6.617 -10.477 1 96.62 307 ARG B N 1
ATOM 5755 C CA . ARG B 1 307 ? -11.945 5.266 -10.867 1 96.62 307 ARG B CA 1
ATOM 5756 C C . ARG B 1 307 ? -13.32 5.27 -11.539 1 96.62 307 ARG B C 1
ATOM 5758 O O . ARG B 1 307 ? -13.938 4.219 -11.695 1 96.62 307 ARG B O 1
ATOM 5765 N N . ARG B 1 308 ? -13.859 6.434 -11.812 1 95.25 308 ARG B N 1
ATOM 5766 C CA . ARG B 1 308 ? -15.102 6.66 -12.547 1 95.25 308 ARG B CA 1
ATOM 5767 C C . ARG B 1 308 ? -16.312 6.262 -11.711 1 95.25 308 ARG B C 1
ATOM 5769 O O . ARG B 1 308 ? -17.297 5.738 -12.242 1 95.25 308 ARG B O 1
ATOM 5776 N N . ILE B 1 309 ? -16.141 6.41 -10.438 1 95.88 309 ILE B N 1
ATOM 5777 C CA . ILE B 1 309 ? -17.266 6.223 -9.539 1 95.88 309 ILE B CA 1
ATOM 5778 C C . ILE B 1 309 ? -17.859 7.578 -9.164 1 95.88 309 ILE B C 1
ATOM 5780 O O . ILE B 1 309 ? -17.141 8.508 -8.812 1 95.88 309 ILE B O 1
ATOM 5784 N N . ARG B 1 310 ? -19.062 7.695 -9.273 1 86.12 310 ARG B N 1
ATOM 5785 C CA . ARG B 1 310 ? -19.734 8.953 -8.977 1 86.12 310 ARG B CA 1
ATOM 5786 C C . ARG B 1 310 ? -19.953 9.125 -7.473 1 86.12 310 ARG B C 1
ATOM 5788 O O . ARG B 1 310 ? -20.297 8.164 -6.777 1 86.12 310 ARG B O 1
ATOM 5795 N N . VAL B 1 311 ? -19.656 10.242 -7.008 1 94.69 311 VAL B N 1
ATOM 5796 C CA . VAL B 1 311 ? -19.906 10.633 -5.625 1 94.69 311 VAL B CA 1
ATOM 5797 C C . VAL B 1 311 ? -20.922 11.773 -5.586 1 94.69 311 VAL B C 1
ATOM 5799 O O . VAL B 1 311 ? -20.562 12.945 -5.734 1 94.69 311 VAL B O 1
ATOM 5802 N N . GLU B 1 312 ? -22.172 11.406 -5.293 1 95.25 312 GLU B N 1
ATOM 5803 C CA . GLU B 1 312 ? -23.281 12.359 -5.344 1 95.25 312 GLU B CA 1
ATOM 5804 C C . GLU B 1 312 ? -23.656 12.828 -3.947 1 95.25 312 GLU B C 1
ATOM 5806 O O . GLU B 1 312 ? -23.328 12.18 -2.951 1 95.25 312 GLU B O 1
ATOM 5811 N N . GLU B 1 313 ? -24.312 13.953 -3.969 1 95.56 313 GLU B N 1
ATOM 5812 C CA . GLU B 1 313 ? -24.844 14.484 -2.715 1 95.56 313 GLU B CA 1
ATOM 5813 C C . GLU B 1 313 ? -25.969 13.609 -2.184 1 95.56 313 GLU B C 1
ATOM 5815 O O . GLU B 1 313 ? -26.859 13.203 -2.939 1 95.56 313 GLU B O 1
ATOM 5820 N N . PRO B 1 314 ? -25.891 13.273 -0.898 1 97.25 314 PRO B N 1
ATOM 5821 C CA . PRO B 1 314 ? -27.016 12.523 -0.336 1 97.25 314 PRO B CA 1
ATOM 5822 C C . PRO B 1 314 ? -28.312 13.328 -0.337 1 97.25 314 PRO B C 1
ATOM 5824 O O . PRO B 1 314 ? -28.281 14.562 -0.293 1 97.25 314 PRO B O 1
ATOM 5827 N N . PRO B 1 315 ? -29.438 12.609 -0.413 1 97.81 315 PRO B N 1
ATOM 5828 C CA . PRO B 1 315 ? -30.703 13.32 -0.334 1 97.81 315 PRO B CA 1
ATOM 5829 C C . PRO B 1 315 ? -30.922 14.008 1.013 1 97.81 315 PRO B C 1
ATOM 5831 O O . PRO B 1 315 ? -30.328 13.609 2.016 1 97.81 315 PRO B O 1
ATOM 5834 N N . THR B 1 316 ? -31.766 15.016 1.002 1 97.62 316 THR B N 1
ATOM 5835 C CA . THR B 1 316 ? -32.031 15.844 2.18 1 97.62 316 THR B CA 1
ATOM 5836 C C . THR B 1 316 ? -32.469 14.977 3.352 1 97.62 316 THR B C 1
ATOM 5838 O O . THR B 1 316 ? -32.125 15.25 4.504 1 97.62 316 THR B O 1
ATOM 5841 N N . GLU B 1 317 ? -33.188 13.992 3.051 1 97.81 317 GLU B N 1
ATOM 5842 C CA . GLU B 1 317 ? -33.719 13.109 4.098 1 97.81 317 GLU B CA 1
ATOM 5843 C C . GLU B 1 317 ? -32.562 12.445 4.867 1 97.81 317 GLU B C 1
ATOM 5845 O O . GLU B 1 317 ? -32.594 12.406 6.098 1 97.81 317 GLU B O 1
ATOM 5850 N N . LEU B 1 318 ? -31.625 11.906 4.148 1 98 318 LEU B N 1
ATOM 5851 C CA . LEU B 1 318 ? -30.484 11.273 4.789 1 98 318 LEU B CA 1
ATOM 5852 C C . LEU B 1 318 ? -29.641 12.297 5.551 1 98 318 LEU B C 1
ATOM 5854 O O . LEU B 1 318 ? -29.172 12.031 6.66 1 98 318 LEU B O 1
ATOM 5858 N N . GLN B 1 319 ? -29.469 13.461 4.949 1 97.94 319 GLN B N 1
ATOM 5859 C CA . GLN B 1 319 ? -28.719 14.531 5.613 1 97.94 319 GLN B CA 1
ATOM 5860 C C . GLN B 1 319 ? -29.375 14.922 6.934 1 97.94 319 GLN B C 1
ATOM 5862 O O . GLN B 1 319 ? -28.703 15.125 7.938 1 97.94 319 GLN B O 1
ATOM 5867 N N . ASP B 1 320 ? -30.672 15.016 6.902 1 97.44 320 ASP B N 1
ATOM 5868 C CA . ASP B 1 320 ? -31.422 15.391 8.102 1 97.44 320 ASP B CA 1
ATOM 5869 C C . ASP B 1 320 ? -31.281 14.328 9.188 1 97.44 320 ASP B C 1
ATOM 5871 O O . ASP B 1 320 ? -31.156 14.656 10.375 1 97.44 320 ASP B O 1
ATOM 5875 N N . ARG B 1 321 ? -31.312 13.102 8.805 1 97.44 321 ARG B N 1
ATOM 5876 C CA . ARG B 1 321 ? -31.109 12.016 9.758 1 97.44 321 ARG B CA 1
ATOM 5877 C C . ARG B 1 321 ? -29.734 12.109 10.406 1 97.44 321 ARG B C 1
ATOM 5879 O O . ARG B 1 321 ? -29.594 11.922 11.617 1 97.44 321 ARG B O 1
ATOM 5886 N N . MET B 1 322 ? -28.734 12.391 9.586 1 97.81 322 MET B N 1
ATOM 5887 C CA . MET B 1 322 ? -27.375 12.539 10.102 1 97.81 322 MET B CA 1
ATOM 5888 C C . MET B 1 322 ? -27.281 13.727 11.047 1 97.81 322 MET B C 1
ATOM 5890 O O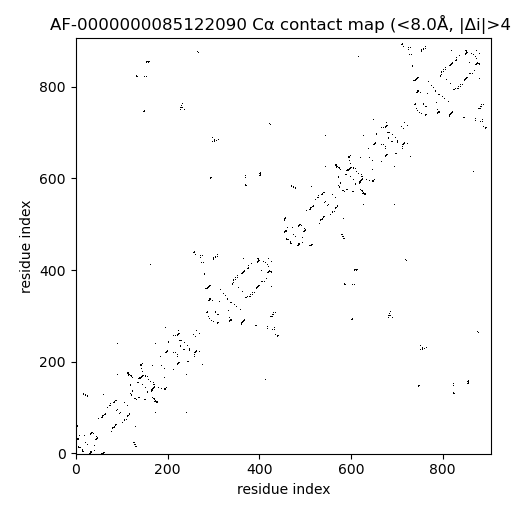 . MET B 1 322 ? -26.641 13.641 12.102 1 97.81 322 MET B O 1
ATOM 5894 N N . LYS B 1 323 ? -27.953 14.844 10.734 1 96.5 323 LYS B N 1
ATOM 5895 C CA . LYS B 1 323 ? -27.906 16.078 11.523 1 96.5 323 LYS B CA 1
ATOM 5896 C C . LYS B 1 323 ? -28.516 15.867 12.898 1 96.5 323 LYS B C 1
ATOM 5898 O O . LYS B 1 323 ? -28.203 16.594 13.844 1 96.5 323 LYS B O 1
ATOM 5903 N N . SER B 1 324 ? -29.328 14.891 13.023 1 96.5 324 SER B N 1
ATOM 5904 C CA . SER B 1 324 ? -30.078 14.672 14.25 1 96.5 324 SER B CA 1
ATOM 5905 C C . SER B 1 324 ? -29.156 14.258 15.398 1 96.5 324 SER B C 1
ATOM 5907 O O . SER B 1 324 ? -29.531 14.383 16.562 1 96.5 324 SER B O 1
ATOM 5909 N N . PHE B 1 325 ? -27.969 13.758 15.055 1 95.94 325 PHE B N 1
ATOM 5910 C CA . PHE B 1 325 ? -27.109 13.312 16.141 1 95.94 325 PHE B CA 1
ATOM 5911 C C . PHE B 1 325 ? -25.719 13.906 16 1 95.94 325 PHE B C 1
ATOM 5913 O O . PHE B 1 325 ? -24.875 13.742 16.891 1 95.94 325 PHE B O 1
ATOM 5920 N N . LEU B 1 326 ? -25.453 14.578 14.93 1 94.94 326 LEU B N 1
ATOM 5921 C CA . LEU B 1 326 ? -24.141 15.188 14.711 1 94.94 326 LEU B CA 1
ATOM 5922 C C . LEU B 1 326 ? -24.156 16.656 15.125 1 94.94 326 LEU B C 1
ATOM 5924 O O . LEU B 1 326 ? -25.203 17.297 15.117 1 94.94 326 LEU B O 1
ATOM 5928 N N . PRO B 1 327 ? -23.047 17.156 15.516 1 89.06 327 PRO B N 1
ATOM 5929 C CA . PRO B 1 327 ? -22.984 18.578 15.812 1 89.06 327 PRO B CA 1
ATOM 5930 C C . PRO B 1 327 ? -23.188 19.438 14.562 1 89.06 327 PRO B C 1
ATOM 5932 O O . PRO B 1 327 ? -23.031 18.953 13.438 1 89.06 327 PRO B O 1
ATOM 5935 N N . ASN B 1 328 ? -23.438 20.672 14.758 1 85.5 328 ASN B N 1
ATOM 5936 C CA . ASN B 1 328 ? -23.797 21.578 13.68 1 85.5 328 ASN B CA 1
ATOM 5937 C C . ASN B 1 328 ? -22.609 21.828 12.742 1 85.5 328 ASN B C 1
ATOM 5939 O O . ASN B 1 328 ? -22.797 22.219 11.594 1 85.5 328 ASN B O 1
ATOM 5943 N N . PHE B 1 329 ? -21.469 21.562 13.203 1 82.44 329 PHE B N 1
ATOM 5944 C CA . PHE B 1 329 ? -20.312 21.891 12.391 1 82.44 329 PHE B CA 1
ATOM 5945 C C . PHE B 1 329 ? -19.859 20.672 11.578 1 82.44 329 PHE B C 1
ATOM 5947 O O . PHE B 1 329 ? -18.906 20.75 10.797 1 82.44 329 PHE B O 1
ATOM 5954 N N . ALA B 1 330 ? -20.547 19.594 11.758 1 89.94 330 ALA B N 1
ATOM 5955 C CA . ALA B 1 330 ? -20.312 18.422 10.906 1 89.94 330 ALA B CA 1
ATOM 5956 C C . ALA B 1 330 ? -20.875 18.656 9.508 1 89.94 330 ALA B C 1
ATOM 5958 O O . ALA B 1 330 ? -21.812 19.438 9.328 1 89.94 330 ALA B O 1
ATOM 5959 N N . SER B 1 331 ? -20.25 18.094 8.562 1 92.19 331 SER B N 1
ATOM 5960 C CA . SER B 1 331 ? -20.781 18.141 7.207 1 92.19 331 SER B CA 1
ATOM 5961 C C . SER B 1 331 ? -21.609 16.891 6.883 1 92.19 331 SER B C 1
ATOM 5963 O O . SER B 1 331 ? -21.141 15.773 7.082 1 92.19 331 SER B O 1
ATOM 5965 N N . THR B 1 332 ? -22.797 17.109 6.383 1 95.12 332 THR B N 1
ATOM 5966 C CA . THR B 1 332 ? -23.656 15.977 6.047 1 95.12 332 THR B CA 1
ATOM 5967 C C . THR B 1 332 ? -23.719 15.781 4.535 1 95.12 332 THR B C 1
ATOM 5969 O O . THR B 1 332 ? -24.547 15.008 4.039 1 95.12 332 THR B O 1
ATOM 5972 N N . ARG B 1 333 ? -22.891 16.484 3.869 1 93.88 333 ARG B N 1
ATOM 5973 C CA . ARG B 1 333 ? -22.719 16.234 2.443 1 93.88 333 ARG B CA 1
ATOM 5974 C C . ARG B 1 333 ? -21.844 15 2.211 1 93.88 333 ARG B C 1
ATOM 5976 O O . ARG B 1 333 ? -21.438 14.336 3.162 1 93.88 333 ARG B O 1
ATOM 5983 N N . ASN B 1 334 ? -21.625 14.68 0.977 1 96.38 334 ASN B N 1
ATOM 5984 C CA . ASN B 1 334 ? -20.734 13.57 0.634 1 96.38 334 ASN B CA 1
ATOM 5985 C C . ASN B 1 334 ? -19.344 14.062 0.264 1 96.38 334 ASN B C 1
ATOM 5987 O O . ASN B 1 334 ? -19.141 14.641 -0.807 1 96.38 334 ASN B O 1
ATOM 5991 N N . PRO B 1 335 ? -18.375 13.789 1.121 1 96.75 335 PRO B N 1
ATOM 5992 C CA . PRO B 1 335 ? -18.312 12.898 2.281 1 96.75 335 PRO B CA 1
ATOM 5993 C C . PRO B 1 335 ? -19 13.484 3.514 1 96.75 335 PRO B C 1
ATOM 5995 O O . PRO B 1 335 ? -18.922 14.695 3.74 1 96.75 335 PRO B O 1
ATOM 5998 N N . ILE B 1 336 ? -19.594 12.594 4.207 1 97.56 336 ILE B N 1
ATOM 5999 C CA . ILE B 1 336 ? -20.047 12.969 5.547 1 97.56 336 ILE B CA 1
ATOM 6000 C C . ILE B 1 336 ? -18.844 13.07 6.48 1 97.56 336 ILE B C 1
ATOM 6002 O O . ILE B 1 336 ? -18.125 12.094 6.691 1 97.56 336 ILE B O 1
ATOM 6006 N N . ASP B 1 337 ? -18.656 14.219 6.996 1 95.56 337 ASP B N 1
ATOM 6007 C CA . ASP B 1 337 ? -17.547 14.461 7.918 1 95.56 337 ASP B CA 1
ATOM 6008 C C . ASP B 1 337 ? -18.031 14.578 9.359 1 95.56 337 ASP B C 1
ATOM 6010 O O . ASP B 1 337 ? -18.547 15.625 9.758 1 95.56 337 ASP B O 1
ATOM 6014 N N . LEU B 1 338 ? -17.734 13.578 10.102 1 95.31 338 LEU B N 1
ATOM 6015 C CA . LEU B 1 338 ? -18.172 13.516 11.492 1 95.31 338 LEU B CA 1
ATOM 6016 C C . LEU B 1 338 ? -17.328 14.453 12.367 1 95.31 338 LEU B C 1
ATOM 6018 O O . LEU B 1 338 ? -17.688 14.719 13.516 1 95.31 338 LEU B O 1
ATOM 6022 N N . THR B 1 339 ? -16.266 14.883 11.898 1 88.5 339 THR B N 1
ATOM 6023 C CA . THR B 1 339 ? -15.344 15.812 12.531 1 88.5 339 THR B CA 1
ATOM 6024 C C . THR B 1 339 ? -14.273 15.055 13.312 1 88.5 339 THR B C 1
ATOM 6026 O O . THR B 1 339 ? -14.445 13.875 13.641 1 88.5 339 THR B O 1
ATOM 6029 N N . GLY B 1 340 ? -13.234 15.75 13.609 1 86.62 340 GLY B N 1
ATOM 6030 C CA . GLY B 1 340 ? -12.117 15.164 14.336 1 86.62 340 GLY B CA 1
ATOM 6031 C C . GLY B 1 340 ? -12.484 14.734 15.742 1 86.62 340 GLY B C 1
ATOM 6032 O O . GLY B 1 340 ? -11.75 13.969 16.375 1 86.62 340 GLY B O 1
ATOM 6033 N N . MET B 1 341 ? -13.609 15.125 16.203 1 82.56 341 MET B N 1
ATOM 6034 C CA . MET B 1 341 ? -14.047 14.812 17.562 1 82.56 341 MET B CA 1
ATOM 6035 C C . MET B 1 341 ? -14.969 13.602 17.578 1 82.56 341 MET B C 1
ATOM 6037 O O . MET B 1 341 ? -15.5 13.227 18.625 1 82.56 341 MET B O 1
ATOM 6041 N N . ALA B 1 342 ? -15.094 13.023 16.438 1 89.5 342 ALA B N 1
ATOM 6042 C CA . ALA B 1 342 ? -16.078 11.945 16.312 1 89.5 342 ALA B CA 1
ATOM 6043 C C . ALA B 1 342 ? -15.75 10.805 17.281 1 89.5 342 ALA B C 1
ATOM 6045 O O . ALA B 1 342 ? -14.641 10.273 17.266 1 89.5 342 ALA B O 1
ATOM 6046 N N . HIS B 1 343 ? -16.766 10.523 18.125 1 90 343 HIS B N 1
ATOM 6047 C CA . HIS B 1 343 ? -16.703 9.336 18.969 1 90 343 HIS B CA 1
ATOM 6048 C C . HIS B 1 343 ? -17.25 8.117 18.234 1 90 343 HIS B C 1
ATOM 6050 O O . HIS B 1 343 ? -17.875 8.242 17.188 1 90 343 HIS B O 1
ATOM 6056 N N . ALA B 1 344 ? -16.969 6.973 18.891 1 95.25 344 ALA B N 1
ATOM 6057 C CA . ALA B 1 344 ? -17.375 5.691 18.312 1 95.25 344 ALA B CA 1
ATOM 6058 C C . ALA B 1 344 ? -18.875 5.664 18.031 1 95.25 344 ALA B C 1
ATOM 6060 O O . ALA B 1 344 ? -19.312 5.102 17.016 1 95.25 344 ALA B O 1
ATOM 6061 N N . ASP B 1 345 ? -19.594 6.332 18.844 1 96.12 345 ASP B N 1
ATOM 6062 C CA . ASP B 1 345 ? -21.047 6.316 18.719 1 96.12 345 ASP B CA 1
ATOM 6063 C C . ASP B 1 345 ? -21.484 7.02 17.438 1 96.12 345 ASP B C 1
ATOM 6065 O O . ASP B 1 345 ? -22.484 6.629 16.828 1 96.12 345 ASP B O 1
ATOM 6069 N N . TRP B 1 346 ? -20.859 8.07 17.016 1 97.25 346 TRP B N 1
ATOM 6070 C CA . TRP B 1 346 ? -21.219 8.773 15.797 1 97.25 346 TRP B CA 1
ATOM 6071 C C . TRP B 1 346 ? -20.984 7.898 14.57 1 97.25 346 TRP B C 1
ATOM 6073 O O . TRP B 1 346 ? -21.781 7.914 13.625 1 97.25 346 TRP B O 1
ATOM 6083 N N . PHE B 1 347 ? -19.906 7.145 14.602 1 97.88 347 PHE B N 1
ATOM 6084 C CA . PHE B 1 347 ? -19.672 6.188 13.531 1 97.88 347 PHE B CA 1
ATOM 6085 C C . PHE B 1 347 ? -20.781 5.137 13.484 1 97.88 347 PHE B C 1
ATOM 6087 O O . PHE B 1 347 ? -21.312 4.84 12.414 1 97.88 347 PHE B O 1
ATOM 6094 N N . TYR B 1 348 ? -21.031 4.625 14.695 1 98.31 348 TYR B N 1
ATOM 6095 C CA . TYR B 1 348 ? -22.062 3.604 14.812 1 98.31 348 TYR B CA 1
ATOM 6096 C C . TYR B 1 348 ? -23.375 4.082 14.203 1 98.31 348 TYR B C 1
ATOM 6098 O O . TYR B 1 348 ? -23.938 3.418 13.336 1 98.31 348 TYR B O 1
ATOM 6106 N N . ARG B 1 349 ? -23.797 5.23 14.562 1 98.25 349 ARG B N 1
ATOM 6107 C CA . ARG B 1 349 ? -25.078 5.762 14.133 1 98.25 349 ARG B CA 1
ATOM 6108 C C . ARG B 1 349 ? -25.047 6.125 12.656 1 98.25 349 ARG B C 1
ATOM 6110 O O . ARG B 1 349 ? -26.016 5.871 11.93 1 98.25 349 ARG B O 1
ATOM 6117 N N . ALA B 1 350 ? -23.984 6.77 12.219 1 98.62 350 ALA B N 1
ATOM 6118 C CA . ALA B 1 350 ? -23.859 7.168 10.82 1 98.62 350 ALA B CA 1
ATOM 6119 C C . ALA B 1 350 ? -23.922 5.957 9.898 1 98.62 350 ALA B C 1
ATOM 6121 O O . ALA B 1 350 ? -24.594 5.984 8.867 1 98.62 350 ALA B O 1
ATOM 6122 N N . ILE B 1 351 ? -23.219 4.902 10.266 1 98.62 351 ILE B N 1
ATOM 6123 C CA . ILE B 1 351 ? -23.172 3.697 9.453 1 98.62 351 ILE B CA 1
ATOM 6124 C C . ILE B 1 351 ? -24.547 3.035 9.438 1 98.62 351 ILE B C 1
ATOM 6126 O O . ILE B 1 351 ? -25.016 2.562 8.391 1 98.62 351 ILE B O 1
ATOM 6130 N N . LYS B 1 352 ? -25.203 3.033 10.57 1 98.25 352 LYS B N 1
ATOM 6131 C CA . LYS B 1 352 ? -26.531 2.459 10.625 1 98.25 352 LYS B CA 1
ATOM 6132 C C . LYS B 1 352 ? -27.5 3.197 9.695 1 98.25 352 LYS B C 1
ATOM 6134 O O . LYS B 1 352 ? -28.234 2.57 8.938 1 98.25 352 LYS B O 1
ATOM 6139 N N . GLU B 1 353 ? -27.469 4.543 9.805 1 98.19 353 GLU B N 1
ATOM 6140 C CA . GLU B 1 353 ? -28.312 5.336 8.922 1 98.19 353 GLU B CA 1
ATOM 6141 C C . GLU B 1 353 ? -28 5.07 7.457 1 98.19 353 GLU B C 1
ATOM 6143 O O . GLU B 1 353 ? -28.906 4.965 6.625 1 98.19 353 GLU B O 1
ATOM 6148 N N . ALA B 1 354 ? -26.734 5 7.133 1 98.12 354 ALA B N 1
ATOM 6149 C CA . ALA B 1 354 ? -26.297 4.738 5.762 1 98.12 354 ALA B CA 1
ATOM 6150 C C . ALA B 1 354 ? -26.766 3.365 5.293 1 98.12 354 ALA B C 1
ATOM 6152 O O . ALA B 1 354 ? -27.203 3.213 4.148 1 98.12 354 ALA B O 1
ATOM 6153 N N . MET B 1 355 ? -26.656 2.357 6.168 1 97.81 355 MET B N 1
ATOM 6154 C CA . MET B 1 355 ? -27.047 0.987 5.84 1 97.81 355 MET B CA 1
ATOM 6155 C C . MET B 1 355 ? -28.547 0.891 5.574 1 97.81 355 MET B C 1
ATOM 6157 O O . MET B 1 355 ? -28.984 0.131 4.707 1 97.81 355 MET B O 1
ATOM 6161 N N . ARG B 1 356 ? -29.297 1.688 6.254 1 96.88 356 ARG B N 1
ATOM 6162 C CA . ARG B 1 356 ? -30.75 1.6 6.195 1 96.88 356 ARG B CA 1
ATOM 6163 C C . ARG B 1 356 ? -31.297 2.379 5 1 96.88 356 ARG B C 1
ATOM 6165 O O . ARG B 1 356 ? -32.312 2.018 4.438 1 96.88 356 ARG B O 1
ATOM 6172 N N . HIS B 1 357 ? -30.641 3.41 4.645 1 97.5 357 HIS B N 1
ATOM 6173 C CA . HIS B 1 357 ? -31.203 4.324 3.66 1 97.5 357 HIS B CA 1
ATOM 6174 C C . HIS B 1 357 ? -31.109 3.74 2.254 1 97.5 357 HIS B C 1
ATOM 6176 O O . HIS B 1 357 ? -30.031 3.33 1.812 1 97.5 357 HIS B O 1
ATOM 6182 N N . PRO B 1 358 ? -32.156 3.791 1.486 1 96.69 358 PRO B N 1
ATOM 6183 C CA . PRO B 1 358 ? -32.188 3.125 0.182 1 96.69 358 PRO B CA 1
ATOM 6184 C C . PRO B 1 358 ? -31.312 3.824 -0.858 1 96.69 358 PRO B C 1
ATOM 6186 O O . PRO B 1 358 ? -30.922 3.207 -1.852 1 96.69 358 PRO B O 1
ATOM 6189 N N . TRP B 1 359 ? -31 5.121 -0.627 1 97.31 359 TRP B N 1
ATOM 6190 C CA . TRP B 1 359 ? -30.172 5.875 -1.561 1 97.31 359 TRP B CA 1
ATOM 6191 C C . TRP B 1 359 ? -28.734 5.383 -1.532 1 97.31 359 TRP B C 1
ATOM 6193 O O . TRP B 1 359 ? -28 5.512 -2.521 1 97.31 359 TRP B O 1
ATOM 6203 N N . VAL B 1 360 ? -28.297 4.789 -0.479 1 97.94 360 VAL B N 1
ATOM 6204 C CA . VAL B 1 360 ? -26.906 4.34 -0.321 1 97.94 360 VAL B CA 1
ATOM 6205 C C . VAL B 1 360 ? -26.766 2.914 -0.844 1 97.94 360 VAL B C 1
ATOM 6207 O O . VAL B 1 360 ? -27.484 2.01 -0.409 1 97.94 360 VAL B O 1
ATOM 6210 N N . ASP B 1 361 ? -25.812 2.695 -1.761 1 98 361 ASP B N 1
ATOM 6211 C CA . ASP B 1 361 ? -25.594 1.353 -2.285 1 98 361 ASP B CA 1
ATOM 6212 C C . ASP B 1 361 ? -24.312 0.749 -1.702 1 98 361 ASP B C 1
ATOM 6214 O O . ASP B 1 361 ? -24.172 -0.474 -1.647 1 98 361 ASP B O 1
ATOM 6218 N N . ALA B 1 362 ? -23.375 1.557 -1.317 1 98.44 362 ALA B N 1
ATOM 6219 C CA . ALA B 1 362 ? -22.078 1.142 -0.804 1 98.44 362 ALA B CA 1
ATOM 6220 C C . ALA B 1 362 ? -21.5 2.186 0.15 1 98.44 362 ALA B C 1
ATOM 6222 O O . ALA B 1 362 ? -21.797 3.379 0.021 1 98.44 362 ALA B O 1
ATOM 6223 N N . ILE B 1 363 ? -20.688 1.785 1.112 1 98.75 363 ILE B N 1
ATOM 6224 C CA . ILE B 1 363 ? -20.234 2.689 2.166 1 98.75 363 ILE B CA 1
ATOM 6225 C C . ILE B 1 363 ? -18.719 2.582 2.33 1 98.75 363 ILE B C 1
ATOM 6227 O O . ILE B 1 363 ? -18.188 1.48 2.471 1 98.75 363 ILE B O 1
ATOM 6231 N N . VAL B 1 364 ? -18.031 3.648 2.256 1 98.88 364 VAL B N 1
ATOM 6232 C CA . VAL B 1 364 ? -16.625 3.76 2.629 1 98.88 364 VAL B CA 1
ATOM 6233 C C . VAL B 1 364 ? -16.5 4.5 3.957 1 98.88 364 VAL B C 1
ATOM 6235 O O . VAL B 1 364 ? -16.922 5.652 4.074 1 98.88 364 VAL B O 1
ATOM 6238 N N . VAL B 1 365 ? -15.93 3.855 4.938 1 98.88 365 VAL B N 1
ATOM 6239 C CA . VAL B 1 365 ? -15.742 4.445 6.258 1 98.88 365 VAL B CA 1
ATOM 6240 C C . VAL B 1 365 ? -14.266 4.754 6.48 1 98.88 365 VAL B C 1
ATOM 6242 O O . VAL B 1 365 ? -13.414 3.873 6.348 1 98.88 365 VAL B O 1
ATOM 6245 N N . LEU B 1 366 ? -14.039 5.973 6.832 1 98.31 366 LEU B N 1
ATOM 6246 C CA . LEU B 1 366 ? -12.664 6.414 7.02 1 98.31 366 LEU B CA 1
ATOM 6247 C C . LEU B 1 366 ? -12.453 6.957 8.43 1 98.31 366 LEU B C 1
ATOM 6249 O O . LEU B 1 366 ? -13.188 7.836 8.875 1 98.31 366 LEU B O 1
ATOM 6253 N N . TYR B 1 367 ? -11.477 6.41 9.055 1 96.81 367 TYR B N 1
ATOM 6254 C CA . TYR B 1 367 ? -11.086 6.848 10.391 1 96.81 367 TYR B CA 1
ATOM 6255 C C . TYR B 1 367 ? -9.641 7.324 10.398 1 96.81 367 TYR B C 1
ATOM 6257 O O . TYR B 1 367 ? -8.734 6.59 10 1 96.81 367 TYR B O 1
ATOM 6265 N N . THR B 1 368 ? -9.438 8.492 10.758 1 94 368 THR B N 1
ATOM 6266 C CA . THR B 1 368 ? -8.109 9.031 11.039 1 94 368 THR B CA 1
ATOM 6267 C C . THR B 1 368 ? -7.914 9.227 12.539 1 94 368 THR B C 1
ATOM 6269 O O . THR B 1 368 ? -8.727 9.883 13.195 1 94 368 THR B O 1
ATOM 6272 N N . GLN B 1 369 ? -6.855 8.695 12.992 1 90.69 369 GLN B N 1
ATOM 6273 C CA . GLN B 1 369 ? -6.609 8.711 14.43 1 90.69 369 GLN B CA 1
ATOM 6274 C C . GLN B 1 369 ? -6.371 10.133 14.93 1 90.69 369 GLN B C 1
ATOM 6276 O O . GLN B 1 369 ? -5.609 10.891 14.328 1 90.69 369 GLN B O 1
ATOM 6281 N N . THR B 1 370 ? -7.098 10.375 15.953 1 83 370 THR B N 1
ATOM 6282 C CA . THR B 1 370 ? -6.887 11.609 16.703 1 83 370 THR B CA 1
ATOM 6283 C C . THR B 1 370 ? -6.613 11.312 18.172 1 83 370 THR B C 1
ATOM 6285 O O . THR B 1 370 ? -6.492 10.148 18.562 1 83 370 THR B O 1
ATOM 6288 N N . GLY B 1 371 ? -6.301 12.258 19 1 76.88 371 GLY B N 1
ATOM 6289 C CA . GLY B 1 371 ? -6.117 12.047 20.422 1 76.88 371 GLY B CA 1
ATOM 6290 C C . GLY B 1 371 ? -7.43 11.938 21.172 1 76.88 371 GLY B C 1
ATOM 6291 O O . GLY B 1 371 ? -7.434 11.672 22.391 1 76.88 371 GLY B O 1
ATOM 6292 N N . LEU B 1 372 ? -8.523 11.953 20.422 1 77 372 LEU B N 1
ATOM 6293 C CA . LEU B 1 372 ? -9.812 12.109 21.094 1 77 372 LEU B CA 1
ATOM 6294 C C . LEU B 1 372 ? -10.648 10.844 20.969 1 77 372 LEU B C 1
ATOM 6296 O O . LEU B 1 372 ? -11.609 10.648 21.719 1 77 372 LEU B O 1
ATOM 6300 N N . SER B 1 373 ? -10.398 10.016 19.984 1 78.62 373 SER B N 1
ATOM 6301 C CA . SER B 1 373 ? -11.148 8.789 19.766 1 78.62 373 SER B CA 1
ATOM 6302 C C . SER B 1 373 ? -10.227 7.586 19.641 1 78.62 373 SER B C 1
ATOM 6304 O O . SER B 1 373 ? -9.133 7.691 19.078 1 78.62 373 SER B O 1
ATOM 6306 N N . GLY B 1 374 ? -10.711 6.473 20.234 1 88.44 374 GLY B N 1
ATOM 6307 C CA . GLY B 1 374 ? -9.891 5.27 20.203 1 88.44 374 GLY B CA 1
ATOM 6308 C C . GLY B 1 374 ? -10.141 4.418 18.969 1 88.44 374 GLY B C 1
ATOM 6309 O O . GLY B 1 374 ? -11.289 4.125 18.625 1 88.44 374 GLY B O 1
ATOM 6310 N N . PRO B 1 375 ? -9.117 4.109 18.25 1 93.38 375 PRO B N 1
ATOM 6311 C CA . PRO B 1 375 ? -9.25 3.303 17.031 1 93.38 375 PRO B CA 1
ATOM 6312 C C . PRO B 1 375 ? -9.977 1.982 17.266 1 93.38 375 PRO B C 1
ATOM 6314 O O . PRO B 1 375 ? -10.852 1.6 16.484 1 93.38 375 PRO B O 1
ATOM 6317 N N . VAL B 1 376 ? -9.703 1.293 18.359 1 96.44 376 VAL B N 1
ATOM 6318 C CA . VAL B 1 376 ? -10.281 -0.017 18.641 1 96.44 376 VAL B CA 1
ATOM 6319 C C . VAL B 1 376 ? -11.766 0.134 18.969 1 96.44 376 VAL B C 1
ATOM 6321 O O . VAL B 1 376 ? -12.594 -0.647 18.5 1 96.44 376 VAL B O 1
ATOM 6324 N N . GLU B 1 377 ? -12.047 1.148 19.781 1 96.75 377 GLU B N 1
ATOM 6325 C CA . GLU B 1 377 ? -13.445 1.433 20.094 1 96.75 377 GLU B CA 1
ATOM 6326 C C . GLU B 1 377 ? -14.242 1.752 18.828 1 96.75 377 GLU B C 1
ATOM 6328 O O . GLU B 1 377 ? -15.391 1.329 18.688 1 96.75 377 GLU B O 1
ATOM 6333 N N . THR B 1 378 ? -13.672 2.518 17.969 1 97.38 378 THR B N 1
ATOM 6334 C CA . THR B 1 378 ? -14.32 2.869 16.703 1 97.38 378 THR B CA 1
ATOM 6335 C C . THR B 1 378 ? -14.531 1.629 15.844 1 97.38 378 THR B C 1
ATOM 6337 O O . THR B 1 378 ? -15.594 1.461 15.242 1 97.38 378 THR B O 1
ATOM 6340 N N . ALA B 1 379 ? -13.492 0.761 15.773 1 98.31 379 ALA B N 1
ATOM 6341 C CA . ALA B 1 379 ? -13.625 -0.485 15.023 1 98.31 379 ALA B CA 1
ATOM 6342 C C . ALA B 1 379 ? -14.781 -1.326 15.547 1 98.31 379 ALA B C 1
ATOM 6344 O O . ALA B 1 379 ? -15.547 -1.897 14.766 1 98.31 379 ALA B O 1
ATOM 6345 N N . LYS B 1 380 ? -14.906 -1.398 16.859 1 98.12 380 LYS B N 1
ATOM 6346 C CA . LYS B 1 380 ? -16 -2.143 17.469 1 98.12 380 LYS B CA 1
ATOM 6347 C C . LYS B 1 380 ? -17.359 -1.53 17.094 1 98.12 380 LYS B C 1
ATOM 6349 O O . LYS B 1 380 ? -18.312 -2.252 16.828 1 98.12 380 LYS B O 1
ATOM 6354 N N . ALA B 1 381 ? -17.406 -0.223 17.109 1 98.25 381 ALA B N 1
ATOM 6355 C CA . ALA B 1 381 ? -18.641 0.472 16.734 1 98.25 381 ALA B CA 1
ATOM 6356 C C . ALA B 1 381 ? -19.016 0.169 15.281 1 98.25 381 ALA B C 1
ATOM 6358 O O . ALA B 1 381 ? -20.188 -0.024 14.961 1 98.25 381 ALA B O 1
ATOM 6359 N N . ILE B 1 382 ? -18.047 0.172 14.406 1 98.38 382 ILE B N 1
ATOM 6360 C CA . ILE B 1 382 ? -18.25 -0.159 13 1 98.38 382 ILE B CA 1
ATOM 6361 C C . ILE B 1 382 ? -18.812 -1.579 12.883 1 98.38 382 ILE B C 1
ATOM 6363 O O . ILE B 1 382 ? -19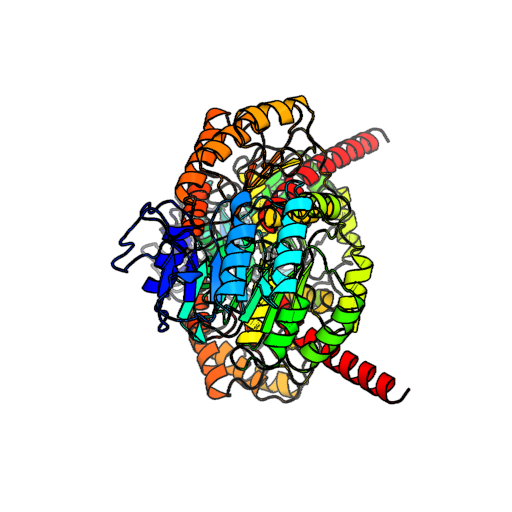.797 -1.81 12.195 1 98.38 382 ILE B O 1
ATOM 6367 N N . LEU B 1 383 ? -18.156 -2.523 13.609 1 98.25 383 LEU B N 1
ATOM 6368 C CA . LEU B 1 383 ? -18.578 -3.922 13.594 1 98.25 383 LEU B CA 1
ATOM 6369 C C . LEU B 1 383 ? -20.016 -4.07 14.086 1 98.25 383 LEU B C 1
ATOM 6371 O O . LEU B 1 383 ? -20.812 -4.789 13.477 1 98.25 383 LEU B O 1
ATOM 6375 N N . ASP B 1 384 ? -20.281 -3.379 15.172 1 98.19 384 ASP B N 1
ATOM 6376 C CA . ASP B 1 384 ? -21.609 -3.455 15.75 1 98.19 384 ASP B CA 1
ATOM 6377 C C . ASP B 1 384 ? -22.672 -2.949 14.766 1 98.19 384 ASP B C 1
ATOM 6379 O O . ASP B 1 384 ? -23.719 -3.57 14.602 1 98.19 384 ASP B O 1
ATOM 6383 N N . ALA B 1 385 ? -22.391 -1.854 14.109 1 98.25 385 ALA B N 1
ATOM 6384 C CA . ALA B 1 385 ? -23.328 -1.292 13.141 1 98.25 385 ALA B CA 1
ATOM 6385 C C . ALA B 1 385 ? -23.578 -2.264 11.992 1 98.25 385 ALA B C 1
ATOM 6387 O O . ALA B 1 385 ? -24.719 -2.492 11.594 1 98.25 385 ALA B O 1
ATOM 6388 N N . ILE B 1 386 ? -22.516 -2.844 11.445 1 97.62 386 ILE B N 1
ATOM 6389 C CA . ILE B 1 386 ? -22.594 -3.758 10.312 1 97.62 386 ILE B CA 1
ATOM 6390 C C . ILE B 1 386 ? -23.375 -5.004 10.711 1 97.62 386 ILE B C 1
ATOM 6392 O O . ILE B 1 386 ? -24.266 -5.441 9.977 1 97.62 386 ILE B O 1
ATOM 6396 N N . ARG B 1 387 ? -23.078 -5.539 11.883 1 96.25 387 ARG B N 1
ATOM 6397 C CA . ARG B 1 387 ? -23.703 -6.766 12.359 1 96.25 387 ARG B CA 1
ATOM 6398 C C . ARG B 1 387 ? -25.203 -6.555 12.594 1 96.25 387 ARG B C 1
ATOM 6400 O O . ARG B 1 387 ? -26.016 -7.391 12.195 1 96.25 387 ARG B O 1
ATOM 6407 N N . GLU B 1 388 ? -25.484 -5.52 13.211 1 96.81 388 GLU B N 1
ATOM 6408 C CA . GLU B 1 388 ? -26.875 -5.25 13.578 1 96.81 388 GLU B CA 1
ATOM 6409 C C . GLU B 1 388 ? -27.734 -5.004 12.344 1 96.81 388 GLU B C 1
ATOM 6411 O O . GLU B 1 388 ? -28.922 -5.367 12.32 1 96.81 388 GLU B O 1
ATOM 6416 N N . GLU B 1 389 ? -27.172 -4.449 11.312 1 94.38 389 GLU B N 1
ATOM 6417 C CA . GLU B 1 389 ? -27.938 -4.133 10.117 1 94.38 389 GLU B CA 1
ATOM 6418 C C . GLU B 1 389 ? -27.875 -5.273 9.102 1 94.38 389 GLU B C 1
ATOM 6420 O O . GLU B 1 389 ? -28.578 -5.254 8.094 1 94.38 389 GLU B O 1
ATOM 6425 N N . GLY B 1 390 ? -26.984 -6.297 9.336 1 91.19 390 GLY B N 1
ATOM 6426 C CA . GLY B 1 390 ? -26.969 -7.516 8.539 1 91.19 390 GLY B CA 1
ATOM 6427 C C . GLY B 1 390 ? -26.031 -7.426 7.344 1 91.19 390 GLY B C 1
ATOM 6428 O O . GLY B 1 390 ? -26.203 -8.141 6.355 1 91.19 390 GLY B O 1
ATOM 6429 N N . HIS B 1 391 ? -25.141 -6.57 7.266 1 90.5 391 HIS B N 1
ATOM 6430 C CA . HIS B 1 391 ? -24.109 -6.426 6.238 1 90.5 391 HIS B CA 1
ATOM 6431 C C . HIS B 1 391 ? -24.719 -6.523 4.84 1 90.5 391 HIS B C 1
ATOM 6433 O O . HIS B 1 391 ? -24.188 -7.227 3.979 1 90.5 391 HIS B O 1
ATOM 6439 N N . ALA B 1 392 ? -25.812 -5.863 4.578 1 93.06 392 ALA B N 1
ATOM 6440 C CA . ALA B 1 392 ? -26.547 -5.949 3.32 1 93.06 392 ALA B CA 1
ATOM 6441 C C . ALA B 1 392 ? -25.891 -5.105 2.238 1 93.06 392 ALA B C 1
ATOM 6443 O O . ALA B 1 392 ? -26.141 -5.289 1.048 1 93.06 392 ALA B O 1
ATOM 6444 N N . LYS B 1 393 ? -25.109 -4.145 2.652 1 97.88 393 LYS B N 1
ATOM 6445 C CA . LYS B 1 393 ? -24.328 -3.281 1.759 1 97.88 393 LYS B CA 1
ATOM 6446 C C . LYS B 1 393 ? -22.828 -3.438 1.999 1 97.88 393 LYS B C 1
ATOM 6448 O O . LYS B 1 393 ? -22.406 -3.676 3.129 1 97.88 393 LYS B O 1
ATOM 6453 N N . PRO B 1 394 ? -22.062 -3.395 0.885 1 98.44 394 PRO B N 1
ATOM 6454 C CA . PRO B 1 394 ? -20.609 -3.492 1.106 1 98.44 394 PRO B CA 1
ATOM 6455 C C . PRO B 1 394 ? -20.062 -2.311 1.899 1 98.44 394 PRO B C 1
ATOM 6457 O O . PRO B 1 394 ? -20.516 -1.177 1.724 1 98.44 394 PRO B O 1
ATOM 6460 N N . VAL B 1 395 ? -19.109 -2.596 2.777 1 98.81 395 VAL B N 1
ATOM 6461 C CA . VAL B 1 395 ? -18.406 -1.609 3.598 1 98.81 395 VAL B CA 1
ATOM 6462 C C . VAL B 1 395 ? -16.906 -1.831 3.51 1 98.81 395 VAL B C 1
ATOM 6464 O O . VAL B 1 395 ? -16.422 -2.941 3.736 1 98.81 395 VAL B O 1
ATOM 6467 N N . THR B 1 396 ? -16.203 -0.893 3.059 1 98.81 396 THR B N 1
ATOM 6468 C CA . THR B 1 396 ? -14.75 -0.879 3.191 1 98.81 396 THR B CA 1
ATOM 6469 C C . THR B 1 396 ? -14.305 0.175 4.203 1 98.81 396 THR B C 1
ATOM 6471 O O . THR B 1 396 ? -14.914 1.246 4.297 1 98.81 396 THR B O 1
ATOM 6474 N N . VAL B 1 397 ? -13.25 -0.126 4.961 1 98.81 397 VAL B N 1
ATOM 6475 C CA . VAL B 1 397 ? -12.836 0.738 6.062 1 98.81 397 VAL B CA 1
ATOM 6476 C C . VAL B 1 397 ? -11.367 1.121 5.895 1 98.81 397 VAL B C 1
ATOM 6478 O O . VAL B 1 397 ? -10.508 0.255 5.688 1 98.81 397 VAL B O 1
ATOM 6481 N N . GLY B 1 398 ? -11.094 2.367 5.879 1 97.94 398 GLY B N 1
ATOM 6482 C CA . GLY B 1 398 ? -9.734 2.873 5.938 1 97.94 398 GLY B CA 1
ATOM 6483 C C . GLY B 1 398 ? -9.367 3.441 7.297 1 97.94 398 GLY B C 1
ATOM 6484 O O . GLY B 1 398 ? -10.047 4.34 7.805 1 97.94 398 GLY B O 1
ATOM 6485 N N . LEU B 1 399 ? -8.336 2.916 7.918 1 96.62 399 LEU B N 1
ATOM 6486 C CA . LEU B 1 399 ? -7.863 3.387 9.219 1 96.62 399 LEU B CA 1
ATOM 6487 C C . LEU B 1 399 ? -6.43 3.896 9.117 1 96.62 399 LEU B C 1
ATOM 6489 O O . LEU B 1 399 ? -5.504 3.115 8.883 1 96.62 399 LEU B O 1
ATOM 6493 N N . LEU B 1 400 ? -6.281 5.117 9.289 1 93.94 400 LEU B N 1
ATOM 6494 C CA . LEU B 1 400 ? -4.953 5.719 9.219 1 93.94 400 LEU B CA 1
ATOM 6495 C C . LEU B 1 400 ? -4.504 6.191 10.594 1 93.94 400 LEU B C 1
ATOM 6497 O O . LEU B 1 400 ? -5.211 6.953 11.258 1 93.94 400 LEU B O 1
ATOM 6501 N N . GLY B 1 401 ? -3.387 5.777 11.031 1 92.25 401 GLY B N 1
ATOM 6502 C CA . GLY B 1 401 ? -2.859 6.16 12.336 1 92.25 401 GLY B CA 1
ATOM 6503 C C . GLY B 1 401 ? -1.71 5.285 12.797 1 92.25 401 GLY B C 1
ATOM 6504 O O . GLY B 1 401 ? -0.918 4.812 11.977 1 92.25 401 GLY B O 1
ATOM 6505 N N . GLY B 1 402 ? -1.571 5.152 14.109 1 91.25 402 GLY B N 1
ATOM 6506 C CA . GLY B 1 402 ? -0.462 4.426 14.703 1 91.25 402 GLY B CA 1
ATOM 6507 C C . GLY B 1 402 ? -0.792 2.977 15.008 1 91.25 402 GLY B C 1
ATOM 6508 O O . GLY B 1 402 ? -1.646 2.377 14.352 1 91.25 402 GLY B O 1
ATOM 6509 N N . PRO B 1 403 ? -0.08 2.371 15.945 1 91.06 403 PRO B N 1
ATOM 6510 C CA . PRO B 1 403 ? -0.231 0.954 16.281 1 91.06 403 PRO B CA 1
ATOM 6511 C C . PRO B 1 403 ? -1.66 0.59 16.688 1 91.06 403 PRO B C 1
ATOM 6513 O O . PRO B 1 403 ? -2.109 -0.529 16.422 1 91.06 403 PRO B O 1
ATOM 6516 N N . GLU B 1 404 ? -2.342 1.529 17.281 1 92.81 404 GLU B N 1
ATOM 6517 C CA . GLU B 1 404 ? -3.719 1.248 17.672 1 92.81 404 GLU B CA 1
ATOM 6518 C C . GLU B 1 404 ? -4.617 1.07 16.453 1 92.81 404 GLU B C 1
ATOM 6520 O O . GLU B 1 404 ? -5.574 0.296 16.484 1 92.81 404 GLU B O 1
ATOM 6525 N N . CYS B 1 405 ? -4.336 1.812 15.438 1 94.44 405 CYS B N 1
ATOM 6526 C CA . CYS B 1 405 ? -5.09 1.642 14.195 1 94.44 405 CYS B CA 1
ATOM 6527 C C . CYS B 1 405 ? -4.805 0.282 13.57 1 94.44 405 CYS B C 1
ATOM 6529 O O . CYS B 1 405 ? -5.691 -0.322 12.961 1 94.44 405 CYS B O 1
ATOM 6531 N N . ILE B 1 406 ? -3.547 -0.185 13.695 1 93.06 406 ILE B N 1
ATOM 6532 C CA . ILE B 1 406 ? -3.205 -1.52 13.211 1 93.06 406 ILE B CA 1
ATOM 6533 C C . ILE B 1 406 ? -4.023 -2.564 13.961 1 93.06 406 ILE B C 1
ATOM 6535 O O . ILE B 1 406 ? -4.57 -3.49 13.359 1 93.06 406 ILE B O 1
ATOM 6539 N N . ARG B 1 407 ? -4.102 -2.408 15.258 1 94.75 407 ARG B N 1
ATOM 6540 C CA . ARG B 1 407 ? -4.898 -3.312 16.078 1 94.75 407 ARG B CA 1
ATOM 6541 C C . ARG B 1 407 ? -6.367 -3.266 15.68 1 94.75 407 ARG B C 1
ATOM 6543 O O . ARG B 1 407 ? -7.035 -4.301 15.617 1 94.75 407 ARG B O 1
ATOM 6550 N N . ALA B 1 408 ? -6.848 -2.043 15.461 1 97 408 ALA B N 1
ATOM 6551 C CA . ALA B 1 408 ? -8.234 -1.867 15.031 1 97 408 ALA B CA 1
ATOM 6552 C C . ALA B 1 408 ? -8.492 -2.572 13.703 1 97 408 ALA B C 1
ATOM 6554 O O . ALA B 1 408 ? -9.516 -3.234 13.531 1 97 408 ALA B O 1
ATOM 6555 N N . ALA B 1 409 ? -7.602 -2.41 12.797 1 95.81 409 ALA B N 1
ATOM 6556 C CA . ALA B 1 409 ? -7.727 -3.057 11.5 1 95.81 409 ALA B CA 1
ATOM 6557 C C . ALA B 1 409 ? -7.742 -4.574 11.641 1 95.81 409 ALA B C 1
ATOM 6559 O O . ALA B 1 409 ? -8.492 -5.262 10.938 1 95.81 409 ALA B O 1
ATOM 6560 N N . ARG B 1 410 ? -6.891 -5.117 12.492 1 94 410 ARG B N 1
ATOM 6561 C CA . ARG B 1 410 ? -6.836 -6.555 12.742 1 94 410 ARG B CA 1
ATOM 6562 C C . ARG B 1 410 ? -8.164 -7.062 13.289 1 94 410 ARG B C 1
ATOM 6564 O O . ARG B 1 410 ? -8.617 -8.148 12.93 1 94 410 ARG B O 1
ATOM 6571 N N . LEU B 1 411 ? -8.734 -6.266 14.172 1 96.69 411 LEU B N 1
ATOM 6572 C CA . LEU B 1 411 ? -10.031 -6.617 14.742 1 96.69 411 LEU B CA 1
ATOM 6573 C C . LEU B 1 411 ? -11.094 -6.711 13.648 1 96.69 411 LEU B C 1
ATOM 6575 O O . LEU B 1 411 ? -11.883 -7.66 13.617 1 96.69 411 LEU B O 1
ATOM 6579 N N . LEU B 1 412 ? -11.117 -5.719 12.797 1 97.56 412 LEU B N 1
ATOM 6580 C CA . LEU B 1 412 ? -12.062 -5.723 11.688 1 97.56 412 LEU B CA 1
ATOM 6581 C C . LEU B 1 412 ? -11.82 -6.91 10.766 1 97.56 412 LEU B C 1
ATOM 6583 O O . LEU B 1 412 ? -12.758 -7.586 10.352 1 97.56 412 LEU B O 1
ATOM 6587 N N . THR B 1 413 ? -10.578 -7.184 10.516 1 94.38 413 THR B N 1
ATOM 6588 C CA . THR B 1 413 ? -10.18 -8.273 9.633 1 94.38 413 THR B CA 1
ATOM 6589 C C . THR B 1 413 ? -10.609 -9.625 10.203 1 94.38 413 THR B C 1
ATOM 6591 O O . THR B 1 413 ? -11.086 -10.492 9.477 1 94.38 413 THR B O 1
ATOM 6594 N N . LYS B 1 414 ? -10.391 -9.797 11.469 1 93.69 414 LYS B N 1
ATOM 6595 C CA . LYS B 1 414 ? -10.797 -11.031 12.141 1 93.69 414 LYS B CA 1
ATOM 6596 C C . LYS B 1 414 ? -12.281 -11.297 11.953 1 93.69 414 LYS B C 1
ATOM 6598 O O . LYS B 1 414 ? -12.711 -12.453 11.883 1 93.69 414 LYS B O 1
ATOM 6603 N N . GLU B 1 415 ? -13.008 -10.195 11.859 1 95.31 415 GLU B N 1
ATOM 6604 C CA . GLU B 1 415 ? -14.453 -10.305 11.695 1 95.31 415 GLU B CA 1
ATOM 6605 C C . GLU B 1 415 ? -14.859 -10.188 10.227 1 95.31 415 GLU B C 1
ATOM 6607 O O . GLU B 1 415 ? -16.031 -10 9.914 1 95.31 415 GLU B O 1
ATOM 6612 N N . ARG B 1 416 ? -13.898 -10.211 9.328 1 94.44 416 ARG B N 1
ATOM 6613 C CA . ARG B 1 416 ? -14.086 -10.227 7.883 1 94.44 416 ARG B CA 1
ATOM 6614 C C . ARG B 1 416 ? -14.719 -8.93 7.398 1 94.44 416 ARG B C 1
ATOM 6616 O O . ARG B 1 416 ? -15.641 -8.945 6.578 1 94.44 416 ARG B O 1
ATOM 6623 N N . VAL B 1 417 ? -14.406 -7.883 8.031 1 97.19 417 VAL B N 1
ATOM 6624 C CA . VAL B 1 417 ? -14.672 -6.551 7.504 1 97.19 417 VAL B CA 1
ATOM 6625 C C . VAL B 1 417 ? -13.43 -6.016 6.801 1 97.19 417 VAL B C 1
ATOM 6627 O O . VAL B 1 417 ? -12.344 -5.965 7.391 1 97.19 417 VAL B O 1
ATOM 6630 N N . ALA B 1 418 ? -13.562 -5.68 5.547 1 97.19 418 ALA B N 1
ATOM 6631 C CA . ALA B 1 418 ? -12.422 -5.281 4.727 1 97.19 418 ALA B CA 1
ATOM 6632 C C . ALA B 1 418 ? -11.844 -3.949 5.199 1 97.19 418 ALA B C 1
ATOM 6634 O O . ALA B 1 418 ? -12.383 -2.885 4.883 1 97.19 418 ALA B O 1
ATOM 6635 N N . ALA B 1 419 ? -10.711 -4.008 5.895 1 97.56 419 ALA B N 1
ATOM 6636 C CA . ALA B 1 419 ? -10.047 -2.83 6.441 1 97.56 419 ALA B CA 1
ATOM 6637 C C . ALA B 1 419 ? -8.703 -2.592 5.75 1 97.56 419 ALA B C 1
ATOM 6639 O O . ALA B 1 419 ? -8.008 -3.543 5.387 1 97.56 419 ALA B O 1
ATOM 6640 N N . TYR B 1 420 ? -8.383 -1.396 5.559 1 96.62 420 TYR B N 1
ATOM 6641 C CA . TYR B 1 420 ? -7.184 -0.967 4.848 1 96.62 420 TYR B CA 1
ATOM 6642 C C . TYR B 1 420 ? -6.465 0.145 5.602 1 96.62 420 TYR B C 1
ATOM 6644 O O . TYR B 1 420 ? -7.07 0.828 6.434 1 96.62 420 TYR B O 1
ATOM 6652 N N . PRO B 1 421 ? -5.23 0.429 5.273 1 94.19 421 PRO B N 1
ATOM 6653 C CA . PRO B 1 421 ? -4.445 1.361 6.082 1 94.19 421 PRO B CA 1
ATOM 6654 C C . PRO B 1 421 ? -4.629 2.814 5.656 1 94.19 421 PRO B C 1
ATOM 6656 O O . PRO B 1 421 ? -4.227 3.73 6.379 1 94.19 421 PRO B O 1
ATOM 6659 N N . THR B 1 422 ? -5.152 3.059 4.5 1 96.12 422 THR B N 1
ATOM 6660 C CA . THR B 1 422 ? -5.293 4.43 4.023 1 96.12 422 THR B CA 1
ATOM 6661 C C . THR B 1 422 ? -6.676 4.656 3.42 1 96.12 422 THR B C 1
ATOM 6663 O O . THR B 1 422 ? -7.348 3.699 3.023 1 96.12 422 THR B O 1
ATOM 6666 N N . PRO B 1 423 ? -7.117 5.93 3.354 1 97.69 423 PRO B N 1
ATOM 6667 C CA . PRO B 1 423 ? -8.398 6.234 2.719 1 97.69 423 PRO B CA 1
ATOM 6668 C C . PRO B 1 423 ? -8.438 5.844 1.244 1 97.69 423 PRO B C 1
ATOM 6670 O O . PRO B 1 423 ? -9.469 5.379 0.75 1 97.69 423 PRO B O 1
ATOM 6673 N N . GLU B 1 424 ? -7.312 6.043 0.581 1 98.19 424 GLU B N 1
ATOM 6674 C CA . GLU B 1 424 ? -7.246 5.754 -0.849 1 98.19 424 GLU B CA 1
ATOM 6675 C C . GLU B 1 424 ? -7.43 4.266 -1.122 1 98.19 424 GLU B C 1
ATOM 6677 O O . GLU B 1 424 ? -8.164 3.881 -2.035 1 98.19 424 GLU B O 1
ATOM 6682 N N . ARG B 1 425 ? -6.824 3.436 -0.305 1 98.06 425 ARG B N 1
ATOM 6683 C CA . ARG B 1 425 ? -6.918 1.996 -0.52 1 98.06 425 ARG B CA 1
ATOM 6684 C C . ARG B 1 425 ? -8.32 1.486 -0.215 1 98.06 425 ARG B C 1
ATOM 6686 O O . ARG B 1 425 ? -8.828 0.595 -0.9 1 98.06 425 ARG B O 1
ATOM 6693 N N . ALA B 1 426 ? -8.953 2.041 0.828 1 98.75 426 ALA B N 1
ATOM 6694 C CA . ALA B 1 426 ? -10.336 1.679 1.124 1 98.75 426 ALA B CA 1
ATOM 6695 C C . ALA B 1 426 ? -11.266 2.068 -0.024 1 98.75 426 ALA B C 1
ATOM 6697 O O . ALA B 1 426 ? -12.109 1.278 -0.439 1 98.75 426 ALA B O 1
ATOM 6698 N N . ALA B 1 427 ? -11.102 3.295 -0.506 1 98.81 427 ALA B N 1
ATOM 6699 C CA . ALA B 1 427 ? -11.922 3.799 -1.606 1 98.81 427 ALA B CA 1
ATOM 6700 C C . ALA B 1 427 ? -11.672 2.998 -2.883 1 98.81 427 ALA B C 1
ATOM 6702 O O . ALA B 1 427 ? -12.617 2.668 -3.605 1 98.81 427 ALA B O 1
ATOM 6703 N N . ASN B 1 428 ? -10.43 2.727 -3.139 1 98.69 428 ASN B N 1
ATOM 6704 C CA . ASN B 1 428 ? -10.078 1.966 -4.336 1 98.69 428 ASN B CA 1
ATOM 6705 C C . ASN B 1 428 ? -10.672 0.56 -4.293 1 98.69 428 ASN B C 1
ATOM 6707 O O . ASN B 1 428 ? -11.164 0.06 -5.309 1 98.69 428 ASN B O 1
ATOM 6711 N N . ALA B 1 429 ? -10.586 -0.079 -3.16 1 98.62 429 ALA B N 1
ATOM 6712 C CA . ALA B 1 429 ? -11.18 -1.404 -3.014 1 98.62 429 ALA B CA 1
ATOM 6713 C C . ALA B 1 429 ? -12.68 -1.365 -3.301 1 98.62 429 ALA B C 1
ATOM 6715 O O . ALA B 1 429 ? -13.203 -2.229 -4.008 1 98.62 429 ALA B O 1
ATOM 6716 N N . MET B 1 430 ? -13.352 -0.369 -2.77 1 98.75 430 MET B N 1
ATOM 6717 C CA . MET B 1 430 ? -14.781 -0.207 -3.025 1 98.75 430 MET B CA 1
ATOM 6718 C C . MET B 1 430 ? -15.047 -0.001 -4.512 1 98.75 430 MET B C 1
ATOM 6720 O O . MET B 1 430 ? -16.031 -0.526 -5.051 1 98.75 430 MET B O 1
ATOM 6724 N N . SER B 1 431 ? -14.172 0.718 -5.16 1 98.69 431 SER B N 1
ATOM 6725 C CA . SER B 1 431 ? -14.367 0.996 -6.578 1 98.69 431 SER B CA 1
ATOM 6726 C C . SER B 1 431 ? -14.367 -0.29 -7.398 1 98.69 431 SER B C 1
ATOM 6728 O O . SER B 1 431 ? -15.078 -0.39 -8.406 1 98.69 431 SER B O 1
ATOM 6730 N N . PHE B 1 432 ? -13.57 -1.292 -7.012 1 98.69 432 PHE B N 1
ATOM 6731 C CA . PHE B 1 432 ? -13.547 -2.572 -7.707 1 98.69 432 PHE B CA 1
ATOM 6732 C C . PHE B 1 432 ? -14.906 -3.26 -7.625 1 98.69 432 PHE B C 1
ATOM 6734 O O . PHE B 1 432 ? -15.367 -3.857 -8.602 1 98.69 432 PHE B O 1
ATOM 6741 N N . LEU B 1 433 ? -15.547 -3.186 -6.465 1 98.62 433 LEU B N 1
ATOM 6742 C CA . LEU B 1 433 ? -16.875 -3.791 -6.305 1 98.62 433 LEU B CA 1
ATOM 6743 C C . LEU B 1 433 ? -17.875 -3.145 -7.246 1 98.62 433 LEU B C 1
ATOM 6745 O O . LEU B 1 433 ? -18.625 -3.844 -7.938 1 98.62 433 LEU B O 1
ATOM 6749 N N . VAL B 1 434 ? -17.875 -1.842 -7.277 1 98.31 434 VAL B N 1
ATOM 6750 C CA . VAL B 1 434 ? -18.828 -1.098 -8.094 1 98.31 434 VAL B CA 1
ATOM 6751 C C . VAL B 1 434 ? -18.547 -1.338 -9.57 1 98.31 434 VAL B C 1
ATOM 6753 O O . VAL B 1 434 ? -19.469 -1.549 -10.367 1 98.31 434 VAL B O 1
ATOM 6756 N N . GLU B 1 435 ? -17.297 -1.312 -9.945 1 98 435 GLU B N 1
ATOM 6757 C CA . GLU B 1 435 ? -16.891 -1.538 -11.328 1 98 435 GLU B CA 1
ATOM 6758 C C . GLU B 1 435 ? -17.297 -2.928 -11.805 1 98 435 GLU B C 1
ATOM 6760 O O . GLU B 1 435 ? -17.719 -3.098 -12.945 1 98 435 GLU B O 1
ATOM 6765 N N . TYR B 1 436 ? -17.188 -3.92 -10.953 1 98.38 436 TYR B N 1
ATOM 6766 C CA . TYR B 1 436 ? -17.531 -5.289 -11.32 1 98.38 436 TYR B CA 1
ATOM 6767 C C . TYR B 1 436 ? -19 -5.391 -11.695 1 98.38 436 TYR B C 1
ATOM 6769 O O . TYR B 1 436 ? -19.344 -6.02 -12.703 1 98.38 436 TYR B O 1
ATOM 6777 N N . VAL B 1 437 ? -19.812 -4.781 -10.867 1 97.56 437 VAL B N 1
ATOM 6778 C CA . VAL B 1 437 ? -21.25 -4.852 -11.125 1 97.56 437 VAL B CA 1
ATOM 6779 C C . VAL B 1 437 ? -21.562 -4.223 -12.477 1 97.56 437 VAL B C 1
ATOM 6781 O O . VAL B 1 437 ? -22.328 -4.777 -13.266 1 97.56 437 VAL B O 1
ATOM 6784 N N . ARG B 1 438 ? -20.922 -3.125 -12.766 1 96.44 438 ARG B N 1
ATOM 6785 C CA . ARG B 1 438 ? -21.109 -2.459 -14.055 1 96.44 438 ARG B CA 1
ATOM 6786 C C . ARG B 1 438 ? -20.625 -3.344 -15.203 1 96.44 438 ARG B C 1
ATOM 6788 O O . ARG B 1 438 ? -21.312 -3.479 -16.219 1 96.44 438 ARG B O 1
ATOM 6795 N N . LEU B 1 439 ? -19.484 -3.934 -15.055 1 96.94 439 LEU B N 1
ATOM 6796 C CA . LEU B 1 439 ? -18.906 -4.777 -16.094 1 96.94 439 LEU B CA 1
ATOM 6797 C C . LEU B 1 439 ? -19.734 -6.039 -16.297 1 96.94 439 LEU B C 1
ATOM 6799 O O . LEU B 1 439 ? -19.906 -6.492 -17.438 1 96.94 439 LEU B O 1
ATOM 6803 N N . ARG B 1 440 ? -20.094 -6.609 -15.211 1 97.06 440 ARG B N 1
ATOM 6804 C CA . ARG B 1 440 ? -20.922 -7.809 -15.281 1 97.06 440 ARG B CA 1
ATOM 6805 C C . ARG B 1 440 ? -22.203 -7.547 -16.078 1 97.06 440 ARG B C 1
ATOM 6807 O O . ARG B 1 440 ? -22.594 -8.367 -16.906 1 97.06 440 ARG B O 1
ATOM 6814 N N . ASP B 1 441 ? -22.828 -6.406 -15.82 1 96.38 441 ASP B N 1
ATOM 6815 C CA . ASP B 1 441 ? -24.047 -6.031 -16.547 1 96.38 441 ASP B CA 1
ATOM 6816 C C . ASP B 1 441 ? -23.75 -5.824 -18.031 1 96.38 441 ASP B C 1
ATOM 6818 O O . ASP B 1 441 ? -24.547 -6.215 -18.891 1 96.38 441 ASP B O 1
ATOM 6822 N N . TYR B 1 442 ? -22.672 -5.219 -18.25 1 96.06 442 TYR B N 1
ATOM 6823 C CA . TYR B 1 442 ? -22.25 -5.016 -19.641 1 96.06 442 TYR B CA 1
ATOM 6824 C C . TYR B 1 442 ? -22.062 -6.352 -20.344 1 96.06 442 TYR B C 1
ATOM 6826 O O . TYR B 1 442 ? -22.531 -6.52 -21.484 1 96.06 442 TYR B O 1
ATOM 6834 N N . VAL B 1 443 ? -21.359 -7.293 -19.734 1 97.5 443 VAL B N 1
ATOM 6835 C CA . VAL B 1 443 ? -21.094 -8.602 -20.312 1 97.5 443 VAL B CA 1
ATOM 6836 C C . VAL B 1 443 ? -22.406 -9.352 -20.547 1 97.5 443 VAL B C 1
ATOM 6838 O O . VAL B 1 443 ? -22.578 -10.008 -21.578 1 97.5 443 VAL B O 1
ATOM 6841 N N . LYS B 1 444 ? -23.266 -9.266 -19.578 1 96.56 444 LYS B N 1
ATOM 6842 C CA . LYS B 1 444 ? -24.562 -9.898 -19.703 1 96.56 444 LYS B CA 1
ATOM 6843 C C . LYS B 1 444 ? -25.297 -9.398 -20.953 1 96.56 444 LYS B C 1
ATOM 6845 O O . LYS B 1 444 ? -25.859 -10.195 -21.719 1 96.56 444 LYS B O 1
ATOM 6850 N N . GLU B 1 445 ? -25.312 -8.148 -21.109 1 95.81 445 GLU B N 1
ATOM 6851 C CA . GLU B 1 445 ? -25.969 -7.543 -22.266 1 95.81 445 GLU B CA 1
ATOM 6852 C C . GLU B 1 445 ? -25.281 -7.949 -23.562 1 95.81 445 GLU B C 1
ATOM 6854 O O . GLU B 1 445 ? -25.938 -8.273 -24.562 1 95.81 445 GLU B O 1
ATOM 6859 N N . ARG B 1 446 ? -24.031 -7.895 -23.516 1 94.06 446 ARG B N 1
ATOM 6860 C CA . ARG B 1 446 ? -23.266 -8.242 -24.688 1 94.06 446 ARG B CA 1
ATOM 6861 C C . ARG B 1 446 ? -23.531 -9.68 -25.125 1 94.06 446 ARG B C 1
ATOM 6863 O O . ARG B 1 446 ? -23.734 -9.953 -26.312 1 94.06 446 ARG B O 1
ATOM 6870 N N . LEU B 1 447 ? -23.516 -10.602 -24.172 1 93.88 447 LEU B N 1
ATOM 6871 C CA . LEU B 1 447 ? -23.719 -12.008 -24.469 1 93.88 447 LEU B CA 1
ATOM 6872 C C . LEU B 1 447 ? -25.141 -12.281 -24.922 1 93.88 447 LEU B C 1
ATOM 6874 O O . LEU B 1 447 ? -25.391 -13.172 -25.75 1 93.88 447 LEU B O 1
ATOM 6878 N N . SER B 1 448 ? -26.062 -11.57 -24.375 1 91.56 448 SER B N 1
ATOM 6879 C CA . SER B 1 448 ? -27.453 -11.703 -24.797 1 91.56 448 SER B CA 1
ATOM 6880 C C . SER B 1 448 ? -27.641 -11.273 -26.25 1 91.56 448 SER B C 1
ATOM 6882 O O . SER B 1 448 ? -28.422 -11.867 -26.984 1 91.56 448 SER B O 1
ATOM 6884 N N . GLU B 1 449 ? -26.953 -10.32 -26.641 1 88.44 449 GLU B N 1
ATOM 6885 C CA . GLU B 1 449 ? -27.047 -9.82 -28 1 88.44 449 GLU B CA 1
ATOM 6886 C C . GLU B 1 449 ? -26.438 -10.797 -29 1 88.44 449 GLU B C 1
ATOM 6888 O O . GLU B 1 449 ? -26.891 -10.906 -30.141 1 88.44 449 GLU B O 1
ATOM 6893 N N . LEU B 1 450 ? -25.391 -11.414 -28.547 1 80.25 450 LEU B N 1
ATOM 6894 C CA . LEU B 1 450 ? -24.719 -12.375 -29.422 1 80.25 450 LEU B CA 1
ATOM 6895 C C . LEU B 1 450 ? -25.578 -13.617 -29.625 1 80.25 450 LEU B C 1
ATOM 6897 O O . LEU B 1 450 ? -25.5 -14.273 -30.656 1 80.25 450 LEU B O 1
ATOM 6901 N N . GLN B 1 451 ? -26.266 -13.93 -28.625 1 72.94 451 GLN B N 1
ATOM 6902 C CA . GLN B 1 451 ? -27.172 -15.07 -28.75 1 72.94 451 GLN B CA 1
ATOM 6903 C C . GLN B 1 451 ? -28.297 -14.766 -29.734 1 72.94 451 GLN B C 1
ATOM 6905 O O . GLN B 1 451 ? -28.781 -15.664 -30.438 1 72.94 451 GLN B O 1
ATOM 6910 N N . TYR B 1 452 ? -28.641 -13.477 -29.672 1 63.66 452 TYR B N 1
ATOM 6911 C CA . TYR B 1 452 ? -29.75 -13.109 -30.547 1 63.66 452 TYR B CA 1
ATOM 6912 C C . TYR B 1 452 ? -29.234 -12.711 -31.922 1 63.66 452 TYR B C 1
ATOM 6914 O O . TYR B 1 452 ? -30.016 -12.602 -32.875 1 63.66 452 TYR B O 1
ATOM 6922 N N . ALA B 1 453 ? -28.016 -12.672 -32.094 1 49.62 453 ALA B N 1
ATOM 6923 C CA . ALA B 1 453 ? -27.516 -12.352 -33.406 1 49.62 453 ALA B CA 1
ATOM 6924 C C . ALA B 1 453 ? -27.188 -13.617 -34.188 1 49.62 453 ALA B C 1
ATOM 6926 O O . ALA B 1 453 ? -26.797 -14.633 -33.625 1 49.62 453 ALA B O 1
#

InterPro domains:
  IPR003781 CoA-binding [PF13380] (1-123)
  IPR003781 CoA-binding [SM00881] (1-90)
  IPR016102 Succinyl-CoA synthetase-like [G3DSA:3.40.50.261] (119-279)
  IPR016102 Succinyl-CoA synthetase-like [G3DSA:3.40.50.261] (280-449)
  IPR016102 Succinyl-CoA synthetase-like [SSF52210] (120-277)
  IPR016102 Succinyl-CoA synthetase-like [SSF52210] (282-440)
  IPR032875 Succinyl-CoA synthetase-like, flavodoxin domain [PF13607] (139-276)
  IPR036291 NAD(P)-binding domain superfamily [SSF51735] (2-127)
  IPR043938 Ligase-CoA domain [PF19045] (287-422)
  IPR051538 Acyl-CoA Synthetase/Transferase [PTHR43334] (2-443)

Secondary structure (DSSP, 8-state):
-EEET--SSTTSHHHHHHHHHHHHT--S--EEE-TT-SEETTEE-BSSGGGSSS--SEEEE-S-GGGHHHHHHHHHHHT--EEEE----SGGGT-HHHHHHHHHHHHHHT-EEE-SS--EEEEGGGTEEEESS-S---EEEEEEEES-HHHHHHHHHHHHHHT--EEEEEE-TT-SSS-HHHHHHHHHH-TT-SEEEEEES--S-HHHHHHHHHHHHTTS-EEEEES--SHHHHHHHHHHHSS----HHHHHHHHHHHTPEEESSHHHHHHHHHHHHHSPPPSSS-EEEEES-HHHHHHHHHHHHHTT---PPPPHHHHHHHHTTS-TTSB-SSSEE--TT--HHHHHHHHHHHHH-TT-SEEEEEEE--SSS-HHHHHHHHHHHHHHHTS-S-EEEEEESSHHHHHHHHHHHHTT-EEESSHHHHHHHHHHHHHHHHHHHHHHHHHHHHHH-/-EEET--SSTTSHHHHHHHHHHHHT--S--EEE-TT-SEETTEE-BSSGGGSSS--SEEEE-S-GGGHHHHHHHHHHHT--EEEE----SGGGT-HHHHHHHHHHHHHHT-EEE-SS--EEEEGGGTEEEESS-S---EEEEEEEES-HHHHHHHHHHHHHHT--EEEEEE-TT-SSS-HHHHHHHHHH-TT-SEEEEEES--S-HHHHHHHHHHHHTTS-EEEEES--SHHHHHHHHHHHSS----HHHHHHHHHHHTPEEESSHHHHHHHHHHHHHSPPPSSS-EEEEES-HHHHHHHHHHHHHTT---PPPPHHHHHHHHTTS-TTSB-SSSEE--TT--HHHHHHHHHHHHH-TT-SEEEEEEE--SSS-HHHHHHHHHHHHHHHTS-S-EEEEEESSHHHHHHHHHHHHTT-EEESSHHHHHHHHHHHHHHHHHHHHHHHHHHHHHH-

Organism: Pyrolobus fumarii (strain DSM 11204 / 1A) (NCBI:txid694429)

Nearest PDB structures (foldseek):
  4yb8-assembly1_A  TM=9.809E-01  e=5.372E-65  Candidatus Korarchaeum cryptofilum OPF8
  4yaj-assembly1_C  TM=9.751E-01  e=1.068E-63  Candidatus Korarchaeum cryptofilum OPF8
  8wzu-assembly1_A  TM=9.468E-01  e=2.448E-42  Nitrosopumilus maritimus SCM1
  8wzu-assembly1_B  TM=9.391E-01  e=8.084E-41  Nitrosopumilus maritimus SCM1
  1jkj-assembly1_A  TM=8.119E-01  e=3.206E-15  Escherichia coli

Solvent-accessible surface area (backbone atoms only — not comparable to full-atom values): 43077 Å² total; per-residue (Å²): 56,32,33,36,37,32,41,81,50,75,86,37,61,21,19,36,20,52,47,18,26,58,72,47,51,36,77,70,64,77,36,40,18,22,74,87,43,62,59,43,96,90,36,65,30,28,61,40,66,64,65,45,95,62,73,41,66,37,34,38,33,38,46,61,46,89,52,44,48,58,52,46,47,32,28,32,74,40,63,26,45,33,37,39,29,35,28,50,72,28,46,54,70,67,28,48,67,61,46,52,48,36,52,53,51,20,59,74,52,63,32,45,36,38,7,43,39,20,42,32,40,33,34,42,90,60,24,34,27,46,23,41,37,65,57,70,59,42,64,40,32,31,27,37,40,18,40,33,28,40,58,42,28,13,47,34,22,32,17,62,70,67,63,43,30,30,22,29,36,38,20,28,31,68,34,75,59,43,40,72,59,57,51,48,56,54,48,58,71,36,85,60,38,56,32,39,38,33,41,40,58,65,77,92,51,67,67,60,38,40,55,52,41,34,58,30,24,68,78,30,57,34,38,33,33,65,43,19,65,35,74,67,5,16,52,41,39,18,59,59,56,58,43,78,44,67,61,43,66,58,49,52,52,46,29,56,64,13,23,39,42,81,32,92,43,72,66,54,41,49,45,31,50,44,37,57,67,50,33,49,69,44,88,48,66,38,45,42,38,40,18,26,20,62,56,49,36,20,42,20,43,25,40,24,43,76,68,73,37,59,72,59,74,63,55,66,68,59,28,51,59,50,52,72,78,45,61,87,83,38,43,58,44,59,47,26,25,57,32,68,74,40,43,35,64,56,50,21,51,51,48,38,52,47,70,68,36,85,77,45,18,30,39,36,39,34,44,47,37,43,61,74,36,56,45,48,56,33,37,51,24,47,50,50,28,38,60,75,68,59,52,70,44,23,57,25,28,10,36,28,27,24,66,55,27,53,52,16,37,49,54,33,36,77,70,47,37,38,52,32,63,34,35,46,56,15,25,44,23,48,42,48,50,44,49,42,53,54,29,25,52,50,35,52,52,51,53,54,51,55,72,72,94,56,32,33,35,37,32,40,81,49,75,86,38,61,20,18,36,21,52,48,18,26,58,72,47,50,34,77,69,64,76,37,40,19,23,74,88,43,64,61,42,98,90,36,66,30,29,61,40,66,63,65,46,95,62,75,42,66,36,35,38,36,38,48,62,46,87,51,44,48,59,52,46,48,32,28,32,75,40,62,27,46,33,37,39,28,35,27,52,71,26,45,54,71,67,29,47,65,60,45,50,49,37,50,52,49,20,59,74,53,62,33,44,38,37,8,42,39,18,40,32,40,32,34,41,91,58,24,34,27,48,24,41,35,66,58,71,61,41,64,40,31,31,27,37,40,18,41,31,28,40,57,42,28,13,46,34,22,32,16,62,70,67,63,44,30,29,21,28,38,38,21,27,29,67,35,75,60,43,40,72,58,60,50,49,56,52,48,58,71,35,85,61,39,57,30,38,38,33,41,40,57,64,77,92,51,66,68,60,37,39,54,50,41,34,58,30,23,68,76,30,58,35,39,34,34,64,43,19,64,36,73,66,6,17,52,40,40,18,58,56,56,57,44,80,43,67,61,42,69,58,50,53,52,45,28,56,64,13,22,39,42,80,33,93,41,71,65,56,41,49,45,30,49,45,37,58,69,49,32,49,69,45,88,48,67,39,45,42,40,38,20,26,18,62,55,49,35,18,42,20,43,24,41,25,44,75,68,73,37,59,71,59,74,63,55,68,68,59,30,50,58,50,52,72,76,43,63,88,83,36,44,59,46,58,45,24,25,59,32,68,75,41,42,37,63,55,51,20,52,50,48,39,53,47,71,68,36,84,77,44,19,30,38,37,38,34,44,46,35,44,62,73,35,55,46,48,55,32,39,50,24,47,50,50,26,38,60,75,69,59,53,73,46,23,57,26,29,8,36,28,27,25,65,54,26,53,53,16,37,48,55,32,38,76,69,46,37,38,54,34,65,34,34,46,57,16,27,46,22,48,43,49,50,44,48,41,54,55,28,26,52,50,32,51,52,51,53,52,49,56,70,71,93

Radius of gyration: 29.53 Å; Cα contacts (8 Å, |Δi|>4): 2263; chains: 2; bounding box: 65×96×73 Å

Foldseek 3Di:
DEEEPQDQDCPAFSVLLVCLQVVLPQDDDYEYAPLPDQDHPRHGYHPAQLRDPAQDQEYEYRDELVCLLVNLLRNLVRVHAEYEAQYDDDVLVPNPVSLVSSLVSCVVSNHAYQDHNAQAKDAPVSSGDRGSADSDAAAAAEEEEELDRVVLRVVRVVCVVLVPHHRMGGHRHLVSGDDPLNVLLVSLPVPSHAEYEYEDADDDDLVSNLVSLLSSLLRHAYEYEYFPQDVVRQVVSCSRNVDGGDHNVVVVVSCLLSLHHYDHDPLLRVLQSLLRRQADFFPAQEEEEEEQDPVLQVLLQVLLVVLVGDHAWDDPVLLVQLPVPADPPFDSTGHTHSHNQDELVSLLSNLLSLLPDPSHRAYEYEYEDDPRYFLQSNLVSNVVSCVVSVRNHRYFYEYEDDPRNVVSQVVCVVVSRSYDHGSSSSSSSSSSSNSSVVSSVVSVVVVVVVVVD/DEEEPQDQDCPAFSVLLVCLQVVLPQDDDYEYEPLPDQDHPRHGYHPAQLRDPAQDQEYEYRDELVCLLVNLLRNLVRVHAEYEAQYDDDVLVPNPVSLVSSVVNCVVSNHAYQDHNAQAKDAPVSSGDRGSADSDAAAAAEEEEELDRVVLRVVRVVCVVLVPHHRMGGHRHLVSGPDPLNVLQVSLPVPSHAEYEYEDADDDDLVSNLVSLLSSLLRHAYEYEYFPQDVVRQVVSCSRNVDGGDHNVVVVVSCLLSLHHYDHDPLLRVLLSLLRRQADFFPAQEEEEEEQDPVLQVLLQVLLVVLVGDHAWDDPVLLVQLPVPADPPFDSTGHTHSHNQDELVSLLSNLLSLLPDPSHRAYEYEYEDDPRYFLQSNLVSNVVSCVVSVRNHRYFYEYEDDPRNVVSQVVCVVVSRSYDHGSSSSSSSSSSSNSSVVSSVVSVVVVVVVVVD

Sequence (906 aa):
MAVVGASRNPRKVGHIILRNILEYGFRGRVYPVNPHASTILGLRAYPSLTSLPETVDVAVVAVPAEKVPRVVQDAGEAGIPFLVIVSSGFREVGRHDLEEEVLRIARKYGVRIIGPNVAGIVYTPARLNATFGPRDVIPGSIAFISQSGAFAIALMGATINEGMGVSAIVSVGNKVDIDDVDLLEYFETDSNTSVVLMYVEGLRDGRRFLRVASKVSLRKPVIIIKAGRTEAGAKAAASHTGSLAGSFDVYRAAFRQSGVLLATSMEEAFDAAKAFAWNPLPRGDRVLVITNGGGAGIQAVDTLVERRIRVEEPPTELQDRMKSFLPNFASTRNPIDLTGMAHADWFYRAIKEAMRHPWVDAIVVLYTQTGLSGPVETAKAILDAIREEGHAKPVTVGLLGGPECIRAARLLTKERVAAYPTPERAANAMSFLVEYVRLRDYVKERLSELQYAMAVVGASRNPRKVGHIILRNILEYGFRGRVYPVNPHASTILGLRAYPSLTSLPETVDVAVVAVPAEKVPRVVQDAGEAGIPFLVIVSSGFREVGRHDLEEEVLRIARKYGVRIIGPNVAGIVYTPARLNATFGPRDVIPGSIAFISQSGAFAIALMGATINEGMGVSAIVSVGNKVDIDDVDLLEYFETDSNTSVVLMYVEGLRDGRRFLRVASKVSLRKPVIIIKAGRTEAGAKAAASHTGSLAGSFDVYRAAFRQSGVLLATSMEEAFDAAKAFAWNPLPRGDRVLVITNGGGAGIQAVDTLVERRIRVEEPPTELQDRMKSFLPNFASTRNPIDLTGMAHADWFYRAIKEAMRHPWVDAIVVLYTQTGLSGPVETAKAILDAIREEGHAKPVTVGLLGGPECIRAARLLTKERVAAYPTPERAANAMSFLVEYVRLRDYVKERLSELQYA